Protein AF-A0A4Q6EH89-F1 (afdb_monomer)

Structure (mmCIF, N/CA/C/O backbone):
data_AF-A0A4Q6EH89-F1
#
_entry.id   AF-A0A4Q6EH89-F1
#
loop_
_atom_site.group_PDB
_atom_site.id
_atom_site.type_symbol
_atom_site.label_atom_id
_atom_site.label_alt_id
_atom_site.label_comp_id
_atom_site.label_asym_id
_atom_site.label_entity_id
_atom_site.label_seq_id
_atom_site.pdbx_PDB_ins_code
_atom_site.Cartn_x
_atom_site.Cartn_y
_atom_site.Cartn_z
_atom_site.occupancy
_atom_site.B_iso_or_equiv
_atom_site.auth_seq_id
_atom_site.auth_comp_id
_atom_site.auth_asym_id
_atom_site.auth_atom_id
_atom_site.pdbx_PDB_model_num
ATOM 1 N N . MET A 1 1 ? 16.140 7.639 45.708 1.00 49.38 1 MET A N 1
ATOM 2 C CA . MET A 1 1 ? 14.903 7.612 46.520 1.00 49.38 1 MET A CA 1
ATOM 3 C C . MET A 1 1 ? 13.814 6.652 46.017 1.00 49.38 1 MET A C 1
ATOM 5 O O . MET A 1 1 ? 12.939 6.356 46.807 1.00 49.38 1 MET A O 1
ATOM 9 N N . LEU A 1 2 ? 13.861 6.099 44.791 1.00 46.78 2 LEU A N 1
ATOM 10 C CA . LEU A 1 2 ? 12.797 5.209 44.263 1.00 46.78 2 LEU A CA 1
ATOM 11 C C . LEU A 1 2 ? 13.154 3.708 44.168 1.00 46.78 2 LEU A C 1
ATOM 13 O O . LEU A 1 2 ? 12.329 2.910 43.743 1.00 46.78 2 LEU A O 1
ATOM 17 N N . LYS A 1 3 ? 14.377 3.296 44.532 1.00 48.41 3 LYS A N 1
ATOM 18 C CA . LYS A 1 3 ? 14.847 1.914 44.302 1.00 48.41 3 LYS A CA 1
ATOM 19 C C . LYS A 1 3 ? 14.473 0.892 45.391 1.00 48.41 3 LYS A C 1
ATOM 21 O O . LYS A 1 3 ? 14.664 -0.287 45.144 1.00 48.41 3 LYS A O 1
ATOM 26 N N . ASN A 1 4 ? 13.928 1.310 46.541 1.00 45.25 4 ASN A N 1
ATOM 27 C CA . ASN A 1 4 ? 13.699 0.425 47.702 1.00 45.25 4 ASN A CA 1
ATOM 28 C C . ASN A 1 4 ? 12.263 0.433 48.257 1.00 45.25 4 ASN A C 1
ATOM 30 O O . ASN A 1 4 ? 12.038 0.022 49.391 1.00 45.25 4 ASN A O 1
ATOM 34 N N . SER A 1 5 ? 11.281 0.889 47.488 1.00 45.81 5 SER A N 1
ATOM 35 C CA . SER A 1 5 ? 9.893 0.979 47.946 1.00 45.81 5 SER A CA 1
ATOM 36 C C . SER A 1 5 ? 9.033 -0.057 47.224 1.00 45.81 5 SER A C 1
ATOM 38 O O . SER A 1 5 ? 8.359 0.243 46.243 1.00 45.81 5 SER A O 1
ATOM 40 N N . SER A 1 6 ? 9.020 -1.288 47.739 1.00 45.56 6 SER A N 1
ATOM 41 C CA . SER A 1 6 ? 8.038 -2.322 47.365 1.00 45.56 6 SER A CA 1
ATOM 42 C C . SER A 1 6 ? 6.582 -1.864 47.563 1.00 45.56 6 SER A C 1
ATOM 44 O O . SER A 1 6 ? 5.677 -2.444 46.981 1.00 45.56 6 SER A O 1
ATOM 46 N N . HIS A 1 7 ? 6.363 -0.791 48.329 1.00 48.25 7 HIS A N 1
ATOM 47 C CA . HIS A 1 7 ? 5.069 -0.141 48.551 1.00 48.25 7 HIS A CA 1
ATOM 48 C C . HIS A 1 7 ? 4.624 0.834 47.441 1.00 48.25 7 HIS A C 1
ATOM 50 O O . HIS A 1 7 ? 3.512 1.344 47.517 1.00 48.25 7 HIS A O 1
ATOM 56 N N . LEU A 1 8 ? 5.470 1.142 46.445 1.00 47.72 8 LEU A N 1
ATOM 57 C CA . LEU A 1 8 ? 5.145 2.102 45.370 1.00 47.72 8 LEU A CA 1
ATOM 58 C C . LEU A 1 8 ? 4.698 1.450 44.054 1.00 47.72 8 LEU A C 1
ATOM 60 O O . LEU A 1 8 ? 4.290 2.159 43.137 1.00 47.72 8 LEU A O 1
ATOM 64 N N . TYR A 1 9 ? 4.769 0.125 43.945 1.00 51.69 9 TYR A N 1
ATOM 65 C CA . TYR A 1 9 ? 4.289 -0.609 42.777 1.00 51.69 9 TYR A CA 1
ATOM 66 C C . TYR A 1 9 ? 2.985 -1.310 43.152 1.00 51.69 9 TYR A C 1
ATOM 68 O O . TYR A 1 9 ? 2.941 -1.979 44.185 1.00 51.69 9 TYR A O 1
ATOM 76 N N . SER A 1 10 ? 1.930 -1.164 42.337 1.00 55.84 10 SER A N 1
ATOM 77 C CA . SER A 1 10 ? 0.721 -1.973 42.532 1.00 55.84 10 SER A CA 1
ATOM 78 C C . SER A 1 10 ? 1.121 -3.446 42.509 1.00 55.84 10 SER A C 1
ATOM 80 O O . SER A 1 10 ? 1.991 -3.848 41.724 1.00 55.84 10 SER A O 1
ATOM 82 N N . SER A 1 11 ? 0.501 -4.261 43.359 1.00 58.91 11 SER A N 1
ATOM 83 C CA . SER A 1 11 ? 0.749 -5.697 43.314 1.00 58.91 11 SER A CA 1
ATOM 84 C C . SER A 1 11 ? 0.347 -6.246 41.936 1.00 58.91 11 SER A C 1
ATOM 86 O O . SER A 1 11 ? -0.473 -5.652 41.228 1.00 58.91 11 SER A O 1
ATOM 88 N N . SER A 1 12 ? 0.921 -7.378 41.518 1.00 60.44 12 SER A N 1
ATOM 89 C CA . SER A 1 12 ? 0.490 -8.052 40.283 1.00 60.44 12 SER A CA 1
ATOM 90 C C . SER A 1 12 ? -0.993 -8.437 40.328 1.00 60.44 12 SER A C 1
ATOM 92 O O . SER A 1 12 ? -1.646 -8.419 39.290 1.00 60.44 12 SER A O 1
ATOM 94 N N . ALA A 1 13 ? -1.530 -8.712 41.523 1.00 61.12 13 ALA A N 1
ATOM 95 C CA . ALA A 1 13 ? -2.947 -8.981 41.747 1.00 61.12 13 ALA A CA 1
ATOM 96 C C . ALA A 1 13 ? -3.825 -7.751 41.445 1.00 61.12 13 ALA A C 1
ATOM 98 O O . ALA A 1 13 ? -4.826 -7.883 40.746 1.00 61.12 13 ALA A O 1
ATOM 99 N N . ASP A 1 14 ? -3.405 -6.544 41.849 1.00 68.88 14 ASP A N 1
ATOM 100 C CA . ASP A 1 14 ? -4.156 -5.301 41.587 1.00 68.88 14 ASP A CA 1
ATOM 101 C C . ASP A 1 14 ? -4.319 -5.000 40.092 1.00 68.88 14 ASP A C 1
ATOM 103 O O . ASP A 1 14 ? -5.232 -4.274 39.698 1.00 68.88 14 ASP A O 1
ATOM 107 N N . LYS A 1 15 ? -3.453 -5.552 39.234 1.00 78.88 15 LYS A N 1
ATOM 108 C CA . LYS A 1 15 ? -3.524 -5.343 37.781 1.00 78.88 15 LYS A CA 1
ATOM 109 C C . LYS A 1 15 ? -4.663 -6.104 37.105 1.00 78.88 15 LYS A C 1
ATOM 111 O O . LYS A 1 15 ? -5.061 -5.703 36.017 1.00 78.88 15 LYS A O 1
ATOM 116 N N . PHE A 1 16 ? -5.190 -7.151 37.741 1.00 86.50 16 PHE A N 1
ATOM 117 C CA . PHE A 1 16 ? -6.302 -7.958 37.224 1.00 86.50 16 PHE A CA 1
ATOM 118 C C . PHE A 1 16 ? -7.608 -7.750 38.000 1.00 86.50 16 PHE A C 1
ATOM 120 O O . PHE A 1 16 ? -8.638 -8.301 37.629 1.00 86.50 16 PHE A O 1
ATOM 127 N N . THR A 1 17 ? -7.609 -6.938 39.059 1.00 92.38 17 THR A N 1
ATOM 128 C CA . THR A 1 17 ? -8.829 -6.648 39.821 1.00 92.38 17 THR A CA 1
ATOM 129 C C . THR A 1 17 ? -9.770 -5.737 39.033 1.00 92.38 17 THR A C 1
ATOM 131 O O . THR A 1 17 ? -9.405 -4.603 38.712 1.00 92.38 17 THR A O 1
ATOM 134 N N . TYR A 1 18 ? -10.990 -6.201 38.760 1.00 95.12 18 TYR A N 1
ATOM 135 C CA . TYR A 1 18 ? -12.042 -5.417 38.093 1.00 95.12 18 TYR A CA 1
ATOM 136 C C . TYR A 1 18 ? -13.436 -5.594 38.713 1.00 95.12 18 TYR A C 1
ATOM 138 O O . TYR A 1 18 ? -14.369 -4.917 38.302 1.00 95.12 18 TYR A O 1
ATOM 146 N N . THR A 1 19 ? -13.609 -6.484 39.693 1.00 96.06 19 THR A N 1
ATOM 147 C CA . THR A 1 19 ? -14.926 -6.771 40.279 1.00 96.06 19 THR A CA 1
ATOM 148 C C . THR A 1 19 ? -15.234 -5.811 41.434 1.00 96.06 19 THR A C 1
ATOM 150 O O . THR A 1 19 ? -14.450 -5.765 42.390 1.00 96.06 19 THR A O 1
ATOM 153 N N . PRO A 1 20 ? -16.340 -5.045 41.385 1.00 96.94 20 PRO A N 1
ATOM 154 C CA . PRO A 1 20 ? -16.795 -4.257 42.521 1.00 96.94 20 PRO A CA 1
ATOM 155 C C . PRO A 1 20 ? -17.359 -5.155 43.629 1.00 96.94 20 PRO A C 1
ATOM 157 O O . PRO A 1 20 ? -17.808 -6.274 43.383 1.00 96.94 20 PRO A O 1
ATOM 160 N N . THR A 1 21 ? -17.333 -4.669 44.867 1.00 96.06 21 THR A N 1
ATOM 161 C CA . THR A 1 21 ? -17.950 -5.346 46.020 1.00 96.06 21 THR A CA 1
ATOM 162 C C . THR A 1 21 ? -19.200 -4.591 46.448 1.00 96.06 21 THR A C 1
ATOM 164 O O . THR A 1 21 ? -19.135 -3.378 46.624 1.00 96.06 21 THR A O 1
ATOM 167 N N . PHE A 1 22 ? -20.312 -5.302 46.623 1.00 96.94 22 PHE A N 1
ATOM 168 C CA . PHE A 1 22 ? -21.602 -4.742 47.025 1.00 96.94 22 PHE A CA 1
ATOM 169 C C . PHE A 1 22 ? -21.866 -5.034 48.501 1.00 96.94 22 PHE A C 1
ATOM 171 O O . PHE A 1 22 ? -21.635 -6.158 48.942 1.00 96.94 22 PHE A O 1
ATOM 178 N N . TYR A 1 23 ? -22.392 -4.051 49.227 1.00 96.31 23 TYR A N 1
ATOM 179 C CA . TYR A 1 23 ? -22.834 -4.195 50.612 1.00 96.31 23 TYR A CA 1
ATOM 180 C C . TYR A 1 23 ? -24.255 -3.650 50.759 1.00 96.31 23 TYR A C 1
ATOM 182 O O . TYR A 1 23 ? -24.475 -2.440 50.658 1.00 96.31 23 TYR A O 1
ATOM 190 N N . ARG A 1 24 ? -25.224 -4.539 50.991 1.00 95.19 24 ARG A N 1
ATOM 191 C CA . ARG A 1 24 ? -26.629 -4.192 51.235 1.00 95.19 24 ARG A CA 1
ATOM 192 C C . ARG A 1 24 ? -26.900 -4.248 52.730 1.00 95.19 24 ARG A C 1
ATOM 194 O O . ARG A 1 24 ? -27.106 -5.314 53.308 1.00 95.19 24 ARG A O 1
ATOM 201 N N . LEU A 1 25 ? -26.885 -3.085 53.377 1.00 94.62 25 LEU A N 1
ATOM 202 C CA . LEU A 1 25 ? -26.916 -2.996 54.844 1.00 94.62 25 LEU A CA 1
ATOM 203 C C . LEU A 1 25 ? -28.283 -3.340 55.457 1.00 94.62 25 LEU A C 1
ATOM 205 O O . LEU A 1 25 ? -28.408 -3.377 56.677 1.00 94.62 25 LEU A O 1
ATOM 209 N N . ASN A 1 26 ? -29.276 -3.666 54.624 1.00 84.94 26 ASN A N 1
ATOM 210 C CA . ASN A 1 26 ? -30.549 -4.251 55.041 1.00 84.94 26 ASN A CA 1
ATOM 211 C C . ASN A 1 26 ? -30.420 -5.696 55.572 1.00 84.94 26 ASN A C 1
ATOM 213 O O . ASN A 1 26 ? -31.401 -6.253 56.068 1.00 84.94 26 ASN A O 1
ATOM 217 N N . THR A 1 27 ? -29.227 -6.299 55.496 1.00 86.81 27 THR A N 1
ATOM 218 C CA . THR A 1 27 ? -28.897 -7.562 56.164 1.00 86.81 27 THR A CA 1
ATOM 219 C C . THR A 1 27 ? -27.819 -7.364 57.231 1.00 86.81 27 THR A C 1
ATOM 221 O O . THR A 1 27 ? -26.815 -6.681 57.015 1.00 86.81 27 THR A O 1
ATOM 224 N N . ASP A 1 28 ? -27.981 -8.019 58.387 1.00 87.00 28 ASP A N 1
ATOM 225 C CA . ASP A 1 28 ? -27.021 -7.920 59.498 1.00 87.00 28 ASP A CA 1
ATOM 226 C C . ASP A 1 28 ? -25.604 -8.373 59.102 1.00 87.00 28 ASP A C 1
ATOM 228 O O . ASP A 1 28 ? -24.609 -7.840 59.597 1.00 87.00 28 ASP A O 1
ATOM 232 N N . THR A 1 29 ? -25.500 -9.349 58.195 1.00 90.00 29 THR A N 1
ATOM 233 C CA . THR A 1 29 ? -24.220 -9.888 57.714 1.00 90.00 29 THR A CA 1
ATOM 234 C C . THR A 1 29 ? -23.442 -8.868 56.885 1.00 90.00 29 THR A C 1
ATOM 236 O O . THR A 1 29 ? -22.261 -8.633 57.162 1.00 90.00 29 THR A O 1
ATOM 239 N N . ASP A 1 30 ? -24.085 -8.221 55.911 1.00 89.00 30 ASP A N 1
ATOM 240 C CA . ASP A 1 30 ? -23.434 -7.187 55.102 1.00 89.00 30 ASP A CA 1
ATOM 241 C C . ASP A 1 30 ? -23.099 -5.966 55.954 1.00 89.00 30 ASP A C 1
ATOM 243 O O . ASP A 1 30 ? -22.019 -5.403 55.803 1.00 89.00 30 ASP A O 1
ATOM 247 N N . LYS A 1 31 ? -23.958 -5.608 56.916 1.00 90.88 31 LYS A N 1
ATOM 248 C CA . LYS A 1 31 ? -23.714 -4.499 57.844 1.00 90.88 31 LYS A CA 1
ATOM 249 C C . LYS A 1 31 ? -22.463 -4.708 58.699 1.00 90.88 31 LYS A C 1
ATOM 251 O O . LYS A 1 31 ? -21.631 -3.808 58.815 1.00 90.88 31 LYS A O 1
ATOM 256 N N . GLN A 1 32 ? -22.283 -5.901 59.266 1.00 90.31 32 GLN A N 1
ATOM 257 C CA . GLN A 1 32 ? -21.065 -6.242 60.012 1.00 90.31 32 GLN A CA 1
ATOM 258 C C . GLN A 1 32 ? -19.825 -6.243 59.110 1.00 90.31 32 GLN A C 1
ATOM 260 O O . GLN A 1 32 ? -18.785 -5.699 59.490 1.00 90.31 32 GLN A O 1
ATOM 265 N N . THR A 1 33 ? -19.943 -6.813 57.907 1.00 91.19 33 THR A N 1
ATOM 266 C CA . THR A 1 33 ? -18.840 -6.895 56.937 1.00 91.19 33 THR A CA 1
ATOM 267 C C . THR A 1 33 ? -18.414 -5.508 56.453 1.00 91.19 33 THR A C 1
ATOM 269 O O . THR A 1 33 ? -17.221 -5.217 56.384 1.00 91.19 33 THR A O 1
ATOM 272 N N . PHE A 1 34 ? -19.379 -4.633 56.175 1.00 92.25 34 PHE A N 1
ATOM 273 C CA . PHE A 1 34 ? -19.169 -3.257 55.744 1.00 92.25 34 PHE A CA 1
ATOM 274 C C . PHE A 1 34 ? -18.460 -2.418 56.810 1.00 92.25 34 PHE A C 1
ATOM 276 O O . PHE A 1 34 ? -17.456 -1.774 56.509 1.00 92.25 34 PHE A O 1
ATOM 283 N N . ASN A 1 35 ? -18.919 -2.478 58.064 1.00 88.88 35 ASN A N 1
ATOM 284 C CA . ASN A 1 35 ? -18.288 -1.744 59.164 1.00 88.88 35 ASN A CA 1
ATOM 285 C C . ASN A 1 35 ? -16.833 -2.193 59.371 1.00 88.88 35 ASN A C 1
ATOM 287 O O . ASN A 1 35 ? -15.926 -1.365 59.405 1.00 88.88 35 ASN A O 1
ATOM 291 N N . ALA A 1 36 ? -16.584 -3.508 59.392 1.00 87.44 36 ALA A N 1
ATOM 292 C CA . ALA A 1 36 ? -15.224 -4.042 59.489 1.00 87.44 36 ALA A CA 1
ATOM 293 C C . ALA A 1 36 ? -14.342 -3.644 58.287 1.00 87.44 36 ALA A C 1
ATOM 295 O O . ALA A 1 36 ? -13.135 -3.439 58.428 1.00 87.44 36 ALA A O 1
ATOM 296 N N . PHE A 1 37 ? -14.931 -3.539 57.092 1.00 89.44 37 PHE A N 1
ATOM 297 C CA . PHE A 1 37 ? -14.236 -3.107 55.884 1.00 89.44 37 PHE A CA 1
ATOM 298 C C . PHE A 1 37 ? -13.846 -1.621 55.928 1.00 89.44 37 PHE A C 1
ATOM 300 O O . PHE A 1 37 ? -12.708 -1.289 55.576 1.00 89.44 37 PHE A O 1
ATOM 307 N N . LEU A 1 38 ? -14.750 -0.747 56.384 1.00 87.25 38 LEU A N 1
ATOM 308 C CA . LEU A 1 38 ? -14.493 0.685 56.569 1.00 87.25 38 LEU A CA 1
ATOM 309 C C . LEU A 1 38 ? -13.351 0.930 57.563 1.00 87.25 38 LEU A C 1
ATOM 311 O O . LEU A 1 38 ? -12.419 1.677 57.254 1.00 87.25 38 LEU A O 1
ATOM 315 N N . ASP A 1 39 ? -13.363 0.225 58.695 1.00 84.38 39 ASP A N 1
ATOM 316 C CA . ASP A 1 39 ? -12.319 0.317 59.725 1.00 84.38 39 ASP A CA 1
ATOM 317 C C . ASP A 1 39 ? -10.940 -0.150 59.220 1.00 84.38 39 ASP A C 1
ATOM 319 O O . ASP A 1 39 ? -9.896 0.244 59.743 1.00 84.38 39 ASP A O 1
ATOM 323 N N . GLY A 1 40 ? -10.909 -0.962 58.158 1.00 80.69 40 GLY A N 1
ATOM 324 C CA . GLY A 1 40 ? -9.691 -1.505 57.556 1.00 80.69 40 GLY A CA 1
ATOM 325 C C . GLY A 1 40 ? -8.851 -0.514 56.738 1.00 80.69 40 GLY A C 1
ATOM 326 O O . GLY A 1 40 ? -7.822 -0.917 56.191 1.00 80.69 40 GLY A O 1
ATOM 327 N N . GLY A 1 41 ? -9.268 0.752 56.591 1.00 80.88 41 GLY A N 1
ATOM 328 C CA . GLY A 1 41 ? -8.494 1.806 55.909 1.00 80.88 41 GLY A CA 1
ATOM 329 C C . GLY A 1 41 ? -8.295 1.601 54.396 1.00 80.88 41 GLY A C 1
ATOM 330 O O . GLY A 1 41 ? -7.422 2.219 53.777 1.00 80.88 41 GLY A O 1
ATOM 331 N N . LYS A 1 42 ? -9.081 0.711 53.775 1.00 84.81 42 LYS A N 1
ATOM 332 C CA . LYS A 1 42 ? -8.979 0.367 52.343 1.00 84.81 42 LYS A CA 1
ATOM 333 C C . LYS A 1 42 ? -9.644 1.393 51.427 1.00 84.81 42 LYS A C 1
ATOM 335 O O . LYS A 1 42 ? -9.219 1.538 50.278 1.00 84.81 42 LYS A O 1
ATOM 340 N N . VAL A 1 43 ? -10.632 2.128 51.927 1.00 90.94 43 VAL A N 1
ATOM 341 C CA . VAL A 1 43 ? -11.318 3.200 51.196 1.00 90.94 43 VAL A CA 1
ATOM 342 C C . VAL A 1 43 ? -10.452 4.456 51.185 1.00 90.94 43 VAL A C 1
ATOM 344 O O . VAL A 1 43 ? -9.917 4.855 52.215 1.00 90.94 43 VAL A O 1
ATOM 347 N N . ALA A 1 44 ? -10.277 5.052 50.008 1.00 90.81 44 ALA A N 1
ATOM 348 C CA . ALA A 1 44 ? -9.588 6.327 49.852 1.00 90.81 44 ALA A CA 1
ATOM 349 C C . ALA A 1 44 ? -10.577 7.499 49.839 1.00 90.81 44 ALA A C 1
ATOM 351 O O . ALA A 1 44 ? -10.298 8.534 50.438 1.00 90.81 44 ALA A O 1
ATOM 352 N N . ILE A 1 45 ? -11.715 7.335 49.155 1.00 95.38 45 ILE A N 1
ATOM 353 C CA . ILE A 1 45 ? -12.733 8.376 48.978 1.00 95.38 45 ILE A CA 1
ATOM 354 C C . ILE A 1 45 ? -14.122 7.735 49.079 1.00 95.38 45 ILE A C 1
ATOM 356 O O . ILE A 1 45 ? -14.355 6.667 48.509 1.00 95.38 45 ILE A O 1
ATOM 360 N N . ILE A 1 46 ? -15.025 8.392 49.809 1.00 96.50 46 ILE A N 1
ATOM 361 C CA . ILE A 1 46 ? -16.440 8.024 49.929 1.00 96.50 46 ILE A CA 1
ATOM 362 C C . ILE A 1 46 ? -17.266 9.042 49.141 1.00 96.50 46 ILE A C 1
ATOM 364 O O . ILE A 1 46 ? -17.098 10.244 49.338 1.00 96.50 46 ILE A O 1
ATOM 368 N N . HIS A 1 47 ? -18.152 8.552 48.277 1.00 97.56 47 HIS A N 1
ATOM 369 C CA . HIS A 1 47 ? -19.114 9.346 47.514 1.00 97.56 47 HIS A CA 1
ATOM 370 C C . HIS A 1 47 ? -20.522 8.928 47.932 1.00 97.56 47 HIS A C 1
ATOM 372 O O . HIS A 1 47 ? -21.004 7.872 47.524 1.00 97.56 47 HIS A O 1
ATOM 378 N N . ASP A 1 48 ? -21.169 9.737 48.765 1.00 97.44 48 ASP A N 1
ATOM 379 C CA . ASP A 1 48 ? -22.533 9.484 49.224 1.00 97.44 48 ASP A CA 1
ATOM 380 C C . ASP A 1 48 ? -23.487 10.540 48.666 1.00 97.44 48 ASP A C 1
ATOM 382 O O . ASP A 1 48 ? -23.640 11.629 49.215 1.00 97.44 48 ASP A O 1
ATOM 386 N N . GLU A 1 49 ? -24.105 10.204 47.535 1.00 96.88 49 GLU A N 1
ATOM 387 C CA . GLU A 1 49 ? -25.085 11.044 46.842 1.00 96.88 49 GLU A CA 1
ATOM 388 C C . GLU A 1 49 ? -26.456 10.346 46.772 1.00 96.88 49 GLU A C 1
ATOM 390 O O . GLU A 1 49 ? -27.249 10.596 45.859 1.00 96.88 49 GLU A O 1
ATOM 395 N N . ILE A 1 50 ? -26.761 9.442 47.717 1.00 97.88 50 ILE A N 1
ATOM 396 C CA . ILE A 1 50 ? -28.018 8.668 47.712 1.00 97.88 50 ILE A CA 1
ATOM 397 C C . ILE A 1 50 ? -29.247 9.577 47.756 1.00 97.88 50 ILE A C 1
ATOM 399 O O . ILE A 1 50 ? -30.246 9.339 47.079 1.00 97.88 50 ILE A O 1
ATOM 403 N N . LYS A 1 51 ? -29.155 10.691 48.491 1.00 97.50 51 LYS A N 1
ATOM 404 C CA . LYS A 1 51 ? -30.228 11.681 48.580 1.00 97.50 51 LYS A CA 1
ATOM 405 C C . LYS A 1 51 ? -30.530 12.307 47.219 1.00 97.50 51 LYS A C 1
ATOM 407 O O . LYS A 1 51 ? -31.698 12.436 46.865 1.00 97.50 51 LYS A O 1
ATOM 412 N N . GLY A 1 52 ? -29.500 12.682 46.456 1.00 97.38 52 GLY A N 1
ATOM 413 C CA . GLY A 1 52 ? -29.665 13.225 45.106 1.00 97.38 52 GLY A CA 1
ATOM 414 C C . GLY A 1 52 ? -30.298 12.205 44.157 1.00 97.38 52 GLY A C 1
ATOM 415 O O . GLY A 1 52 ? -31.219 12.538 43.414 1.00 97.38 52 GLY A O 1
ATOM 416 N N . GLN A 1 53 ? -29.885 10.940 44.257 1.00 98.12 53 GLN A N 1
ATOM 417 C CA . GLN A 1 53 ? -30.467 9.845 43.476 1.00 98.12 53 GLN A CA 1
ATOM 418 C C . GLN A 1 53 ? -31.951 9.614 43.806 1.00 98.12 53 GLN A C 1
ATOM 420 O O . GLN A 1 53 ? -32.769 9.521 42.894 1.00 98.12 53 GLN A O 1
ATOM 425 N N . LEU A 1 54 ? -32.328 9.607 45.090 1.00 98.19 54 LEU A N 1
ATOM 426 C CA . LEU A 1 54 ? -33.724 9.496 45.534 1.00 98.19 54 LEU A CA 1
ATOM 427 C C . LEU A 1 54 ? -34.588 10.669 45.044 1.00 98.19 54 LEU A C 1
ATOM 429 O O . LEU A 1 54 ? -35.739 10.471 44.657 1.00 98.19 54 LEU A O 1
ATOM 433 N N . GLN A 1 55 ? -34.042 11.891 45.005 1.00 97.31 55 GLN A N 1
ATOM 434 C CA . GLN A 1 55 ? -34.737 13.033 44.401 1.00 97.31 55 GLN A CA 1
ATOM 435 C C . GLN A 1 55 ? -35.004 12.805 42.908 1.00 97.31 55 GLN A C 1
ATOM 437 O O . GLN A 1 55 ? -36.104 13.102 42.434 1.00 97.31 55 GLN A O 1
ATOM 442 N N . GLU A 1 56 ? -34.025 12.277 42.165 1.00 96.88 56 GLU A N 1
ATOM 443 C CA . GLU A 1 56 ? -34.208 11.942 40.750 1.00 96.88 56 GLU A CA 1
ATOM 444 C C . GLU A 1 56 ? -35.223 10.809 40.540 1.00 96.88 56 GLU A C 1
ATOM 446 O O . GLU A 1 56 ? -36.046 10.932 39.633 1.00 96.88 56 GLU A O 1
ATOM 451 N N . LEU A 1 57 ? -35.237 9.784 41.401 1.00 97.56 57 LEU A N 1
ATOM 452 C CA . LEU A 1 57 ? -36.214 8.685 41.377 1.00 97.56 57 LEU A CA 1
ATOM 453 C C . LEU A 1 57 ? -37.645 9.173 41.621 1.00 97.56 57 LEU A C 1
ATOM 455 O O . LEU A 1 57 ? -38.552 8.936 40.827 1.00 97.56 57 LEU A O 1
ATOM 459 N N . ILE A 1 58 ? -37.866 9.937 42.689 1.00 97.50 58 ILE A N 1
ATOM 460 C CA . ILE A 1 58 ? -39.195 10.484 42.990 1.00 97.50 58 ILE A CA 1
ATOM 461 C C . ILE A 1 58 ? -39.669 11.375 41.838 1.00 97.50 58 ILE A C 1
ATOM 463 O O . ILE A 1 58 ? -40.843 11.354 41.455 1.00 97.50 58 ILE A O 1
ATOM 467 N N . LYS A 1 59 ? -38.754 12.149 41.247 1.00 95.62 59 LYS A N 1
ATOM 468 C CA . LYS A 1 59 ? -39.051 12.986 40.087 1.00 95.62 59 LYS A CA 1
ATOM 469 C C . LYS A 1 59 ? -39.354 12.160 38.832 1.00 95.62 59 LYS A C 1
ATOM 471 O O . LYS A 1 59 ? -40.248 12.557 38.085 1.00 95.62 59 LYS A O 1
ATOM 476 N N . SER A 1 60 ? -38.657 11.046 38.583 1.00 94.44 60 SER A N 1
ATOM 477 C CA . SER A 1 60 ? -38.941 10.162 37.440 1.00 94.44 60 SER A CA 1
ATOM 478 C C . SER A 1 60 ? -40.306 9.494 37.560 1.00 94.44 60 SER A C 1
ATOM 480 O O . SER A 1 60 ? -41.004 9.374 36.557 1.00 94.44 60 SER A O 1
ATOM 482 N N . GLN A 1 61 ? -40.726 9.160 38.780 1.00 93.44 61 GLN A N 1
ATOM 483 C CA . GLN A 1 61 ? -42.031 8.559 39.070 1.00 93.44 61 GLN A CA 1
ATOM 484 C C . GLN A 1 61 ? -43.195 9.564 39.022 1.00 93.44 61 GLN A C 1
ATOM 486 O O . GLN A 1 61 ? -44.352 9.169 38.883 1.00 93.44 61 GLN A O 1
ATOM 491 N N . ASN A 1 62 ? -42.910 10.870 39.094 1.00 93.88 62 ASN A N 1
ATOM 492 C CA . ASN A 1 62 ? -43.911 11.941 39.134 1.00 93.88 62 ASN A CA 1
ATOM 493 C C . ASN A 1 62 ? -43.669 13.034 38.064 1.00 93.88 62 ASN A C 1
ATOM 495 O O . ASN A 1 62 ? -43.638 14.224 38.391 1.00 93.88 62 ASN A O 1
ATOM 499 N N . PRO A 1 63 ? -43.526 12.691 36.767 1.00 91.81 63 PRO A N 1
ATOM 500 C CA . PRO A 1 63 ? -43.019 13.615 35.746 1.00 91.81 63 PRO A CA 1
ATOM 501 C C . PRO A 1 63 ? -43.953 14.799 35.450 1.00 91.81 63 PRO A C 1
ATOM 503 O O . PRO A 1 63 ? -43.503 15.842 34.976 1.00 91.81 63 PRO A O 1
ATOM 506 N N . SER A 1 64 ? -45.254 14.663 35.726 1.00 94.62 64 SER A N 1
ATOM 507 C CA . SER A 1 64 ? -46.244 15.735 35.555 1.00 94.62 64 SER A CA 1
ATOM 508 C C . SER A 1 64 ? -46.256 16.745 36.704 1.00 94.62 64 SER A C 1
ATOM 510 O O . SER A 1 64 ? -46.921 17.776 36.603 1.00 94.62 64 SER A O 1
ATOM 512 N N . ILE A 1 65 ? -45.563 16.456 37.808 1.00 93.88 65 ILE A N 1
ATOM 513 C CA . ILE A 1 65 ? -45.581 17.266 39.023 1.00 93.88 65 ILE A CA 1
ATOM 514 C C . ILE A 1 65 ? -44.272 18.045 39.118 1.00 93.88 65 ILE A C 1
ATOM 516 O O . ILE A 1 65 ? -43.177 17.486 39.145 1.00 93.88 65 ILE A O 1
ATOM 520 N N . LYS A 1 66 ? -44.375 19.372 39.221 1.00 92.69 66 LYS A N 1
ATOM 521 C CA . LYS A 1 66 ? -43.220 20.217 39.532 1.00 92.69 66 LYS A CA 1
ATOM 522 C C . LYS A 1 66 ? -42.995 20.229 41.046 1.00 92.69 66 LYS A C 1
ATOM 524 O O . LYS A 1 66 ? -43.545 21.076 41.742 1.00 92.69 66 LYS A O 1
ATOM 529 N N . ILE A 1 67 ? -42.195 19.285 41.530 1.00 94.94 67 ILE A N 1
ATOM 530 C CA . ILE A 1 67 ? -41.840 19.143 42.950 1.00 94.94 67 ILE A CA 1
ATOM 531 C C . ILE A 1 67 ? -40.969 20.330 43.388 1.00 94.94 67 ILE A C 1
ATOM 533 O O . ILE A 1 67 ? -39.990 20.665 42.707 1.00 94.94 67 ILE A O 1
ATOM 537 N N . LYS A 1 68 ? -41.319 20.994 44.498 1.00 94.56 68 LYS A N 1
ATOM 538 C CA . LYS A 1 68 ? -40.496 22.071 45.067 1.00 94.56 68 LYS A CA 1
ATOM 539 C C . LYS A 1 68 ? -39.389 21.489 45.944 1.00 94.56 68 LYS A C 1
ATOM 541 O O . LYS A 1 68 ? -39.523 20.400 46.489 1.00 94.56 68 LYS A O 1
ATOM 546 N N . ALA A 1 69 ? -38.308 22.248 46.125 1.00 93.44 69 ALA A N 1
ATOM 547 C CA . ALA A 1 69 ? -37.165 21.823 46.938 1.00 93.44 69 ALA A CA 1
ATOM 548 C C . ALA A 1 69 ? -37.559 21.434 48.379 1.00 93.44 69 ALA A C 1
ATOM 550 O O . ALA A 1 69 ? -37.033 20.465 48.914 1.00 93.44 69 ALA A O 1
ATOM 551 N N . GLU A 1 70 ? -38.511 22.162 48.970 1.00 95.06 70 GLU A N 1
ATOM 552 C CA . GLU A 1 70 ? -39.032 21.937 50.327 1.00 95.06 70 GLU A CA 1
ATOM 553 C C . GLU A 1 70 ? -39.848 20.641 50.484 1.00 95.06 70 GLU A C 1
ATOM 555 O O . GLU A 1 70 ? -39.934 20.113 51.590 1.00 95.06 70 GLU A O 1
ATOM 560 N N . ASP A 1 71 ? -40.390 20.091 49.391 1.00 96.06 71 ASP A N 1
ATOM 561 C CA . ASP A 1 71 ? -41.256 18.906 49.427 1.00 96.06 71 ASP A CA 1
ATOM 562 C C . ASP A 1 71 ? -40.459 17.587 49.403 1.00 96.06 71 ASP A C 1
ATOM 564 O O . ASP A 1 71 ? -40.972 16.543 49.815 1.00 96.06 71 ASP A O 1
ATOM 568 N N . TYR A 1 72 ? -39.202 17.605 48.932 1.00 96.31 72 TYR A N 1
ATOM 569 C CA . TYR A 1 72 ? -38.420 16.376 48.741 1.00 96.31 72 TYR A CA 1
ATOM 570 C C . TYR A 1 72 ? -38.152 15.620 50.041 1.00 96.31 72 TYR A C 1
ATOM 572 O O . TYR A 1 72 ? -38.172 14.398 50.013 1.00 96.31 72 TYR A O 1
ATOM 580 N N . GLU A 1 73 ? -37.935 16.296 51.172 1.00 95.56 73 GLU A N 1
ATOM 581 C CA . GLU A 1 73 ? -37.686 15.611 52.454 1.00 95.56 73 GLU A CA 1
ATOM 582 C C . GLU A 1 73 ? -38.851 14.692 52.840 1.00 95.56 73 GLU A C 1
ATOM 584 O O . GLU A 1 73 ? -38.651 13.530 53.187 1.00 95.56 73 GLU A O 1
ATOM 589 N N . ALA A 1 74 ? -40.084 15.194 52.724 1.00 96.31 74 ALA A N 1
ATOM 590 C CA . ALA A 1 74 ? -41.280 14.427 53.049 1.00 96.31 74 ALA A CA 1
ATOM 591 C C . ALA A 1 74 ? -41.510 13.280 52.054 1.00 96.31 74 ALA A C 1
ATOM 593 O O . ALA A 1 74 ? -41.876 12.177 52.460 1.00 96.31 74 ALA A O 1
ATOM 594 N N . LEU A 1 75 ? -41.270 13.523 50.760 1.00 97.31 75 LEU A N 1
ATOM 595 C CA . LEU A 1 75 ? -41.418 12.506 49.715 1.00 97.31 75 LEU A CA 1
ATOM 596 C C . LEU A 1 75 ? -40.364 11.397 49.836 1.00 97.31 75 LEU A C 1
ATOM 598 O O . LEU A 1 75 ? -40.700 10.226 49.684 1.00 97.31 75 LEU A O 1
ATOM 602 N N . ILE A 1 76 ? -39.116 11.744 50.162 1.00 97.56 76 ILE A N 1
ATOM 603 C CA . ILE A 1 76 ? -38.043 10.775 50.420 1.00 97.56 76 ILE A CA 1
ATOM 604 C C . ILE A 1 76 ? -38.370 9.950 51.660 1.00 97.56 76 ILE A C 1
ATOM 606 O O . ILE A 1 76 ? -38.317 8.727 51.596 1.00 97.56 76 ILE A O 1
ATOM 610 N N . ALA A 1 77 ? -38.768 10.582 52.767 1.00 96.75 77 ALA A N 1
ATOM 611 C CA . ALA A 1 77 ? -39.151 9.856 53.977 1.00 96.75 77 ALA A CA 1
ATOM 612 C C . ALA A 1 77 ? -40.312 8.876 53.724 1.00 96.75 77 ALA A C 1
ATOM 614 O O . ALA A 1 77 ? -40.313 7.766 54.260 1.00 96.75 77 ALA A O 1
ATOM 615 N N . ALA A 1 78 ? -41.274 9.265 52.880 1.00 96.75 78 ALA A N 1
ATOM 616 C CA . ALA A 1 78 ? -42.362 8.392 52.456 1.00 96.75 78 ALA A CA 1
ATOM 617 C C . ALA A 1 78 ? -41.865 7.212 51.600 1.00 96.75 78 ALA A C 1
ATOM 619 O O . ALA A 1 78 ? -42.285 6.084 51.848 1.00 96.75 78 ALA A O 1
ATOM 620 N N . HIS A 1 79 ? -40.955 7.450 50.647 1.00 96.62 79 HIS A N 1
ATOM 621 C CA . HIS A 1 79 ? -40.352 6.402 49.808 1.00 96.62 79 HIS A CA 1
ATOM 622 C C . HIS A 1 79 ? -39.537 5.394 50.627 1.00 96.62 79 HIS A C 1
ATOM 624 O O . HIS A 1 79 ? -39.688 4.188 50.455 1.00 96.62 79 HIS A O 1
ATOM 630 N N . LEU A 1 80 ? -38.728 5.881 51.574 1.00 96.38 80 LEU A N 1
ATOM 631 C CA . LEU A 1 80 ? -37.914 5.044 52.463 1.00 96.38 80 LEU A CA 1
ATOM 632 C C . LEU A 1 80 ? -38.759 4.171 53.403 1.00 96.38 80 LEU A C 1
ATOM 634 O O . LEU A 1 80 ? -38.267 3.162 53.903 1.00 96.38 80 LEU A O 1
ATOM 638 N N . ASN A 1 81 ? -40.013 4.552 53.673 1.00 94.88 81 ASN A N 1
ATOM 639 C CA . ASN A 1 81 ? -40.957 3.803 54.508 1.00 94.88 81 ASN A CA 1
ATOM 640 C C . ASN A 1 81 ? -40.368 3.357 55.868 1.00 94.88 81 ASN A C 1
ATOM 642 O O . ASN A 1 81 ? -40.561 2.229 56.323 1.00 94.88 81 ASN A O 1
ATOM 646 N N . GLY A 1 82 ? -39.616 4.252 56.515 1.00 92.75 82 GLY A N 1
ATOM 647 C CA . GLY A 1 82 ? -38.979 4.004 57.812 1.00 92.75 82 GLY A CA 1
ATOM 648 C C . GLY A 1 82 ? -37.608 3.317 57.763 1.00 92.75 82 GLY A C 1
ATOM 649 O O . GLY A 1 82 ? -37.022 3.121 58.826 1.00 92.75 82 GLY A O 1
ATOM 650 N N . ALA A 1 83 ? -37.079 2.984 56.580 1.00 93.81 83 ALA A N 1
ATOM 651 C CA . ALA A 1 83 ? -35.690 2.552 56.427 1.00 93.81 83 ALA A CA 1
ATOM 652 C C . ALA A 1 83 ? -34.711 3.708 56.705 1.00 93.81 83 ALA A C 1
ATOM 654 O O . ALA A 1 83 ? -34.983 4.860 56.355 1.00 93.81 83 ALA A O 1
ATOM 655 N N . ASP A 1 84 ? -33.562 3.401 57.316 1.00 94.31 84 ASP A N 1
ATOM 656 C CA . ASP A 1 84 ? -32.460 4.361 57.439 1.00 94.31 84 ASP A CA 1
ATOM 657 C C . ASP A 1 84 ? -31.883 4.636 56.046 1.00 94.31 84 ASP A C 1
ATOM 659 O O . ASP A 1 84 ? -31.524 3.707 55.323 1.00 94.31 84 ASP A O 1
ATOM 663 N N . ILE A 1 85 ? -31.773 5.913 55.675 1.00 95.62 85 ILE A N 1
ATOM 664 C CA . ILE A 1 85 ? -31.214 6.330 54.387 1.00 95.62 85 ILE A CA 1
ATOM 665 C C . ILE A 1 85 ? -29.780 5.825 54.187 1.00 95.62 85 ILE A C 1
ATOM 667 O O . ILE A 1 85 ? -29.403 5.562 53.055 1.00 95.62 85 ILE A O 1
ATOM 671 N N . ASN A 1 86 ? -29.004 5.643 55.263 1.00 93.94 86 ASN A N 1
ATOM 672 C CA . ASN A 1 86 ? -27.634 5.117 55.197 1.00 93.94 86 ASN A CA 1
ATOM 673 C C . ASN A 1 86 ? -27.587 3.613 54.887 1.00 93.94 86 ASN A C 1
ATOM 675 O O . ASN A 1 86 ? -26.547 3.095 54.481 1.00 93.94 86 ASN A O 1
ATOM 679 N N . GLU A 1 87 ? -28.699 2.914 55.121 1.00 94.75 87 GLU A N 1
ATOM 680 C CA . GLU A 1 87 ? -28.860 1.477 54.893 1.00 94.75 87 GLU A CA 1
ATOM 681 C C . GLU A 1 87 ? -29.693 1.173 53.641 1.00 94.75 87 GLU A C 1
ATOM 683 O O . GLU A 1 87 ? -29.841 0.009 53.263 1.00 94.75 87 GLU A O 1
ATOM 688 N N . TYR A 1 88 ? -30.240 2.213 53.008 1.00 95.81 88 TYR A N 1
ATOM 689 C CA . TYR A 1 88 ? -31.104 2.121 51.844 1.00 95.81 88 TYR A CA 1
ATOM 690 C C . TYR A 1 88 ? -30.302 2.038 50.543 1.00 95.81 88 TYR A C 1
ATOM 692 O O . TYR A 1 88 ? -29.384 2.818 50.318 1.00 95.81 88 TYR A O 1
ATOM 700 N N . GLY A 1 89 ? -30.694 1.136 49.645 1.00 96.19 89 GLY A N 1
ATOM 701 C CA . GLY A 1 89 ? -29.952 0.883 48.413 1.00 96.19 89 GLY A CA 1
ATOM 702 C C . GLY A 1 89 ? -28.733 -0.001 48.671 1.00 96.19 89 GLY A C 1
ATOM 703 O O . GLY A 1 89 ? -28.844 -1.060 49.297 1.00 96.19 89 GLY A O 1
ATOM 704 N N . VAL A 1 90 ? -27.570 0.397 48.153 1.00 97.62 90 VAL A N 1
ATOM 705 C CA . VAL A 1 90 ? -26.347 -0.405 48.224 1.00 97.62 90 VAL A CA 1
ATOM 706 C C . VAL A 1 90 ? -25.079 0.444 48.240 1.00 97.62 90 VAL A C 1
ATOM 708 O O . VAL A 1 90 ? -24.947 1.442 47.532 1.00 97.62 90 VAL A O 1
ATOM 711 N N . TRP A 1 91 ? -24.091 0.002 49.013 1.00 97.75 91 TRP A N 1
ATOM 712 C CA . TRP A 1 91 ? -22.741 0.554 48.977 1.00 97.75 91 TRP A CA 1
ATOM 713 C C . TRP A 1 91 ? -21.855 -0.274 48.050 1.00 97.75 91 TRP A C 1
ATOM 715 O O . TRP A 1 91 ? -21.699 -1.481 48.244 1.00 97.75 91 TRP A O 1
ATOM 725 N N . VAL A 1 92 ? -21.247 0.370 47.056 1.00 98.00 92 VAL A N 1
ATOM 726 C CA . VAL A 1 92 ? -20.407 -0.283 46.045 1.00 98.00 92 VAL A CA 1
ATOM 727 C C . VAL A 1 92 ? -18.964 0.187 46.177 1.00 98.00 92 VAL A C 1
ATOM 729 O O . VAL A 1 92 ? -18.656 1.368 46.017 1.00 98.00 92 VAL A O 1
ATOM 732 N N . TYR A 1 93 ? -18.062 -0.743 46.480 1.00 97.44 93 TYR A N 1
ATOM 733 C CA . TYR A 1 93 ? -16.626 -0.491 46.549 1.00 97.44 93 TYR A CA 1
ATOM 734 C C . TYR A 1 93 ? -15.935 -0.896 45.249 1.00 97.44 93 TYR A C 1
ATOM 736 O O . TYR A 1 93 ? -16.079 -2.035 44.802 1.00 97.44 93 TYR A O 1
ATOM 744 N N . TYR A 1 94 ? -15.121 0.007 44.704 1.00 96.75 94 TYR A N 1
ATOM 745 C CA . TYR A 1 94 ? -14.299 -0.196 43.512 1.00 96.75 94 TYR A CA 1
ATOM 746 C C . TYR A 1 94 ? -12.825 -0.363 43.917 1.00 96.75 94 TYR A C 1
ATOM 748 O O . TYR A 1 94 ? -12.136 0.635 44.157 1.00 96.75 94 TYR A O 1
ATOM 756 N N . PRO A 1 95 ? -12.289 -1.598 44.002 1.00 93.38 95 PRO A N 1
ATOM 757 C CA . PRO A 1 95 ? -10.968 -1.831 44.591 1.00 93.38 95 PRO A CA 1
ATOM 758 C C . PRO A 1 95 ? -9.810 -1.137 43.869 1.00 93.38 95 PRO A C 1
ATOM 760 O O . PRO A 1 95 ? -8.843 -0.730 44.508 1.00 93.38 95 PRO A O 1
ATOM 763 N N . TRP A 1 96 ? -9.903 -0.978 42.546 1.00 92.81 96 TRP A N 1
ATOM 764 C CA . TRP A 1 96 ? -8.834 -0.395 41.727 1.00 92.81 96 TRP A CA 1
ATOM 765 C C . TRP A 1 96 ? -8.691 1.118 41.900 1.00 92.81 96 TRP A C 1
ATOM 767 O O . TRP A 1 96 ? -7.590 1.642 41.760 1.00 92.81 96 TRP A O 1
ATOM 777 N N . SER A 1 97 ? -9.783 1.817 42.212 1.00 92.56 97 SER A N 1
ATOM 778 C CA . SER A 1 97 ? -9.788 3.263 42.458 1.00 92.56 97 SER A CA 1
ATOM 779 C C . SER A 1 97 ? -9.928 3.604 43.945 1.00 92.56 97 SER A C 1
ATOM 781 O O . SER A 1 97 ? -9.763 4.757 44.339 1.00 92.56 97 SER A O 1
ATOM 783 N N . ARG A 1 98 ? -10.182 2.589 44.785 1.00 94.25 98 ARG A N 1
ATOM 784 C CA . ARG A 1 98 ? -10.442 2.689 46.229 1.00 94.25 98 ARG A CA 1
ATOM 785 C C . ARG A 1 98 ? -11.600 3.636 46.568 1.00 94.25 98 ARG A C 1
ATOM 787 O O . ARG A 1 98 ? -11.649 4.159 47.684 1.00 94.25 98 ARG A O 1
ATOM 794 N N . ASN A 1 99 ? -12.521 3.838 45.630 1.00 96.19 99 ASN A N 1
ATOM 795 C CA . ASN A 1 99 ? -13.741 4.607 45.841 1.00 96.19 99 ASN A CA 1
ATOM 796 C C . ASN A 1 99 ? -14.827 3.710 46.436 1.00 96.19 99 ASN A C 1
ATOM 798 O O . ASN A 1 99 ? -15.008 2.574 45.998 1.00 96.19 99 ASN A O 1
ATOM 802 N N . LEU A 1 100 ? -15.558 4.237 47.410 1.00 97.56 100 LEU A N 1
ATOM 803 C CA . LEU A 1 100 ? -16.794 3.658 47.921 1.00 97.56 100 LEU A CA 1
ATOM 804 C C . LEU A 1 100 ? -17.947 4.592 47.544 1.00 97.56 100 LEU A C 1
ATOM 806 O O . LEU A 1 100 ? -17.870 5.782 47.838 1.00 97.56 100 LEU A O 1
ATOM 810 N N . VAL A 1 101 ? -18.982 4.075 46.887 1.00 98.25 101 VAL A N 1
ATOM 811 C CA . VAL A 1 101 ? -20.092 4.877 46.355 1.00 98.25 101 VAL A CA 1
ATOM 812 C C . VAL A 1 101 ? -21.421 4.354 46.892 1.00 98.25 101 VAL A C 1
ATOM 814 O O . VAL A 1 101 ? -21.671 3.152 46.819 1.00 98.25 101 VAL A O 1
ATOM 817 N N . HIS A 1 102 ? -22.263 5.239 47.420 1.00 98.25 102 HIS A N 1
ATOM 818 C CA . HIS A 1 102 ? -23.619 4.910 47.862 1.00 98.25 102 HIS A CA 1
ATOM 819 C C . HIS A 1 102 ? -24.605 5.070 46.703 1.00 98.25 102 HIS A C 1
ATOM 821 O O . HIS A 1 102 ? -24.702 6.154 46.123 1.00 98.25 102 HIS A O 1
ATOM 827 N N . LEU A 1 103 ? -25.314 4.004 46.338 1.00 98.19 103 LEU A N 1
ATOM 828 C CA . LEU A 1 103 ? -26.165 3.946 45.151 1.00 98.19 103 LEU A CA 1
ATOM 829 C C . LEU A 1 103 ? -27.563 3.419 45.476 1.00 98.19 103 LEU A C 1
ATOM 831 O O . LEU A 1 103 ? -27.740 2.634 46.406 1.00 98.19 103 LEU A O 1
ATOM 835 N N . LEU A 1 104 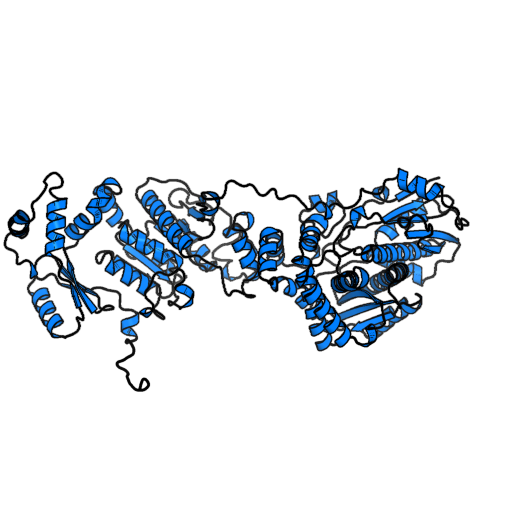? -28.545 3.798 44.655 1.00 98.25 104 LEU A N 1
ATOM 836 C CA . LEU A 1 104 ? -29.792 3.036 44.544 1.00 98.25 104 LEU A CA 1
ATOM 837 C C . LEU A 1 104 ? -29.478 1.580 44.147 1.00 98.25 104 LEU A C 1
ATOM 839 O O . LEU A 1 104 ? -28.507 1.327 43.420 1.00 98.25 104 LEU A O 1
ATOM 843 N N . ASP A 1 105 ? -30.295 0.624 44.602 1.00 97.12 105 ASP A N 1
ATOM 844 C CA . ASP A 1 105 ? -30.162 -0.775 44.160 1.00 97.12 105 ASP A CA 1
ATOM 845 C C . ASP A 1 105 ? -30.615 -0.925 42.691 1.00 97.12 105 ASP A C 1
ATOM 847 O O . ASP A 1 105 ? -31.166 0.009 42.103 1.00 97.12 105 ASP A O 1
ATOM 851 N N . GLU A 1 106 ? -30.353 -2.081 42.078 1.00 97.06 106 GLU A N 1
ATOM 852 C CA . GLU A 1 106 ? -30.361 -2.260 40.618 1.00 97.06 106 GLU A CA 1
ATOM 853 C C . GLU A 1 106 ? -31.601 -1.690 39.906 1.00 97.06 106 GLU A C 1
ATOM 855 O O . GLU A 1 106 ? -31.451 -0.919 38.958 1.00 97.06 106 GLU A O 1
ATOM 860 N N . ASP A 1 107 ? -32.811 -2.046 40.343 1.00 95.88 107 ASP A N 1
ATOM 861 C CA . ASP A 1 107 ? -34.043 -1.674 39.635 1.00 95.88 107 ASP A CA 1
ATOM 862 C C . ASP A 1 107 ? -34.259 -0.150 39.611 1.00 95.88 107 ASP A C 1
ATOM 864 O O . ASP A 1 107 ? -34.548 0.432 38.562 1.00 95.88 107 ASP A O 1
ATOM 868 N N . GLU A 1 108 ? -34.056 0.514 40.750 1.00 97.50 108 GLU A N 1
ATOM 869 C CA . GLU A 1 108 ? -34.203 1.967 40.877 1.00 97.50 108 GLU A CA 1
ATOM 870 C C . GLU A 1 108 ? -33.047 2.716 40.203 1.00 97.50 108 GLU A C 1
ATOM 872 O O . GLU A 1 108 ? -33.264 3.743 39.557 1.00 97.50 108 GLU A O 1
ATOM 877 N N . PHE A 1 109 ? -31.822 2.186 40.292 1.00 97.75 109 PHE A N 1
ATOM 878 C CA . PHE A 1 109 ? -30.664 2.722 39.578 1.00 97.75 109 PHE A CA 1
ATOM 879 C C . PHE A 1 109 ? -30.905 2.737 38.064 1.00 97.75 109 PHE A C 1
ATOM 881 O O . PHE A 1 109 ? -30.672 3.754 37.402 1.00 97.75 109 PHE A O 1
ATOM 888 N N . VAL A 1 110 ? -31.403 1.626 37.511 1.00 95.94 110 VAL A N 1
ATOM 889 C CA . VAL A 1 110 ? -31.721 1.506 36.083 1.00 95.94 110 VAL A CA 1
ATOM 890 C C . VAL A 1 110 ? -32.853 2.449 35.698 1.00 95.94 110 VAL A C 1
ATOM 892 O O . VAL A 1 110 ? -32.731 3.142 34.683 1.00 95.94 110 VAL A O 1
ATOM 895 N N . GLU A 1 111 ? -33.918 2.524 36.501 1.00 95.31 111 GLU A N 1
ATOM 896 C CA . GLU A 1 111 ? -35.039 3.436 36.259 1.00 95.31 111 GLU A CA 1
ATOM 897 C C . GLU A 1 111 ? -34.555 4.887 36.157 1.00 95.31 111 GLU A C 1
ATOM 899 O O . GLU A 1 111 ? -34.781 5.545 35.138 1.00 95.31 111 GLU A O 1
ATOM 904 N N . VAL A 1 112 ? -33.825 5.373 37.165 1.00 96.50 112 VAL A N 1
ATOM 905 C CA . VAL A 1 112 ? -33.324 6.755 37.200 1.00 96.50 112 VAL A CA 1
ATOM 906 C C . VAL A 1 112 ? -32.407 7.035 36.018 1.00 96.50 112 VAL A C 1
ATOM 908 O O . VAL A 1 112 ? -32.593 8.020 35.293 1.00 96.50 112 VAL A O 1
ATOM 911 N N . ARG A 1 113 ? -31.426 6.158 35.789 1.00 95.19 113 ARG A N 1
ATOM 912 C CA . ARG A 1 113 ? -30.391 6.379 34.781 1.00 95.19 113 ARG A CA 1
ATOM 913 C C . ARG A 1 113 ? -30.946 6.378 33.356 1.00 95.19 113 ARG A C 1
ATOM 915 O O . ARG A 1 113 ? -30.470 7.140 32.511 1.00 95.19 113 ARG A O 1
ATOM 922 N N . THR A 1 114 ? -31.943 5.544 33.073 1.00 94.44 114 THR A N 1
ATOM 923 C CA . THR A 1 114 ? -32.511 5.395 31.723 1.00 94.44 114 THR A CA 1
ATOM 924 C C . THR A 1 114 ? -33.737 6.275 31.473 1.00 94.44 114 THR A C 1
ATOM 926 O O . THR A 1 114 ? -34.131 6.442 30.317 1.00 94.44 114 THR A O 1
ATOM 929 N N . ASN A 1 115 ? -34.306 6.915 32.502 1.00 94.25 115 ASN A N 1
ATOM 930 C CA . ASN A 1 115 ? -35.547 7.693 32.412 1.00 94.25 115 ASN A CA 1
ATOM 931 C C . ASN A 1 115 ? -35.551 8.740 31.277 1.00 94.25 115 ASN A C 1
ATOM 933 O O . ASN A 1 115 ? -36.548 8.906 30.571 1.00 94.25 115 ASN A O 1
ATOM 937 N N . ARG A 1 116 ? -34.425 9.432 31.040 1.00 92.62 116 ARG A N 1
ATOM 938 C CA . ARG A 1 116 ? -34.318 10.452 29.971 1.00 92.62 116 ARG A CA 1
ATOM 939 C C . ARG A 1 116 ? -34.329 9.859 28.556 1.00 92.62 116 ARG A C 1
ATOM 941 O O . ARG A 1 116 ? -34.639 10.575 27.607 1.00 92.62 116 ARG A O 1
ATOM 948 N N . ASN A 1 117 ? -34.044 8.565 28.429 1.00 92.00 117 ASN A N 1
ATOM 949 C CA . ASN A 1 117 ? -33.993 7.824 27.170 1.00 92.00 117 ASN A CA 1
ATOM 950 C C . ASN A 1 117 ? -35.185 6.866 26.992 1.00 92.00 117 ASN A C 1
ATOM 952 O O . ASN A 1 117 ? -35.251 6.179 25.975 1.00 92.00 117 ASN A O 1
ATOM 956 N N . GLN A 1 118 ? -36.154 6.839 27.915 1.00 91.12 118 GLN A N 1
ATOM 957 C CA . GLN A 1 118 ? -37.212 5.815 27.964 1.00 91.12 118 GLN A CA 1
ATOM 958 C C . GLN A 1 118 ? -38.144 5.753 26.739 1.00 91.12 118 GLN A C 1
ATOM 960 O O . GLN A 1 118 ? -38.867 4.783 26.570 1.00 91.12 118 GLN A O 1
ATOM 965 N N . TYR A 1 119 ? -38.171 6.776 25.879 1.00 91.94 119 TYR A N 1
ATOM 966 C CA . TYR A 1 119 ? -38.917 6.740 24.607 1.00 91.94 119 TYR A CA 1
ATOM 967 C C . TYR A 1 119 ? -38.027 6.537 23.376 1.00 91.94 119 TYR A C 1
ATOM 969 O O . TYR A 1 119 ? -38.519 6.479 22.253 1.00 91.94 119 TYR A O 1
ATOM 977 N N . LYS A 1 120 ? -36.711 6.440 23.577 1.00 95.81 120 LYS A N 1
ATOM 978 C CA . LYS A 1 120 ? -35.752 5.955 22.578 1.00 95.81 120 LYS A CA 1
ATOM 979 C C . LYS A 1 120 ? -35.488 4.460 22.753 1.00 95.81 120 LYS A C 1
ATOM 981 O O . LYS A 1 120 ? -35.285 3.780 21.756 1.00 95.81 120 LYS A O 1
ATOM 986 N N . ILE A 1 121 ? -35.517 3.985 24.000 1.00 96.94 121 ILE A N 1
ATOM 987 C CA . ILE A 1 121 ? -35.510 2.572 24.384 1.00 96.94 121 ILE A CA 1
ATOM 988 C C . ILE A 1 121 ? -36.559 2.410 25.484 1.00 96.94 121 ILE A C 1
ATOM 990 O O . ILE A 1 121 ? -36.355 2.844 26.620 1.00 96.94 121 ILE A O 1
ATOM 994 N N . THR A 1 122 ? -37.705 1.842 25.130 1.00 96.56 122 THR A N 1
ATOM 995 C CA . THR A 1 122 ? -38.839 1.636 26.036 1.00 96.56 122 THR A CA 1
ATOM 996 C C . THR A 1 122 ? -38.488 0.700 27.181 1.00 96.56 122 THR A C 1
ATOM 998 O O . THR A 1 122 ? -37.604 -0.140 27.059 1.00 96.56 122 THR A O 1
ATOM 1001 N N . ARG A 1 123 ? -39.215 0.790 28.301 1.00 93.62 123 ARG A N 1
ATOM 1002 C CA . ARG A 1 123 ? -39.022 -0.122 29.441 1.00 93.62 123 ARG A CA 1
ATOM 1003 C C . ARG A 1 123 ? -39.108 -1.596 29.025 1.00 93.62 123 ARG A C 1
ATOM 1005 O O . ARG A 1 123 ? -38.311 -2.405 29.476 1.00 93.62 123 ARG A O 1
ATOM 1012 N N . GLN A 1 124 ? -40.035 -1.937 28.129 1.00 96.25 124 GLN A N 1
ATOM 1013 C CA . GLN A 1 124 ? -40.157 -3.296 27.598 1.00 96.25 124 GLN A CA 1
ATOM 1014 C C . GLN A 1 124 ? -38.917 -3.712 26.793 1.00 96.25 124 GLN A C 1
ATOM 1016 O O . GLN A 1 124 ? -38.421 -4.824 26.962 1.00 96.25 124 GLN A O 1
ATOM 1021 N N . GLU A 1 125 ? -38.405 -2.823 25.940 1.00 98.19 125 GLU A N 1
ATOM 1022 C CA . GLU A 1 125 ? -37.166 -3.058 25.195 1.00 98.19 125 GLU A CA 1
ATOM 1023 C C . GLU A 1 125 ? -35.964 -3.179 26.140 1.00 98.19 125 GLU A C 1
ATOM 1025 O O . GLU A 1 125 ? -35.144 -4.066 25.943 1.00 98.19 125 GLU A O 1
ATOM 1030 N N . GLN A 1 126 ? -35.875 -2.367 27.198 1.00 96.38 126 GLN A N 1
ATOM 1031 C CA . GLN A 1 126 ? -34.810 -2.450 28.206 1.00 96.38 126 GLN A CA 1
ATOM 1032 C C . GLN A 1 126 ? -34.818 -3.793 28.949 1.00 96.38 126 GLN A C 1
ATOM 1034 O O . GLN A 1 126 ? -33.770 -4.425 29.060 1.00 96.38 126 GLN A O 1
ATOM 1039 N N . GLU A 1 127 ? -35.981 -4.271 29.405 1.00 96.38 127 GLU A N 1
ATOM 1040 C CA . GLU A 1 127 ? -36.101 -5.586 30.058 1.00 96.38 127 GLU A CA 1
ATOM 1041 C C . GLU A 1 127 ? -35.711 -6.733 29.122 1.00 96.38 127 GLU A C 1
ATOM 1043 O O . GLU A 1 127 ? -35.055 -7.694 29.527 1.00 96.38 127 GLU A O 1
ATOM 1048 N N . PHE A 1 128 ? -36.077 -6.623 27.844 1.00 98.44 128 PHE A N 1
ATOM 1049 C CA . PHE A 1 128 ? -35.678 -7.588 26.829 1.00 98.44 128 PHE A CA 1
ATOM 1050 C C . PHE A 1 128 ? -34.166 -7.543 26.559 1.00 98.44 128 PHE A C 1
ATOM 1052 O O . PHE A 1 128 ? -33.513 -8.589 26.522 1.00 98.44 128 PHE A O 1
ATOM 1059 N N . LEU A 1 129 ? -33.594 -6.345 26.418 1.00 98.38 129 LEU A N 1
ATOM 1060 C CA . LEU A 1 129 ? -32.164 -6.128 26.205 1.00 98.38 129 LEU A CA 1
ATOM 1061 C C . LEU A 1 129 ? -31.338 -6.585 27.416 1.00 98.38 129 LEU A C 1
ATOM 1063 O O . LEU A 1 129 ? -30.285 -7.183 27.229 1.00 98.38 129 LEU A O 1
ATOM 1067 N N . LYS A 1 130 ? -31.839 -6.443 28.651 1.00 97.31 130 LYS A N 1
ATOM 1068 C CA . LYS A 1 130 ? -31.198 -6.957 29.879 1.00 97.31 130 LYS A CA 1
ATOM 1069 C C . LYS A 1 130 ? -30.904 -8.464 29.819 1.00 97.31 130 LYS A C 1
ATOM 1071 O O . LYS A 1 130 ? -29.984 -8.929 30.482 1.00 97.31 130 LYS A O 1
ATOM 1076 N N . GLN A 1 131 ? -31.624 -9.238 29.006 1.00 97.94 131 GLN A N 1
ATOM 1077 C CA . GLN A 1 131 ? -31.379 -10.679 28.843 1.00 97.94 131 GLN A CA 1
ATOM 1078 C C . GLN A 1 131 ? -30.286 -11.011 27.812 1.00 97.94 131 GLN A C 1
ATOM 1080 O O . GLN A 1 131 ? -29.878 -12.171 27.696 1.00 97.94 131 GLN A O 1
ATOM 1085 N N . LYS A 1 132 ? -29.827 -10.013 27.047 1.00 98.69 132 LYS A N 1
ATOM 1086 C CA . LYS A 1 132 ? -28.920 -10.189 25.910 1.00 98.69 132 LYS A CA 1
ATOM 1087 C C . LYS A 1 132 ? -27.462 -10.279 26.325 1.00 98.69 132 LYS A C 1
ATOM 1089 O O . LYS A 1 132 ? -27.039 -9.641 27.293 1.00 98.69 132 LYS A O 1
ATOM 1094 N N . LYS A 1 133 ? -26.700 -11.056 25.553 1.00 98.81 133 LYS A N 1
ATOM 1095 C CA . LYS A 1 133 ? -25.253 -11.244 25.707 1.00 98.81 133 LYS A CA 1
ATOM 1096 C C . LYS A 1 133 ? -24.519 -10.783 24.454 1.00 98.81 133 LYS A C 1
ATOM 1098 O O . LYS A 1 133 ? -24.769 -11.308 23.368 1.00 98.81 133 LYS A O 1
ATOM 1103 N N . ILE A 1 134 ? -23.593 -9.840 24.611 1.00 98.88 134 ILE A N 1
ATOM 1104 C CA . ILE A 1 134 ? -22.786 -9.304 23.507 1.00 98.88 134 ILE A CA 1
ATOM 1105 C C . ILE A 1 134 ? -21.320 -9.681 23.716 1.00 98.88 134 ILE A C 1
ATOM 1107 O O . ILE A 1 134 ? -20.765 -9.471 24.793 1.00 98.88 134 ILE A O 1
ATOM 1111 N N . GLY A 1 135 ? -20.682 -10.234 22.684 1.00 98.75 135 GLY A N 1
ATOM 1112 C CA . GLY A 1 135 ? -19.242 -10.499 22.677 1.00 98.75 135 GLY A CA 1
ATOM 1113 C C . GLY A 1 135 ? -18.488 -9.465 21.849 1.00 98.75 135 GLY A C 1
ATOM 1114 O O . GLY A 1 135 ? -18.912 -9.165 20.741 1.00 98.75 135 GLY A O 1
ATOM 1115 N N . ILE A 1 136 ? -17.368 -8.952 22.359 1.00 98.75 136 ILE A N 1
ATOM 1116 C CA . ILE A 1 136 ? -16.508 -7.970 21.686 1.00 98.75 136 ILE A CA 1
ATOM 1117 C C . ILE A 1 136 ? -15.063 -8.476 21.687 1.00 98.75 136 ILE A C 1
ATOM 1119 O O . ILE A 1 136 ? -14.501 -8.775 22.745 1.00 98.75 136 ILE A O 1
ATOM 1123 N N . VAL A 1 137 ? -14.458 -8.555 20.501 1.00 98.31 137 VAL A N 1
ATOM 1124 C CA . VAL A 1 137 ? -13.058 -8.969 20.313 1.00 98.31 137 VAL A CA 1
ATOM 1125 C C . VAL A 1 137 ? -12.268 -7.824 19.688 1.00 98.31 137 VAL A C 1
ATOM 1127 O O . VAL A 1 137 ? -12.630 -7.331 18.621 1.00 98.31 137 VAL A O 1
ATOM 1130 N N . GLY A 1 138 ? -11.176 -7.436 20.352 1.00 96.56 138 GLY A N 1
ATOM 1131 C CA . GLY A 1 138 ? -10.386 -6.244 20.038 1.00 96.56 138 GLY A CA 1
ATOM 1132 C C . GLY A 1 138 ? -10.903 -5.013 20.787 1.00 96.56 138 GLY A C 1
ATOM 1133 O O . GLY A 1 138 ? -12.022 -4.560 20.582 1.00 96.56 138 GLY A O 1
ATOM 1134 N N . LEU A 1 139 ? -10.087 -4.446 21.672 1.00 96.50 139 LEU A N 1
ATOM 1135 C CA . LEU A 1 139 ? -10.469 -3.390 22.617 1.00 96.50 139 LEU A CA 1
ATOM 1136 C C . LEU A 1 139 ? -9.634 -2.123 22.481 1.00 96.50 139 LEU A C 1
ATOM 1138 O O . LEU A 1 139 ? -9.649 -1.283 23.371 1.00 96.50 139 LEU A O 1
ATOM 1142 N N . SER A 1 140 ? -8.946 -1.930 21.356 1.00 91.12 140 SER A N 1
ATOM 1143 C CA . SER A 1 140 ? -8.571 -0.570 20.969 1.00 91.12 140 SER A CA 1
ATOM 1144 C C . SER A 1 140 ? -9.838 0.175 20.541 1.00 91.12 140 SER A C 1
ATOM 1146 O O . SER A 1 140 ? -10.376 0.991 21.280 1.00 91.12 140 SER A O 1
ATOM 1148 N N . VAL A 1 141 ? -10.384 -0.180 19.382 1.00 91.38 141 VAL A N 1
ATOM 1149 C CA . VAL A 1 141 ? -11.629 0.398 18.857 1.00 91.38 141 VAL A CA 1
ATOM 1150 C C . VAL A 1 141 ? -12.833 -0.085 19.664 1.00 91.38 141 VAL A C 1
ATOM 1152 O O . VAL A 1 141 ? -13.689 0.709 20.060 1.00 91.38 141 VAL A O 1
ATOM 1155 N N . GLY A 1 142 ? -12.859 -1.381 19.993 1.00 96.56 142 GLY A N 1
ATOM 1156 C CA . GLY A 1 142 ? -13.973 -2.001 20.703 1.00 96.56 142 GLY A CA 1
ATOM 1157 C C . GLY A 1 142 ? -14.210 -1.473 22.113 1.00 96.56 142 GLY A C 1
ATOM 1158 O O . GLY A 1 142 ? -15.322 -1.624 22.607 1.00 96.56 142 GLY A O 1
ATOM 1159 N N . GLN A 1 143 ? -13.249 -0.785 22.747 1.00 97.12 143 GLN A N 1
ATOM 1160 C CA . GLN A 1 143 ? -13.512 -0.106 24.021 1.00 97.12 143 GLN A CA 1
ATOM 1161 C C . GLN A 1 143 ? -14.587 0.975 23.849 1.00 97.12 143 GLN A C 1
ATOM 1163 O O . GLN A 1 143 ? -15.528 1.029 24.636 1.00 97.12 143 GLN A O 1
ATOM 1168 N N . SER A 1 144 ? -14.505 1.798 22.798 1.00 97.25 144 SER A N 1
ATOM 1169 C CA . SER A 1 144 ? -15.510 2.840 22.551 1.00 97.25 144 SER A CA 1
ATOM 1170 C C . SER A 1 144 ? -16.896 2.240 22.309 1.00 97.25 144 SER A C 1
ATOM 1172 O O . SER A 1 144 ? -17.895 2.807 22.748 1.00 97.25 144 SER A O 1
ATOM 1174 N N . ILE A 1 145 ? -16.964 1.079 21.656 1.00 98.38 145 ILE A N 1
ATOM 1175 C CA . ILE A 1 145 ? -18.211 0.335 21.450 1.00 98.38 145 ILE A CA 1
ATOM 1176 C C . ILE A 1 145 ? -18.738 -0.184 22.795 1.00 98.38 145 ILE A C 1
ATOM 1178 O O . ILE A 1 145 ? -19.880 0.086 23.152 1.00 98.38 145 ILE A O 1
ATOM 1182 N N . ALA A 1 146 ? -17.897 -0.865 23.578 1.00 98.44 146 ALA A N 1
ATOM 1183 C CA . ALA A 1 146 ? -18.275 -1.467 24.855 1.00 98.44 146 ALA A CA 1
ATOM 1184 C C . ALA A 1 146 ? -18.809 -0.436 25.863 1.00 98.44 146 ALA A C 1
ATOM 1186 O O . ALA A 1 146 ? -19.823 -0.674 26.518 1.00 98.44 146 ALA A O 1
ATOM 1187 N N . LEU A 1 147 ? -18.165 0.732 25.950 1.00 98.19 147 LEU A N 1
ATOM 1188 C CA . LEU A 1 147 ? -18.616 1.828 26.809 1.00 98.19 147 LEU A CA 1
ATOM 1189 C C . LEU A 1 147 ? -19.945 2.414 26.330 1.00 98.19 147 LEU A C 1
ATOM 1191 O O . LEU A 1 147 ? -20.817 2.682 27.150 1.00 98.19 147 LEU A O 1
ATOM 1195 N N . THR A 1 148 ? -20.131 2.578 25.018 1.00 98.25 148 THR A N 1
ATOM 1196 C CA . THR A 1 148 ? -21.395 3.090 24.461 1.00 98.25 148 THR A CA 1
ATOM 1197 C C . THR A 1 148 ? -22.544 2.104 24.710 1.00 98.25 148 THR A C 1
ATOM 1199 O O . THR A 1 148 ? -23.618 2.505 25.158 1.00 98.25 148 THR A O 1
ATOM 1202 N N . ILE A 1 149 ? -22.289 0.801 24.539 1.00 98.50 149 ILE A N 1
ATOM 1203 C CA . ILE A 1 149 ? -23.210 -0.294 24.881 1.00 98.50 149 ILE A CA 1
ATOM 1204 C C . ILE A 1 149 ? -23.589 -0.262 26.361 1.00 98.50 149 ILE A C 1
ATOM 1206 O O . ILE A 1 149 ? -24.770 -0.374 26.691 1.00 98.50 149 ILE A O 1
ATOM 1210 N N . ALA A 1 150 ? -22.607 -0.092 27.251 1.00 98.00 150 ALA A N 1
ATOM 1211 C CA . ALA A 1 150 ? -22.851 0.018 28.683 1.00 98.00 150 ALA A CA 1
ATOM 1212 C C . ALA A 1 150 ? -23.660 1.275 29.023 1.00 98.00 150 ALA A C 1
ATOM 1214 O O . ALA A 1 150 ? -24.548 1.210 29.868 1.00 98.00 150 ALA A O 1
ATOM 1215 N N . MET A 1 151 ? -23.393 2.404 28.352 1.00 96.94 151 MET A N 1
ATOM 1216 C CA . MET A 1 151 ? -24.119 3.667 28.524 1.00 96.94 151 MET A CA 1
ATOM 1217 C C . MET A 1 151 ? -25.602 3.545 28.152 1.00 96.94 151 MET A C 1
ATOM 1219 O O . MET A 1 151 ? -26.442 3.977 28.944 1.00 96.94 151 MET A O 1
ATOM 1223 N N . GLU A 1 152 ? -25.917 2.925 27.009 1.00 97.00 152 GLU A N 1
ATOM 1224 C CA . GLU A 1 152 ? -27.294 2.659 26.555 1.00 97.00 152 GLU A CA 1
ATOM 1225 C C . GLU A 1 152 ? -27.943 1.429 27.217 1.00 97.00 152 GLU A C 1
ATOM 1227 O O . GLU A 1 152 ? -29.152 1.240 27.091 1.00 97.00 152 GLU A O 1
ATOM 1232 N N . ARG A 1 153 ? -27.155 0.607 27.925 1.00 96.69 153 ARG A N 1
ATOM 1233 C CA . ARG A 1 153 ? -27.563 -0.647 28.582 1.00 96.69 153 ARG A CA 1
ATOM 1234 C C . ARG A 1 153 ? -28.322 -1.594 27.637 1.00 96.69 153 ARG A C 1
ATOM 1236 O O . ARG A 1 153 ? -29.376 -2.127 27.972 1.00 96.69 153 ARG A O 1
ATOM 1243 N N . ILE A 1 154 ? -27.769 -1.837 26.444 1.00 97.94 154 ILE A N 1
ATOM 1244 C CA . ILE A 1 154 ? -28.403 -2.703 25.424 1.00 97.94 154 ILE A CA 1
ATOM 1245 C C . ILE A 1 154 ? -28.152 -4.209 25.632 1.00 97.94 154 ILE A C 1
ATOM 1247 O O . ILE A 1 154 ? -28.470 -5.023 24.767 1.00 97.94 154 ILE A O 1
ATOM 1251 N N . CYS A 1 155 ? -27.551 -4.591 26.757 1.00 98.44 155 CYS A N 1
ATOM 1252 C CA . CYS A 1 155 ? -27.313 -5.978 27.146 1.00 98.44 155 CYS A CA 1
ATOM 1253 C C . CYS A 1 155 ? -27.194 -6.096 28.672 1.00 98.44 155 CYS A C 1
ATOM 1255 O O . CYS A 1 155 ? -26.949 -5.098 29.354 1.00 98.44 155 CYS A O 1
ATOM 1257 N N . GLY A 1 156 ? -27.352 -7.309 29.206 1.00 97.88 156 GLY A N 1
ATOM 1258 C CA . GLY A 1 156 ? -27.052 -7.609 30.613 1.00 97.88 156 GLY A CA 1
ATOM 1259 C C . GLY A 1 156 ? -25.680 -8.243 30.829 1.00 97.88 156 GLY A C 1
ATOM 1260 O O . GLY A 1 156 ? -25.162 -8.212 31.944 1.00 97.88 156 GLY A O 1
ATOM 1261 N N . GLU A 1 157 ? -25.076 -8.808 29.778 1.00 98.69 157 GLU A N 1
ATOM 1262 C CA . GLU A 1 157 ? -23.741 -9.408 29.831 1.00 98.69 157 GLU A CA 1
ATOM 1263 C C . GLU A 1 157 ? -22.877 -8.964 28.645 1.00 98.69 157 GLU A C 1
ATOM 1265 O O . GLU A 1 157 ? -23.303 -9.056 27.489 1.00 98.69 157 GLU A O 1
ATOM 1270 N N . ILE A 1 158 ? -21.636 -8.557 28.932 1.00 98.75 158 ILE A N 1
ATOM 1271 C CA . ILE A 1 158 ? -20.612 -8.251 27.928 1.00 98.75 158 ILE A CA 1
ATOM 1272 C C . ILE A 1 158 ? -19.425 -9.204 28.104 1.00 98.75 158 ILE A C 1
ATOM 1274 O O . ILE A 1 158 ? -18.854 -9.326 29.193 1.00 98.75 158 ILE A O 1
ATOM 1278 N N . ARG A 1 159 ? -19.025 -9.862 27.013 1.00 98.69 159 ARG A N 1
ATOM 1279 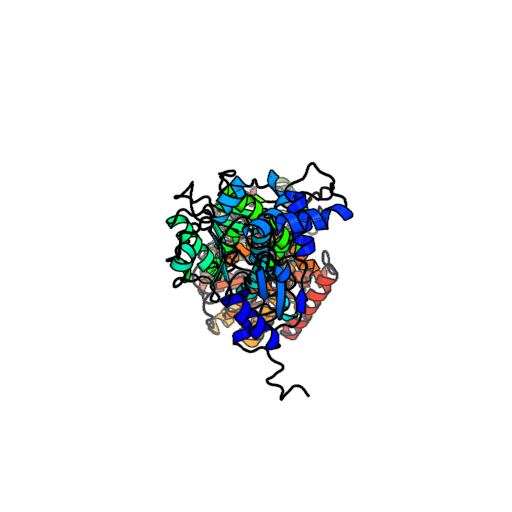C CA . ARG A 1 159 ? -17.803 -10.675 26.942 1.00 98.69 159 ARG A CA 1
ATOM 1280 C C . ARG A 1 159 ? -16.725 -9.910 26.196 1.00 98.69 159 ARG A C 1
ATOM 1282 O O . ARG A 1 159 ? -16.961 -9.461 25.080 1.00 98.69 159 ARG A O 1
ATOM 1289 N N . LEU A 1 160 ? -15.554 -9.768 26.800 1.00 98.75 160 LEU A N 1
ATOM 1290 C CA . LEU A 1 160 ? -14.469 -8.929 26.291 1.00 98.75 160 LEU A CA 1
ATOM 1291 C C . LEU A 1 160 ? -13.207 -9.767 26.078 1.00 98.75 160 LEU A C 1
ATOM 1293 O O . LEU A 1 160 ? -12.752 -10.428 27.012 1.00 98.75 160 LEU A O 1
ATOM 1297 N N . ALA A 1 161 ? -12.625 -9.710 24.879 1.00 98.38 161 ALA A N 1
ATOM 1298 C CA . ALA A 1 161 ? -11.399 -10.433 24.542 1.00 98.38 161 ALA A CA 1
ATOM 1299 C C . ALA A 1 161 ? -10.349 -9.516 23.898 1.00 98.38 161 ALA A C 1
ATOM 1301 O O . ALA A 1 161 ? -10.577 -8.953 22.826 1.00 98.38 161 ALA A O 1
ATOM 1302 N N . ASP A 1 162 ? -9.190 -9.393 24.546 1.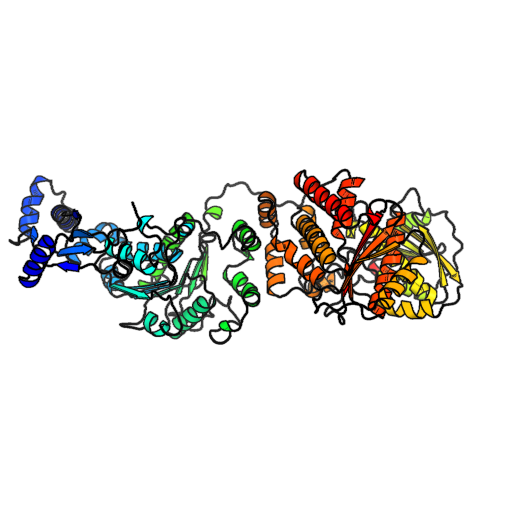00 97.62 162 ASP A N 1
ATOM 1303 C CA . ASP A 1 162 ? -8.006 -8.680 24.049 1.00 97.62 162 ASP A CA 1
ATOM 1304 C C . ASP A 1 162 ? -6.778 -9.087 24.885 1.00 97.62 162 ASP A C 1
ATOM 1306 O O . ASP A 1 162 ? -6.860 -9.170 26.115 1.00 97.62 162 ASP A O 1
ATOM 1310 N N . PHE A 1 163 ? -5.649 -9.356 24.227 1.00 95.38 163 PHE A N 1
ATOM 1311 C CA . PHE A 1 163 ? -4.408 -9.756 24.895 1.00 95.38 163 PHE A CA 1
ATOM 1312 C C . PHE A 1 163 ? -3.445 -8.598 25.166 1.00 95.38 163 PHE A C 1
ATOM 1314 O O . PHE A 1 163 ? -2.516 -8.745 25.965 1.00 95.38 163 PHE A O 1
ATOM 1321 N N . ASP A 1 164 ? -3.662 -7.445 24.540 1.00 95.12 164 ASP A N 1
ATOM 1322 C CA . ASP A 1 164 ? -2.763 -6.312 24.643 1.00 95.12 164 ASP A CA 1
ATOM 1323 C C . ASP A 1 164 ? -2.882 -5.601 25.992 1.00 95.12 164 ASP A C 1
ATOM 1325 O O . ASP A 1 164 ? -3.926 -5.546 26.655 1.00 95.12 164 ASP A O 1
ATOM 1329 N N . ILE A 1 165 ? -1.784 -4.951 26.355 1.00 95.62 165 ILE A N 1
ATOM 1330 C CA . ILE A 1 165 ? -1.734 -3.950 27.416 1.00 95.62 165 ILE A CA 1
ATOM 1331 C C . ILE A 1 165 ? -1.847 -2.546 26.821 1.00 95.62 165 ILE A C 1
ATOM 1333 O O . ILE A 1 165 ? -1.503 -2.322 25.664 1.00 95.62 165 ILE A O 1
ATOM 1337 N N . ALA A 1 166 ? -2.319 -1.585 27.611 1.00 95.25 166 ALA A N 1
ATOM 1338 C CA . ALA A 1 166 ? -2.336 -0.190 27.195 1.00 95.25 166 ALA A CA 1
ATOM 1339 C C . ALA A 1 166 ? -0.914 0.380 27.124 1.00 95.25 166 ALA A C 1
ATOM 1341 O O . ALA A 1 166 ? -0.198 0.446 28.129 1.00 95.25 166 ALA A O 1
ATOM 1342 N N . GLU A 1 167 ? -0.539 0.849 25.940 1.00 94.69 167 GLU A N 1
ATOM 1343 C CA . GLU A 1 167 ? 0.708 1.562 25.680 1.00 94.69 167 GLU A CA 1
ATOM 1344 C C . GLU A 1 167 ? 0.460 3.057 25.461 1.00 94.69 167 GLU A C 1
ATOM 1346 O O . GLU A 1 167 ? -0.640 3.483 25.102 1.00 94.69 167 GLU A O 1
ATOM 1351 N N . LEU A 1 168 ? 1.510 3.872 25.602 1.00 95.12 168 LEU A N 1
ATOM 1352 C CA . LEU A 1 168 ? 1.434 5.315 25.344 1.00 95.12 168 LEU A CA 1
ATOM 1353 C C . LEU A 1 168 ? 0.917 5.623 23.928 1.00 95.12 168 LEU A C 1
ATOM 1355 O O . LEU A 1 168 ? 0.125 6.544 23.741 1.00 95.12 168 LEU A O 1
ATOM 1359 N N . SER A 1 169 ? 1.323 4.818 22.944 1.00 91.94 169 SER A N 1
ATOM 1360 C CA . SER A 1 169 ? 0.899 4.924 21.543 1.00 91.94 169 SER A CA 1
ATOM 1361 C C . SER A 1 169 ? -0.608 4.710 21.344 1.00 91.94 169 SER A C 1
ATOM 1363 O O . SER A 1 169 ? -1.154 5.138 20.331 1.00 91.94 169 SER A O 1
ATOM 1365 N N . ASN A 1 170 ? -1.295 4.049 22.285 1.00 93.56 170 ASN A N 1
ATOM 1366 C CA . ASN A 1 170 ? -2.726 3.762 22.190 1.00 93.56 170 ASN A CA 1
ATOM 1367 C C . ASN A 1 170 ? -3.589 4.942 22.654 1.00 93.56 170 ASN A C 1
ATOM 1369 O O . ASN A 1 170 ? -4.733 5.059 22.224 1.00 93.56 170 ASN A O 1
ATOM 1373 N N . LEU A 1 171 ? -3.058 5.839 23.493 1.00 94.00 171 LEU A N 1
ATOM 1374 C CA . LEU A 1 171 ? -3.809 6.959 24.083 1.00 94.00 171 LEU A CA 1
ATOM 1375 C C . LEU A 1 171 ? -4.237 8.028 23.067 1.00 94.00 171 LEU A C 1
ATOM 1377 O O . LEU A 1 171 ? -4.962 8.956 23.412 1.00 94.00 171 LEU A O 1
ATOM 1381 N N . ASN A 1 172 ? -3.831 7.894 21.802 1.00 92.56 172 ASN A N 1
ATOM 1382 C CA . ASN A 1 172 ? -4.367 8.696 20.709 1.00 92.56 172 ASN A CA 1
ATOM 1383 C C . ASN A 1 172 ? -5.826 8.344 20.362 1.00 92.56 172 ASN A C 1
ATOM 1385 O O . ASN A 1 172 ? -6.457 9.107 19.636 1.00 92.56 172 ASN A O 1
ATOM 1389 N N . ARG A 1 173 ? -6.333 7.186 20.814 1.00 93.50 173 ARG A N 1
ATOM 1390 C CA . ARG A 1 173 ? -7.675 6.679 20.471 1.00 93.50 173 ARG A CA 1
ATOM 1391 C C . ARG A 1 173 ? -8.323 5.762 21.514 1.00 93.50 173 ARG A C 1
ATOM 1393 O O . ARG A 1 173 ? -9.539 5.634 21.508 1.00 93.50 173 ARG A O 1
ATOM 1400 N N . LEU A 1 174 ? -7.539 5.135 22.391 1.00 93.94 174 LEU A N 1
ATOM 1401 C CA . LEU A 1 174 ? -8.034 4.398 23.552 1.00 93.94 174 LEU A CA 1
ATOM 1402 C C . LEU A 1 174 ? -8.334 5.402 24.668 1.00 93.94 174 LEU A C 1
ATOM 1404 O O . LEU A 1 174 ? -7.438 6.119 25.123 1.00 93.94 174 LEU A O 1
ATOM 1408 N N . ARG A 1 175 ? -9.586 5.460 25.116 1.00 92.06 175 ARG A N 1
ATOM 1409 C CA . ARG A 1 175 ? -10.027 6.389 26.155 1.00 92.06 175 ARG A CA 1
ATOM 1410 C C . ARG A 1 175 ? -9.683 5.802 27.519 1.00 92.06 175 ARG A C 1
ATOM 1412 O O . ARG A 1 175 ? -10.444 5.016 28.044 1.00 92.06 175 ARG A O 1
ATOM 1419 N N . THR A 1 176 ? -8.548 6.176 28.099 1.00 94.00 176 THR A N 1
ATOM 1420 C CA . THR A 1 176 ? -8.175 5.783 29.469 1.00 94.00 176 THR A CA 1
ATOM 1421 C C . THR A 1 176 ? -7.193 6.791 30.072 1.00 94.00 176 THR A C 1
ATOM 1423 O O . THR A 1 176 ? -6.500 7.513 29.355 1.00 94.00 176 THR A O 1
ATOM 1426 N N . GLY A 1 177 ? -7.107 6.851 31.403 1.00 93.38 177 GLY A N 1
ATOM 1427 C CA . GLY A 1 177 ? -6.115 7.671 32.099 1.00 93.38 177 GLY A CA 1
ATOM 1428 C C . GLY A 1 177 ? -4.679 7.151 31.936 1.00 93.38 177 GLY A C 1
ATOM 1429 O O . GLY A 1 177 ? -4.446 5.945 31.857 1.00 93.38 177 GLY A O 1
ATOM 1430 N N . LEU A 1 178 ? -3.693 8.060 31.976 1.00 94.19 178 LEU A N 1
ATOM 1431 C CA . LEU A 1 178 ? -2.254 7.738 31.883 1.00 94.19 178 LEU A CA 1
ATOM 1432 C C . LEU A 1 178 ? -1.777 6.719 32.932 1.00 94.19 178 LEU A C 1
ATOM 1434 O O . LEU A 1 178 ? -0.833 5.973 32.695 1.00 94.19 178 LEU A O 1
ATOM 1438 N N . HIS A 1 179 ? -2.427 6.670 34.094 1.00 91.00 179 HIS A N 1
ATOM 1439 C CA . HIS A 1 179 ? -2.075 5.750 35.175 1.00 91.00 179 HIS A CA 1
ATOM 1440 C C . HIS A 1 179 ? -2.403 4.277 34.864 1.00 91.00 179 HIS A C 1
ATOM 1442 O O . HIS A 1 179 ? -1.914 3.399 35.569 1.00 91.00 179 HIS A O 1
ATOM 1448 N N . ASN A 1 180 ? -3.180 3.997 33.810 1.00 92.69 180 ASN A N 1
ATOM 1449 C CA . ASN A 1 180 ? -3.518 2.639 33.370 1.00 92.69 180 ASN A CA 1
ATOM 1450 C C . ASN A 1 180 ? -2.522 2.055 32.349 1.00 92.69 180 ASN A C 1
ATOM 1452 O O . ASN A 1 180 ? -2.749 0.959 31.837 1.00 92.69 180 ASN A O 1
ATOM 1456 N N . MET A 1 181 ? -1.418 2.745 32.034 1.00 93.56 181 MET A N 1
ATOM 1457 C CA . MET A 1 181 ? -0.371 2.175 31.174 1.00 93.56 181 MET A CA 1
ATOM 1458 C C . MET A 1 181 ? 0.157 0.849 31.745 1.00 93.56 181 MET A C 1
ATOM 1460 O O . MET A 1 181 ? 0.441 0.728 32.938 1.00 93.56 181 MET A O 1
ATOM 1464 N N . GLY A 1 182 ? 0.308 -0.153 30.879 1.00 93.38 182 GLY A N 1
ATOM 1465 C CA . GLY A 1 182 ? 0.742 -1.499 31.254 1.00 93.38 182 GLY A CA 1
ATOM 1466 C C . GLY A 1 182 ? -0.340 -2.381 31.890 1.00 93.38 182 GLY A C 1
ATOM 1467 O O . GLY A 1 182 ? -0.017 -3.473 32.363 1.00 93.38 182 GLY A O 1
ATOM 1468 N N . ILE A 1 183 ? -1.598 -1.931 31.921 1.00 95.12 183 ILE A N 1
ATOM 1469 C CA . ILE A 1 183 ? -2.765 -2.740 32.301 1.00 95.12 183 ILE A CA 1
ATOM 1470 C C . ILE A 1 183 ? -3.396 -3.340 31.038 1.00 95.12 183 ILE A C 1
ATOM 1472 O O . ILE A 1 183 ? -3.429 -2.688 29.995 1.00 95.12 183 ILE A O 1
ATOM 1476 N N . ASN A 1 184 ? -3.881 -4.583 31.118 1.00 96.69 184 ASN A N 1
ATOM 1477 C CA . ASN A 1 184 ? -4.547 -5.252 29.997 1.00 96.69 184 ASN A CA 1
ATOM 1478 C C . ASN A 1 184 ? -5.831 -4.501 29.586 1.00 96.69 184 ASN A C 1
ATOM 1480 O O . ASN A 1 184 ? -6.603 -4.059 30.443 1.00 96.69 184 ASN A O 1
ATOM 1484 N N . LYS A 1 185 ? -6.073 -4.368 28.277 1.00 97.25 185 LYS A N 1
ATOM 1485 C CA . LYS A 1 185 ? -7.193 -3.583 27.731 1.00 97.25 185 LYS A CA 1
ATOM 1486 C C . LYS A 1 185 ? -8.568 -4.098 28.171 1.00 97.25 185 LYS A C 1
ATOM 1488 O O . LYS A 1 185 ? -9.467 -3.291 28.397 1.00 97.25 185 LYS A O 1
ATOM 1493 N N . THR A 1 186 ? -8.730 -5.408 28.375 1.00 97.94 186 THR A N 1
ATOM 1494 C CA . THR A 1 186 ? -9.985 -5.982 28.902 1.00 97.94 186 THR A CA 1
ATOM 1495 C C . THR A 1 186 ? -10.272 -5.523 30.331 1.00 97.94 186 THR A C 1
ATOM 1497 O O . THR A 1 186 ? -11.421 -5.240 30.654 1.00 97.94 186 THR A O 1
ATOM 1500 N N . ILE A 1 187 ? -9.241 -5.375 31.172 1.00 97.50 187 ILE A N 1
ATOM 1501 C CA . ILE A 1 187 ? -9.384 -4.880 32.547 1.00 97.50 187 ILE A CA 1
ATOM 1502 C C . ILE A 1 187 ? -9.764 -3.402 32.543 1.00 97.50 187 ILE A C 1
ATOM 1504 O O . ILE A 1 187 ? -10.649 -3.003 33.293 1.00 97.50 187 ILE A O 1
ATOM 1508 N N . ILE A 1 188 ? -9.119 -2.596 31.696 1.00 97.44 188 ILE A N 1
ATOM 1509 C CA . ILE A 1 188 ? -9.437 -1.168 31.557 1.00 97.44 188 ILE A CA 1
ATOM 1510 C C . ILE A 1 188 ? -10.902 -0.999 31.141 1.00 97.44 188 ILE A C 1
ATOM 1512 O O . ILE A 1 188 ? -11.652 -0.303 31.820 1.00 97.44 188 ILE A O 1
ATOM 1516 N N . ALA A 1 189 ? -11.327 -1.698 30.084 1.00 98.06 189 ALA A N 1
ATOM 1517 C CA . ALA A 1 189 ? -12.709 -1.664 29.619 1.00 98.06 189 ALA A CA 1
ATOM 1518 C C . ALA A 1 189 ? -13.694 -2.130 30.705 1.00 98.06 189 ALA A C 1
ATOM 1520 O O . ALA A 1 189 ? -14.691 -1.459 30.943 1.00 98.06 189 ALA A O 1
ATOM 1521 N N . ALA A 1 190 ? -13.402 -3.230 31.409 1.00 98.38 190 ALA A N 1
ATOM 1522 C CA . ALA A 1 190 ? -14.257 -3.740 32.481 1.00 98.38 190 ALA A CA 1
ATOM 1523 C C . ALA A 1 190 ? -14.440 -2.735 33.622 1.00 98.38 190 ALA A C 1
ATOM 1525 O O . ALA A 1 190 ? -15.563 -2.511 34.062 1.00 98.38 190 ALA A O 1
ATOM 1526 N N . ARG A 1 191 ? -13.346 -2.117 34.084 1.00 97.62 191 ARG A N 1
ATOM 1527 C CA . ARG A 1 191 ? -13.378 -1.112 35.154 1.00 97.62 191 ARG A CA 1
ATOM 1528 C C . ARG A 1 191 ? -14.246 0.076 34.768 1.00 97.62 191 ARG A C 1
ATOM 1530 O O . ARG A 1 191 ? -15.111 0.457 35.543 1.00 97.62 191 ARG A O 1
ATOM 1537 N N . GLU A 1 192 ? -14.062 0.608 33.563 1.00 97.44 192 GLU A N 1
ATOM 1538 C CA . GLU A 1 192 ? -14.850 1.746 33.085 1.00 97.44 192 GLU A CA 1
ATOM 1539 C C . GLU A 1 192 ? -16.328 1.388 32.870 1.00 97.44 192 GLU A C 1
ATOM 1541 O O . GLU A 1 192 ? -17.203 2.177 33.217 1.00 97.44 192 GLU A O 1
ATOM 1546 N N . ILE A 1 193 ? -16.632 0.190 32.355 1.00 98.44 193 ILE A N 1
ATOM 1547 C CA . ILE A 1 193 ? -18.020 -0.283 32.245 1.00 98.44 193 ILE A CA 1
ATOM 1548 C C . ILE A 1 193 ? -18.662 -0.374 33.628 1.00 98.44 193 ILE A C 1
ATOM 1550 O O . ILE A 1 193 ? -19.784 0.087 33.792 1.00 98.44 193 ILE A O 1
ATOM 1554 N N . LEU A 1 194 ? -17.961 -0.929 34.618 1.00 98.38 194 LEU A N 1
ATOM 1555 C CA . LEU A 1 194 ? -18.497 -1.131 35.966 1.00 98.38 194 LEU A CA 1
ATOM 1556 C C . LEU A 1 194 ? -18.569 0.171 36.777 1.00 98.38 194 LEU A C 1
ATOM 1558 O O . LEU A 1 194 ? -19.397 0.272 37.674 1.00 98.38 194 LEU A O 1
ATOM 1562 N N . GLU A 1 195 ? -17.760 1.178 36.444 1.00 97.25 195 GLU A N 1
ATOM 1563 C CA . GLU A 1 195 ? -17.904 2.549 36.956 1.00 97.25 195 GLU A CA 1
ATOM 1564 C C . GLU A 1 195 ? -19.111 3.279 36.344 1.00 97.25 195 GLU A C 1
ATOM 1566 O O . GLU A 1 195 ? -19.686 4.160 36.981 1.00 97.25 195 GLU A O 1
ATOM 1571 N N . ILE A 1 196 ? -19.510 2.918 35.119 1.00 97.25 196 ILE A N 1
ATOM 1572 C CA . ILE A 1 196 ? -20.737 3.406 34.481 1.00 97.25 196 ILE A CA 1
ATOM 1573 C C . ILE A 1 196 ? -21.949 2.666 35.065 1.00 97.25 196 ILE A C 1
ATOM 1575 O O . ILE A 1 196 ? -22.907 3.297 35.512 1.00 97.25 196 ILE A O 1
ATOM 1579 N N . ASP A 1 197 ? -21.920 1.334 35.037 1.00 97.94 197 ASP A N 1
ATOM 1580 C CA . ASP A 1 197 ? -22.987 0.427 35.449 1.00 97.94 197 ASP A CA 1
ATOM 1581 C C . ASP A 1 197 ? -22.434 -0.776 36.238 1.00 97.94 197 ASP A C 1
ATOM 1583 O O . ASP A 1 197 ? -21.968 -1.748 35.632 1.00 97.94 197 ASP A O 1
ATOM 1587 N N . PRO A 1 198 ? -22.502 -0.774 37.578 1.00 98.00 198 PRO A N 1
ATOM 1588 C CA . PRO A 1 198 ? -21.931 -1.864 38.364 1.00 98.00 198 PRO A CA 1
ATOM 1589 C C . PRO A 1 198 ? -22.726 -3.174 38.229 1.00 98.00 198 PRO A C 1
ATOM 1591 O O . PRO A 1 198 ? -22.218 -4.230 38.601 1.00 98.00 198 PRO A O 1
ATOM 1594 N N . TYR A 1 199 ? -23.949 -3.131 37.686 1.00 98.00 199 TYR A N 1
ATOM 1595 C CA . TYR A 1 199 ? -24.850 -4.283 37.592 1.00 98.00 199 TYR A CA 1
ATOM 1596 C C . TYR A 1 199 ? -24.721 -5.069 36.278 1.00 98.00 199 TYR A C 1
ATOM 1598 O O . TYR A 1 199 ? -25.312 -6.141 36.149 1.00 98.00 199 TYR A O 1
ATOM 1606 N N . ILE A 1 200 ? -23.956 -4.578 35.294 1.00 97.81 200 ILE A N 1
ATOM 1607 C CA . ILE A 1 200 ? -23.692 -5.330 34.057 1.00 97.81 200 ILE A CA 1
ATOM 1608 C C . ILE A 1 200 ? -22.719 -6.475 34.349 1.00 97.81 200 ILE A C 1
ATOM 1610 O O . ILE A 1 200 ? -21.646 -6.285 34.922 1.00 97.81 200 ILE A O 1
ATOM 1614 N N . LYS A 1 201 ? -23.057 -7.686 33.896 1.00 98.19 201 LYS A N 1
ATOM 1615 C CA . LYS A 1 201 ? -22.177 -8.847 34.031 1.00 98.19 201 LYS A CA 1
ATOM 1616 C C . LYS A 1 201 ? -21.043 -8.775 33.008 1.00 98.19 201 LYS A C 1
AT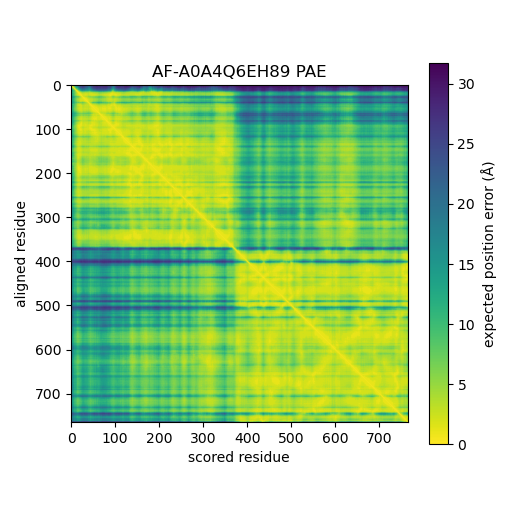OM 1618 O O . LYS A 1 201 ? -21.277 -8.627 31.812 1.00 98.19 201 LYS A O 1
ATOM 1623 N N . ILE A 1 202 ? -19.806 -8.945 33.470 1.00 98.31 202 ILE A N 1
ATOM 1624 C CA . ILE A 1 202 ? -18.609 -8.899 32.622 1.00 98.31 202 ILE A CA 1
ATOM 1625 C C . ILE A 1 202 ? -17.861 -10.231 32.671 1.00 98.31 202 ILE A C 1
ATOM 1627 O O . ILE A 1 202 ? -17.525 -10.718 33.753 1.00 98.31 202 ILE A O 1
ATOM 1631 N N . LYS A 1 203 ? -17.550 -10.793 31.496 1.00 98.06 203 LYS A N 1
ATOM 1632 C CA . LYS A 1 203 ? -16.674 -11.968 31.346 1.00 98.06 203 LYS A CA 1
ATOM 1633 C C . LYS A 1 203 ? -15.455 -11.616 30.496 1.00 98.06 203 LYS A C 1
ATOM 1635 O O . LYS A 1 203 ? -15.604 -11.115 29.383 1.00 98.06 203 LYS A O 1
ATOM 1640 N N . LEU A 1 204 ? -14.256 -11.867 31.019 1.00 98.19 204 LEU A N 1
ATOM 1641 C CA . LEU A 1 204 ? -12.999 -11.441 30.399 1.00 98.19 204 LEU A CA 1
ATOM 1642 C C . LEU A 1 204 ? -12.199 -12.624 29.858 1.00 98.19 204 LEU A C 1
ATOM 1644 O O . LEU A 1 204 ? -12.109 -13.664 30.502 1.00 98.19 204 LEU A O 1
ATOM 1648 N N . PHE A 1 205 ? -11.590 -12.413 28.694 1.00 97.88 205 PHE A N 1
ATOM 1649 C CA . PHE A 1 205 ? -10.671 -13.325 28.020 1.00 97.88 205 PHE A CA 1
ATOM 1650 C C . PHE A 1 205 ? -9.356 -12.566 27.779 1.00 97.88 205 PHE A C 1
ATOM 1652 O O . PHE A 1 205 ? -9.149 -11.942 26.734 1.00 97.88 205 PHE A O 1
ATOM 1659 N N . HIS A 1 206 ? -8.501 -12.542 28.806 1.00 95.56 206 HIS A N 1
ATOM 1660 C CA . HIS A 1 206 ? -7.273 -11.731 28.870 1.00 95.56 206 HIS A CA 1
ATOM 1661 C C . HIS A 1 206 ? -6.181 -12.176 27.899 1.00 95.56 206 HIS A C 1
ATOM 1663 O O . HIS A 1 206 ? -5.256 -11.426 27.621 1.00 95.56 206 HIS A O 1
ATOM 1669 N N . GLU A 1 207 ? -6.256 -13.410 27.424 1.00 95.00 207 GLU A N 1
ATOM 1670 C CA . GLU A 1 207 ? -5.381 -14.004 26.422 1.00 95.00 207 GLU A CA 1
ATOM 1671 C C . GLU A 1 207 ? -5.879 -13.762 24.988 1.00 95.00 207 GLU A C 1
ATOM 1673 O O . GLU A 1 207 ? -5.336 -14.325 24.036 1.00 95.00 207 GLU A O 1
ATOM 1678 N N . GLY A 1 208 ? -6.916 -12.931 24.830 1.00 96.12 208 GLY A N 1
ATOM 1679 C CA . GLY A 1 208 ? -7.619 -12.744 23.569 1.00 96.12 208 GLY A CA 1
ATOM 1680 C C . GLY A 1 208 ? -8.417 -13.983 23.162 1.00 96.12 208 GLY A C 1
ATOM 1681 O O . GLY A 1 208 ? -8.465 -14.997 23.861 1.00 96.12 208 GLY A O 1
ATOM 1682 N N . LEU A 1 209 ? -9.067 -13.903 22.006 1.00 96.12 209 LEU A N 1
ATOM 1683 C CA . LEU A 1 209 ? -9.801 -15.031 21.446 1.00 96.12 209 LEU A CA 1
ATOM 1684 C C . LEU A 1 209 ? -8.831 -15.979 20.733 1.00 96.12 209 LEU A C 1
ATOM 1686 O O . LEU A 1 209 ? -7.986 -15.547 19.952 1.00 96.12 209 LEU A O 1
ATOM 1690 N N . ASN A 1 210 ? -8.945 -17.274 21.000 1.00 94.62 210 ASN A N 1
ATOM 1691 C CA . ASN A 1 210 ? -8.134 -18.319 20.391 1.00 94.62 210 ASN A CA 1
ATOM 1692 C C . ASN A 1 210 ? -8.923 -19.635 20.315 1.00 94.62 210 ASN A C 1
ATOM 1694 O O . ASN A 1 210 ? -10.012 -19.777 20.858 1.00 94.62 210 ASN A O 1
ATOM 1698 N N . HIS A 1 211 ? -8.354 -20.642 19.664 1.00 90.44 211 HIS A N 1
ATOM 1699 C CA . HIS A 1 211 ? -9.027 -21.920 19.401 1.00 90.44 211 HIS A CA 1
ATOM 1700 C C . HIS A 1 211 ? -9.386 -22.705 20.674 1.00 90.44 211 HIS A C 1
ATOM 1702 O O . HIS A 1 211 ? -10.259 -23.563 20.622 1.00 90.44 211 HIS A O 1
ATOM 1708 N N . LYS A 1 212 ? -8.727 -22.440 21.812 1.00 94.94 212 LYS A N 1
ATOM 1709 C CA . LYS A 1 212 ? -9.005 -23.136 23.078 1.00 94.94 212 LYS A CA 1
ATOM 1710 C C . LYS A 1 212 ? -10.176 -22.523 23.842 1.00 94.94 212 LYS A C 1
ATOM 1712 O O . LYS A 1 212 ? -10.838 -23.247 24.574 1.00 94.94 212 LYS A O 1
ATOM 1717 N N . ASN A 1 213 ? -10.410 -21.219 23.690 1.00 97.50 213 ASN A N 1
ATOM 1718 C CA . ASN A 1 213 ? -11.462 -20.492 24.407 1.00 97.50 213 ASN A CA 1
ATOM 1719 C C . ASN A 1 213 ? -12.613 -20.017 23.498 1.00 97.50 213 ASN A C 1
ATOM 1721 O O . ASN A 1 213 ? -13.588 -19.472 24.004 1.00 97.50 213 ASN A O 1
ATOM 1725 N N . MET A 1 214 ? -12.542 -20.261 22.182 1.00 97.00 214 MET A N 1
ATOM 1726 C CA . MET A 1 214 ? -13.567 -19.878 21.202 1.00 97.00 214 MET A CA 1
ATOM 1727 C C . MET A 1 214 ? -14.963 -20.379 21.596 1.00 97.00 214 MET A C 1
ATOM 1729 O O . MET A 1 214 ? -15.895 -19.589 21.717 1.00 97.00 214 MET A O 1
ATOM 1733 N N . ASP A 1 215 ? -15.119 -21.678 21.856 1.00 97.69 215 ASP A N 1
ATOM 1734 C CA . ASP A 1 215 ? -16.427 -22.238 22.218 1.00 97.69 215 ASP A CA 1
ATOM 1735 C C . ASP A 1 215 ? -16.955 -21.646 23.530 1.00 97.69 215 ASP A C 1
ATOM 1737 O O . ASP A 1 215 ? -18.140 -21.317 23.639 1.00 97.69 215 ASP A O 1
ATOM 1741 N N . GLU A 1 216 ? -16.069 -21.438 24.506 1.00 98.00 216 GLU A N 1
ATOM 1742 C CA . GLU A 1 216 ? -16.418 -20.813 25.778 1.00 98.00 216 GLU A CA 1
ATOM 1743 C C . GLU A 1 216 ? -16.893 -19.367 25.580 1.00 98.00 216 GLU A C 1
ATOM 1745 O O . GLU A 1 216 ? -17.939 -18.983 26.107 1.00 98.00 216 GLU A O 1
ATOM 1750 N N . PHE A 1 217 ? -16.172 -18.578 24.779 1.00 98.50 217 PHE A N 1
ATOM 1751 C CA . PHE A 1 217 ? -16.524 -17.197 24.456 1.00 98.50 217 PHE A CA 1
ATOM 1752 C C . PHE A 1 217 ? -17.915 -17.100 23.834 1.00 98.50 217 PHE A C 1
ATOM 1754 O O . PHE A 1 217 ? -18.702 -16.233 24.212 1.00 98.50 217 PHE A O 1
ATOM 1761 N N . PHE A 1 218 ? -18.258 -18.016 22.930 1.00 98.69 218 PHE A N 1
ATOM 1762 C CA . PHE A 1 218 ? -19.534 -17.977 22.224 1.00 98.69 218 PHE A CA 1
ATOM 1763 C C . PHE A 1 218 ? -20.706 -18.604 22.993 1.00 98.69 218 PHE A C 1
ATOM 1765 O O . PHE A 1 218 ? -21.845 -18.195 22.765 1.00 98.69 218 PHE A O 1
ATOM 1772 N N . THR A 1 219 ? -20.476 -19.578 23.885 1.00 97.88 219 THR A N 1
ATOM 1773 C CA . THR A 1 219 ? -21.567 -20.436 24.404 1.00 97.88 219 THR A CA 1
ATOM 1774 C C . THR A 1 219 ? -21.617 -20.645 25.917 1.00 97.88 219 THR A C 1
ATOM 1776 O O . THR A 1 219 ? -22.659 -21.076 26.419 1.00 97.88 219 THR A O 1
ATOM 1779 N N . ALA A 1 220 ? -20.556 -20.330 26.669 1.00 94.44 220 ALA A N 1
ATOM 1780 C CA . ALA A 1 220 ? -20.549 -20.559 28.116 1.00 94.44 220 ALA A CA 1
ATOM 1781 C C . ALA A 1 220 ? -21.633 -19.736 28.817 1.00 94.44 220 ALA A C 1
ATOM 1783 O O . ALA A 1 220 ? -21.797 -18.564 28.511 1.00 94.44 220 ALA A O 1
ATOM 1784 N N . ASP A 1 221 ? -22.378 -20.330 29.750 1.00 93.88 221 ASP A N 1
ATOM 1785 C CA . ASP A 1 221 ? -23.477 -19.666 30.477 1.00 93.88 221 ASP A CA 1
ATOM 1786 C C . ASP A 1 221 ? -24.557 -19.039 29.565 1.00 93.88 221 ASP A C 1
ATOM 1788 O O . ASP A 1 221 ? -25.280 -18.119 29.954 1.00 93.88 221 ASP A O 1
ATOM 1792 N N . GLY A 1 222 ? -24.671 -19.540 28.331 1.00 95.38 222 GLY A N 1
ATOM 1793 C CA . GLY A 1 222 ? -25.597 -19.069 27.306 1.00 95.38 222 GLY A CA 1
ATOM 1794 C C . GLY A 1 222 ? -24.884 -18.628 26.028 1.00 95.38 222 GLY A C 1
ATOM 1795 O O . GLY A 1 222 ? -23.777 -18.084 26.058 1.00 95.38 222 GLY A O 1
ATOM 1796 N N . LYS A 1 223 ? -25.553 -18.855 24.892 1.00 97.81 223 LYS A N 1
ATOM 1797 C CA . LYS A 1 223 ? -25.104 -18.405 23.570 1.00 97.81 223 LYS A CA 1
ATOM 1798 C C . LYS A 1 223 ? -25.089 -16.873 23.501 1.00 97.81 223 LYS A C 1
ATOM 1800 O O . LYS A 1 223 ? -25.981 -16.242 24.066 1.00 97.81 223 LYS A O 1
ATOM 1805 N N . LEU A 1 224 ? -24.105 -16.295 22.810 1.00 98.62 224 LEU A N 1
ATOM 1806 C CA . LEU A 1 224 ? -24.132 -14.876 22.442 1.00 98.62 224 LEU A CA 1
ATOM 1807 C C . LEU A 1 224 ? -25.348 -14.569 21.555 1.00 98.62 224 LEU A C 1
ATOM 1809 O O . LEU A 1 224 ? -25.697 -15.359 20.675 1.00 98.62 224 LEU A O 1
ATOM 1813 N N . ASP A 1 225 ? -25.964 -13.410 21.773 1.00 98.81 225 ASP A N 1
ATOM 1814 C CA . ASP A 1 225 ? -27.021 -12.881 20.907 1.00 98.81 225 ASP A CA 1
ATOM 1815 C C . ASP A 1 225 ? -26.436 -12.062 19.748 1.00 98.81 225 ASP A C 1
ATOM 1817 O O . ASP A 1 225 ? -27.048 -11.974 18.688 1.00 98.81 225 ASP A O 1
ATOM 1821 N N . LEU A 1 226 ? -25.256 -11.462 19.942 1.00 98.88 226 LEU A N 1
ATOM 1822 C CA . LEU A 1 226 ? -24.572 -10.651 18.938 1.00 98.88 226 LEU A CA 1
ATOM 1823 C C . LEU A 1 226 ? -23.054 -10.678 19.153 1.00 98.88 226 LEU A C 1
ATOM 1825 O O . LEU A 1 226 ? -22.572 -10.679 20.292 1.00 98.88 226 LEU A O 1
ATOM 1829 N N . PHE A 1 227 ? -22.302 -10.677 18.053 1.00 98.88 227 PHE A N 1
ATOM 1830 C CA . PHE A 1 227 ? -20.845 -10.660 18.057 1.00 98.88 227 PHE A CA 1
ATOM 1831 C C . PHE A 1 227 ? -20.285 -9.398 17.384 1.00 98.88 227 PHE A C 1
ATOM 1833 O O . PHE A 1 227 ? -20.699 -9.027 16.289 1.00 98.88 227 PHE A O 1
ATOM 1840 N N . ILE A 1 228 ? -19.330 -8.738 18.038 1.00 98.81 228 ILE A N 1
ATOM 1841 C CA . ILE A 1 228 ? -18.629 -7.555 17.537 1.00 98.81 228 ILE A CA 1
ATOM 1842 C C . ILE A 1 228 ? -17.165 -7.921 17.321 1.00 98.81 228 ILE A C 1
ATOM 1844 O O . ILE A 1 228 ? -16.430 -8.221 18.265 1.00 98.81 228 ILE A O 1
ATOM 1848 N N . GLU A 1 229 ? -16.747 -7.896 16.062 1.00 97.38 229 GLU A N 1
ATOM 1849 C CA . GLU A 1 229 ? -15.437 -8.367 15.631 1.00 97.38 229 GLU A CA 1
ATOM 1850 C C . GLU A 1 229 ? -14.630 -7.181 15.104 1.00 97.38 229 GLU A C 1
ATOM 1852 O O . GLU A 1 229 ? -14.854 -6.724 13.992 1.00 97.38 229 GLU A O 1
ATOM 1857 N N . VAL A 1 230 ? -13.707 -6.656 15.908 1.00 95.50 230 VAL A N 1
ATOM 1858 C CA . VAL A 1 230 ? -12.890 -5.479 15.562 1.00 95.50 230 VAL A CA 1
ATOM 1859 C C . VAL A 1 230 ? -11.412 -5.727 15.876 1.00 95.50 230 VAL A C 1
ATOM 1861 O O . VAL A 1 230 ? -10.709 -4.854 16.386 1.00 95.50 230 VAL A O 1
ATOM 1864 N N . CYS A 1 231 ? -10.933 -6.947 15.605 1.00 91.75 231 CYS A N 1
ATOM 1865 C CA . CYS A 1 231 ? -9.536 -7.318 15.828 1.00 91.75 231 CYS A CA 1
ATOM 1866 C C . CYS A 1 231 ? -8.674 -7.190 14.566 1.00 91.75 231 CYS A C 1
ATOM 1868 O O . CYS A 1 231 ? -9.168 -7.296 13.439 1.00 91.75 231 CYS A O 1
ATOM 1870 N N . ASP A 1 232 ? -7.369 -7.005 14.774 1.00 86.56 232 ASP A N 1
ATOM 1871 C CA . ASP A 1 232 ? -6.386 -6.836 13.695 1.00 86.56 232 ASP A CA 1
ATOM 1872 C C . ASP A 1 232 ? -5.920 -8.181 13.109 1.00 86.56 232 ASP A C 1
ATOM 1874 O O . ASP A 1 232 ? -5.483 -8.267 11.960 1.00 86.56 232 ASP A O 1
ATOM 1878 N N . GLY A 1 233 ? -6.007 -9.254 13.901 1.00 88.81 233 GLY A N 1
ATOM 1879 C CA . GLY A 1 233 ? -5.525 -10.580 13.530 1.00 88.81 233 GLY A CA 1
ATOM 1880 C C . GLY A 1 233 ? -6.439 -11.267 12.520 1.00 88.81 233 GLY A C 1
ATOM 1881 O O . GLY A 1 233 ? -7.520 -11.733 12.879 1.00 88.81 233 GLY A O 1
ATOM 1882 N N . LEU A 1 234 ? -5.971 -11.405 11.275 1.00 90.75 234 LEU A N 1
ATOM 1883 C CA . LEU A 1 234 ? -6.733 -12.031 10.188 1.00 90.75 234 LEU A CA 1
ATOM 1884 C C . LEU A 1 234 ? -7.207 -13.458 10.526 1.00 90.75 234 LEU A C 1
ATOM 1886 O O . LEU A 1 234 ? -8.337 -13.824 10.213 1.00 90.75 234 LEU A O 1
ATOM 1890 N N . ASP A 1 235 ? -6.369 -14.240 11.208 1.00 91.38 235 ASP A N 1
ATOM 1891 C CA . ASP A 1 235 ? -6.662 -15.634 11.560 1.00 91.38 235 ASP A CA 1
ATOM 1892 C C . ASP A 1 235 ? -7.888 -15.723 12.481 1.00 91.38 235 ASP A C 1
ATOM 1894 O O . ASP A 1 235 ? -8.850 -16.426 12.182 1.00 91.38 235 ASP A O 1
ATOM 1898 N N . ILE A 1 236 ? -7.894 -14.937 13.562 1.00 93.44 236 ILE A N 1
ATOM 1899 C CA . ILE A 1 236 ? -9.011 -14.881 14.514 1.00 93.44 236 ILE A CA 1
ATOM 1900 C C . ILE A 1 236 ? -10.246 -14.235 13.885 1.00 93.44 236 ILE A C 1
ATOM 1902 O O . ILE A 1 236 ? -11.360 -14.696 14.135 1.00 93.44 236 ILE A O 1
ATOM 1906 N N . LYS A 1 237 ? -10.071 -13.223 13.028 1.00 94.50 237 LYS A N 1
ATOM 1907 C CA . LYS A 1 237 ? -11.162 -12.595 12.270 1.00 94.50 237 LYS A CA 1
ATOM 1908 C C . LYS A 1 237 ? -11.930 -13.616 11.425 1.00 94.50 237 LYS A C 1
ATOM 1910 O O . LYS A 1 237 ? -13.159 -13.621 11.441 1.00 94.50 237 LYS A O 1
ATOM 1915 N N . ILE A 1 238 ? -11.228 -14.519 10.740 1.00 95.38 238 ILE A N 1
ATOM 1916 C CA . ILE A 1 238 ? -11.865 -15.590 9.964 1.00 95.38 238 ILE A CA 1
ATOM 1917 C C . ILE A 1 238 ? -12.408 -16.696 10.875 1.00 95.38 238 ILE A C 1
ATOM 1919 O O . ILE A 1 238 ? -13.587 -17.028 10.768 1.00 95.38 238 ILE A O 1
ATOM 1923 N N . GLU A 1 239 ? -11.610 -17.232 11.807 1.00 95.56 239 GLU A N 1
ATOM 1924 C CA . GLU A 1 239 ? -12.044 -18.312 12.712 1.00 95.56 239 GLU A CA 1
ATOM 1925 C C . GLU A 1 239 ? -13.326 -17.944 13.482 1.00 95.56 239 GLU A C 1
ATOM 1927 O O . GLU A 1 239 ? -14.285 -18.721 13.515 1.00 95.56 239 GLU A O 1
ATOM 1932 N N . SER A 1 240 ? -13.383 -16.735 14.045 1.00 97.25 240 SER A N 1
ATOM 1933 C CA . SER A 1 240 ? -14.529 -16.268 14.834 1.00 97.25 240 SER A CA 1
ATOM 1934 C C . SER A 1 240 ? -15.791 -16.037 13.999 1.00 97.25 240 SER A C 1
ATOM 1936 O O . SER A 1 240 ? -16.884 -16.348 14.468 1.00 97.25 240 SER A O 1
ATOM 1938 N N . ARG A 1 241 ? -15.680 -15.574 12.745 1.00 97.44 241 ARG A N 1
ATOM 1939 C CA . ARG A 1 241 ? -16.840 -15.416 11.845 1.00 97.44 241 ARG A CA 1
ATOM 1940 C C . ARG A 1 241 ? -17.389 -16.749 11.359 1.00 97.44 241 ARG A C 1
ATOM 1942 O O . ARG A 1 241 ? -18.605 -16.908 11.284 1.00 97.44 241 ARG A O 1
ATOM 1949 N N . TYR A 1 242 ? -16.525 -17.732 11.101 1.00 97.19 242 TYR A N 1
ATOM 1950 C CA . TYR A 1 242 ? -16.977 -19.099 10.831 1.00 97.19 242 TYR A CA 1
ATOM 1951 C C . TYR A 1 242 ? -17.735 -19.676 12.033 1.00 97.19 242 TYR A C 1
ATOM 1953 O O . TYR A 1 242 ? -18.798 -20.268 11.842 1.00 97.19 242 TYR A O 1
ATOM 1961 N N . LYS A 1 243 ? -17.249 -19.437 13.261 1.00 97.88 243 LYS A N 1
ATOM 1962 C CA . LYS A 1 243 ? -17.948 -19.849 14.486 1.00 97.88 243 LYS A CA 1
ATOM 1963 C C . LYS A 1 243 ? -19.281 -19.122 14.678 1.00 97.88 243 LYS A C 1
ATOM 1965 O O . LYS A 1 243 ? -20.288 -19.758 14.979 1.00 97.88 243 LYS A O 1
ATOM 1970 N N . ALA A 1 244 ? -19.315 -17.806 14.468 1.00 98.44 244 ALA A N 1
ATOM 1971 C CA . ALA A 1 244 ? -20.544 -17.020 14.543 1.00 98.44 244 ALA A CA 1
ATOM 1972 C C . ALA A 1 244 ? -21.587 -17.517 13.531 1.00 98.44 244 ALA A C 1
ATOM 1974 O O . ALA A 1 244 ? -22.749 -17.690 13.891 1.00 98.44 244 ALA A O 1
ATOM 1975 N N . ARG A 1 245 ? -21.167 -17.836 12.299 1.00 98.06 245 ARG A N 1
ATOM 1976 C CA . ARG A 1 245 ? -22.041 -18.408 11.269 1.00 98.06 245 ARG A CA 1
ATOM 1977 C C . ARG A 1 245 ? -22.570 -19.792 11.639 1.00 98.06 245 ARG A C 1
ATOM 1979 O O . ARG A 1 245 ? -23.768 -20.018 11.515 1.00 98.06 245 ARG A O 1
ATOM 1986 N N . GLU A 1 246 ? -21.709 -20.687 12.132 1.00 97.81 246 GLU A N 1
ATOM 1987 C CA . GLU A 1 246 ? -22.102 -22.016 12.643 1.00 97.81 246 GLU A CA 1
ATOM 1988 C C . GLU A 1 246 ? -23.204 -21.901 13.707 1.00 97.81 246 GLU A C 1
ATOM 1990 O O . GLU A 1 246 ? -24.170 -22.660 13.707 1.00 97.81 246 GLU A O 1
ATOM 1995 N N . LEU A 1 247 ? -23.076 -20.914 14.595 1.00 98.44 247 LEU A N 1
ATOM 1996 C CA . LEU A 1 247 ? -24.001 -20.673 15.700 1.00 98.44 247 LEU A CA 1
ATOM 1997 C C . LEU A 1 247 ? -25.172 -19.743 15.348 1.00 98.44 247 LEU A C 1
ATOM 1999 O O . LEU A 1 247 ? -26.009 -19.474 16.223 1.00 98.44 247 LEU A O 1
ATOM 2003 N N . GLN A 1 248 ? -25.238 -19.273 14.098 1.00 98.50 248 GLN A N 1
ATOM 2004 C CA . GLN A 1 248 ? -26.232 -18.323 13.596 1.00 98.50 248 GLN A CA 1
ATOM 2005 C C . GLN A 1 248 ? -26.310 -17.057 14.464 1.00 98.50 248 GLN A C 1
ATOM 2007 O O . GLN A 1 248 ? -27.370 -16.696 14.973 1.00 98.50 248 GLN A O 1
ATOM 2012 N N . ILE A 1 249 ? -25.156 -16.435 14.704 1.00 98.88 249 ILE A N 1
ATOM 2013 C CA . ILE A 1 249 ? -25.004 -15.212 15.498 1.00 98.88 249 ILE A CA 1
ATOM 2014 C C . ILE A 1 249 ? -24.675 -14.059 14.545 1.00 98.88 249 ILE A C 1
ATOM 2016 O O . ILE A 1 249 ? -23.717 -14.186 13.777 1.00 98.88 249 ILE A O 1
ATOM 2020 N N . PRO A 1 250 ? -25.419 -12.939 14.583 1.00 98.81 250 PRO A N 1
ATOM 2021 C CA . PRO A 1 250 ? -25.102 -11.777 13.769 1.00 98.81 250 PRO A CA 1
ATOM 2022 C C . PRO A 1 250 ? -23.755 -11.172 14.174 1.00 98.81 250 PRO A C 1
ATOM 2024 O O . PRO A 1 250 ? -23.428 -11.091 15.362 1.00 98.81 250 PRO A O 1
ATOM 2027 N N . VAL A 1 251 ? -22.995 -10.718 13.178 1.00 98.81 251 VAL A N 1
ATOM 2028 C CA . VAL A 1 251 ? -21.690 -10.073 13.358 1.00 98.81 251 VAL A CA 1
ATOM 2029 C C . VAL A 1 251 ? -21.749 -8.623 12.900 1.00 98.81 251 VAL A C 1
ATOM 2031 O O . VAL A 1 251 ? -22.270 -8.333 11.825 1.00 98.81 251 VAL A O 1
ATOM 2034 N N . VAL A 1 252 ? -21.186 -7.720 13.701 1.00 98.62 252 VAL A N 1
ATOM 2035 C CA . VAL A 1 252 ? -20.994 -6.307 13.353 1.00 98.62 252 VAL A CA 1
ATOM 2036 C C . VAL A 1 252 ? -19.511 -5.958 13.488 1.00 98.62 252 VAL A C 1
ATOM 2038 O O . VAL A 1 252 ? -18.865 -6.335 14.464 1.00 98.62 252 VAL A O 1
ATOM 2041 N N . MET A 1 253 ? -18.956 -5.245 12.512 1.00 97.12 253 MET A N 1
ATOM 2042 C CA . MET A 1 253 ? -17.573 -4.766 12.531 1.00 97.12 253 MET A CA 1
ATOM 2043 C C . MET A 1 253 ? -17.496 -3.321 12.059 1.00 97.12 253 MET A C 1
ATOM 2045 O O . MET A 1 253 ? -18.094 -2.947 11.055 1.00 97.12 253 MET A O 1
ATOM 2049 N N . ASP A 1 254 ? -16.681 -2.544 12.753 1.00 94.00 254 ASP A N 1
ATOM 2050 C CA . ASP A 1 254 ? -16.238 -1.216 12.348 1.00 94.00 254 ASP A CA 1
ATOM 2051 C C . ASP A 1 254 ? -14.749 -1.274 11.976 1.00 94.00 254 ASP A C 1
ATOM 2053 O O . ASP A 1 254 ? -13.965 -1.940 12.653 1.00 94.00 254 ASP A O 1
ATOM 2057 N N . THR A 1 255 ? -14.356 -0.604 10.889 1.00 86.44 255 THR A N 1
ATOM 2058 C CA . THR A 1 255 ? -12.949 -0.554 10.436 1.00 86.44 255 THR A CA 1
ATOM 2059 C C . THR A 1 255 ? -12.327 0.840 10.507 1.00 86.44 255 THR A C 1
ATOM 2061 O O . THR A 1 255 ? -11.188 1.012 10.078 1.00 86.44 255 THR A O 1
ATOM 2064 N N . ASN A 1 256 ? -13.043 1.839 11.039 1.00 85.31 256 ASN A N 1
ATOM 2065 C CA . ASN A 1 256 ? -12.567 3.202 11.339 1.00 85.31 256 ASN A CA 1
ATOM 2066 C C . ASN A 1 256 ? -12.082 4.075 10.170 1.00 85.31 256 ASN A C 1
ATOM 2068 O O . ASN A 1 256 ? -11.857 5.268 10.371 1.00 85.31 256 ASN A O 1
ATOM 2072 N N . ASP A 1 257 ? -11.924 3.547 8.961 1.00 91.06 257 ASP A N 1
ATOM 2073 C CA . ASP A 1 257 ? -11.708 4.356 7.762 1.00 91.06 257 ASP A CA 1
ATOM 2074 C C . ASP A 1 257 ? -13.058 4.682 7.123 1.00 91.06 257 ASP A C 1
ATOM 2076 O O . ASP A 1 257 ? -13.894 3.795 6.939 1.00 91.06 257 ASP A O 1
ATOM 2080 N N . LYS A 1 258 ? -13.296 5.970 6.840 1.00 91.88 258 LYS A N 1
ATOM 2081 C CA . LYS A 1 258 ? -14.535 6.478 6.215 1.00 91.88 258 LYS A CA 1
ATOM 2082 C C . LYS A 1 258 ? -15.847 6.029 6.884 1.00 91.88 258 LYS A C 1
ATOM 2084 O O . LYS A 1 258 ? -16.881 5.914 6.228 1.00 91.88 258 LYS A O 1
ATOM 2089 N N . GLY A 1 259 ? -15.806 5.748 8.189 1.00 93.38 259 GLY A N 1
ATOM 2090 C CA . GLY A 1 259 ? -16.963 5.245 8.934 1.00 93.38 259 GLY A CA 1
ATOM 2091 C C . GLY A 1 259 ? -17.541 3.956 8.343 1.00 93.38 259 GLY A C 1
ATOM 2092 O O . GLY A 1 259 ? -18.763 3.814 8.297 1.00 93.38 259 GLY A O 1
ATOM 2093 N N . MET A 1 260 ? -16.688 3.070 7.814 1.00 94.31 260 MET A N 1
ATOM 2094 C CA . MET A 1 260 ? -17.131 1.810 7.225 1.00 94.31 260 MET A CA 1
ATOM 2095 C C . MET A 1 260 ? -17.630 0.841 8.306 1.00 94.31 260 MET A C 1
ATOM 2097 O O . MET A 1 260 ? -16.889 0.458 9.212 1.00 94.31 260 MET A O 1
ATOM 2101 N N . LEU A 1 261 ? -18.878 0.405 8.148 1.00 96.06 261 LEU A N 1
ATOM 2102 C CA . LEU A 1 261 ? -19.552 -0.596 8.965 1.00 96.06 261 LEU A CA 1
ATOM 2103 C C . LEU A 1 261 ? -19.849 -1.839 8.117 1.00 96.06 261 LEU A C 1
ATOM 2105 O O . LEU A 1 261 ? -20.404 -1.728 7.027 1.00 96.06 261 LEU A O 1
ATOM 2109 N N . ASP A 1 262 ? -19.519 -3.016 8.631 1.00 96.94 262 ASP A N 1
ATOM 2110 C CA . ASP A 1 262 ? -19.775 -4.328 8.031 1.00 96.94 262 ASP A CA 1
ATOM 2111 C C . ASP A 1 262 ? -20.751 -5.103 8.925 1.00 96.94 262 ASP A C 1
ATOM 2113 O O . ASP A 1 262 ? -20.534 -5.217 10.134 1.00 96.94 262 ASP A O 1
ATOM 2117 N N . VAL A 1 263 ? -21.846 -5.597 8.342 1.00 98.56 263 VAL A N 1
ATOM 2118 C CA . VAL A 1 263 ? -22.890 -6.332 9.066 1.00 98.56 263 VAL A CA 1
ATOM 2119 C C . VAL A 1 263 ? -23.186 -7.661 8.383 1.00 98.56 263 VAL A C 1
ATOM 2121 O O . VAL A 1 263 ? -23.534 -7.702 7.202 1.00 98.56 263 VAL A O 1
ATOM 2124 N N . GLU A 1 264 ? -23.089 -8.757 9.134 1.00 98.62 264 GLU A N 1
ATOM 2125 C CA . GLU A 1 264 ? -23.393 -10.116 8.680 1.00 98.62 264 GLU A CA 1
ATOM 2126 C C . GLU A 1 264 ? -24.483 -10.738 9.546 1.00 98.62 264 GLU A C 1
ATOM 2128 O O . GLU A 1 264 ? -24.236 -11.194 10.661 1.00 98.62 264 GLU A O 1
ATOM 2133 N N . ARG A 1 265 ? -25.707 -10.787 9.021 1.00 98.56 265 ARG A N 1
ATOM 2134 C CA . ARG A 1 265 ? -26.872 -11.387 9.674 1.00 98.56 265 ARG A CA 1
ATOM 2135 C C . ARG A 1 265 ? -26.902 -12.897 9.504 1.00 98.56 265 ARG A C 1
ATOM 2137 O O . ARG A 1 265 ? -27.816 -13.426 8.889 1.00 98.56 265 ARG A O 1
ATOM 2144 N N . PHE A 1 266 ? -25.916 -13.620 10.039 1.00 98.69 266 PHE A N 1
ATOM 2145 C CA . PHE A 1 266 ? -25.889 -15.092 9.961 1.00 98.69 266 PHE A CA 1
ATOM 2146 C C . PHE A 1 266 ? -27.088 -15.778 10.640 1.00 98.69 266 PHE A C 1
ATOM 2148 O O . PHE A 1 266 ? -27.386 -16.937 10.354 1.00 98.69 266 PHE A O 1
ATOM 2155 N N . ASP A 1 267 ? -27.785 -15.068 11.525 1.00 98.56 267 ASP A N 1
ATOM 2156 C CA . ASP A 1 267 ? -29.071 -15.464 12.096 1.00 98.56 267 ASP A CA 1
ATOM 2157 C C . ASP A 1 267 ? -30.207 -15.521 11.061 1.00 98.56 267 ASP A C 1
ATOM 2159 O O . ASP A 1 267 ? -31.076 -16.385 11.165 1.00 98.56 267 ASP A O 1
ATOM 2163 N N . LEU A 1 268 ? -30.176 -14.660 10.038 1.00 98.50 268 LEU A N 1
ATOM 2164 C CA . LEU A 1 268 ? -31.150 -14.625 8.936 1.00 98.50 268 LEU A CA 1
ATOM 2165 C C . LEU A 1 268 ? -30.621 -15.288 7.653 1.00 98.50 268 LEU A C 1
ATOM 2167 O O . LEU A 1 268 ? -31.370 -15.903 6.896 1.00 98.50 268 LEU A O 1
ATOM 2171 N N . GLU A 1 269 ? -29.315 -15.190 7.421 1.00 98.19 269 GLU A N 1
ATOM 2172 C CA . GLU A 1 269 ? -28.594 -15.640 6.233 1.00 98.19 269 GLU A CA 1
ATOM 2173 C C . GLU A 1 269 ? -27.484 -16.645 6.620 1.00 98.19 269 GLU A C 1
ATOM 2175 O O . GLU A 1 269 ? -26.292 -16.360 6.466 1.00 98.19 269 GLU A O 1
ATOM 2180 N N . PRO A 1 270 ? -27.818 -17.856 7.109 1.00 97.00 270 PRO A N 1
ATOM 2181 C CA . PRO A 1 270 ? -26.826 -18.802 7.642 1.00 97.00 270 PRO A CA 1
ATOM 2182 C C . PRO A 1 270 ? -25.822 -19.311 6.596 1.00 97.00 270 PRO A C 1
ATOM 2184 O O . PRO A 1 270 ? -24.737 -19.775 6.941 1.00 97.00 270 PRO A O 1
ATOM 2187 N N . ASN A 1 271 ? -26.161 -19.196 5.310 1.00 95.94 271 ASN A N 1
ATOM 2188 C CA . ASN A 1 271 ? -25.298 -19.589 4.196 1.00 95.94 271 ASN A CA 1
ATOM 2189 C C . ASN A 1 271 ? -24.485 -18.421 3.618 1.00 95.94 271 ASN A C 1
ATOM 2191 O O . ASN A 1 271 ? -23.780 -18.615 2.626 1.00 95.94 271 ASN A O 1
ATOM 2195 N N . ARG A 1 272 ? -24.578 -17.212 4.194 1.00 95.94 272 ARG A N 1
ATOM 2196 C CA . ARG A 1 272 ? -23.824 -16.053 3.710 1.00 95.94 272 ARG A CA 1
ATOM 2197 C C . ARG A 1 272 ? -22.314 -16.359 3.733 1.00 95.94 272 ARG A C 1
ATOM 2199 O O . ARG A 1 272 ? -21.803 -16.885 4.733 1.00 95.94 272 ARG A O 1
ATOM 2206 N N . PRO A 1 273 ? -21.575 -16.055 2.652 1.00 96.38 273 PRO A N 1
ATOM 2207 C CA . PRO A 1 273 ? -20.118 -16.105 2.671 1.00 96.38 273 PRO A CA 1
ATOM 2208 C C . PRO A 1 273 ? -19.543 -15.111 3.689 1.00 96.38 273 PRO A C 1
ATOM 2210 O O . PRO A 1 273 ? -20.040 -13.992 3.804 1.00 96.38 273 PRO A O 1
ATOM 2213 N N . VAL A 1 274 ? -18.491 -15.513 4.407 1.00 95.25 274 VAL A N 1
ATOM 2214 C CA . VAL A 1 274 ? -17.815 -14.660 5.401 1.00 95.25 274 VAL A CA 1
ATOM 2215 C C . VAL A 1 274 ? -17.221 -13.424 4.725 1.00 95.25 274 VAL A C 1
ATOM 2217 O O . VAL A 1 274 ? -16.645 -13.517 3.638 1.00 95.25 274 VAL A O 1
ATOM 2220 N N . LEU A 1 275 ? -17.366 -12.268 5.378 1.00 94.81 275 LEU A N 1
ATOM 2221 C CA . LEU A 1 275 ? -17.015 -10.950 4.843 1.00 94.81 275 LEU A CA 1
ATOM 2222 C C . LEU A 1 275 ? -17.630 -10.721 3.458 1.00 94.81 275 LEU A C 1
ATOM 2224 O O . LEU A 1 275 ? -16.997 -10.165 2.562 1.00 94.81 275 LEU A O 1
ATOM 2228 N N . HIS A 1 276 ? -18.860 -11.205 3.268 1.00 94.81 276 HIS A N 1
ATOM 2229 C CA . HIS A 1 276 ? -19.634 -11.047 2.034 1.00 94.81 276 HIS A CA 1
ATOM 2230 C C . HIS A 1 276 ? -18.946 -11.622 0.779 1.00 94.81 276 HIS A C 1
ATOM 2232 O O . HIS A 1 276 ? -19.198 -11.164 -0.334 1.00 94.81 276 HIS A O 1
ATOM 2238 N N . GLY A 1 277 ? -18.053 -12.601 0.956 1.00 94.00 277 GLY A N 1
ATOM 2239 C CA . GLY A 1 277 ? -17.282 -13.228 -0.125 1.00 94.00 277 GLY A CA 1
ATOM 2240 C C . GLY A 1 277 ? -15.943 -12.544 -0.417 1.00 94.00 277 GLY A C 1
ATOM 2241 O O . GLY A 1 277 ? -15.147 -13.022 -1.221 1.00 94.00 277 GLY A O 1
ATOM 2242 N N . LEU A 1 278 ? -15.610 -11.453 0.283 1.00 91.56 278 LEU A N 1
ATOM 2243 C CA . LEU A 1 278 ? 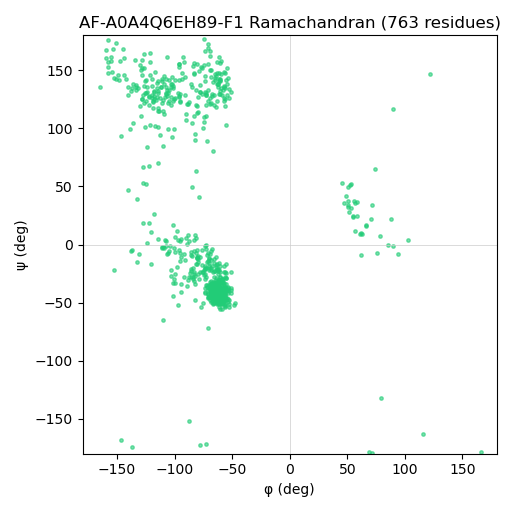-14.301 -10.797 0.152 1.00 91.56 278 LEU A CA 1
ATOM 2244 C C . LEU A 1 278 ? -13.153 -11.667 0.687 1.00 91.56 278 LEU A C 1
ATOM 2246 O O . LEU A 1 278 ? -11.992 -11.448 0.335 1.00 91.56 278 LEU A O 1
ATOM 2250 N N . ALA A 1 279 ? -13.492 -12.659 1.514 1.00 90.12 279 ALA A N 1
ATOM 2251 C CA . ALA A 1 279 ? -12.595 -13.674 2.047 1.00 90.12 279 ALA A CA 1
ATOM 2252 C C . ALA A 1 279 ? -12.636 -14.999 1.264 1.00 90.12 279 ALA A C 1
ATOM 2254 O O . ALA A 1 279 ? -12.129 -15.998 1.770 1.00 90.12 279 ALA A O 1
ATOM 2255 N N . ASP A 1 280 ? -13.255 -15.051 0.077 1.00 89.06 280 ASP A N 1
ATOM 2256 C CA . ASP A 1 280 ? -13.385 -16.296 -0.688 1.00 89.06 280 ASP A CA 1
ATOM 2257 C C . ASP A 1 280 ? -12.022 -16.955 -0.925 1.00 89.06 280 ASP A C 1
ATOM 2259 O O . ASP A 1 280 ? -11.071 -16.322 -1.388 1.00 89.06 280 ASP A O 1
ATOM 2263 N N . GLY A 1 281 ? -11.938 -18.244 -0.594 1.00 86.38 281 GLY A N 1
ATOM 2264 C CA . GLY A 1 281 ? -10.692 -19.008 -0.596 1.00 86.38 281 GLY A CA 1
ATOM 2265 C C . GLY A 1 281 ? -9.977 -19.058 0.757 1.00 86.38 281 GLY A C 1
ATOM 2266 O O . GLY A 1 281 ? -9.045 -19.847 0.887 1.00 86.38 281 GLY A O 1
ATOM 2267 N N . LEU A 1 282 ? -10.414 -18.299 1.770 1.00 90.19 282 LEU A N 1
ATOM 2268 C CA . LEU A 1 282 ? -9.947 -18.429 3.153 1.00 90.19 282 LEU A CA 1
ATOM 2269 C C . LEU A 1 282 ? -10.938 -19.198 4.023 1.00 90.19 282 LEU A C 1
ATOM 2271 O O . LEU A 1 282 ? -12.142 -18.924 4.055 1.00 90.19 282 LEU A O 1
ATOM 2275 N N . ASP A 1 283 ? -10.392 -20.115 4.810 1.00 90.94 283 ASP A N 1
ATOM 2276 C CA . ASP A 1 283 ? -11.118 -20.841 5.838 1.00 90.94 283 ASP A CA 1
ATOM 2277 C C . ASP A 1 283 ? -10.217 -21.105 7.063 1.00 90.94 283 ASP A C 1
ATOM 2279 O O . ASP A 1 283 ? -8.997 -20.901 7.007 1.00 90.94 283 ASP A O 1
ATOM 2283 N N . PRO A 1 284 ? -10.789 -21.552 8.195 1.00 90.25 284 PRO A N 1
ATOM 2284 C CA . PRO A 1 284 ? -10.010 -21.880 9.388 1.00 90.25 284 PRO A CA 1
ATOM 2285 C C . PRO A 1 284 ? -8.913 -22.939 9.180 1.00 90.25 284 PRO A C 1
ATOM 2287 O O . PRO A 1 284 ? -7.964 -22.986 9.962 1.00 90.25 284 PRO A O 1
ATOM 2290 N N . ALA A 1 285 ? -9.022 -23.802 8.164 1.00 88.88 285 ALA A N 1
ATOM 2291 C CA . ALA A 1 285 ? -8.061 -24.872 7.911 1.00 88.88 285 ALA A CA 1
ATOM 2292 C C . ALA A 1 285 ? -6.827 -24.380 7.141 1.00 88.88 285 ALA A C 1
ATOM 2294 O O . ALA A 1 285 ? -5.726 -24.878 7.384 1.00 88.88 285 ALA A O 1
ATOM 2295 N N . ASN A 1 286 ? -6.980 -23.405 6.240 1.00 90.69 286 ASN A N 1
ATOM 2296 C CA . ASN A 1 286 ? -5.887 -22.939 5.386 1.00 90.69 286 ASN A CA 1
ATOM 2297 C C . ASN A 1 286 ? -5.209 -21.646 5.868 1.00 90.69 286 ASN A C 1
ATOM 2299 O O . ASN A 1 286 ? -4.024 -21.444 5.595 1.00 90.69 286 ASN A O 1
ATOM 2303 N N . ILE A 1 287 ? -5.894 -20.796 6.635 1.00 89.06 287 ILE A N 1
ATOM 2304 C CA . ILE A 1 287 ? -5.435 -19.422 6.878 1.00 89.06 287 ILE A CA 1
ATOM 2305 C C . ILE A 1 287 ? -4.106 -19.322 7.634 1.00 89.06 287 ILE A C 1
ATOM 2307 O O . ILE A 1 287 ? -3.270 -18.468 7.334 1.00 89.06 287 ILE A O 1
ATOM 2311 N N . LYS A 1 288 ? -3.866 -20.251 8.565 1.00 85.12 288 LYS A N 1
ATOM 2312 C CA . LYS A 1 288 ? -2.620 -20.330 9.345 1.00 85.12 288 LYS A CA 1
ATOM 2313 C C . LYS A 1 288 ? -1.410 -20.767 8.524 1.00 85.12 288 LYS A C 1
ATOM 2315 O O . LYS A 1 288 ? -0.283 -20.556 8.959 1.00 85.12 288 LYS A O 1
ATOM 2320 N N . SER A 1 289 ? -1.635 -21.403 7.374 1.00 87.62 289 SER A N 1
ATOM 2321 C CA . SER A 1 289 ? -0.556 -21.855 6.490 1.00 87.62 289 SER A CA 1
ATOM 2322 C C . SER A 1 289 ? -0.013 -20.741 5.593 1.00 87.62 289 SER A C 1
ATOM 2324 O O . SER A 1 289 ? 1.090 -20.875 5.072 1.00 87.62 289 SER A O 1
ATOM 2326 N N . LEU A 1 290 ? -0.757 -19.639 5.450 1.00 86.62 290 LEU A N 1
ATOM 2327 C CA . LEU A 1 290 ? -0.365 -18.509 4.618 1.00 86.62 290 LEU A CA 1
ATOM 2328 C C . LEU A 1 290 ? 0.676 -17.633 5.318 1.00 86.62 290 LEU A C 1
ATOM 2330 O O . LEU A 1 290 ? 0.552 -17.281 6.494 1.00 86.62 290 LEU A O 1
ATOM 2334 N N . THR A 1 291 ? 1.674 -17.211 4.556 1.00 86.12 291 THR A N 1
ATOM 2335 C CA . THR A 1 291 ? 2.618 -16.160 4.939 1.00 86.12 291 THR A CA 1
ATOM 2336 C C . THR A 1 291 ? 1.936 -14.787 4.977 1.00 86.12 291 THR A C 1
ATOM 2338 O O . THR A 1 291 ? 0.881 -14.577 4.377 1.00 86.12 291 THR A O 1
ATOM 2341 N N . ASN A 1 292 ? 2.553 -13.802 5.640 1.00 81.88 292 ASN A N 1
ATOM 2342 C CA . ASN A 1 292 ? 2.033 -12.426 5.651 1.00 81.88 292 ASN A CA 1
ATOM 2343 C C . ASN A 1 292 ? 1.882 -11.848 4.235 1.00 81.88 292 ASN A C 1
ATOM 2345 O O . ASN A 1 292 ? 0.933 -11.116 3.974 1.00 81.88 292 ASN A O 1
ATOM 2349 N N . GLU A 1 293 ? 2.780 -12.207 3.315 1.00 78.94 293 GLU A N 1
ATOM 2350 C CA . GLU A 1 293 ? 2.733 -11.770 1.918 1.00 78.94 293 GLU A CA 1
ATOM 2351 C C . GLU A 1 293 ? 1.534 -12.370 1.168 1.00 78.94 293 GLU A C 1
ATOM 2353 O O . GLU A 1 293 ? 0.830 -11.660 0.452 1.00 78.94 293 GLU A O 1
ATOM 2358 N N . GLU A 1 294 ? 1.235 -13.651 1.396 1.00 84.19 294 GLU A N 1
ATOM 2359 C CA . GLU A 1 294 ? 0.065 -14.329 0.822 1.00 84.19 294 GLU A CA 1
ATOM 2360 C C . GLU A 1 294 ? -1.262 -13.833 1.415 1.00 84.19 294 GLU A C 1
ATOM 2362 O O . GLU A 1 294 ? -2.307 -13.950 0.773 1.00 84.19 294 GLU A O 1
ATOM 2367 N N . LYS A 1 295 ? -1.235 -13.235 2.613 1.00 86.31 295 LYS A N 1
ATOM 2368 C CA . LYS A 1 295 ? -2.407 -12.615 3.250 1.00 86.31 295 LYS A CA 1
ATOM 2369 C C . LYS A 1 295 ? -2.750 -11.237 2.665 1.00 86.31 295 LYS A C 1
ATOM 2371 O O . LYS A 1 295 ? -3.915 -10.842 2.729 1.00 86.31 295 LYS A O 1
ATOM 2376 N N . ILE A 1 296 ? -1.795 -10.522 2.054 1.00 85.00 296 ILE A N 1
ATOM 2377 C CA . ILE A 1 296 ? -1.992 -9.153 1.527 1.00 85.00 296 ILE A CA 1
ATOM 2378 C C . ILE A 1 296 ? -3.205 -9.046 0.585 1.00 85.00 296 ILE A C 1
ATOM 2380 O O . ILE A 1 296 ? -4.049 -8.186 0.834 1.00 85.00 296 ILE A O 1
ATOM 2384 N N . PRO A 1 297 ? -3.373 -9.889 -0.455 1.00 85.94 297 PRO A N 1
ATOM 2385 C CA . PRO A 1 297 ? -4.494 -9.751 -1.387 1.00 85.94 297 PRO A CA 1
ATOM 2386 C C . PRO A 1 297 ? -5.864 -9.847 -0.705 1.00 85.94 297 PRO A C 1
ATOM 2388 O O . PRO A 1 297 ? -6.798 -9.146 -1.093 1.00 85.94 297 PRO A O 1
ATOM 2391 N N . TYR A 1 298 ? -5.979 -10.682 0.330 1.00 88.44 298 TYR A N 1
ATOM 2392 C CA . TYR A 1 298 ? -7.200 -10.812 1.120 1.00 88.44 298 TYR A CA 1
ATOM 2393 C C . TYR A 1 298 ? -7.432 -9.582 1.990 1.00 88.44 298 TYR A C 1
ATOM 2395 O O . TYR A 1 298 ? -8.525 -9.027 1.963 1.00 88.44 298 TYR A O 1
ATOM 2403 N N . ILE A 1 299 ? -6.397 -9.097 2.686 1.00 87.88 299 ILE A N 1
ATOM 2404 C CA . ILE A 1 299 ? -6.479 -7.868 3.489 1.00 87.88 299 ILE A CA 1
ATOM 2405 C C . ILE A 1 299 ? -6.936 -6.697 2.614 1.00 87.88 299 ILE A C 1
ATOM 2407 O O . ILE A 1 299 ? -7.862 -5.988 2.991 1.00 87.88 299 ILE A O 1
ATOM 2411 N N . LEU A 1 300 ? -6.365 -6.538 1.415 1.00 86.38 300 LEU A N 1
ATOM 2412 C CA . LEU A 1 300 ? -6.727 -5.478 0.469 1.00 86.38 300 LEU A CA 1
ATOM 2413 C C . LEU A 1 300 ? -8.192 -5.542 0.022 1.00 86.38 300 LEU A C 1
ATOM 2415 O O . LEU A 1 300 ? -8.856 -4.508 -0.056 1.00 86.38 300 LEU A O 1
ATOM 2419 N N . LYS A 1 301 ? -8.721 -6.743 -0.238 1.00 87.19 301 LYS A N 1
ATOM 2420 C CA . LYS A 1 301 ? -10.151 -6.932 -0.527 1.00 87.19 301 LYS A CA 1
ATOM 2421 C C . LYS A 1 301 ? -11.014 -6.604 0.691 1.00 87.19 301 LYS A C 1
ATOM 2423 O O . LYS A 1 301 ? -12.019 -5.914 0.557 1.00 87.19 301 LYS A O 1
ATOM 2428 N N . MET A 1 302 ? -10.605 -7.051 1.878 1.00 87.56 302 MET A N 1
ATOM 2429 C CA . MET A 1 302 ? -11.347 -6.857 3.123 1.00 87.56 302 MET A CA 1
ATOM 2430 C C . MET A 1 302 ? -11.412 -5.399 3.555 1.00 87.56 302 MET A C 1
ATOM 2432 O O . MET A 1 302 ? -12.482 -4.960 3.956 1.00 87.56 302 MET A O 1
ATOM 2436 N N . VAL A 1 303 ? -10.325 -4.636 3.454 1.00 84.25 303 VAL A N 1
ATOM 2437 C CA . VAL A 1 303 ? -10.364 -3.192 3.740 1.00 84.25 303 VAL A CA 1
ATOM 2438 C C . VAL A 1 303 ? -11.065 -2.416 2.625 1.00 84.25 303 VAL A C 1
ATOM 2440 O O . VAL A 1 303 ? -11.515 -1.301 2.843 1.00 84.25 303 VAL A O 1
ATOM 2443 N N . GLY A 1 304 ? -11.195 -3.008 1.433 1.00 85.69 304 GLY A N 1
ATOM 2444 C CA . GLY A 1 304 ? -11.737 -2.340 0.258 1.00 85.69 304 GLY A CA 1
ATOM 2445 C C . GLY A 1 304 ? -10.732 -1.345 -0.312 1.00 85.69 304 GLY A C 1
ATOM 2446 O O . GLY A 1 304 ? -10.989 -0.145 -0.319 1.00 85.69 304 GLY A O 1
ATOM 2447 N N . ALA A 1 305 ? -9.588 -1.833 -0.802 1.00 83.19 305 ALA A N 1
ATOM 2448 C CA . ALA A 1 305 ? -8.483 -1.026 -1.334 1.00 83.19 305 ALA A CA 1
ATOM 2449 C C . ALA A 1 305 ? -8.896 0.014 -2.398 1.00 83.19 305 ALA A C 1
ATOM 2451 O O . ALA A 1 305 ? -8.211 1.017 -2.578 1.00 83.19 305 ALA A O 1
ATOM 2452 N N . GLU A 1 306 ? -10.016 -0.196 -3.091 1.00 81.06 306 GLU A N 1
ATOM 2453 C CA . GLU A 1 306 ? -10.568 0.756 -4.065 1.00 81.06 306 GLU A CA 1
ATOM 2454 C C . GLU A 1 306 ? -11.392 1.875 -3.399 1.00 81.06 306 GLU A C 1
ATOM 2456 O O . GLU A 1 306 ? -11.449 2.988 -3.916 1.00 81.06 306 GLU A O 1
ATOM 2461 N N . THR A 1 307 ? -11.970 1.611 -2.224 1.00 85.69 307 THR A N 1
ATOM 2462 C CA . THR A 1 307 ? -12.895 2.500 -1.500 1.00 85.69 307 THR A CA 1
ATOM 2463 C C . THR A 1 307 ? -12.275 3.237 -0.311 1.00 85.69 307 THR A C 1
ATOM 2465 O O . THR A 1 307 ? -12.794 4.286 0.080 1.00 85.69 307 THR A O 1
ATOM 2468 N N . ILE A 1 308 ? -11.173 2.728 0.252 1.00 90.50 308 ILE A N 1
ATOM 2469 C CA . ILE A 1 308 ? -10.477 3.361 1.386 1.00 90.50 308 ILE A CA 1
ATOM 2470 C C . ILE A 1 308 ? -9.994 4.777 1.063 1.00 90.50 308 ILE A C 1
ATOM 2472 O O . ILE A 1 308 ? -9.825 5.163 -0.099 1.00 90.50 308 ILE A O 1
ATOM 2476 N N . SER A 1 309 ? -9.772 5.568 2.107 1.00 91.50 309 SER A N 1
ATOM 2477 C CA . SER A 1 309 ? -9.257 6.927 1.987 1.00 91.50 309 SER A CA 1
ATOM 2478 C C . SER A 1 309 ? -7.883 6.972 1.317 1.00 91.50 309 SER A C 1
ATOM 2480 O O . SER A 1 309 ? -7.035 6.093 1.488 1.00 91.50 309 SER A O 1
ATOM 2482 N N . THR A 1 310 ? -7.635 8.050 0.570 1.00 90.88 310 THR A N 1
ATOM 2483 C CA . THR A 1 310 ? -6.333 8.327 -0.054 1.00 90.88 310 THR A CA 1
ATOM 2484 C C . THR A 1 310 ? -5.199 8.295 0.971 1.00 90.88 310 THR A C 1
ATOM 2486 O O . THR A 1 310 ? -4.128 7.751 0.706 1.00 90.88 310 THR A O 1
ATOM 2489 N N . ARG A 1 311 ? -5.437 8.822 2.179 1.00 91.62 311 ARG A N 1
ATOM 2490 C CA . ARG A 1 311 ? -4.449 8.801 3.265 1.00 91.62 311 ARG A CA 1
ATOM 2491 C C . ARG A 1 311 ? -4.198 7.396 3.795 1.00 91.62 311 ARG A C 1
ATOM 2493 O O . ARG A 1 311 ? -3.052 7.087 4.121 1.00 91.62 311 ARG A O 1
ATOM 2500 N N . LEU A 1 312 ? -5.215 6.536 3.858 1.00 91.88 312 LEU A N 1
ATOM 2501 C CA . LEU A 1 312 ? -5.000 5.144 4.232 1.00 91.88 312 LEU A CA 1
ATOM 2502 C C . LEU A 1 312 ? -4.189 4.400 3.163 1.00 91.88 312 LEU A C 1
ATOM 2504 O O . LEU A 1 312 ? -3.222 3.735 3.525 1.00 91.88 312 LEU A O 1
ATOM 2508 N N . LYS A 1 313 ? -4.475 4.604 1.867 1.00 92.50 313 LYS A N 1
ATOM 2509 C CA . LYS A 1 313 ? -3.645 4.073 0.763 1.00 92.50 313 LYS A CA 1
ATOM 2510 C C . LYS A 1 313 ? -2.186 4.503 0.888 1.00 92.50 313 LYS A C 1
ATOM 2512 O O . LYS A 1 313 ? -1.292 3.667 0.807 1.00 92.50 313 LYS A O 1
ATOM 2517 N N . ALA A 1 314 ? -1.948 5.791 1.140 1.00 92.81 314 ALA A N 1
ATOM 2518 C CA . ALA A 1 314 ? -0.607 6.313 1.376 1.00 92.81 314 ALA A CA 1
ATOM 2519 C C . ALA A 1 314 ? 0.077 5.634 2.573 1.00 92.81 314 ALA A C 1
ATOM 2521 O O . ALA A 1 314 ? 1.214 5.179 2.480 1.00 92.81 314 ALA A O 1
ATOM 2522 N N . SER A 1 315 ? -0.651 5.500 3.682 1.00 91.88 315 SER A N 1
ATOM 2523 C CA . SER A 1 315 ? -0.151 4.868 4.904 1.00 91.88 315 SER A CA 1
ATOM 2524 C C . SER A 1 315 ? 0.233 3.407 4.677 1.00 91.88 315 SER A C 1
ATOM 2526 O O . SER A 1 315 ? 1.258 2.979 5.190 1.00 91.88 315 SER A O 1
ATOM 2528 N N . MET A 1 316 ? -0.514 2.655 3.858 1.00 88.69 316 MET A N 1
ATOM 2529 C CA . MET A 1 316 ? -0.182 1.264 3.503 1.00 88.69 316 MET A CA 1
ATOM 2530 C C . MET A 1 316 ? 1.212 1.117 2.899 1.00 88.69 316 MET A C 1
ATOM 2532 O O . MET A 1 316 ? 1.888 0.129 3.165 1.00 88.69 316 MET A O 1
ATOM 2536 N N . MET A 1 317 ? 1.648 2.095 2.108 1.00 89.38 317 MET A N 1
ATOM 2537 C CA . MET A 1 317 ? 2.978 2.094 1.497 1.00 89.38 317 MET A CA 1
ATOM 2538 C C . MET A 1 317 ? 4.079 2.540 2.473 1.00 89.38 317 MET A C 1
ATOM 2540 O O . MET A 1 317 ? 5.258 2.309 2.215 1.00 89.38 317 MET A O 1
ATOM 2544 N N . GLU A 1 318 ? 3.707 3.148 3.600 1.00 91.75 318 GLU A N 1
ATOM 2545 C CA . GLU A 1 318 ? 4.625 3.700 4.600 1.00 91.75 318 GLU A CA 1
ATOM 2546 C C . GLU A 1 318 ? 4.720 2.861 5.889 1.00 91.75 318 GLU A C 1
ATOM 2548 O O . GLU A 1 318 ? 5.597 3.110 6.726 1.00 91.75 318 GLU A O 1
ATOM 2553 N N . VAL A 1 319 ? 3.865 1.842 6.048 1.00 89.12 319 VAL A N 1
ATOM 2554 C CA . VAL A 1 319 ? 3.959 0.844 7.126 1.00 89.12 319 VAL A CA 1
ATOM 2555 C C . VAL A 1 319 ? 5.300 0.105 7.050 1.00 89.12 319 VAL A C 1
ATOM 2557 O O . VAL A 1 319 ? 5.768 -0.278 5.978 1.00 89.12 319 VAL A O 1
ATOM 2560 N N . GLU A 1 320 ? 5.947 -0.043 8.207 1.00 87.12 320 GLU A N 1
ATOM 2561 C CA . GLU A 1 320 ? 7.320 -0.544 8.376 1.00 87.12 320 GLU A CA 1
ATOM 2562 C C . GLU A 1 320 ? 8.400 0.308 7.673 1.00 87.12 320 GLU A C 1
ATOM 2564 O O . GLU A 1 320 ? 9.565 -0.088 7.627 1.00 87.12 320 GLU A O 1
ATOM 2569 N N . GLN A 1 321 ? 8.044 1.491 7.151 1.00 88.56 321 GLN A N 1
ATOM 2570 C CA . GLN A 1 321 ? 8.980 2.454 6.558 1.00 88.56 321 GLN A CA 1
ATOM 2571 C C . GLN A 1 321 ? 9.132 3.696 7.437 1.00 88.56 321 GLN A C 1
ATOM 2573 O O . GLN A 1 321 ? 10.216 3.970 7.956 1.00 88.56 321 GLN A O 1
ATOM 2578 N N . SER A 1 322 ? 8.048 4.457 7.592 1.00 90.00 322 SER A N 1
ATOM 2579 C CA . SER A 1 322 ? 7.988 5.680 8.401 1.00 90.00 322 SER A CA 1
ATOM 2580 C C . SER A 1 322 ? 6.955 5.599 9.527 1.00 90.00 322 SER A C 1
ATOM 2582 O O . SER A 1 322 ? 7.055 6.357 10.492 1.00 90.00 322 SER A O 1
ATOM 2584 N N . ILE A 1 323 ? 6.018 4.645 9.459 1.00 90.00 323 ILE A N 1
ATOM 2585 C CA . ILE A 1 323 ? 5.043 4.344 10.515 1.00 90.00 323 ILE A CA 1
ATOM 2586 C C . ILE A 1 323 ? 5.047 2.849 10.858 1.00 90.00 323 ILE A C 1
ATOM 2588 O O . ILE A 1 323 ? 5.351 2.009 10.017 1.00 90.00 323 ILE A O 1
ATOM 2592 N N . ASN A 1 324 ? 4.693 2.497 12.098 1.00 86.62 324 ASN A N 1
ATOM 2593 C CA . ASN A 1 324 ? 4.727 1.099 12.557 1.00 86.62 324 ASN A CA 1
ATOM 2594 C C . ASN A 1 324 ? 3.478 0.292 12.175 1.00 86.62 324 ASN A C 1
ATOM 2596 O O . ASN A 1 324 ? 3.562 -0.920 12.028 1.00 86.62 324 ASN A O 1
ATOM 2600 N N . THR A 1 325 ? 2.312 0.934 12.091 1.00 86.62 325 THR A N 1
ATOM 2601 C CA . THR A 1 325 ? 1.024 0.258 11.878 1.00 86.62 325 THR A CA 1
ATOM 2602 C C . THR A 1 325 ? -0.013 1.225 11.303 1.00 86.62 325 THR A C 1
ATOM 2604 O O . THR A 1 325 ? 0.255 2.421 11.161 1.00 86.62 325 THR A O 1
ATOM 2607 N N . TRP A 1 326 ? -1.195 0.699 10.989 1.00 84.75 326 TRP A N 1
ATOM 2608 C CA . TRP A 1 326 ? -2.349 1.414 10.456 1.00 84.75 326 TRP A CA 1
ATOM 2609 C C . TRP A 1 326 ? -2.728 2.629 11.318 1.00 84.75 326 TRP A C 1
ATOM 2611 O O . TRP A 1 326 ? -2.939 2.486 12.528 1.00 84.75 326 TRP A O 1
ATOM 2621 N N . PRO A 1 327 ? -2.840 3.835 10.734 1.00 88.19 327 PRO A N 1
ATOM 2622 C CA . PRO A 1 327 ? -3.268 5.005 11.485 1.00 88.19 327 PRO A CA 1
ATOM 2623 C C . PRO A 1 327 ? -4.769 4.948 11.777 1.00 88.19 327 PRO A C 1
ATOM 2625 O O . PRO A 1 327 ? -5.577 4.589 10.927 1.00 88.19 327 PRO A O 1
ATOM 2628 N N . GLN A 1 328 ? -5.144 5.370 12.982 1.00 90.88 328 GLN A N 1
ATOM 2629 C CA . GLN A 1 328 ? -6.535 5.480 13.420 1.00 90.88 328 GLN A CA 1
ATOM 2630 C C . GLN A 1 328 ? -6.713 6.791 14.192 1.00 90.88 328 GLN A C 1
ATOM 2632 O O . GLN A 1 328 ? -5.913 7.109 15.078 1.00 90.88 328 GLN A O 1
ATOM 2637 N N . LEU A 1 329 ? -7.763 7.547 13.862 1.00 92.56 329 LEU A N 1
ATOM 2638 C CA . LEU A 1 329 ? -8.123 8.794 14.541 1.00 92.56 329 LEU A CA 1
ATOM 2639 C C . LEU A 1 329 ? -9.186 8.542 15.615 1.00 92.56 329 LEU A C 1
ATOM 2641 O O . LEU A 1 329 ? -10.132 7.792 15.382 1.00 92.56 329 LEU A O 1
ATOM 2645 N N . ALA A 1 330 ? -9.084 9.225 16.761 1.00 94.81 330 ALA A N 1
ATOM 2646 C CA . ALA A 1 330 ? -10.085 9.143 17.829 1.00 94.81 330 ALA A CA 1
ATOM 2647 C C . ALA A 1 330 ? -11.503 9.489 17.349 1.00 94.81 330 ALA A C 1
ATOM 2649 O O . ALA A 1 330 ? -12.453 8.823 17.741 1.00 94.81 330 ALA A O 1
ATOM 2650 N N . SER A 1 331 ? -11.655 10.496 16.482 1.00 94.69 331 SER A N 1
ATOM 2651 C CA . SER A 1 331 ? -12.957 10.869 15.913 1.00 94.69 331 SER A CA 1
ATOM 2652 C C . SER A 1 331 ? -13.605 9.708 15.159 1.00 94.69 331 SER A C 1
ATOM 2654 O O . SER A 1 331 ? -14.787 9.440 15.358 1.00 94.69 331 SER A O 1
ATOM 2656 N N . SER A 1 332 ? -12.829 8.985 14.351 1.00 94.19 332 SER A N 1
ATOM 2657 C CA . SER A 1 332 ? -13.315 7.816 13.621 1.00 94.19 332 SER A CA 1
ATOM 2658 C C . SER A 1 332 ? -13.626 6.637 14.540 1.00 94.19 332 SER A C 1
ATOM 2660 O O . SER A 1 332 ? -14.610 5.941 14.319 1.00 94.19 332 SER A O 1
ATOM 2662 N N . VAL A 1 333 ? -12.824 6.428 15.591 1.00 95.00 333 VAL A N 1
ATOM 2663 C CA . VAL A 1 333 ? -13.082 5.388 16.604 1.00 95.00 333 VAL A CA 1
ATOM 2664 C C . VAL A 1 333 ? -14.375 5.664 17.369 1.00 95.00 333 VAL A C 1
ATOM 2666 O O . VAL A 1 333 ? -15.191 4.765 17.552 1.00 95.00 333 VAL A O 1
ATOM 2669 N N . VAL A 1 334 ? -14.605 6.914 17.774 1.00 95.56 334 VAL A N 1
ATOM 2670 C CA . VAL A 1 334 ? -15.829 7.307 18.485 1.00 95.56 334 VAL A CA 1
ATOM 2671 C C . VAL A 1 334 ? -17.053 7.230 17.568 1.00 95.56 334 VAL A C 1
ATOM 2673 O O . VAL A 1 334 ? -18.096 6.737 18.000 1.00 95.56 334 VAL A O 1
ATOM 2676 N N . LEU A 1 335 ? -16.935 7.646 16.300 1.00 96.25 335 LEU A N 1
ATOM 2677 C CA . LEU A 1 335 ? -17.993 7.449 15.303 1.00 96.25 335 LEU A CA 1
ATOM 2678 C C . LEU A 1 335 ? -18.329 5.960 15.143 1.00 96.25 335 LEU A C 1
ATOM 2680 O O . LEU A 1 335 ? -19.500 5.595 15.198 1.00 96.25 335 LEU A O 1
ATOM 2684 N N . GLY A 1 336 ? -17.314 5.104 15.011 1.00 95.88 336 GLY A N 1
ATOM 2685 C CA . GLY A 1 336 ? -17.473 3.651 14.951 1.00 95.88 336 GLY A CA 1
ATOM 2686 C C . GLY A 1 336 ? -18.181 3.075 16.181 1.00 95.88 336 GLY A C 1
ATOM 2687 O O . GLY A 1 336 ? -19.092 2.255 16.049 1.00 95.88 336 GLY A O 1
ATOM 2688 N N . GLY A 1 337 ? -17.846 3.586 17.372 1.00 97.06 337 GLY A N 1
ATOM 2689 C CA . GLY A 1 337 ? -18.549 3.320 18.631 1.00 97.06 337 GLY A CA 1
ATOM 2690 C C . GLY A 1 337 ? -20.055 3.585 18.556 1.00 97.06 337 GLY A C 1
ATOM 2691 O O . GLY A 1 337 ? -20.858 2.727 18.936 1.00 97.06 337 GLY A O 1
ATOM 2692 N N . ALA A 1 338 ? -20.434 4.746 18.017 1.00 97.12 338 ALA A N 1
ATOM 2693 C CA . ALA A 1 338 ? -21.829 5.145 17.851 1.00 97.12 338 ALA A CA 1
ATOM 2694 C C . ALA A 1 338 ? -22.563 4.286 16.805 1.00 97.12 338 ALA A C 1
ATOM 2696 O O . ALA A 1 338 ? -23.634 3.753 17.096 1.00 97.12 338 ALA A O 1
ATOM 2697 N N . LEU A 1 339 ? -21.978 4.112 15.613 1.00 97.69 339 LEU A N 1
ATOM 2698 C CA . LEU A 1 339 ? -22.577 3.340 14.515 1.00 97.69 339 LEU A CA 1
ATOM 2699 C C . LEU A 1 339 ? -22.809 1.880 14.906 1.00 97.69 339 LEU A C 1
ATOM 2701 O O . LEU A 1 339 ? -23.897 1.342 14.700 1.00 97.69 339 LEU A O 1
ATOM 2705 N N . THR A 1 340 ? -21.796 1.252 15.504 1.00 98.38 340 THR A N 1
ATOM 2706 C CA . THR A 1 340 ? -21.865 -0.156 15.898 1.00 98.38 340 THR A CA 1
ATOM 2707 C C . THR A 1 340 ? -22.918 -0.357 16.982 1.00 98.38 340 THR A C 1
ATOM 2709 O O . THR A 1 340 ? -23.741 -1.261 16.861 1.00 98.38 340 THR A O 1
ATOM 2712 N N . THR A 1 341 ? -22.957 0.503 18.008 1.00 98.56 341 THR A N 1
ATOM 2713 C CA . THR A 1 341 ? -23.937 0.378 19.102 1.00 98.56 341 THR A CA 1
ATOM 2714 C C . THR A 1 341 ? -25.374 0.544 18.608 1.00 98.56 341 THR A C 1
ATOM 2716 O O . THR A 1 341 ? -26.224 -0.284 18.939 1.00 98.56 341 THR A O 1
ATOM 2719 N N . ASP A 1 342 ? -25.642 1.546 17.760 1.00 98.50 342 ASP A N 1
ATOM 2720 C CA . ASP A 1 342 ? -26.970 1.758 17.167 1.00 98.50 342 ASP A CA 1
ATOM 2721 C C . ASP A 1 342 ? -27.457 0.523 16.400 1.00 98.50 342 ASP A C 1
ATOM 2723 O O . ASP A 1 342 ? -28.584 0.056 16.592 1.00 98.50 342 ASP A O 1
ATOM 2727 N N . VAL A 1 343 ? -26.591 -0.030 15.550 1.00 98.62 343 VAL A N 1
ATOM 2728 C CA . VAL A 1 343 ? -26.920 -1.185 14.711 1.00 98.62 343 VAL A CA 1
ATOM 2729 C C . VAL A 1 343 ? -27.100 -2.435 15.562 1.00 98.62 343 VAL A C 1
ATOM 2731 O O . VAL A 1 343 ? -28.066 -3.163 15.353 1.00 98.62 343 VAL A O 1
ATOM 2734 N N . CYS A 1 344 ? -26.252 -2.651 16.571 1.00 98.81 344 CYS A N 1
ATOM 2735 C CA . CYS A 1 344 ? -26.408 -3.761 17.510 1.00 98.81 344 CYS A CA 1
ATOM 2736 C C . CYS A 1 344 ? -27.759 -3.699 18.227 1.00 98.81 344 CYS A C 1
ATOM 2738 O O . CYS A 1 344 ? -28.484 -4.691 18.259 1.00 98.81 344 CYS A O 1
ATOM 2740 N N . ARG A 1 345 ? -28.137 -2.525 18.746 1.00 98.69 345 ARG A N 1
ATOM 2741 C CA . ARG A 1 345 ? -29.436 -2.318 19.395 1.00 98.69 345 ARG A CA 1
ATOM 2742 C C . ARG A 1 345 ? -30.589 -2.624 18.441 1.00 98.69 345 ARG A C 1
ATOM 2744 O O . ARG A 1 345 ? -31.501 -3.354 18.816 1.00 98.69 345 ARG A O 1
ATOM 2751 N N . ARG A 1 346 ? -30.549 -2.110 17.208 1.00 98.69 346 ARG A N 1
ATOM 2752 C CA . ARG A 1 346 ? -31.602 -2.370 16.214 1.00 98.69 346 ARG A CA 1
ATOM 2753 C C . ARG A 1 346 ? -31.664 -3.835 15.785 1.00 98.69 346 ARG A C 1
ATOM 2755 O O . ARG A 1 346 ? -32.764 -4.329 15.591 1.00 98.69 346 ARG A O 1
ATOM 2762 N N . ILE A 1 347 ? -30.537 -4.541 15.679 1.00 98.81 347 ILE A N 1
ATOM 2763 C CA . ILE A 1 347 ? -30.526 -5.992 15.429 1.00 98.81 347 ILE A CA 1
ATOM 2764 C C . ILE A 1 347 ? -31.217 -6.728 16.576 1.00 98.81 347 ILE A C 1
ATOM 2766 O O . ILE A 1 347 ? -32.126 -7.516 16.334 1.00 98.81 347 ILE A O 1
ATOM 2770 N N . LEU A 1 348 ? -30.819 -6.451 17.822 1.00 98.81 348 LEU A N 1
ATOM 2771 C CA . LEU A 1 348 ? -31.375 -7.128 18.994 1.00 98.81 348 LEU A CA 1
ATOM 2772 C C . LEU A 1 348 ? -32.882 -6.884 19.126 1.00 98.81 348 LEU A C 1
ATOM 2774 O O . LEU A 1 348 ? -33.611 -7.813 19.455 1.00 98.81 348 LEU A O 1
ATOM 2778 N N . LEU A 1 349 ? -33.345 -5.666 18.835 1.00 98.56 349 LEU A N 1
ATOM 2779 C CA . LEU A 1 349 ? -34.759 -5.278 18.875 1.00 98.56 349 LEU A CA 1
ATOM 2780 C C . LEU A 1 349 ? -35.561 -5.666 17.624 1.00 98.56 349 LEU A C 1
ATOM 2782 O O . LEU A 1 349 ? -36.719 -5.270 17.520 1.00 98.56 349 LEU A O 1
ATOM 2786 N N . ASP A 1 350 ? -34.968 -6.404 16.683 1.00 98.25 350 ASP A N 1
ATOM 2787 C CA . ASP A 1 350 ? -35.617 -6.808 15.428 1.00 98.25 350 ASP A CA 1
ATOM 2788 C C . ASP A 1 350 ? -36.095 -5.611 14.567 1.00 98.25 350 ASP A C 1
ATOM 2790 O O . ASP A 1 350 ? -37.139 -5.632 13.924 1.00 98.25 350 ASP A O 1
ATOM 2794 N N . GLN A 1 351 ? -35.317 -4.523 14.560 1.00 98.44 351 GLN A N 1
ATOM 2795 C CA . GLN A 1 351 ? -35.564 -3.257 13.840 1.00 98.44 351 GLN A CA 1
ATOM 2796 C C . GLN A 1 351 ? -34.625 -3.049 12.636 1.00 98.44 351 GLN A C 1
ATOM 2798 O O . GLN A 1 351 ? -34.611 -1.986 12.012 1.00 98.44 351 GLN A O 1
ATOM 2803 N N . TYR A 1 352 ? -33.778 -4.027 12.338 1.00 98.44 352 TYR A N 1
ATOM 2804 C CA . TYR A 1 352 ? -32.853 -4.021 11.212 1.00 98.44 352 TYR A CA 1
ATOM 2805 C C . TYR A 1 352 ? -32.673 -5.459 10.741 1.00 98.44 352 TYR A C 1
ATOM 2807 O O . TYR A 1 352 ? -32.613 -6.341 11.593 1.00 98.44 352 TYR A O 1
ATOM 2815 N N . HIS A 1 353 ? -32.588 -5.696 9.427 1.00 98.25 353 HIS A N 1
ATOM 2816 C CA . HIS A 1 353 ? -32.689 -7.041 8.825 1.00 98.25 353 HIS A CA 1
ATOM 2817 C C . HIS A 1 353 ? -31.674 -7.329 7.717 1.00 98.25 353 HIS A C 1
ATOM 2819 O O . HIS A 1 353 ? -31.591 -8.464 7.264 1.00 98.25 353 HIS A O 1
ATOM 2825 N N . ASP A 1 354 ? -30.873 -6.342 7.323 1.00 98.00 354 ASP A N 1
ATOM 2826 C CA . ASP A 1 354 ? -29.976 -6.474 6.176 1.00 98.00 354 ASP A CA 1
ATOM 2827 C C . ASP A 1 354 ? -28.551 -6.858 6.588 1.00 98.00 354 ASP A C 1
ATOM 2829 O O . ASP A 1 354 ? -28.079 -6.530 7.677 1.00 98.00 354 ASP A O 1
ATOM 2833 N N . SER A 1 355 ? -27.847 -7.525 5.676 1.00 98.25 355 SER A N 1
ATOM 2834 C CA . SER A 1 355 ? -26.394 -7.685 5.721 1.00 98.25 355 SER A CA 1
ATOM 2835 C C . SER A 1 355 ? -25.746 -6.816 4.645 1.00 98.25 355 SER A C 1
ATOM 2837 O O . SER A 1 355 ? -26.225 -6.764 3.510 1.00 98.25 355 SER A O 1
ATOM 2839 N N . GLY A 1 356 ? -24.596 -6.215 4.935 1.00 96.25 356 GLY A N 1
ATOM 2840 C CA . GLY A 1 356 ? -23.878 -5.414 3.951 1.00 96.25 356 GLY A CA 1
ATOM 2841 C C . GLY A 1 356 ? -22.772 -4.549 4.535 1.00 96.25 356 GLY A C 1
ATOM 2842 O O . GLY A 1 356 ? -22.528 -4.540 5.742 1.00 96.25 356 GLY A O 1
ATOM 2843 N N . ARG A 1 357 ? -22.130 -3.795 3.637 1.00 94.94 357 ARG A N 1
ATOM 2844 C CA . ARG A 1 357 ? -21.170 -2.746 3.978 1.00 94.94 357 ARG A CA 1
ATOM 2845 C C . ARG A 1 357 ? -21.768 -1.374 3.753 1.00 94.94 357 ARG A C 1
ATOM 2847 O O . ARG A 1 357 ? -22.337 -1.101 2.698 1.00 94.94 357 ARG A O 1
ATOM 2854 N N . TYR A 1 358 ? -21.585 -0.516 4.740 1.00 94.94 358 TYR A N 1
ATOM 2855 C CA . TYR A 1 358 ? -22.128 0.831 4.790 1.00 94.94 358 TYR A CA 1
ATOM 2856 C C . TYR A 1 358 ? -21.006 1.809 5.108 1.00 94.94 358 TYR A C 1
ATOM 2858 O O . TYR A 1 358 ? -20.058 1.450 5.798 1.00 94.94 358 TYR A O 1
ATOM 2866 N N . TYR A 1 359 ? -21.121 3.041 4.623 1.00 94.81 359 TYR A N 1
ATOM 2867 C CA . TYR A 1 359 ? -20.129 4.088 4.851 1.00 94.81 359 TYR A CA 1
ATOM 2868 C C . TYR A 1 359 ? -20.823 5.328 5.398 1.00 94.81 359 TYR A C 1
ATOM 2870 O O . TYR A 1 359 ? -21.792 5.814 4.811 1.00 94.81 359 TYR A O 1
ATOM 2878 N N . VAL A 1 360 ? -20.308 5.848 6.508 1.00 94.88 360 VAL A N 1
ATOM 2879 C CA . VAL A 1 360 ? -20.651 7.176 7.030 1.00 94.88 360 VAL A CA 1
ATOM 2880 C C . VAL A 1 360 ? -19.396 8.033 6.936 1.00 94.88 360 VAL A C 1
ATOM 2882 O O . VAL A 1 360 ? -18.735 8.340 7.929 1.00 94.88 360 VAL A O 1
ATOM 2885 N N . ASP A 1 361 ? -19.035 8.360 5.697 1.00 93.00 361 ASP A N 1
ATOM 2886 C CA . ASP A 1 361 ? -17.830 9.119 5.393 1.00 93.00 361 ASP A CA 1
ATOM 2887 C C . ASP A 1 361 ? -18.050 10.598 5.735 1.00 93.00 361 ASP A C 1
ATOM 2889 O O . ASP A 1 361 ? -18.690 11.341 4.992 1.00 93.00 361 ASP A O 1
ATOM 2893 N N . LEU A 1 362 ? -17.541 11.025 6.894 1.00 91.88 362 LEU A N 1
ATOM 2894 C CA . LEU A 1 362 ? -17.661 12.412 7.344 1.00 91.88 362 LEU A CA 1
ATOM 2895 C C . LEU A 1 362 ? -16.982 13.400 6.391 1.00 91.88 362 LEU A C 1
ATOM 2897 O O . LEU A 1 362 ? -17.453 14.532 6.286 1.00 91.88 362 LEU A O 1
ATOM 2901 N N . GLU A 1 363 ? -15.909 12.993 5.705 1.00 89.38 363 GLU A N 1
ATOM 2902 C CA . GLU A 1 363 ? -15.237 13.856 4.734 1.00 89.38 363 GLU A CA 1
ATOM 2903 C C . GLU A 1 363 ? -16.114 14.049 3.498 1.00 89.38 363 GLU A C 1
ATOM 2905 O O . GLU A 1 363 ? -16.186 15.160 2.989 1.00 89.38 363 GLU A O 1
ATOM 2910 N N . ASP A 1 364 ? -16.845 13.021 3.055 1.00 90.38 364 ASP A N 1
ATOM 2911 C CA . ASP A 1 364 ? -17.789 13.150 1.937 1.00 90.38 364 ASP A CA 1
ATOM 2912 C C . ASP A 1 364 ? -19.070 13.912 2.323 1.00 90.38 364 ASP A C 1
ATOM 2914 O O . ASP A 1 364 ? -19.540 14.774 1.573 1.00 90.38 364 ASP A O 1
ATOM 2918 N N . LEU A 1 365 ? -19.618 13.630 3.511 1.00 93.50 365 LEU A N 1
ATOM 2919 C CA . LEU A 1 365 ? -20.842 14.250 4.029 1.00 93.50 365 LEU A CA 1
ATOM 2920 C C . LEU A 1 365 ? -20.652 15.735 4.369 1.00 93.50 365 LEU A C 1
ATOM 2922 O O . LEU A 1 365 ? -21.598 16.518 4.253 1.00 93.50 365 LEU A O 1
ATOM 2926 N N . VAL A 1 366 ? -19.444 16.128 4.788 1.00 93.69 366 VAL A N 1
ATOM 2927 C CA . VAL A 1 366 ? -19.093 17.495 5.209 1.00 93.69 366 VAL A CA 1
ATOM 2928 C C . VAL A 1 366 ? -17.897 18.019 4.398 1.00 93.69 366 VAL A C 1
ATOM 2930 O O . VAL A 1 366 ? -16.912 18.502 4.954 1.00 93.69 366 VAL A O 1
ATOM 2933 N N . LYS A 1 367 ? -17.984 17.941 3.063 1.00 90.44 367 LYS A N 1
ATOM 2934 C CA . LYS A 1 367 ? -16.980 18.500 2.137 1.00 90.44 367 LYS A CA 1
ATOM 2935 C C . LYS A 1 367 ? -17.265 19.928 1.691 1.00 90.44 367 LYS A C 1
ATOM 2937 O O . LYS A 1 367 ? -18.413 20.374 1.603 1.00 90.44 367 LYS A O 1
ATOM 2942 N N . ASP A 1 368 ? -16.201 20.604 1.272 1.00 88.62 368 ASP A N 1
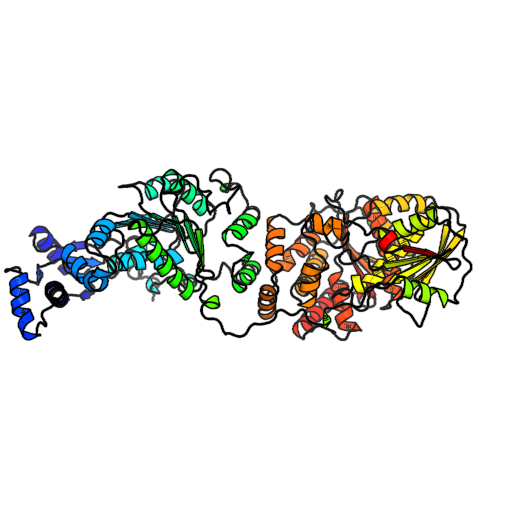ATOM 2943 C CA . ASP A 1 368 ? -16.312 21.816 0.473 1.00 88.62 368 ASP A CA 1
ATOM 2944 C C . ASP A 1 368 ? -17.011 21.530 -0.864 1.00 88.62 368 ASP A C 1
ATOM 2946 O O . ASP A 1 368 ? -16.795 20.511 -1.517 1.00 88.62 368 ASP A O 1
ATOM 2950 N N . LYS A 1 369 ? -17.840 22.474 -1.322 1.00 87.19 369 LYS A N 1
ATOM 2951 C CA . LYS A 1 369 ? -18.603 22.336 -2.578 1.00 87.19 369 LYS A CA 1
ATOM 2952 C C . LYS A 1 369 ? -17.749 22.452 -3.845 1.00 87.19 369 LYS A C 1
ATOM 2954 O O . LYS A 1 369 ? -18.290 22.349 -4.945 1.00 87.19 369 LYS A O 1
ATOM 2959 N N . LYS A 1 370 ? -16.449 22.734 -3.725 1.00 75.44 370 LYS A N 1
ATOM 2960 C CA . LYS A 1 370 ? -15.571 22.857 -4.890 1.00 75.44 370 LYS A CA 1
ATOM 2961 C C . LYS A 1 370 ? -15.161 21.479 -5.377 1.00 75.44 370 LYS A C 1
ATOM 2963 O O . LYS A 1 370 ? -14.638 20.666 -4.629 1.00 75.44 370 LYS A O 1
ATOM 2968 N N . THR A 1 371 ? -15.385 21.258 -6.660 1.00 58.22 371 THR A N 1
ATOM 2969 C CA . THR A 1 371 ? -14.945 20.071 -7.377 1.00 58.22 371 THR A CA 1
ATOM 2970 C C . THR A 1 371 ? -13.560 20.366 -7.933 1.00 58.22 371 THR A C 1
ATOM 2972 O O . THR A 1 371 ? -13.415 21.234 -8.795 1.00 58.22 371 THR A O 1
ATOM 2975 N N . GLU A 1 372 ? -12.535 19.686 -7.430 1.00 61.94 372 GLU A N 1
ATOM 2976 C CA . GLU A 1 372 ? -11.300 19.557 -8.196 1.00 61.94 372 GLU A CA 1
ATOM 2977 C C . GLU A 1 372 ? -11.634 18.775 -9.464 1.00 61.94 372 GLU A C 1
ATOM 2979 O O . GLU A 1 372 ? -12.200 17.682 -9.412 1.00 61.94 372 GLU A O 1
ATOM 2984 N N . THR A 1 373 ? -11.341 19.359 -10.619 1.00 57.50 373 THR A N 1
ATOM 2985 C CA . THR A 1 373 ? -11.290 18.597 -11.860 1.00 57.50 373 THR A CA 1
ATOM 2986 C C . THR A 1 373 ? -9.919 17.949 -11.925 1.00 57.50 373 THR A C 1
ATOM 2988 O O . THR A 1 373 ? -8.927 18.654 -12.111 1.00 57.50 373 THR A O 1
ATOM 2991 N N . ASP A 1 374 ? -9.870 16.625 -11.782 1.00 62.19 374 ASP A N 1
ATOM 2992 C CA . ASP A 1 374 ? -8.680 15.824 -12.072 1.00 62.19 374 ASP A CA 1
ATOM 2993 C C . ASP A 1 374 ? -8.415 15.898 -13.589 1.00 62.19 374 ASP A C 1
ATOM 2995 O O . ASP A 1 374 ? -8.841 15.047 -14.369 1.00 62.19 374 ASP A O 1
ATOM 2999 N N . SER A 1 375 ? -7.789 16.986 -14.044 1.00 72.44 375 SER A N 1
ATOM 3000 C CA . SER A 1 375 ? -7.355 17.146 -15.430 1.00 72.44 375 SER A CA 1
ATOM 3001 C C . SER A 1 375 ? -5.893 16.753 -15.549 1.00 72.44 375 SER A C 1
ATOM 3003 O O . SER A 1 375 ? -5.045 17.290 -14.834 1.00 72.44 375 SER A O 1
ATOM 3005 N N . ILE A 1 376 ? -5.592 15.866 -16.493 1.00 80.44 376 ILE A N 1
ATOM 3006 C CA . ILE A 1 376 ? -4.215 15.533 -16.854 1.00 80.44 376 ILE A CA 1
ATOM 3007 C C . ILE A 1 376 ? -3.516 16.827 -17.317 1.00 80.44 376 ILE A C 1
ATOM 3009 O O . ILE A 1 376 ? -4.071 17.530 -18.170 1.00 80.44 376 ILE A O 1
ATOM 3013 N N . PRO A 1 377 ? -2.328 17.1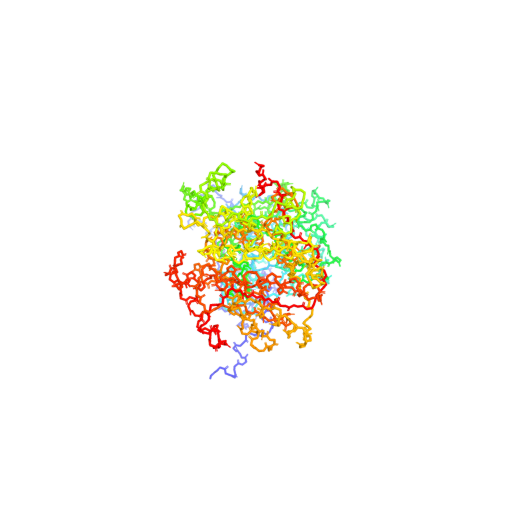71 -16.782 1.00 86.12 377 PRO A N 1
ATOM 3014 C CA . PRO A 1 377 ? -1.594 18.356 -17.214 1.00 86.12 377 PRO A CA 1
ATOM 3015 C C . PRO A 1 377 ? -1.376 18.357 -18.730 1.00 86.12 377 PRO A C 1
ATOM 3017 O O . PRO A 1 377 ? -1.019 17.336 -19.310 1.00 86.12 377 PRO A O 1
ATOM 3020 N N . SER A 1 378 ? -1.530 19.503 -19.397 1.00 86.31 378 SER A N 1
ATOM 3021 C CA . SER A 1 378 ? -1.325 19.584 -20.854 1.00 86.31 378 SER A CA 1
ATOM 3022 C C . SER A 1 378 ? 0.098 19.207 -21.275 1.00 86.31 378 SER A C 1
ATOM 3024 O O . SER A 1 378 ? 0.291 18.685 -22.366 1.00 86.31 378 SER A O 1
ATOM 3026 N N . SER A 1 379 ? 1.085 19.414 -20.395 1.00 87.38 379 SER A N 1
ATOM 3027 C CA . SER A 1 379 ? 2.474 18.977 -20.587 1.00 87.38 379 SER A CA 1
ATOM 3028 C C . SER A 1 379 ? 2.634 17.459 -20.643 1.00 87.38 379 SER A C 1
ATOM 3030 O O . SER A 1 379 ? 3.712 16.974 -20.962 1.00 87.38 379 SER A O 1
ATOM 3032 N N . TYR A 1 380 ? 1.595 16.691 -20.304 1.00 89.94 380 TYR A N 1
ATOM 3033 C CA . TYR A 1 380 ? 1.647 15.236 -20.342 1.00 89.94 380 TYR A CA 1
ATOM 3034 C C . TYR A 1 380 ? 1.190 14.666 -21.683 1.00 89.94 380 TYR A C 1
ATOM 3036 O O . TYR A 1 380 ? 1.413 13.480 -21.948 1.00 89.94 380 TYR A O 1
ATOM 3044 N N . ILE A 1 381 ? 0.557 15.498 -22.508 1.00 89.06 381 ILE A N 1
ATOM 3045 C CA . ILE A 1 381 ? 0.048 15.131 -23.820 1.00 89.06 381 ILE A CA 1
ATOM 3046 C C . ILE A 1 381 ? 1.221 15.171 -24.797 1.00 89.06 381 ILE A C 1
ATOM 3048 O O . ILE A 1 381 ? 1.788 16.232 -25.054 1.00 89.06 381 ILE A O 1
ATOM 3052 N N . GLY A 1 382 ? 1.593 14.000 -25.312 1.00 88.56 382 GLY A N 1
ATOM 3053 C CA . GLY A 1 382 ? 2.647 13.876 -26.313 1.00 88.56 382 GLY A CA 1
ATOM 3054 C C . GLY A 1 382 ? 2.242 14.425 -27.683 1.00 88.56 382 GLY A C 1
ATOM 3055 O O . GLY A 1 382 ? 1.074 14.765 -27.906 1.00 88.56 382 GLY A O 1
ATOM 3056 N N . PRO A 1 383 ? 3.197 14.503 -28.623 1.00 93.62 383 PRO A N 1
ATOM 3057 C CA . PRO A 1 383 ? 2.904 14.888 -29.996 1.00 93.62 383 PRO A CA 1
ATOM 3058 C C . PRO A 1 383 ? 1.928 13.904 -30.661 1.00 93.62 383 PRO A C 1
ATOM 3060 O O . PRO A 1 383 ? 1.728 12.772 -30.207 1.00 93.62 383 PRO A O 1
ATOM 3063 N N . ALA A 1 384 ? 1.307 14.350 -31.754 1.00 95.31 384 ALA A N 1
ATOM 3064 C CA . ALA A 1 384 ? 0.482 13.479 -32.581 1.00 95.31 384 ALA A CA 1
ATOM 3065 C C . ALA A 1 384 ? 1.326 12.350 -33.191 1.00 95.31 384 ALA A C 1
ATOM 3067 O O . ALA A 1 384 ? 2.500 12.547 -33.508 1.00 95.31 384 ALA A O 1
ATOM 3068 N N . GLU A 1 385 ? 0.700 11.187 -33.365 1.00 95.88 385 GLU A N 1
ATOM 3069 C CA . GLU A 1 385 ? 1.316 10.035 -34.017 1.00 95.88 385 GLU A CA 1
ATOM 3070 C C . GLU A 1 385 ? 1.788 10.391 -35.434 1.00 95.88 385 GLU A C 1
ATOM 3072 O O . GLU A 1 385 ? 1.059 11.023 -36.204 1.00 95.88 385 GLU A O 1
ATOM 3077 N N . LEU A 1 386 ? 2.998 9.954 -35.793 1.00 95.44 386 LEU A N 1
ATOM 3078 C CA . LEU A 1 386 ? 3.571 10.205 -37.111 1.00 95.44 386 LEU A CA 1
ATOM 3079 C C . LEU A 1 386 ? 2.750 9.520 -38.214 1.00 95.44 386 LEU A C 1
ATOM 3081 O O . LEU A 1 386 ? 2.652 8.291 -38.276 1.00 95.44 386 LEU A O 1
ATOM 3085 N N . THR A 1 387 ? 2.185 10.305 -39.126 1.00 95.88 387 THR A N 1
ATOM 3086 C CA . THR A 1 387 ? 1.306 9.778 -40.176 1.00 95.88 387 THR A CA 1
ATOM 3087 C C . THR A 1 387 ? 2.087 9.174 -41.340 1.00 95.88 387 THR A C 1
ATOM 3089 O O . THR A 1 387 ? 3.222 9.555 -41.649 1.00 95.88 387 THR A O 1
ATOM 3092 N N . ARG A 1 388 ? 1.446 8.244 -42.056 1.00 95.31 388 ARG A N 1
ATOM 3093 C CA . ARG A 1 388 ? 2.007 7.646 -43.273 1.00 95.31 388 ARG A CA 1
ATOM 3094 C C . ARG A 1 388 ? 2.333 8.711 -44.321 1.00 95.31 388 ARG A C 1
ATOM 3096 O O . ARG A 1 388 ? 3.370 8.633 -44.976 1.00 95.31 388 ARG A O 1
ATOM 3103 N N . GLU A 1 389 ? 1.461 9.699 -44.485 1.00 95.19 389 GLU A N 1
ATOM 3104 C CA . GLU A 1 389 ? 1.625 10.794 -45.435 1.00 95.19 389 GLU A CA 1
ATOM 3105 C C . GLU A 1 389 ? 2.860 11.641 -45.110 1.00 95.19 389 GLU A C 1
ATOM 3107 O O . GLU A 1 389 ? 3.663 11.904 -46.008 1.00 95.19 389 GLU A O 1
ATOM 3112 N N . GLU A 1 390 ? 3.056 12.018 -43.843 1.00 94.06 390 GLU A N 1
ATOM 3113 C CA . GLU A 1 390 ? 4.240 12.766 -43.396 1.00 94.06 390 GLU A CA 1
ATOM 3114 C C . GLU A 1 390 ? 5.535 11.996 -43.665 1.00 94.06 390 GLU A C 1
ATOM 3116 O O . GLU A 1 390 ? 6.504 12.563 -44.185 1.00 94.06 390 GLU A O 1
ATOM 3121 N N . MET A 1 391 ? 5.550 10.693 -43.370 1.00 95.62 391 MET A N 1
ATOM 3122 C CA . MET A 1 391 ? 6.718 9.852 -43.626 1.00 95.62 391 MET A CA 1
ATOM 3123 C C . MET A 1 391 ? 7.039 9.776 -45.128 1.00 95.62 391 MET A C 1
ATOM 3125 O O . MET A 1 391 ? 8.193 9.946 -45.525 1.00 95.62 391 MET A O 1
ATOM 3129 N N . ILE A 1 392 ? 6.025 9.577 -45.983 1.00 94.69 392 ILE A N 1
ATOM 3130 C CA . ILE A 1 392 ? 6.191 9.525 -47.445 1.00 94.69 392 ILE A CA 1
ATOM 3131 C C . ILE A 1 392 ? 6.725 10.857 -47.983 1.00 94.69 392 ILE A C 1
ATOM 3133 O O . ILE A 1 392 ? 7.619 10.863 -48.831 1.00 94.69 392 ILE A O 1
ATOM 3137 N N . GLN A 1 393 ? 6.195 11.989 -47.515 1.00 92.81 393 GLN A N 1
ATOM 3138 C CA . GLN A 1 393 ? 6.677 13.299 -47.961 1.00 92.81 393 GLN A CA 1
ATOM 3139 C C . GLN A 1 393 ? 8.119 13.557 -47.527 1.00 92.81 393 GLN A C 1
ATOM 3141 O O . GLN A 1 393 ? 8.913 14.068 -48.318 1.00 92.81 393 GLN A O 1
ATOM 3146 N N . THR A 1 394 ? 8.481 13.124 -46.318 1.00 92.38 394 THR A N 1
ATOM 3147 C CA . THR A 1 394 ? 9.847 13.248 -45.801 1.00 92.38 394 THR A CA 1
ATOM 3148 C C . THR A 1 394 ? 10.851 12.514 -46.694 1.00 92.38 394 THR A C 1
ATOM 3150 O O . THR A 1 394 ? 11.847 13.104 -47.109 1.00 92.38 394 THR A O 1
ATOM 3153 N N . VAL A 1 395 ? 10.579 11.257 -47.075 1.00 91.38 395 VAL A N 1
ATOM 3154 C CA . VAL A 1 395 ? 11.521 10.483 -47.911 1.00 91.38 395 VAL A CA 1
ATOM 3155 C C . VAL A 1 395 ? 11.553 10.932 -49.377 1.00 91.38 395 VAL A C 1
ATOM 3157 O O . VAL A 1 395 ? 12.570 10.760 -50.053 1.00 91.38 395 VAL A O 1
ATOM 3160 N N . LYS A 1 396 ? 10.472 11.535 -49.897 1.00 87.94 396 LYS A N 1
ATOM 3161 C CA . LYS A 1 396 ? 10.445 12.081 -51.268 1.00 87.94 396 LYS A CA 1
ATOM 3162 C C . LYS A 1 396 ? 11.488 13.180 -51.456 1.00 87.94 396 LYS A C 1
ATOM 3164 O O . LYS A 1 396 ? 12.150 13.208 -52.491 1.00 87.94 396 LYS A O 1
ATOM 3169 N N . GLY A 1 397 ? 11.658 14.034 -50.447 1.00 81.62 397 GLY A N 1
ATOM 3170 C CA . GLY A 1 397 ? 12.641 15.118 -50.438 1.00 81.62 397 GLY A CA 1
ATOM 3171 C C . GLY A 1 397 ? 14.090 14.680 -50.192 1.00 81.62 397 GLY A C 1
ATOM 3172 O O . GLY A 1 397 ? 14.984 15.519 -50.250 1.00 81.62 397 GLY A O 1
ATOM 3173 N N . PHE A 1 398 ? 14.347 13.395 -49.921 1.00 88.31 398 PHE A N 1
ATOM 3174 C CA . PHE A 1 398 ? 15.682 12.905 -49.574 1.00 88.31 398 PHE A CA 1
ATOM 3175 C C . PHE A 1 398 ? 16.640 12.880 -50.777 1.00 88.31 398 PHE A C 1
ATOM 3177 O O . PHE A 1 398 ? 16.329 12.281 -51.811 1.00 88.31 398 PHE A O 1
ATOM 3184 N N . SER A 1 399 ? 17.826 13.473 -50.619 1.00 82.25 399 SER A N 1
ATOM 3185 C CA . SER A 1 399 ? 18.863 13.606 -51.658 1.00 82.25 399 SER A CA 1
ATOM 3186 C C . SER A 1 399 ? 20.212 12.956 -51.299 1.00 82.25 399 SER A C 1
ATOM 3188 O O . SER A 1 399 ? 21.196 13.186 -51.999 1.00 82.25 399 SER A O 1
ATOM 3190 N N . GLY A 1 400 ? 20.278 12.158 -50.225 1.00 76.56 400 GLY A N 1
ATOM 3191 C CA . GLY A 1 400 ? 21.506 11.477 -49.790 1.00 76.56 400 GLY A CA 1
ATOM 3192 C C . GLY A 1 400 ? 21.926 10.298 -50.681 1.00 76.56 400 GLY A C 1
ATOM 3193 O O . GLY A 1 400 ? 21.362 10.074 -51.749 1.00 76.56 400 GLY A O 1
ATOM 3194 N N . LYS A 1 401 ? 22.934 9.525 -50.246 1.00 71.75 401 LYS A N 1
ATOM 3195 C CA . LYS A 1 401 ? 23.450 8.342 -50.971 1.00 71.75 401 LYS A CA 1
ATOM 3196 C C . LYS A 1 401 ? 22.310 7.350 -51.240 1.00 71.75 401 LYS A C 1
ATOM 3198 O O . LYS A 1 401 ? 21.727 6.832 -50.300 1.00 71.75 401 LYS A O 1
ATOM 3203 N N . THR A 1 402 ? 22.013 7.056 -52.506 1.00 74.31 402 THR A N 1
ATOM 3204 C CA . THR A 1 402 ? 20.881 6.190 -52.898 1.00 74.31 402 THR A CA 1
ATOM 3205 C C . THR A 1 402 ? 21.290 4.830 -53.456 1.00 74.31 402 THR A C 1
ATOM 3207 O O . THR A 1 402 ? 20.423 4.029 -53.789 1.00 74.31 402 THR A O 1
ATOM 3210 N N . THR A 1 403 ? 22.588 4.541 -53.591 1.00 79.62 403 THR A N 1
ATOM 3211 C CA . THR A 1 403 ? 23.052 3.269 -54.160 1.00 79.62 403 THR A CA 1
ATOM 3212 C C . THR A 1 403 ? 22.802 2.121 -53.179 1.00 79.62 403 THR A C 1
ATOM 3214 O O . THR A 1 403 ? 23.658 1.807 -52.355 1.00 79.62 403 THR A O 1
ATOM 3217 N N . SER A 1 404 ? 21.625 1.507 -53.275 1.00 85.06 404 SER A N 1
ATOM 3218 C CA . SER A 1 404 ? 21.214 0.304 -52.553 1.00 85.06 404 SER A CA 1
ATOM 3219 C C . SER A 1 404 ? 20.876 -0.790 -53.559 1.00 85.06 404 SER A C 1
ATOM 3221 O O . SER A 1 404 ? 20.277 -0.522 -54.598 1.00 85.06 404 SER A O 1
ATOM 3223 N N . VAL A 1 405 ? 21.217 -2.036 -53.242 1.00 90.62 405 VAL A N 1
ATOM 3224 C CA . VAL A 1 405 ? 20.642 -3.193 -53.936 1.00 90.62 405 VAL A CA 1
ATOM 3225 C C . VAL A 1 405 ? 19.151 -3.261 -53.597 1.00 90.62 405 VAL A C 1
ATOM 3227 O O . VAL A 1 405 ? 18.753 -2.986 -52.459 1.00 90.62 405 VAL A O 1
ATOM 3230 N N . GLU A 1 406 ? 18.326 -3.594 -54.590 1.00 90.50 406 GLU A N 1
ATOM 3231 C CA . GLU A 1 406 ? 16.893 -3.806 -54.393 1.00 90.50 406 GLU A CA 1
ATOM 3232 C C . GLU A 1 406 ? 16.665 -5.085 -53.576 1.00 90.50 406 GLU A C 1
ATOM 3234 O O . GLU A 1 406 ? 17.152 -6.164 -53.921 1.00 90.50 406 GLU A O 1
ATOM 3239 N N . VAL A 1 407 ? 15.915 -4.960 -52.484 1.00 93.44 407 VAL A N 1
ATOM 3240 C CA . VAL A 1 407 ? 15.552 -6.063 -51.597 1.00 93.44 407 VAL A CA 1
ATOM 3241 C C . VAL A 1 407 ? 14.082 -6.411 -51.853 1.00 93.44 407 VAL A C 1
ATOM 3243 O O . VAL A 1 407 ? 13.216 -5.547 -51.686 1.00 93.44 407 VAL A O 1
ATOM 3246 N N . PRO A 1 408 ? 13.760 -7.663 -52.233 1.00 94.44 408 PRO A N 1
ATOM 3247 C CA . PRO A 1 408 ? 12.381 -8.086 -52.459 1.00 94.44 408 PRO A CA 1
ATOM 3248 C C . PRO A 1 408 ? 11.476 -7.792 -51.259 1.00 94.44 408 PRO A C 1
ATOM 3250 O O . PRO A 1 408 ? 11.890 -7.972 -50.112 1.00 94.44 408 PRO A O 1
ATOM 3253 N N . GLN A 1 409 ? 10.217 -7.417 -51.515 1.00 95.12 409 GLN A N 1
ATOM 3254 C CA . GLN A 1 409 ? 9.259 -7.037 -50.466 1.00 95.12 409 GLN A CA 1
ATOM 3255 C C . GLN A 1 409 ? 9.157 -8.079 -49.337 1.00 95.12 409 GLN A C 1
ATOM 3257 O O . GLN A 1 409 ? 9.108 -7.711 -48.164 1.00 95.12 409 GLN A O 1
ATOM 3262 N N . SER A 1 410 ? 9.147 -9.374 -49.667 1.00 95.94 410 SER A N 1
ATOM 3263 C CA . SER A 1 410 ? 9.111 -10.450 -48.668 1.00 95.94 410 SER A CA 1
ATOM 3264 C C . SER A 1 410 ? 10.335 -10.427 -47.747 1.00 95.94 410 SER A C 1
ATOM 3266 O O . SER A 1 410 ? 10.184 -10.502 -46.532 1.00 95.94 410 SER A O 1
ATOM 3268 N N . ILE A 1 411 ? 11.529 -10.242 -48.315 1.00 96.50 411 ILE A N 1
ATOM 3269 C CA . ILE A 1 411 ? 12.808 -10.227 -47.595 1.00 96.50 411 ILE A CA 1
ATOM 3270 C C . ILE A 1 411 ? 12.918 -8.982 -46.711 1.00 96.50 411 ILE A C 1
ATOM 3272 O O . ILE A 1 411 ? 13.218 -9.098 -45.525 1.00 96.50 411 ILE A O 1
ATOM 3276 N N . ILE A 1 412 ? 12.621 -7.789 -47.240 1.00 97.69 412 ILE A N 1
ATOM 3277 C CA . ILE A 1 412 ? 12.678 -6.563 -46.429 1.00 97.69 412 ILE A CA 1
ATOM 3278 C C . ILE A 1 412 ? 11.639 -6.586 -45.303 1.00 97.69 412 ILE A C 1
ATOM 3280 O O . ILE A 1 412 ? 11.917 -6.119 -44.202 1.00 97.69 412 ILE A O 1
ATOM 3284 N N . THR A 1 413 ? 10.476 -7.207 -45.529 1.00 97.94 413 THR A N 1
ATOM 3285 C CA . THR A 1 413 ? 9.473 -7.406 -44.474 1.00 97.94 413 THR A CA 1
ATOM 3286 C C . THR A 1 413 ? 10.016 -8.292 -43.349 1.00 97.94 413 THR A C 1
ATOM 3288 O O . THR A 1 413 ? 9.785 -7.990 -42.181 1.00 97.94 413 THR A O 1
ATOM 3291 N N . GLU A 1 414 ? 10.760 -9.360 -43.655 1.00 97.56 414 GLU A N 1
ATOM 3292 C CA . GLU A 1 414 ? 11.414 -10.192 -42.632 1.00 97.56 414 GLU A CA 1
ATOM 3293 C C . GLU A 1 414 ? 12.502 -9.437 -41.860 1.00 97.56 414 GLU A C 1
ATOM 3295 O O . GLU A 1 414 ? 12.593 -9.569 -40.639 1.00 97.56 414 GLU A O 1
ATOM 3300 N N . ILE A 1 415 ? 13.293 -8.616 -42.553 1.00 97.94 415 ILE A N 1
ATOM 3301 C CA . ILE A 1 415 ? 14.319 -7.764 -41.939 1.00 97.94 415 ILE A CA 1
ATOM 3302 C C . ILE A 1 415 ? 13.678 -6.759 -40.972 1.00 97.94 415 ILE A C 1
ATOM 3304 O O . ILE A 1 415 ? 14.121 -6.621 -39.833 1.00 97.94 415 ILE A O 1
ATOM 3308 N N . VAL A 1 416 ? 12.593 -6.099 -41.386 1.00 98.44 416 VAL A N 1
ATOM 3309 C CA . VAL A 1 416 ? 11.863 -5.149 -40.534 1.00 98.44 416 VAL A CA 1
ATOM 3310 C C . VAL A 1 416 ? 11.195 -5.858 -39.353 1.00 98.44 416 VAL A C 1
ATOM 3312 O O . VAL A 1 416 ? 11.261 -5.355 -38.233 1.00 98.44 416 VAL A O 1
ATOM 3315 N N . LYS A 1 417 ? 10.620 -7.053 -39.552 1.00 98.19 417 LYS A N 1
ATOM 3316 C CA . LYS A 1 417 ? 10.084 -7.875 -38.452 1.00 98.19 417 LYS A CA 1
ATOM 3317 C C . LYS A 1 417 ? 11.152 -8.192 -37.404 1.00 98.19 417 LYS A C 1
ATOM 3319 O O . LYS A 1 417 ? 10.855 -8.118 -36.217 1.00 98.19 417 LYS A O 1
ATOM 3324 N N . ALA A 1 418 ? 12.382 -8.496 -37.821 1.00 97.75 418 ALA A N 1
ATOM 3325 C CA . ALA A 1 418 ? 13.496 -8.672 -36.891 1.00 97.75 418 ALA A CA 1
ATOM 3326 C C . ALA A 1 418 ? 13.836 -7.365 -36.155 1.00 97.75 418 ALA A C 1
ATOM 3328 O O . ALA A 1 418 ? 13.995 -7.381 -34.938 1.00 97.75 418 ALA A O 1
ATOM 3329 N N . GLY A 1 419 ? 13.855 -6.227 -36.857 1.00 98.06 419 GLY A N 1
ATOM 3330 C CA . GLY A 1 419 ? 14.001 -4.903 -36.244 1.00 98.06 419 GLY A CA 1
ATOM 3331 C C . GLY A 1 419 ? 12.975 -4.639 -35.133 1.00 98.06 419 GLY A C 1
ATOM 3332 O O . GLY A 1 419 ? 13.349 -4.252 -34.030 1.00 98.06 419 GLY A O 1
ATOM 3333 N N . ILE A 1 420 ? 11.695 -4.941 -35.376 1.00 98.00 420 ILE A N 1
ATOM 3334 C CA . ILE A 1 420 ? 10.591 -4.768 -34.410 1.00 98.00 420 ILE A CA 1
ATOM 3335 C C . ILE A 1 420 ? 10.785 -5.594 -33.121 1.00 98.00 420 ILE A C 1
ATOM 3337 O O . ILE A 1 420 ? 10.265 -5.227 -32.065 1.00 98.00 420 ILE A O 1
ATOM 3341 N N . MET A 1 421 ? 11.558 -6.684 -33.155 1.00 97.50 421 MET A N 1
ATOM 3342 C CA . MET A 1 421 ? 11.838 -7.503 -31.965 1.00 97.50 421 MET A CA 1
ATOM 3343 C C . MET A 1 421 ? 12.776 -6.831 -30.950 1.00 97.50 421 MET A C 1
ATOM 3345 O O . MET A 1 421 ? 12.901 -7.326 -29.818 1.00 97.50 421 MET A O 1
ATOM 3349 N N . ALA A 1 422 ? 13.373 -5.691 -31.314 1.00 98.00 422 ALA A N 1
ATOM 3350 C CA . ALA A 1 422 ? 14.221 -4.901 -30.434 1.00 98.00 422 ALA A CA 1
ATOM 3351 C C . ALA A 1 422 ? 13.511 -4.532 -29.109 1.00 98.00 422 ALA A C 1
ATOM 3353 O O . ALA A 1 422 ? 12.274 -4.466 -29.029 1.00 98.00 422 ALA A O 1
ATOM 3354 N N . PRO A 1 423 ? 14.268 -4.336 -28.019 1.00 97.62 423 PRO A N 1
ATOM 3355 C CA . PRO A 1 423 ? 13.760 -3.800 -26.766 1.00 97.62 423 PRO A CA 1
ATOM 3356 C C . PRO A 1 423 ? 13.556 -2.280 -26.850 1.00 97.62 423 PRO A C 1
ATOM 3358 O O . PRO A 1 423 ? 14.262 -1.575 -27.564 1.00 97.62 423 PRO A O 1
ATOM 3361 N N . SER A 1 424 ? 12.627 -1.757 -26.051 1.00 97.69 424 SER A N 1
ATOM 3362 C CA . SER A 1 424 ? 12.449 -0.317 -25.838 1.00 97.69 424 SER A CA 1
ATOM 3363 C C . SER A 1 424 ? 11.959 -0.038 -24.415 1.00 97.69 424 SER A C 1
ATOM 3365 O O . SER A 1 424 ? 11.355 -0.911 -23.781 1.00 97.69 424 SER A O 1
ATOM 3367 N N . GLY A 1 425 ? 12.170 1.187 -23.921 1.00 95.62 425 GLY A N 1
ATOM 3368 C CA . GLY A 1 425 ? 11.587 1.646 -22.653 1.00 95.62 425 GLY A CA 1
ATOM 3369 C C . GLY A 1 425 ? 10.071 1.435 -22.640 1.00 95.62 425 GLY A C 1
ATOM 3370 O O . GLY A 1 425 ? 9.418 1.662 -23.658 1.00 95.62 425 GLY A O 1
ATOM 3371 N N . GLY A 1 426 ? 9.533 0.880 -21.549 1.00 94.25 426 GLY A N 1
ATOM 3372 C CA . GLY A 1 426 ? 8.105 0.559 -21.423 1.00 94.25 426 GLY A CA 1
ATOM 3373 C C . GLY A 1 426 ? 7.533 -0.366 -22.508 1.00 94.25 426 GLY A C 1
ATOM 3374 O O . GLY A 1 426 ? 6.321 -0.459 -22.622 1.00 94.25 426 GLY A O 1
ATOM 3375 N N . ASN A 1 427 ? 8.364 -1.015 -23.340 1.00 97.25 427 ASN A N 1
ATOM 3376 C CA . ASN A 1 427 ? 7.928 -1.678 -24.580 1.00 97.25 427 ASN A CA 1
ATOM 3377 C C . ASN A 1 427 ? 7.120 -0.748 -25.527 1.00 97.25 427 ASN A C 1
ATOM 3379 O O . ASN A 1 427 ? 6.239 -1.207 -26.256 1.00 97.25 427 ASN A O 1
ATOM 3383 N N . ALA A 1 428 ? 7.435 0.555 -25.517 1.00 96.56 428 ALA A N 1
ATOM 3384 C CA . ALA A 1 428 ? 6.824 1.603 -26.344 1.00 96.56 428 ALA A CA 1
ATOM 3385 C C . ALA A 1 428 ? 6.976 1.404 -27.866 1.00 96.56 428 ALA A C 1
ATOM 3387 O O . ALA A 1 428 ? 6.142 1.858 -28.642 1.00 96.56 428 ALA A O 1
ATOM 3388 N N . GLN A 1 429 ? 8.036 0.719 -28.307 1.00 97.56 429 GLN A N 1
ATOM 3389 C CA . GLN A 1 429 ? 8.338 0.432 -29.712 1.00 97.56 429 GLN A CA 1
ATOM 3390 C C . GLN A 1 429 ? 8.333 1.689 -30.613 1.00 97.56 429 GLN A C 1
ATOM 3392 O O . GLN A 1 429 ? 7.637 1.675 -31.625 1.00 97.56 429 GLN A O 1
ATOM 3397 N N . PRO A 1 430 ? 9.049 2.786 -30.286 1.00 97.38 430 PRO A N 1
ATOM 3398 C CA . PRO A 1 430 ? 8.824 4.116 -30.872 1.00 97.38 430 PRO A CA 1
ATOM 3399 C C . PRO A 1 430 ? 9.417 4.296 -32.282 1.00 97.38 430 PRO A C 1
ATOM 3401 O O . PRO A 1 430 ? 9.991 5.330 -32.608 1.00 97.38 430 PRO A O 1
ATOM 3404 N N . TRP A 1 431 ? 9.306 3.282 -33.135 1.00 98.12 431 TRP A N 1
ATOM 3405 C CA . TRP A 1 431 ? 9.881 3.247 -34.473 1.00 98.12 431 TRP A CA 1
ATOM 3406 C C . TRP A 1 431 ? 8.823 3.044 -35.554 1.00 98.12 431 TRP A C 1
ATOM 3408 O O . TRP A 1 431 ? 7.850 2.305 -35.380 1.00 98.12 431 TRP A O 1
ATOM 3418 N N . LYS A 1 432 ? 9.065 3.660 -36.711 1.00 98.44 432 LYS A N 1
ATOM 3419 C CA . LYS A 1 432 ? 8.361 3.390 -37.970 1.00 98.44 432 LYS A CA 1
ATOM 3420 C C . LYS A 1 432 ? 9.353 3.271 -39.122 1.00 98.44 432 LYS A C 1
ATOM 3422 O O . LYS A 1 432 ? 10.476 3.756 -39.039 1.00 98.44 432 LYS A O 1
ATOM 3427 N N . PHE A 1 433 ? 8.943 2.628 -40.204 1.00 98.50 433 PHE A N 1
ATOM 3428 C CA . PHE A 1 433 ? 9.812 2.205 -41.293 1.00 98.50 433 PHE A CA 1
ATOM 3429 C C . PHE A 1 433 ? 9.216 2.569 -42.654 1.00 98.50 433 PHE A C 1
ATOM 3431 O O . PHE A 1 433 ? 8.041 2.300 -42.913 1.00 98.50 433 PHE A O 1
ATOM 3438 N N . ILE A 1 434 ? 10.040 3.105 -43.557 1.00 97.62 434 ILE A N 1
ATOM 3439 C CA . ILE A 1 434 ? 9.734 3.179 -44.993 1.00 97.62 434 ILE A CA 1
ATOM 3440 C C . ILE A 1 434 ? 10.840 2.508 -45.785 1.00 97.62 434 ILE A C 1
ATOM 3442 O O . ILE A 1 434 ? 12.001 2.849 -45.605 1.00 97.62 434 ILE A O 1
ATOM 3446 N N . TYR A 1 435 ? 10.477 1.634 -46.719 1.00 96.88 435 TYR A N 1
ATOM 3447 C CA . TYR A 1 435 ? 11.395 1.148 -47.746 1.00 96.88 435 TYR A CA 1
ATOM 3448 C C . TYR A 1 435 ? 10.987 1.655 -49.131 1.00 96.88 435 TYR A C 1
ATOM 3450 O O . TYR A 1 435 ? 9.802 1.611 -49.468 1.00 96.88 435 TYR A O 1
ATOM 3458 N N . ASN A 1 436 ? 11.958 2.125 -49.916 1.00 93.38 436 ASN A N 1
ATOM 3459 C CA . ASN A 1 436 ? 11.804 2.504 -51.323 1.00 93.38 436 ASN A CA 1
ATOM 3460 C C . ASN A 1 436 ? 13.092 2.210 -52.121 1.00 93.38 436 ASN A C 1
ATOM 3462 O O . ASN A 1 436 ? 14.018 1.572 -51.618 1.00 93.38 436 ASN A O 1
ATOM 3466 N N . ASP A 1 437 ? 13.172 2.726 -53.348 1.00 89.56 437 ASP A N 1
ATOM 3467 C CA . ASP A 1 437 ? 14.328 2.637 -54.251 1.00 89.56 437 ASP A CA 1
ATOM 3468 C C . ASP A 1 437 ? 15.642 3.198 -53.671 1.00 89.56 437 ASP A C 1
ATOM 3470 O O . ASP A 1 437 ? 16.724 2.866 -54.151 1.00 89.56 437 ASP A O 1
ATOM 3474 N N . LYS A 1 438 ? 15.569 4.024 -52.622 1.00 91.62 438 LYS A N 1
ATOM 3475 C CA . LYS A 1 438 ? 16.727 4.620 -51.942 1.00 91.62 438 LYS A CA 1
ATOM 3476 C C . LYS A 1 438 ? 17.171 3.838 -50.704 1.00 91.62 438 LYS A C 1
ATOM 3478 O O . LYS A 1 438 ? 18.176 4.217 -50.109 1.00 91.62 438 LYS A O 1
ATOM 3483 N N . GLY A 1 439 ? 16.461 2.787 -50.291 1.00 94.88 439 GLY A N 1
ATOM 3484 C CA . GLY A 1 439 ? 16.774 1.982 -49.104 1.00 94.88 439 GLY A CA 1
ATOM 3485 C C . GLY A 1 439 ? 15.711 2.054 -48.001 1.00 94.88 439 GLY A C 1
ATOM 3486 O O . GLY A 1 439 ? 14.564 2.431 -48.242 1.00 94.88 439 GLY A O 1
ATOM 3487 N N . LEU A 1 440 ? 16.089 1.650 -46.784 1.00 97.56 440 LEU A N 1
ATOM 3488 C CA . LEU A 1 440 ? 15.213 1.604 -45.607 1.00 97.56 440 LEU A CA 1
ATOM 3489 C C . LEU A 1 440 ? 15.442 2.826 -44.708 1.00 97.56 440 LEU A C 1
ATOM 3491 O O . LEU A 1 440 ? 16.555 3.077 -44.260 1.00 97.56 440 LEU A O 1
ATOM 3495 N N . PHE A 1 441 ? 14.379 3.550 -44.392 1.00 97.69 441 PHE A N 1
ATOM 3496 C CA . PHE A 1 441 ? 14.359 4.675 -43.462 1.00 97.69 441 PHE A CA 1
ATOM 3497 C C . PHE A 1 441 ? 13.703 4.246 -42.155 1.00 97.69 441 PHE A C 1
ATOM 3499 O O . PHE A 1 441 ? 12.625 3.651 -42.178 1.00 97.69 441 PHE A O 1
ATOM 3506 N N . ILE A 1 442 ? 14.331 4.585 -41.033 1.00 98.38 442 ILE A N 1
ATOM 3507 C CA . ILE A 1 442 ? 13.816 4.372 -39.682 1.00 98.38 442 ILE A CA 1
ATOM 3508 C C . ILE A 1 442 ? 13.475 5.733 -39.084 1.00 98.38 442 ILE A C 1
ATOM 3510 O O . ILE A 1 442 ? 14.329 6.616 -38.977 1.00 98.38 442 ILE A O 1
ATOM 3514 N N . PHE A 1 443 ? 12.217 5.880 -38.696 1.00 98.31 443 PHE A N 1
ATOM 3515 C CA . PHE A 1 443 ? 11.663 7.063 -38.066 1.00 98.31 443 PHE A CA 1
ATOM 3516 C C . PHE A 1 443 ? 11.513 6.852 -36.563 1.00 98.31 443 PHE A C 1
ATOM 3518 O O . PHE A 1 443 ? 11.133 5.760 -36.142 1.00 98.31 443 PHE A O 1
ATOM 3525 N N . HIS A 1 444 ? 11.733 7.905 -35.780 1.00 98.00 444 HIS A N 1
ATOM 3526 C CA . HIS A 1 444 ? 11.280 7.991 -34.394 1.00 98.00 444 HIS A CA 1
ATOM 3527 C C . HIS A 1 444 ? 9.868 8.577 -34.359 1.00 98.00 444 HIS A C 1
ATOM 3529 O O . HIS A 1 444 ? 9.633 9.685 -34.838 1.00 98.00 444 HIS A O 1
ATOM 3535 N N . ASP A 1 445 ? 8.926 7.818 -33.804 1.00 97.12 445 ASP A N 1
ATOM 3536 C CA . ASP A 1 445 ? 7.580 8.301 -33.505 1.00 97.12 445 ASP A CA 1
ATOM 3537 C C . ASP A 1 445 ? 7.456 8.599 -32.004 1.00 97.12 445 ASP A C 1
ATOM 3539 O O . ASP A 1 445 ? 7.164 7.718 -31.189 1.00 97.12 445 ASP A O 1
ATOM 3543 N N . GLU A 1 446 ? 7.723 9.858 -31.651 1.00 95.94 446 GLU A N 1
ATOM 3544 C CA . GLU A 1 446 ? 7.726 10.375 -30.276 1.00 95.94 446 GLU A CA 1
ATOM 3545 C C . GLU A 1 446 ? 6.404 10.155 -29.537 1.00 95.94 446 GLU A C 1
ATOM 3547 O O . GLU A 1 446 ? 6.399 10.087 -28.308 1.00 95.94 446 GLU A O 1
ATOM 3552 N N . HIS A 1 447 ? 5.294 10.001 -30.264 1.00 95.00 447 HIS A N 1
ATOM 3553 C CA . HIS A 1 447 ? 3.983 9.726 -29.684 1.00 95.00 447 HIS A CA 1
ATOM 3554 C C . HIS A 1 447 ? 4.017 8.537 -28.714 1.00 95.00 447 HIS A C 1
ATOM 3556 O O . HIS A 1 447 ? 3.377 8.572 -27.665 1.00 95.00 447 HIS A O 1
ATOM 3562 N N . PHE A 1 448 ? 4.803 7.502 -29.032 1.00 94.81 448 PHE A N 1
ATOM 3563 C CA . PHE A 1 448 ? 4.867 6.284 -28.225 1.00 94.81 448 PHE A CA 1
ATOM 3564 C C . PHE A 1 448 ? 5.853 6.359 -27.057 1.00 94.81 448 PHE A C 1
ATOM 3566 O O . PHE A 1 448 ? 5.707 5.595 -26.106 1.00 94.81 448 PHE A O 1
ATOM 3573 N N . SER A 1 449 ? 6.861 7.233 -27.111 1.00 95.25 449 SER A N 1
ATOM 3574 C CA . SER A 1 449 ? 7.927 7.291 -26.099 1.00 95.25 449 SER A CA 1
ATOM 3575 C C . SER A 1 449 ? 7.906 8.537 -25.220 1.00 95.25 449 SER A C 1
ATOM 3577 O O . SER A 1 449 ? 8.706 8.616 -24.287 1.00 95.25 449 SER A O 1
ATOM 3579 N N . TYR A 1 450 ? 6.994 9.483 -25.471 1.00 94.94 450 TYR A N 1
ATOM 3580 C CA . TYR A 1 450 ? 6.872 10.722 -24.707 1.00 94.94 450 TYR A CA 1
ATOM 3581 C C . TYR A 1 450 ? 6.687 10.425 -23.214 1.00 94.94 450 TYR A C 1
ATOM 3583 O O . TYR A 1 450 ? 5.613 10.022 -22.773 1.00 94.94 450 TYR A O 1
ATOM 3591 N N . SER A 1 451 ? 7.749 10.582 -22.422 1.00 95.06 451 SER A N 1
ATOM 3592 C CA . SER A 1 451 ? 7.793 10.164 -21.016 1.00 95.06 451 SER A CA 1
ATOM 3593 C C . SER A 1 451 ? 8.895 10.883 -20.235 1.00 95.06 451 SER A C 1
ATOM 3595 O O . SER A 1 451 ? 9.792 11.502 -20.810 1.00 95.06 451 SER A O 1
ATOM 3597 N N . LEU A 1 452 ? 8.860 10.779 -18.903 1.00 95.12 452 LEU A N 1
ATOM 3598 C CA . LEU A 1 452 ? 9.893 11.325 -18.019 1.00 95.12 452 LEU A CA 1
ATOM 3599 C C . LEU A 1 452 ? 11.288 10.782 -18.362 1.00 95.12 452 LEU A C 1
ATOM 3601 O O . LEU A 1 452 ? 12.257 11.549 -18.387 1.00 95.12 452 LEU A O 1
ATOM 3605 N N . LEU A 1 453 ? 11.377 9.467 -18.597 1.00 94.88 453 LEU A N 1
ATOM 3606 C CA . LEU A 1 453 ? 12.639 8.757 -18.808 1.00 94.88 453 LEU A CA 1
ATOM 3607 C C . LEU A 1 453 ? 13.151 8.827 -20.249 1.00 94.88 453 LEU A C 1
ATOM 3609 O O . LEU A 1 453 ? 14.350 8.673 -20.445 1.00 94.88 453 LEU A O 1
ATOM 3613 N N . ASP A 1 454 ? 12.312 9.115 -21.246 1.00 95.50 454 ASP A N 1
ATOM 3614 C CA . ASP A 1 454 ? 12.789 9.384 -22.611 1.00 95.50 454 ASP A CA 1
ATOM 3615 C C . ASP A 1 454 ? 13.210 10.853 -22.792 1.00 95.50 454 ASP A C 1
ATOM 3617 O O . ASP A 1 454 ? 12.792 11.553 -23.714 1.00 95.50 454 ASP A O 1
ATOM 3621 N N . PHE A 1 455 ? 14.028 11.352 -21.861 1.00 93.62 455 PHE A N 1
ATOM 3622 C CA . PHE A 1 455 ? 14.566 12.708 -21.927 1.00 93.62 455 PHE A CA 1
ATOM 3623 C C . PHE A 1 455 ? 15.413 12.879 -23.193 1.00 93.62 455 PHE A C 1
ATOM 3625 O O . PHE A 1 455 ? 16.295 12.058 -23.434 1.00 93.62 455 PHE A O 1
ATOM 3632 N N . ASN A 1 456 ? 15.156 13.932 -23.981 1.00 93.50 456 ASN A N 1
ATOM 3633 C CA . ASN A 1 456 ? 15.826 14.205 -25.261 1.00 93.50 456 ASN A CA 1
ATOM 3634 C C . ASN A 1 456 ? 15.910 12.976 -26.185 1.00 93.50 456 ASN A C 1
ATOM 3636 O O . ASN A 1 456 ? 16.921 12.773 -26.855 1.00 93.50 456 ASN A O 1
ATOM 3640 N N . HIS A 1 457 ? 14.875 12.127 -26.180 1.00 95.38 457 HIS A N 1
ATOM 3641 C CA . HIS A 1 457 ? 14.785 10.926 -27.020 1.00 95.38 457 HIS A CA 1
ATOM 3642 C C . HIS A 1 457 ? 15.879 9.875 -26.753 1.00 95.38 457 HIS A C 1
ATOM 3644 O O . HIS A 1 457 ? 16.023 8.920 -27.514 1.00 95.38 457 HIS A O 1
ATOM 3650 N N . LEU A 1 458 ? 16.671 10.021 -25.684 1.00 95.75 458 LEU A N 1
ATOM 3651 C CA . LEU A 1 458 ? 17.858 9.197 -25.441 1.00 95.75 458 LEU A CA 1
ATOM 3652 C C . LEU A 1 458 ? 17.511 7.715 -25.266 1.00 95.75 458 LEU A C 1
ATOM 3654 O O . LEU A 1 458 ? 18.239 6.845 -25.748 1.00 95.75 458 LEU A O 1
ATOM 3658 N N . GLY A 1 459 ? 16.395 7.413 -24.597 1.00 96.62 459 GLY A N 1
ATOM 3659 C CA . GLY A 1 459 ? 15.909 6.044 -24.442 1.00 96.62 459 GLY A CA 1
ATOM 3660 C C . GLY A 1 459 ? 15.452 5.459 -25.777 1.00 96.62 459 GLY A C 1
ATOM 3661 O O . GLY A 1 459 ? 15.759 4.307 -26.089 1.00 96.62 459 GLY A O 1
ATOM 3662 N N . SER A 1 460 ? 14.782 6.269 -26.595 1.00 97.88 460 SER A N 1
ATOM 3663 C CA . SER A 1 460 ? 14.366 5.918 -27.953 1.00 97.88 460 SER A CA 1
ATOM 3664 C C . SER A 1 460 ? 15.546 5.706 -28.893 1.00 97.88 460 SER A C 1
ATOM 3666 O O . SER A 1 460 ? 15.531 4.758 -29.670 1.00 97.88 460 SER A O 1
ATOM 3668 N N . TYR A 1 461 ? 16.609 6.499 -28.788 1.00 98.31 461 TYR A N 1
ATOM 3669 C CA . TYR A 1 461 ? 17.835 6.325 -29.565 1.00 98.31 461 TYR A CA 1
ATOM 3670 C C . TYR A 1 461 ? 18.570 5.031 -29.216 1.00 98.31 461 TYR A C 1
ATOM 3672 O O . TYR A 1 461 ? 18.989 4.314 -30.122 1.00 98.31 461 TYR A O 1
ATOM 3680 N N . VAL A 1 462 ? 18.639 4.653 -27.936 1.00 98.50 462 VAL A N 1
ATOM 3681 C CA . VAL A 1 462 ? 19.135 3.319 -27.541 1.00 98.50 462 VAL A CA 1
ATOM 3682 C C . VAL A 1 462 ? 18.278 2.217 -28.173 1.00 98.50 462 VAL A C 1
ATOM 3684 O O . VAL A 1 462 ? 18.802 1.245 -28.715 1.00 98.50 462 VAL A O 1
ATOM 3687 N N . ALA A 1 463 ? 16.957 2.383 -28.156 1.00 98.50 463 ALA A N 1
ATOM 3688 C CA . ALA A 1 463 ? 16.020 1.410 -28.703 1.00 98.50 463 ALA A CA 1
ATOM 3689 C C . ALA A 1 463 ? 16.122 1.290 -30.242 1.00 98.50 463 ALA A C 1
ATOM 3691 O O . ALA A 1 463 ? 16.160 0.187 -30.781 1.00 98.50 463 ALA A O 1
ATOM 3692 N N . ILE A 1 464 ? 16.250 2.407 -30.964 1.00 98.69 464 ILE A N 1
ATOM 3693 C CA . ILE A 1 464 ? 16.461 2.435 -32.421 1.00 98.69 464 ILE A CA 1
ATOM 3694 C C . ILE A 1 464 ? 17.848 1.888 -32.785 1.00 98.69 464 ILE A C 1
ATOM 3696 O O . ILE A 1 464 ? 17.992 1.199 -33.792 1.00 98.69 464 ILE A O 1
ATOM 3700 N N . GLY A 1 465 ? 18.863 2.116 -31.950 1.00 98.50 465 GLY A N 1
ATOM 3701 C CA . GLY A 1 465 ? 20.152 1.441 -32.074 1.00 98.50 465 GLY A CA 1
ATOM 3702 C C . GLY A 1 465 ? 19.985 -0.079 -32.071 1.00 98.50 465 GLY A C 1
ATOM 3703 O O . GLY A 1 465 ? 20.465 -0.759 -32.976 1.00 98.50 465 GLY A O 1
ATOM 3704 N N . ALA A 1 466 ? 19.214 -0.612 -31.123 1.00 98.69 466 ALA A N 1
ATOM 3705 C CA . ALA A 1 466 ? 18.901 -2.037 -31.077 1.00 98.69 466 ALA A CA 1
ATOM 3706 C C . ALA A 1 466 ? 18.139 -2.529 -32.326 1.00 98.69 466 ALA A C 1
ATOM 3708 O O . ALA A 1 466 ? 18.453 -3.592 -32.861 1.00 98.69 466 ALA A O 1
ATOM 3709 N N . VAL A 1 467 ? 17.199 -1.734 -32.856 1.00 98.81 467 VAL A N 1
ATOM 3710 C CA . VAL A 1 467 ? 16.519 -2.020 -34.137 1.00 98.81 467 VAL A CA 1
ATOM 3711 C C . VAL A 1 467 ? 17.528 -2.167 -35.278 1.00 98.81 467 VAL A C 1
ATOM 3713 O O . VAL A 1 467 ? 17.451 -3.129 -36.043 1.00 98.81 467 VAL A O 1
ATOM 3716 N N . VAL A 1 468 ? 18.480 -1.234 -35.394 1.00 98.62 468 VAL A N 1
ATOM 3717 C CA . VAL A 1 468 ? 19.518 -1.273 -36.436 1.00 98.62 468 VAL A CA 1
ATOM 3718 C C . VAL A 1 468 ? 20.382 -2.525 -36.303 1.00 98.62 468 VAL A C 1
ATOM 3720 O O . VAL A 1 468 ? 20.714 -3.136 -37.316 1.00 98.62 468 VAL A O 1
ATOM 3723 N N . GLU A 1 469 ? 20.716 -2.946 -35.082 1.00 97.88 469 GLU A N 1
ATOM 3724 C CA . GLU A 1 469 ? 21.505 -4.162 -34.878 1.00 97.88 469 GLU A CA 1
ATOM 3725 C C . GLU A 1 469 ? 20.735 -5.435 -35.253 1.00 97.88 469 GLU A C 1
ATOM 3727 O O . GLU A 1 469 ? 21.273 -6.293 -35.952 1.00 97.88 469 GLU A O 1
ATOM 3732 N N . ASN A 1 470 ? 19.449 -5.529 -34.909 1.00 98.31 470 ASN A N 1
ATOM 3733 C CA . ASN A 1 470 ? 18.614 -6.646 -35.356 1.00 98.31 470 ASN A CA 1
ATOM 3734 C C . ASN A 1 470 ? 18.470 -6.693 -36.881 1.00 98.31 470 ASN A C 1
ATOM 3736 O O . ASN A 1 470 ? 18.538 -7.772 -37.475 1.00 98.31 470 ASN A O 1
ATOM 3740 N N . ILE A 1 471 ? 18.319 -5.531 -37.524 1.00 98.12 471 ILE A N 1
ATOM 3741 C CA . ILE A 1 471 ? 18.305 -5.414 -38.987 1.00 98.12 471 ILE A CA 1
ATOM 3742 C C . ILE A 1 471 ? 19.636 -5.883 -39.575 1.00 98.12 471 ILE A C 1
ATOM 3744 O O . ILE A 1 471 ? 19.623 -6.673 -40.514 1.00 98.12 471 ILE A O 1
ATOM 3748 N N . ASN A 1 472 ? 20.769 -5.454 -39.015 1.00 96.38 472 ASN A N 1
ATOM 3749 C CA . ASN A 1 472 ? 22.105 -5.862 -39.448 1.00 96.38 472 ASN A CA 1
ATOM 3750 C C . ASN A 1 472 ? 22.284 -7.388 -39.387 1.00 96.38 472 ASN A C 1
ATOM 3752 O O . ASN A 1 472 ? 22.675 -8.017 -40.372 1.00 96.38 472 ASN A O 1
ATOM 3756 N N . ILE A 1 473 ? 21.937 -7.997 -38.249 1.00 95.88 473 ILE A N 1
ATOM 3757 C CA . ILE A 1 473 ? 22.043 -9.444 -38.035 1.00 95.88 473 ILE A CA 1
ATOM 3758 C C . ILE A 1 473 ? 21.134 -10.200 -39.016 1.00 95.88 473 ILE A C 1
ATOM 3760 O O . ILE A 1 473 ? 21.588 -11.125 -39.698 1.00 95.88 473 ILE A O 1
ATOM 3764 N N . LYS A 1 474 ? 19.861 -9.792 -39.138 1.00 96.62 474 LYS A N 1
ATOM 3765 C CA . LYS A 1 474 ? 18.899 -10.463 -40.021 1.00 96.62 474 LYS A CA 1
ATOM 3766 C C . LYS A 1 474 ? 19.265 -10.298 -41.494 1.00 96.62 474 LYS A C 1
ATOM 3768 O O . LYS A 1 474 ? 19.273 -11.294 -42.216 1.00 96.62 474 LYS A O 1
ATOM 3773 N N . ALA A 1 475 ? 19.616 -9.092 -41.935 1.00 95.75 475 ALA A N 1
ATOM 3774 C CA . ALA A 1 475 ? 20.059 -8.822 -43.302 1.00 95.75 475 ALA A CA 1
ATOM 3775 C C . ALA A 1 475 ? 21.286 -9.673 -43.662 1.00 95.75 475 ALA A C 1
ATOM 3777 O O . ALA A 1 475 ? 21.286 -10.342 -44.696 1.00 95.75 475 ALA A O 1
ATOM 3778 N N . SER A 1 476 ? 22.273 -9.751 -42.762 1.00 94.12 476 SER A N 1
ATOM 3779 C CA . SER A 1 476 ? 23.470 -10.564 -42.983 1.00 94.12 476 SER A CA 1
ATOM 3780 C C . SER A 1 476 ? 23.159 -12.052 -43.103 1.00 94.12 476 SER A C 1
ATOM 3782 O O . SER A 1 476 ? 23.714 -12.711 -43.979 1.00 94.12 476 SER A O 1
ATOM 3784 N N . SER A 1 477 ? 22.223 -12.585 -42.308 1.00 93.62 477 SER A N 1
ATOM 3785 C CA . SER A 1 477 ? 21.785 -13.985 -42.435 1.00 93.62 477 SER A CA 1
ATOM 3786 C C . SER A 1 477 ? 21.144 -14.310 -43.795 1.00 93.62 477 SER A C 1
ATOM 3788 O O . SER A 1 477 ? 21.153 -15.465 -44.217 1.00 93.62 477 SER A O 1
ATOM 3790 N N . LEU A 1 478 ? 20.625 -13.289 -44.485 1.00 93.00 478 LEU A N 1
ATOM 3791 C CA . LEU A 1 478 ? 19.950 -13.382 -45.780 1.00 93.00 478 LEU A CA 1
ATOM 3792 C C . LEU A 1 478 ? 20.862 -13.005 -46.963 1.00 93.00 478 LEU A C 1
ATOM 3794 O O . LEU A 1 478 ? 20.388 -12.945 -48.094 1.00 93.00 478 LEU A O 1
ATOM 3798 N N . GLY A 1 479 ? 22.159 -12.773 -46.723 1.00 92.62 479 GLY A N 1
ATOM 3799 C CA . GLY A 1 479 ? 23.136 -12.453 -47.771 1.00 92.62 479 GLY A CA 1
ATOM 3800 C C . GLY A 1 479 ? 23.259 -10.962 -48.111 1.00 92.62 479 GLY A C 1
ATOM 3801 O O . GLY A 1 479 ? 23.710 -10.613 -49.206 1.00 92.62 479 GLY A O 1
ATOM 3802 N N . PHE A 1 480 ? 22.862 -10.076 -47.192 1.00 94.38 480 PHE A N 1
ATOM 3803 C CA . PHE A 1 480 ? 22.965 -8.626 -47.361 1.00 94.38 480 PHE A CA 1
ATOM 3804 C C . PHE A 1 480 ? 23.851 -7.987 -46.285 1.00 94.38 480 PHE A C 1
ATOM 3806 O O . PHE A 1 480 ? 23.720 -8.280 -45.101 1.00 94.38 480 PHE A O 1
ATOM 3813 N N . GLY A 1 481 ? 24.725 -7.069 -46.683 1.00 93.56 481 GLY A N 1
ATOM 3814 C CA . GLY A 1 481 ? 25.356 -6.102 -45.788 1.00 93.56 481 GLY A CA 1
ATOM 3815 C C . GLY A 1 481 ? 24.553 -4.804 -45.745 1.00 93.56 481 GLY A C 1
ATOM 3816 O O . GLY A 1 481 ? 23.747 -4.535 -46.642 1.00 93.56 481 GLY A O 1
ATOM 3817 N N . ILE A 1 482 ? 24.777 -3.991 -44.710 1.00 95.25 482 ILE A N 1
ATOM 3818 C CA . ILE A 1 482 ? 24.154 -2.671 -44.578 1.00 95.25 482 ILE A CA 1
ATOM 3819 C C . ILE A 1 482 ? 25.205 -1.575 -44.382 1.00 95.25 482 ILE A C 1
ATOM 3821 O O . ILE A 1 482 ? 26.157 -1.766 -43.628 1.00 95.25 482 ILE A O 1
ATOM 3825 N N . ASP A 1 483 ? 24.989 -0.414 -45.002 1.00 95.12 483 ASP A N 1
ATOM 3826 C CA . ASP A 1 483 ? 25.610 0.845 -44.573 1.00 95.12 483 ASP A CA 1
ATOM 3827 C C . ASP A 1 483 ? 24.528 1.711 -43.924 1.00 95.12 483 ASP A C 1
ATOM 3829 O O . ASP A 1 483 ? 23.431 1.845 -44.474 1.00 95.12 483 ASP A O 1
ATOM 3833 N N . VAL A 1 484 ? 24.837 2.322 -42.780 1.00 95.75 484 VAL A N 1
ATOM 3834 C CA . VAL A 1 484 ? 23.878 3.129 -42.014 1.00 95.75 484 VAL A CA 1
ATOM 3835 C C . VAL A 1 484 ? 24.338 4.580 -41.959 1.00 95.75 484 VAL A C 1
ATOM 3837 O O . VAL A 1 484 ? 25.440 4.868 -41.496 1.00 95.75 484 VAL A O 1
ATOM 3840 N N . ALA A 1 485 ? 23.476 5.494 -42.395 1.00 95.31 485 ALA A N 1
ATOM 3841 C CA . ALA A 1 485 ? 23.607 6.925 -42.169 1.00 95.31 485 ALA A CA 1
ATOM 3842 C C . ALA A 1 485 ? 22.643 7.346 -41.051 1.00 95.31 485 ALA A C 1
ATOM 3844 O O . ALA A 1 485 ? 21.430 7.172 -41.177 1.00 95.31 485 ALA A O 1
ATOM 3845 N N . TYR A 1 486 ? 23.176 7.891 -39.959 1.00 95.44 486 TYR A N 1
ATOM 3846 C CA . TYR A 1 486 ? 22.376 8.409 -38.847 1.00 95.44 486 TYR A CA 1
ATOM 3847 C C . TYR A 1 486 ? 22.068 9.885 -39.042 1.00 95.44 486 TYR A C 1
ATOM 3849 O O . TYR A 1 486 ? 22.910 10.618 -39.557 1.00 95.44 486 TYR A O 1
ATOM 3857 N N . PHE A 1 487 ? 20.867 10.296 -38.634 1.00 94.81 487 PHE A N 1
ATOM 3858 C CA . PHE A 1 487 ? 20.342 11.650 -38.839 1.00 94.81 487 PHE A CA 1
ATOM 3859 C C . PHE A 1 487 ? 20.577 12.161 -40.273 1.00 94.81 487 PHE A C 1
ATOM 3861 O O . PHE A 1 487 ? 21.154 13.227 -40.482 1.00 94.81 487 PHE A O 1
ATOM 3868 N N . PRO A 1 488 ? 20.160 11.393 -41.298 1.00 93.06 488 PRO A N 1
ATOM 3869 C CA . PRO A 1 488 ? 20.527 11.643 -42.690 1.00 93.06 488 PRO A CA 1
ATOM 3870 C C . PRO A 1 488 ? 19.856 12.896 -43.284 1.00 93.06 488 PRO A C 1
ATOM 3872 O O . PRO A 1 488 ? 20.159 13.273 -44.415 1.00 93.06 488 PRO A O 1
ATOM 3875 N N . ILE A 1 489 ? 18.925 13.523 -42.556 1.00 90.31 489 ILE A N 1
ATOM 3876 C CA . ILE A 1 489 ? 18.224 14.745 -42.953 1.00 90.31 489 ILE A CA 1
ATOM 3877 C C . ILE A 1 489 ? 18.405 15.787 -41.847 1.00 90.31 489 ILE A C 1
ATOM 3879 O O . ILE A 1 489 ? 17.689 15.763 -40.852 1.00 90.31 489 ILE A O 1
ATOM 3883 N N . GLU A 1 490 ? 19.322 16.738 -42.037 1.00 83.44 490 GLU A N 1
ATOM 3884 C CA . GLU A 1 490 ? 19.628 17.776 -41.033 1.00 83.44 490 GLU A CA 1
ATOM 3885 C C . GLU A 1 490 ? 18.398 18.603 -40.619 1.00 83.44 490 GLU A C 1
ATOM 3887 O O . GLU A 1 490 ? 18.276 19.016 -39.470 1.00 83.44 490 GLU A O 1
ATOM 3892 N N . SER A 1 491 ? 17.458 18.832 -41.543 1.00 83.06 491 SER A N 1
ATOM 3893 C CA . SER A 1 491 ? 16.230 19.593 -41.286 1.00 83.06 491 SER A CA 1
ATOM 3894 C C . SER A 1 491 ? 15.100 18.777 -40.649 1.00 83.06 491 SER A C 1
ATOM 3896 O O . SER A 1 491 ? 14.054 19.345 -40.332 1.00 83.06 491 SER A O 1
ATOM 3898 N N . ASN A 1 492 ? 15.263 17.459 -40.493 1.00 83.94 492 ASN A N 1
ATOM 3899 C CA . ASN A 1 492 ? 14.235 16.572 -39.960 1.00 83.94 492 ASN A CA 1
ATOM 3900 C C . ASN A 1 492 ? 14.856 15.429 -39.145 1.00 83.94 492 ASN A C 1
ATOM 3902 O O . ASN A 1 492 ? 15.159 14.354 -39.664 1.00 83.94 492 ASN A O 1
ATOM 3906 N N . ASN A 1 493 ? 14.954 15.654 -37.838 1.00 83.81 493 ASN A N 1
ATOM 3907 C CA . ASN A 1 493 ? 15.457 14.686 -36.866 1.00 83.81 493 ASN A CA 1
ATOM 3908 C C . ASN A 1 493 ? 14.525 13.480 -36.638 1.00 83.81 493 ASN A C 1
ATOM 3910 O O . ASN A 1 493 ? 14.946 12.513 -36.009 1.00 83.81 493 ASN A O 1
ATOM 3914 N N . LYS A 1 494 ? 13.294 13.478 -37.180 1.00 91.94 494 LYS A N 1
ATOM 3915 C CA . LYS A 1 494 ? 12.402 12.312 -37.087 1.00 91.94 494 LYS A CA 1
ATOM 3916 C C . LYS A 1 494 ? 12.950 11.118 -37.860 1.00 91.94 494 LYS A C 1
ATOM 3918 O O . LYS A 1 494 ? 12.634 9.992 -37.498 1.00 91.94 494 LYS A O 1
ATOM 3923 N N . VAL A 1 495 ? 13.744 11.328 -38.916 1.00 96.00 495 VAL A N 1
ATOM 3924 C CA . VAL A 1 495 ? 14.467 10.240 -39.596 1.00 96.00 495 VAL A CA 1
ATOM 3925 C C . VAL A 1 495 ? 15.774 10.009 -38.856 1.00 96.00 495 VAL A C 1
ATOM 3927 O O . VAL A 1 495 ? 16.723 10.776 -38.996 1.00 96.00 495 VAL A O 1
ATOM 3930 N N . VAL A 1 496 ? 15.828 8.932 -38.081 1.00 97.50 496 VAL A N 1
ATOM 3931 C CA . VAL A 1 496 ? 16.967 8.645 -37.203 1.00 97.50 496 VAL A CA 1
ATOM 3932 C C . VAL A 1 496 ? 18.040 7.835 -37.919 1.00 97.50 496 VAL A C 1
ATOM 3934 O O . VAL A 1 496 ? 19.230 8.058 -37.703 1.00 97.50 496 VAL A O 1
ATOM 3937 N N . ALA A 1 497 ? 17.643 6.918 -38.804 1.00 97.31 497 ALA A N 1
ATOM 3938 C CA . ALA A 1 497 ? 18.580 6.117 -39.583 1.00 97.31 497 ALA A CA 1
ATOM 3939 C C . ALA A 1 497 ? 18.086 5.893 -41.013 1.00 97.31 497 ALA A C 1
ATOM 3941 O O . ALA A 1 497 ? 16.901 5.672 -41.259 1.00 97.31 497 ALA A O 1
ATOM 3942 N N . HIS A 1 498 ? 19.020 5.902 -41.956 1.00 97.19 498 HIS A N 1
ATOM 3943 C CA . HIS A 1 498 ? 18.829 5.477 -43.335 1.00 97.19 498 HIS A CA 1
ATOM 3944 C C . HIS A 1 498 ? 19.828 4.368 -43.655 1.00 97.19 498 HIS A C 1
ATOM 3946 O O . HIS A 1 498 ? 21.020 4.496 -43.387 1.00 97.19 498 HIS A O 1
ATOM 3952 N N . ILE A 1 499 ? 19.321 3.258 -44.178 1.00 97.50 499 ILE A N 1
ATOM 3953 C CA . ILE A 1 499 ? 20.058 2.022 -44.415 1.00 97.50 499 ILE A CA 1
ATOM 3954 C C . ILE A 1 499 ? 20.028 1.722 -45.909 1.00 97.50 499 ILE A C 1
ATOM 3956 O O . ILE A 1 499 ? 18.955 1.567 -46.502 1.00 97.50 499 ILE A O 1
ATOM 3960 N N . VAL A 1 500 ? 21.213 1.587 -46.500 1.00 96.50 500 VAL A N 1
ATOM 3961 C CA . VAL A 1 500 ? 21.387 1.047 -47.854 1.00 96.50 500 VAL A CA 1
ATOM 3962 C C . VAL A 1 500 ? 21.934 -0.373 -47.782 1.00 96.50 500 VAL A C 1
ATOM 3964 O O . VAL A 1 500 ? 22.777 -0.681 -46.939 1.00 96.50 500 VAL A O 1
ATOM 3967 N N . PHE A 1 501 ? 21.448 -1.238 -48.668 1.00 95.75 501 PHE A N 1
ATOM 3968 C CA . PHE A 1 501 ? 21.815 -2.650 -48.707 1.00 95.75 501 PHE A CA 1
ATOM 3969 C C . PHE A 1 501 ? 22.865 -2.913 -49.784 1.00 95.75 501 PHE A C 1
ATOM 3971 O O . PHE A 1 501 ? 22.798 -2.373 -50.890 1.00 95.75 501 PHE A O 1
ATOM 3978 N N . ASN A 1 502 ? 23.811 -3.794 -49.481 1.00 94.38 502 ASN A N 1
ATOM 3979 C CA . ASN A 1 502 ? 24.791 -4.323 -50.423 1.00 94.38 502 ASN A CA 1
ATOM 3980 C C . ASN A 1 502 ? 24.803 -5.858 -50.361 1.00 94.38 502 ASN A C 1
ATOM 3982 O O . ASN A 1 502 ? 24.340 -6.445 -49.388 1.00 94.38 502 ASN A O 1
ATOM 3986 N N . MET A 1 503 ? 25.292 -6.522 -51.410 1.00 92.44 503 MET A N 1
ATOM 3987 C CA . MET A 1 503 ? 25.468 -7.978 -51.373 1.00 92.44 503 MET A CA 1
ATOM 3988 C C . MET A 1 503 ? 26.659 -8.317 -50.479 1.00 92.44 503 MET A C 1
ATOM 3990 O O . MET A 1 503 ? 27.751 -7.791 -50.695 1.00 92.44 503 MET A O 1
ATOM 3994 N N . ALA A 1 504 ? 26.463 -9.216 -49.518 1.00 88.00 504 ALA A N 1
ATOM 3995 C CA . ALA A 1 504 ? 27.527 -9.684 -48.637 1.00 88.00 504 ALA A CA 1
ATOM 3996 C C . ALA A 1 504 ? 27.340 -11.168 -48.309 1.00 88.00 504 ALA A C 1
ATOM 3998 O O . ALA A 1 504 ? 26.218 -11.650 -48.176 1.00 88.00 504 ALA A O 1
ATOM 3999 N N . GLU A 1 505 ? 28.433 -11.910 -48.145 1.00 81.94 505 GLU A N 1
ATOM 4000 C CA . GLU A 1 505 ? 28.331 -13.299 -47.698 1.00 81.94 505 GLU A CA 1
ATOM 4001 C C . GLU A 1 505 ? 27.912 -13.368 -46.225 1.00 81.94 505 GLU A C 1
ATOM 4003 O O . GLU A 1 505 ? 28.462 -12.681 -45.359 1.00 81.94 505 GLU A O 1
ATOM 4008 N N . ALA A 1 506 ? 26.933 -14.226 -45.933 1.00 77.81 506 ALA A N 1
ATOM 4009 C CA . ALA A 1 506 ? 26.510 -14.496 -44.568 1.00 77.81 506 ALA A CA 1
ATOM 4010 C C . ALA A 1 506 ? 27.648 -15.181 -43.798 1.00 77.81 506 ALA A C 1
ATOM 4012 O O . ALA A 1 506 ? 28.076 -16.282 -44.149 1.00 77.81 506 ALA A O 1
ATOM 4013 N N . THR A 1 507 ? 28.123 -14.563 -42.717 1.00 79.19 507 THR A N 1
ATOM 4014 C CA . THR A 1 507 ? 29.117 -15.201 -41.844 1.00 79.19 507 THR A CA 1
ATOM 4015 C C . THR A 1 507 ? 28.445 -16.216 -40.915 1.00 79.19 507 THR A C 1
ATOM 4017 O O . THR A 1 507 ? 27.307 -16.023 -40.479 1.00 79.19 507 THR A O 1
ATOM 4020 N N . ALA A 1 508 ? 29.165 -17.280 -40.541 1.00 80.38 508 ALA A N 1
ATOM 4021 C CA . ALA A 1 508 ? 28.671 -18.265 -39.571 1.00 80.38 508 ALA A CA 1
ATOM 4022 C C . ALA A 1 508 ? 28.304 -17.625 -38.214 1.00 80.38 508 ALA A C 1
ATOM 4024 O O . ALA A 1 508 ? 27.363 -18.060 -37.552 1.00 80.38 508 ALA A O 1
ATOM 4025 N N . ALA A 1 509 ? 29.012 -16.559 -37.822 1.00 80.44 509 ALA A N 1
ATOM 4026 C CA . ALA A 1 509 ? 28.714 -15.791 -36.617 1.00 80.44 509 ALA A CA 1
ATOM 4027 C C . ALA A 1 509 ? 27.348 -15.089 -36.712 1.00 80.44 509 ALA A C 1
ATOM 4029 O O . ALA A 1 509 ? 26.528 -15.228 -35.807 1.00 80.44 509 ALA A O 1
ATOM 4030 N N . ASN A 1 510 ? 27.062 -14.404 -37.823 1.00 78.44 510 ASN A N 1
ATOM 4031 C CA . ASN A 1 510 ? 25.786 -13.703 -38.013 1.00 78.44 510 ASN A CA 1
ATOM 4032 C C . ASN A 1 510 ? 24.601 -14.672 -38.126 1.00 78.44 510 ASN A C 1
ATOM 4034 O O . ASN A 1 510 ? 23.532 -14.396 -37.586 1.00 78.44 510 ASN A O 1
ATOM 4038 N N . GLN A 1 511 ? 24.804 -15.850 -38.721 1.00 83.00 511 GLN A N 1
ATOM 4039 C CA . GLN A 1 511 ? 23.797 -16.919 -38.732 1.00 83.00 511 GLN A CA 1
ATOM 4040 C C . GLN A 1 511 ? 23.497 -17.480 -37.332 1.00 83.00 511 GLN A C 1
ATOM 4042 O O . GLN A 1 511 ? 22.368 -17.879 -37.052 1.00 83.00 511 GLN A O 1
ATOM 4047 N N . PHE A 1 512 ? 24.491 -17.531 -36.441 1.00 89.06 512 PHE A N 1
ATOM 4048 C CA . PHE A 1 512 ? 24.276 -17.955 -35.057 1.00 89.06 512 PHE A CA 1
ATOM 4049 C C . PHE A 1 512 ? 23.489 -16.910 -34.256 1.00 89.06 512 PHE A C 1
ATOM 4051 O O . PHE A 1 512 ? 22.564 -17.265 -33.527 1.00 89.06 512 PHE A O 1
ATOM 4058 N N . LEU A 1 513 ? 23.820 -15.629 -34.430 1.00 92.88 513 LEU A N 1
ATOM 4059 C CA . LEU A 1 513 ? 23.193 -14.516 -33.712 1.00 92.88 513 LEU A CA 1
ATOM 4060 C C . LEU A 1 513 ? 21.742 -14.273 -34.113 1.00 92.88 513 LEU A C 1
ATOM 4062 O O . LEU A 1 513 ? 20.946 -13.875 -33.268 1.00 92.88 513 LEU A O 1
ATOM 4066 N N . GLU A 1 514 ? 21.383 -14.539 -35.371 1.00 94.94 514 GLU A N 1
ATOM 4067 C CA . GLU A 1 514 ? 20.011 -14.364 -35.864 1.00 94.94 514 GLU A CA 1
ATOM 4068 C C . GLU A 1 514 ? 18.994 -15.157 -35.036 1.00 94.94 514 GLU A C 1
ATOM 4070 O O . GLU A 1 514 ? 17.943 -14.626 -34.675 1.00 94.94 514 GLU A O 1
ATOM 4075 N N . LYS A 1 515 ? 19.365 -16.367 -34.598 1.00 93.56 515 LYS A N 1
ATOM 4076 C CA . LYS A 1 515 ? 18.543 -17.191 -33.697 1.00 93.56 515 LYS A CA 1
ATOM 4077 C C . LYS A 1 515 ? 18.244 -16.483 -32.379 1.00 93.56 515 LYS A C 1
ATOM 4079 O O . LYS A 1 515 ? 17.186 -16.681 -31.785 1.00 93.56 515 LYS A O 1
ATOM 4084 N N . GLY A 1 516 ? 19.182 -15.666 -31.910 1.00 94.81 516 GLY A N 1
ATOM 4085 C CA . GLY A 1 516 ? 19.062 -14.954 -30.651 1.00 94.81 516 GLY A CA 1
ATOM 4086 C C . GLY A 1 516 ? 18.074 -13.790 -30.699 1.00 94.81 516 GLY A C 1
ATOM 4087 O O . GLY A 1 516 ? 17.527 -13.470 -29.652 1.00 94.81 516 GLY A O 1
ATOM 4088 N N . ILE A 1 517 ? 17.736 -13.241 -31.875 1.00 96.19 517 ILE A N 1
ATOM 4089 C CA . ILE A 1 517 ? 16.696 -12.198 -32.011 1.00 96.19 517 ILE A CA 1
ATOM 4090 C C . ILE A 1 517 ? 15.351 -12.710 -31.475 1.00 96.19 517 ILE A C 1
ATOM 4092 O O . ILE A 1 517 ? 14.658 -12.015 -30.733 1.00 96.19 517 ILE A O 1
ATOM 4096 N N . ALA A 1 518 ? 14.992 -13.954 -31.806 1.00 91.81 518 ALA A N 1
ATOM 4097 C CA . ALA A 1 518 ? 13.752 -14.573 -31.344 1.00 91.81 518 ALA A CA 1
ATOM 4098 C C . ALA A 1 518 ? 13.806 -14.991 -29.865 1.00 91.81 518 ALA A C 1
ATOM 4100 O O . ALA A 1 518 ? 12.769 -15.075 -29.208 1.00 91.81 518 ALA A O 1
ATOM 4101 N N . ILE A 1 519 ? 14.995 -15.273 -29.327 1.00 91.81 519 ILE A N 1
ATOM 4102 C CA . ILE A 1 519 ? 15.178 -15.718 -27.937 1.00 91.81 519 ILE A CA 1
ATOM 4103 C C . ILE A 1 519 ? 15.283 -14.516 -26.989 1.00 91.81 519 ILE A C 1
ATOM 4105 O O . ILE A 1 519 ? 14.877 -14.629 -25.832 1.00 91.81 519 ILE A O 1
ATOM 4109 N N . ARG A 1 520 ? 15.770 -13.366 -27.476 1.00 94.75 520 ARG A N 1
ATOM 4110 C CA . ARG A 1 520 ? 16.062 -12.181 -26.672 1.00 94.75 520 ARG A CA 1
ATOM 4111 C C . ARG A 1 520 ? 14.842 -11.711 -25.884 1.00 94.75 520 ARG A C 1
ATOM 4113 O O . ARG A 1 520 ? 13.783 -11.411 -26.439 1.00 94.75 520 ARG A O 1
ATOM 4120 N N . VAL A 1 521 ? 15.002 -11.585 -24.570 1.00 94.38 521 VAL A N 1
ATOM 4121 C CA . VAL A 1 521 ? 13.904 -11.243 -23.665 1.00 94.38 521 VAL A CA 1
ATOM 4122 C C . VAL A 1 521 ? 14.392 -10.562 -22.387 1.00 94.38 521 VAL A C 1
ATOM 4124 O O . VAL A 1 521 ? 15.492 -10.819 -21.898 1.00 94.38 521 VAL A O 1
ATOM 4127 N N . THR A 1 522 ? 13.560 -9.673 -21.839 1.00 95.19 522 THR A N 1
ATOM 4128 C CA . THR A 1 522 ? 13.742 -9.137 -20.483 1.00 95.19 522 THR A CA 1
ATOM 4129 C C . THR A 1 522 ? 13.214 -10.149 -19.483 1.00 95.19 522 THR A C 1
ATOM 4131 O O . THR A 1 522 ? 12.020 -10.435 -19.500 1.00 95.19 522 THR A O 1
ATOM 4134 N N . ASN A 1 523 ? 14.067 -10.644 -18.589 1.00 93.06 523 ASN A N 1
ATOM 4135 C CA . ASN A 1 523 ? 13.633 -11.536 -17.517 1.00 93.06 523 ASN A CA 1
ATOM 4136 C C . ASN A 1 523 ? 13.729 -10.829 -16.159 1.00 93.06 523 ASN A C 1
ATOM 4138 O O . ASN A 1 523 ? 14.823 -10.472 -15.718 1.00 93.06 523 ASN A O 1
ATOM 4142 N N . ARG A 1 524 ? 12.576 -10.613 -15.515 1.00 92.50 524 ARG A N 1
ATOM 4143 C CA . ARG A 1 524 ? 12.472 -9.956 -14.201 1.00 92.50 524 ARG A CA 1
ATOM 4144 C C . ARG A 1 524 ? 12.283 -10.931 -13.044 1.00 92.50 524 ARG A C 1
ATOM 4146 O O . ARG A 1 524 ? 12.292 -10.496 -11.897 1.00 92.50 524 ARG A O 1
ATOM 4153 N N . ASP A 1 525 ? 12.167 -12.225 -13.333 1.00 88.12 525 ASP A N 1
ATOM 4154 C CA . ASP A 1 525 ? 12.033 -13.245 -12.303 1.00 88.12 525 ASP A CA 1
ATOM 4155 C C . ASP A 1 525 ? 13.273 -13.257 -11.390 1.00 88.12 525 ASP A C 1
ATOM 4157 O O . ASP A 1 525 ? 14.408 -12.958 -11.795 1.00 88.12 525 ASP A O 1
ATOM 4161 N N . LEU A 1 526 ? 13.031 -13.584 -10.122 1.00 86.88 526 LEU A N 1
ATOM 4162 C CA . LEU A 1 526 ? 14.056 -13.670 -9.091 1.00 86.88 526 LEU A CA 1
ATOM 4163 C C . LEU A 1 526 ? 14.511 -15.119 -8.940 1.00 86.88 526 LEU A C 1
ATOM 4165 O O . LEU A 1 526 ? 13.704 -16.017 -8.705 1.00 86.88 526 LEU A O 1
ATOM 4169 N N . PHE A 1 527 ? 15.820 -15.333 -9.029 1.00 84.19 527 PHE A N 1
ATOM 4170 C CA . PHE A 1 527 ? 16.449 -16.642 -8.879 1.00 84.19 527 PHE A CA 1
ATOM 4171 C C . PHE A 1 527 ? 17.546 -16.578 -7.820 1.00 84.19 527 PHE A C 1
ATOM 4173 O O . PHE A 1 527 ? 18.005 -15.501 -7.440 1.00 84.19 527 PHE A O 1
ATOM 4180 N N . ALA A 1 528 ? 17.979 -17.740 -7.333 1.00 86.12 528 ALA A N 1
ATOM 4181 C CA . ALA A 1 528 ? 19.124 -17.804 -6.436 1.00 86.12 528 ALA A CA 1
ATOM 4182 C C . ALA A 1 528 ? 20.375 -17.251 -7.138 1.00 86.12 528 ALA A C 1
ATOM 4184 O O . ALA A 1 528 ? 20.679 -17.646 -8.267 1.00 86.12 528 ALA A O 1
ATOM 4185 N N . LYS A 1 529 ? 21.111 -16.367 -6.453 1.00 90.62 529 LYS A N 1
ATOM 4186 C CA . LYS A 1 529 ? 22.347 -15.777 -6.973 1.00 90.62 529 LYS A CA 1
ATOM 4187 C C . LYS A 1 529 ? 23.341 -16.882 -7.335 1.00 90.62 529 LYS A C 1
ATOM 4189 O O . LYS A 1 529 ? 23.684 -17.719 -6.503 1.00 90.62 529 LYS A O 1
ATOM 4194 N N . GLN A 1 530 ? 23.824 -16.858 -8.574 1.00 92.88 530 GLN A N 1
ATOM 4195 C CA . GLN A 1 530 ? 24.896 -17.733 -9.049 1.00 92.88 530 GLN A CA 1
ATOM 4196 C C . GLN A 1 530 ? 25.941 -16.896 -9.789 1.00 92.88 530 GLN A C 1
ATOM 4198 O O . GLN A 1 530 ? 25.551 -16.063 -10.608 1.00 92.88 530 GLN A O 1
ATOM 4203 N N . PRO A 1 531 ? 27.246 -17.095 -9.548 1.00 93.62 531 PRO A N 1
ATOM 4204 C CA . PRO A 1 531 ? 28.278 -16.417 -10.323 1.00 93.62 531 PRO A CA 1
ATOM 4205 C C . PRO A 1 531 ? 28.230 -16.871 -11.787 1.00 93.62 531 PRO A C 1
ATOM 4207 O O . PRO A 1 531 ? 27.919 -18.031 -12.079 1.00 93.62 531 PRO A O 1
ATOM 4210 N N . LEU A 1 532 ? 28.550 -15.962 -12.709 1.00 95.19 532 LEU A N 1
ATOM 4211 C CA . LEU A 1 532 ? 28.737 -16.301 -14.118 1.00 95.19 532 LEU A CA 1
ATOM 4212 C C . LEU A 1 532 ? 30.222 -16.585 -14.394 1.00 95.19 532 LEU A C 1
ATOM 4214 O O . LEU A 1 532 ? 31.086 -15.994 -13.742 1.00 95.19 532 LEU A O 1
ATOM 4218 N N . PRO A 1 533 ? 30.546 -17.493 -15.332 1.00 94.31 533 PRO A N 1
ATOM 4219 C CA . PRO A 1 533 ? 31.932 -17.781 -15.684 1.00 94.31 533 PRO A CA 1
ATOM 4220 C C . PRO A 1 533 ? 32.644 -16.540 -16.228 1.00 94.31 533 PRO A C 1
ATOM 4222 O O . PRO A 1 533 ? 32.071 -15.787 -17.012 1.00 94.31 533 PRO A O 1
ATOM 4225 N N . LYS A 1 534 ? 33.923 -16.365 -15.888 1.00 93.69 534 LYS A N 1
ATOM 4226 C CA . LYS A 1 534 ? 34.727 -15.242 -16.392 1.00 93.69 534 LYS A CA 1
ATOM 4227 C C . LYS A 1 534 ? 34.783 -15.200 -17.925 1.00 93.69 534 LYS A C 1
ATOM 4229 O O . LYS A 1 534 ? 34.640 -14.128 -18.504 1.00 93.69 534 LYS A O 1
ATOM 4234 N N . ASP A 1 535 ? 34.884 -16.364 -18.566 1.00 95.75 535 ASP A N 1
ATOM 4235 C CA . ASP A 1 535 ? 34.908 -16.487 -20.029 1.00 95.75 535 ASP A CA 1
ATOM 4236 C C . ASP A 1 535 ? 33.641 -15.913 -20.688 1.00 95.75 535 ASP A C 1
ATOM 4238 O O . ASP A 1 535 ? 33.704 -15.383 -21.796 1.00 95.75 535 ASP A O 1
ATOM 4242 N N . PHE A 1 536 ? 32.494 -15.949 -19.997 1.00 96.12 536 PHE A N 1
ATOM 4243 C CA . PHE A 1 536 ? 31.274 -15.298 -20.475 1.00 96.12 536 PHE A CA 1
ATOM 4244 C C . PHE A 1 536 ? 31.425 -13.771 -20.485 1.00 96.12 536 PHE A C 1
ATOM 4246 O O . PHE A 1 536 ? 31.099 -13.132 -21.485 1.00 96.12 536 PHE A O 1
ATOM 4253 N N . TYR A 1 537 ? 31.966 -13.181 -19.412 1.00 96.56 537 TYR A N 1
ATOM 4254 C CA . TYR A 1 537 ? 32.228 -11.739 -19.357 1.00 96.56 537 TYR A CA 1
ATOM 4255 C C . TYR A 1 537 ? 33.240 -11.297 -20.416 1.00 96.56 537 TYR A C 1
ATOM 4257 O O . TYR A 1 537 ? 33.050 -10.260 -21.052 1.00 96.56 537 TYR A O 1
ATOM 4265 N N . ASP A 1 538 ? 34.297 -12.083 -20.622 1.00 95.88 538 ASP A N 1
ATOM 4266 C CA . ASP A 1 538 ? 35.312 -11.799 -21.634 1.00 95.88 538 ASP A CA 1
ATOM 4267 C C . ASP A 1 538 ? 34.726 -11.899 -23.056 1.00 95.88 538 ASP A C 1
ATOM 4269 O O . ASP A 1 538 ? 35.047 -11.062 -23.903 1.00 95.88 538 ASP A O 1
ATOM 4273 N N . SER A 1 539 ? 33.798 -12.836 -23.296 1.00 95.00 539 SER A N 1
ATOM 4274 C CA . SER A 1 539 ? 33.063 -12.961 -24.564 1.00 95.00 539 SER A CA 1
ATOM 4275 C C . SER A 1 539 ? 32.240 -11.711 -24.879 1.00 95.00 539 SER A C 1
ATOM 4277 O O . SER A 1 539 ? 32.460 -11.084 -25.915 1.00 95.00 539 SER A O 1
ATOM 4279 N N . ILE A 1 540 ? 31.347 -11.286 -23.975 1.00 95.69 540 ILE A N 1
ATOM 4280 C CA . ILE A 1 540 ? 30.477 -10.121 -24.229 1.00 95.69 540 ILE A CA 1
ATOM 4281 C C . ILE A 1 540 ? 31.272 -8.808 -24.306 1.00 95.69 540 ILE A C 1
ATOM 4283 O O . ILE A 1 540 ? 30.935 -7.925 -25.093 1.00 95.69 540 ILE A O 1
ATOM 4287 N N . LYS A 1 541 ? 32.377 -8.686 -23.553 1.00 96.62 541 LYS A N 1
ATOM 4288 C CA . LYS A 1 541 ? 33.318 -7.561 -23.689 1.00 96.62 541 LYS A CA 1
ATOM 4289 C C . LYS A 1 541 ? 34.040 -7.591 -25.033 1.00 96.62 541 LYS A C 1
ATOM 4291 O O . LYS A 1 541 ? 34.305 -6.538 -25.602 1.00 96.62 541 LYS A O 1
ATOM 4296 N N . GLY A 1 542 ? 34.381 -8.775 -25.538 1.00 95.31 542 GLY A N 1
ATOM 4297 C CA . GLY A 1 542 ? 34.976 -8.958 -26.858 1.00 95.31 542 GLY A CA 1
ATOM 4298 C C . GLY A 1 542 ? 34.023 -8.569 -27.986 1.00 95.31 542 GLY A C 1
ATOM 4299 O O . GLY A 1 542 ? 34.435 -7.857 -28.902 1.00 95.31 542 GLY A O 1
ATOM 4300 N N . ALA A 1 543 ? 32.753 -8.967 -27.886 1.00 92.44 543 ALA A N 1
ATOM 4301 C CA . ALA A 1 543 ? 31.728 -8.700 -28.892 1.00 92.44 543 ALA A CA 1
ATOM 4302 C C . ALA A 1 543 ? 31.543 -7.201 -29.171 1.00 92.44 543 ALA A C 1
ATOM 4304 O O . ALA A 1 543 ? 31.422 -6.791 -30.329 1.00 92.44 543 ALA A O 1
ATOM 4305 N N . VAL A 1 544 ? 31.591 -6.369 -28.125 1.00 94.44 544 VAL A N 1
ATOM 4306 C CA . VAL A 1 544 ? 31.372 -4.924 -28.270 1.00 94.44 544 VAL A CA 1
ATOM 4307 C C . VAL A 1 544 ? 32.581 -4.129 -28.761 1.00 94.44 544 VAL A C 1
ATOM 4309 O O . VAL A 1 544 ? 32.412 -2.991 -29.179 1.00 94.44 544 VAL A O 1
ATOM 4312 N N . LYS A 1 545 ? 33.789 -4.711 -28.806 1.00 92.44 545 LYS A N 1
ATOM 4313 C CA . LYS A 1 545 ? 34.991 -4.018 -29.329 1.00 92.44 545 LYS A CA 1
ATOM 4314 C C . LYS A 1 545 ? 34.891 -3.648 -30.809 1.00 92.44 545 LYS A C 1
ATOM 4316 O O . LYS A 1 545 ? 35.686 -2.855 -31.298 1.00 92.44 545 LYS A O 1
ATOM 4321 N N . THR A 1 546 ? 33.956 -4.268 -31.524 1.00 88.62 546 THR A N 1
ATOM 4322 C CA . THR A 1 546 ? 33.686 -3.987 -32.938 1.00 88.62 546 THR A CA 1
ATOM 4323 C C . THR A 1 546 ? 32.880 -2.704 -33.149 1.00 88.62 546 THR A C 1
ATOM 4325 O O . THR A 1 546 ? 32.788 -2.235 -34.281 1.00 88.62 546 THR A O 1
ATOM 4328 N N . TYR A 1 547 ? 32.336 -2.116 -32.079 1.00 93.81 547 TYR A N 1
ATOM 4329 C CA . TYR A 1 547 ? 31.597 -0.860 -32.113 1.00 93.81 547 TYR A CA 1
ATOM 4330 C C . TYR A 1 547 ? 32.504 0.269 -31.634 1.00 93.81 547 TYR A C 1
ATOM 4332 O O . TYR A 1 547 ? 33.061 0.224 -30.536 1.00 93.81 547 TYR A O 1
ATOM 4340 N N . GLU A 1 548 ? 32.662 1.285 -32.473 1.00 93.56 548 GLU A N 1
ATOM 4341 C CA . GLU A 1 548 ? 33.529 2.422 -32.188 1.00 93.56 548 GLU A CA 1
ATOM 4342 C C . GLU A 1 548 ? 33.084 3.163 -30.917 1.00 93.56 548 GLU A C 1
ATOM 4344 O O . GLU A 1 548 ? 31.911 3.492 -30.749 1.00 93.56 548 GLU A O 1
ATOM 4349 N N . GLY A 1 549 ? 34.030 3.409 -30.006 1.00 94.31 549 GLY A N 1
ATOM 4350 C CA . GLY A 1 549 ? 33.805 4.170 -28.772 1.00 94.31 549 GLY A CA 1
ATOM 4351 C C . GLY A 1 549 ? 33.048 3.437 -27.657 1.00 94.31 549 GLY A C 1
ATOM 4352 O O . GLY A 1 549 ? 32.978 3.964 -26.548 1.00 94.31 549 GLY A O 1
ATOM 4353 N N . VAL A 1 550 ? 32.513 2.238 -27.907 1.00 97.50 550 VAL A N 1
ATOM 4354 C CA . VAL A 1 550 ? 31.771 1.478 -26.894 1.00 97.50 550 VAL A CA 1
ATOM 4355 C C . VAL A 1 550 ? 32.727 0.809 -25.910 1.00 97.50 550 VAL A C 1
ATOM 4357 O O . VAL A 1 550 ? 33.631 0.067 -26.294 1.00 97.50 550 VAL A O 1
ATOM 4360 N N . GLU A 1 551 ? 32.451 0.976 -24.619 1.00 97.31 551 GLU A N 1
ATOM 4361 C CA . GLU A 1 551 ? 33.073 0.185 -23.559 1.00 97.31 551 GLU A CA 1
ATOM 4362 C C . GLU A 1 551 ? 32.017 -0.495 -22.679 1.00 97.31 551 GLU A C 1
ATOM 4364 O O . GLU A 1 551 ? 30.974 0.082 -22.364 1.00 97.31 551 GLU A O 1
ATOM 4369 N N . LEU A 1 552 ? 32.305 -1.738 -22.273 1.00 97.88 552 LEU A N 1
ATOM 4370 C CA . LEU A 1 552 ? 31.469 -2.529 -21.372 1.00 97.88 552 LEU A CA 1
ATOM 4371 C C . LEU A 1 552 ? 32.184 -2.768 -20.042 1.00 97.88 552 LEU A C 1
ATOM 4373 O O . LEU A 1 552 ? 33.175 -3.503 -19.964 1.00 97.88 552 LEU A O 1
ATOM 4377 N N . HIS A 1 553 ? 31.619 -2.205 -18.981 1.00 97.56 553 HIS A N 1
ATOM 4378 C CA . HIS A 1 553 ? 32.062 -2.400 -17.607 1.00 97.56 553 HIS A CA 1
ATOM 4379 C C . HIS A 1 553 ? 31.141 -3.403 -16.908 1.00 97.56 553 HIS A C 1
ATOM 4381 O O . HIS A 1 553 ? 29.924 -3.345 -17.068 1.00 97.56 553 HIS A O 1
ATOM 4387 N N . ILE A 1 554 ? 31.720 -4.333 -16.146 1.00 97.88 554 ILE A N 1
ATOM 4388 C CA . ILE A 1 554 ? 30.986 -5.370 -15.411 1.00 97.88 554 ILE A CA 1
ATOM 4389 C C . ILE A 1 554 ? 31.409 -5.298 -13.949 1.00 97.88 554 ILE A C 1
ATOM 4391 O O . ILE A 1 554 ? 32.606 -5.298 -13.664 1.00 97.88 554 ILE A O 1
ATOM 4395 N N . VAL A 1 555 ? 30.424 -5.263 -13.057 1.00 97.75 555 VAL A N 1
ATOM 4396 C CA . VAL A 1 555 ? 30.590 -5.296 -11.605 1.00 97.75 555 VAL A CA 1
ATOM 4397 C C . VAL A 1 555 ? 29.894 -6.542 -11.072 1.00 97.75 555 VAL A C 1
ATOM 4399 O O . VAL A 1 555 ? 28.681 -6.674 -11.206 1.00 97.75 555 VAL A O 1
ATOM 4402 N N . ASP A 1 556 ? 30.650 -7.448 -10.463 1.00 96.19 556 ASP A N 1
ATOM 4403 C CA . ASP A 1 556 ? 30.153 -8.667 -9.812 1.00 96.19 556 ASP A CA 1
ATOM 4404 C C . ASP A 1 556 ? 30.569 -8.778 -8.330 1.00 96.19 556 ASP A C 1
ATOM 4406 O O . ASP A 1 556 ? 30.186 -9.730 -7.645 1.00 96.19 556 ASP A O 1
ATOM 4410 N N . ASP A 1 557 ? 31.284 -7.772 -7.809 1.00 96.12 557 ASP A N 1
ATOM 4411 C CA . ASP A 1 557 ? 31.614 -7.646 -6.388 1.00 96.12 557 ASP A CA 1
ATOM 4412 C C . ASP A 1 557 ? 30.357 -7.420 -5.537 1.00 96.12 557 ASP A C 1
ATOM 4414 O O . ASP A 1 557 ? 29.549 -6.531 -5.801 1.00 96.12 557 ASP A O 1
ATOM 4418 N N . GLU A 1 558 ? 30.186 -8.218 -4.486 1.00 94.69 558 GLU A N 1
ATOM 4419 C CA . GLU A 1 558 ? 28.956 -8.237 -3.694 1.00 94.69 558 GLU A CA 1
ATOM 4420 C C . GLU A 1 558 ? 28.708 -6.941 -2.915 1.00 94.69 558 GLU A C 1
ATOM 4422 O O . GLU A 1 558 ? 27.566 -6.473 -2.850 1.00 94.69 558 GLU A O 1
ATOM 4427 N N . GLN A 1 559 ? 29.755 -6.348 -2.338 1.00 96.56 559 GLN A N 1
ATOM 4428 C CA . GLN A 1 559 ? 29.619 -5.132 -1.544 1.00 96.56 559 GLN A CA 1
ATOM 4429 C C . GLN A 1 559 ? 29.282 -3.940 -2.442 1.00 96.56 559 GLN A C 1
ATOM 4431 O O . GLN A 1 559 ? 28.349 -3.188 -2.148 1.00 96.56 559 GLN A O 1
ATOM 4436 N N . LEU A 1 560 ? 29.990 -3.810 -3.562 1.00 97.50 560 LEU A N 1
ATOM 4437 C CA . LEU A 1 560 ? 29.757 -2.766 -4.548 1.00 97.50 560 LEU A CA 1
ATOM 4438 C C . LEU A 1 560 ? 28.377 -2.912 -5.207 1.00 97.50 560 LEU A C 1
ATOM 4440 O O . LEU A 1 560 ? 27.649 -1.928 -5.326 1.00 97.50 560 LEU A O 1
ATOM 4444 N N . MET A 1 561 ? 27.961 -4.138 -5.548 1.00 97.38 561 MET A N 1
ATOM 4445 C CA . MET A 1 561 ? 26.613 -4.441 -6.051 1.00 97.38 561 MET A CA 1
ATOM 4446 C C . MET A 1 561 ? 25.520 -3.990 -5.083 1.00 97.38 561 MET A C 1
ATOM 4448 O O . MET A 1 561 ? 24.520 -3.421 -5.516 1.00 97.38 561 MET A O 1
ATOM 4452 N N . LYS A 1 562 ? 25.698 -4.215 -3.775 1.00 97.44 562 LYS A N 1
ATOM 4453 C CA . LYS A 1 562 ? 24.734 -3.771 -2.762 1.00 97.44 562 LYS A CA 1
ATOM 4454 C C . LYS A 1 562 ? 24.610 -2.245 -2.740 1.00 97.44 562 LYS A C 1
ATOM 4456 O O . LYS A 1 562 ? 23.497 -1.731 -2.785 1.00 97.44 562 LYS A O 1
ATOM 4461 N N . GLN A 1 563 ? 25.736 -1.530 -2.721 1.00 98.25 563 GLN A N 1
ATOM 4462 C CA . GLN A 1 563 ? 25.747 -0.062 -2.701 1.00 98.25 563 GLN A CA 1
ATOM 4463 C C . GLN A 1 563 ? 25.155 0.536 -3.986 1.00 98.25 563 GLN A C 1
ATOM 4465 O O . GLN A 1 563 ? 24.357 1.469 -3.930 1.00 98.25 563 GLN A O 1
ATOM 4470 N N . LEU A 1 564 ? 25.487 -0.030 -5.149 1.00 98.31 564 LEU A N 1
ATOM 4471 C CA . LEU A 1 564 ? 24.886 0.359 -6.427 1.00 98.31 564 LEU A CA 1
ATOM 4472 C C . LEU A 1 564 ? 23.388 0.030 -6.468 1.00 98.31 564 LEU A C 1
ATOM 4474 O O . LEU A 1 564 ? 22.603 0.824 -6.982 1.00 98.31 564 LEU A O 1
ATOM 4478 N N . GLY A 1 565 ? 22.980 -1.099 -5.883 1.00 98.00 565 GLY A N 1
ATOM 4479 C CA . GLY A 1 565 ? 21.581 -1.482 -5.718 1.00 98.00 565 GLY A CA 1
ATOM 4480 C C . GLY A 1 565 ? 20.776 -0.425 -4.968 1.00 98.00 565 GLY A C 1
ATOM 4481 O O . GLY A 1 565 ? 19.730 -0.016 -5.461 1.00 98.00 565 GLY A O 1
ATOM 4482 N N . GLU A 1 566 ? 21.304 0.095 -3.857 1.00 98.12 566 GLU A N 1
ATOM 4483 C CA . GLU A 1 566 ? 20.663 1.160 -3.073 1.00 98.12 566 GLU A CA 1
ATOM 4484 C C . GLU A 1 566 ? 20.488 2.456 -3.890 1.00 98.12 566 GLU A C 1
ATOM 4486 O O . GLU A 1 566 ? 19.428 3.090 -3.840 1.00 98.12 566 GLU A O 1
ATOM 4491 N N . ILE A 1 567 ? 21.485 2.825 -4.705 1.00 98.50 567 ILE A N 1
ATOM 4492 C CA . ILE A 1 567 ? 21.420 3.997 -5.597 1.00 98.50 567 ILE A CA 1
ATOM 4493 C C . ILE A 1 567 ? 20.353 3.796 -6.681 1.00 98.50 567 ILE A C 1
ATOM 4495 O O . ILE A 1 567 ? 19.492 4.657 -6.871 1.00 98.50 567 ILE A O 1
ATOM 4499 N N . LEU A 1 568 ? 20.379 2.657 -7.381 1.00 98.44 568 LEU A N 1
ATOM 4500 C CA . LEU A 1 568 ? 19.424 2.341 -8.449 1.00 98.44 568 LEU A CA 1
ATOM 4501 C C . LEU A 1 568 ? 17.993 2.214 -7.911 1.00 98.44 568 LEU A C 1
ATOM 4503 O O . LEU A 1 568 ? 17.045 2.668 -8.553 1.00 98.44 568 LEU A O 1
ATOM 4507 N N . ALA A 1 569 ? 17.834 1.643 -6.717 1.00 98.06 569 ALA A N 1
ATOM 4508 C CA . ALA A 1 569 ? 16.553 1.523 -6.038 1.00 98.06 569 ALA A CA 1
ATOM 4509 C C . ALA A 1 569 ? 15.990 2.887 -5.632 1.00 98.06 569 ALA A C 1
ATOM 4511 O O . ALA A 1 569 ? 14.794 3.127 -5.780 1.00 98.06 569 ALA A O 1
ATOM 4512 N N . THR A 1 570 ? 16.849 3.803 -5.180 1.00 98.00 570 THR A N 1
ATOM 4513 C CA . THR A 1 570 ? 16.441 5.181 -4.883 1.00 98.00 570 THR A CA 1
ATOM 4514 C C . THR A 1 570 ? 16.060 5.933 -6.158 1.00 98.00 570 THR A C 1
ATOM 4516 O O . THR A 1 570 ? 15.069 6.654 -6.165 1.00 98.00 570 THR A O 1
ATOM 4519 N N . ALA A 1 571 ? 16.776 5.722 -7.267 1.00 98.12 571 ALA A N 1
ATOM 4520 C CA . ALA A 1 571 ? 16.410 6.305 -8.558 1.00 98.12 571 ALA A CA 1
ATOM 4521 C C . ALA A 1 571 ? 15.038 5.814 -9.061 1.00 98.12 571 ALA A C 1
ATOM 4523 O O . ALA A 1 571 ? 14.258 6.611 -9.579 1.00 98.12 571 ALA A O 1
ATOM 4524 N N . GLU A 1 572 ? 14.718 4.527 -8.878 1.00 97.00 572 GLU A N 1
ATOM 4525 C CA . GLU A 1 572 ? 13.399 3.983 -9.238 1.00 97.00 572 GLU A CA 1
ATOM 4526 C C . GLU A 1 572 ? 12.293 4.521 -8.331 1.00 97.00 572 GLU A C 1
ATOM 4528 O O . GLU A 1 572 ? 11.232 4.907 -8.811 1.00 97.00 572 GLU A O 1
ATOM 4533 N N . MET A 1 573 ? 12.558 4.624 -7.028 1.00 96.75 573 MET A N 1
ATOM 4534 C CA . MET A 1 573 ? 11.639 5.251 -6.083 1.00 96.75 573 MET A CA 1
ATOM 4535 C C . MET A 1 573 ? 11.301 6.683 -6.509 1.00 96.75 573 MET A C 1
ATOM 4537 O O . MET A 1 573 ? 10.124 6.993 -6.662 1.00 96.75 573 MET A O 1
ATOM 4541 N N . LEU A 1 574 ? 12.315 7.517 -6.783 1.00 97.25 574 LEU A N 1
ATOM 4542 C CA . LEU A 1 574 ? 12.130 8.895 -7.253 1.00 97.25 574 LEU A CA 1
ATOM 4543 C C . LEU A 1 574 ? 11.314 8.954 -8.546 1.00 97.25 574 LEU A C 1
ATOM 4545 O O . LEU A 1 574 ? 10.440 9.803 -8.673 1.00 97.25 574 LEU A O 1
ATOM 4549 N N . ARG A 1 575 ? 11.558 8.043 -9.493 1.00 96.00 575 ARG A N 1
ATOM 4550 C CA . ARG A 1 575 ? 10.761 7.943 -10.720 1.00 96.00 575 ARG A CA 1
ATOM 4551 C C . ARG A 1 575 ? 9.289 7.647 -10.413 1.00 96.00 575 ARG A C 1
ATOM 4553 O O . ARG A 1 575 ? 8.424 8.308 -10.979 1.00 96.00 575 ARG A O 1
ATOM 4560 N N . ILE A 1 576 ? 9.006 6.678 -9.542 1.00 95.50 576 ILE A N 1
ATOM 4561 C CA . ILE A 1 576 ? 7.636 6.247 -9.220 1.00 95.50 576 ILE A CA 1
ATOM 4562 C C . ILE A 1 576 ? 6.859 7.338 -8.475 1.00 95.50 576 ILE A C 1
ATOM 4564 O O . ILE A 1 576 ? 5.673 7.503 -8.740 1.00 95.50 576 ILE A O 1
ATOM 4568 N N . ILE A 1 577 ? 7.500 8.094 -7.576 1.00 95.81 577 ILE A N 1
ATOM 4569 C CA . ILE A 1 577 ? 6.829 9.171 -6.822 1.00 95.81 577 ILE A CA 1
ATOM 4570 C C . ILE A 1 577 ? 6.796 10.521 -7.562 1.00 95.81 577 ILE A C 1
ATOM 4572 O O . ILE A 1 577 ? 6.150 11.470 -7.111 1.00 95.81 577 ILE A O 1
ATOM 4576 N N . HIS A 1 578 ? 7.476 10.624 -8.708 1.00 95.69 578 HIS A N 1
ATOM 4577 C CA . HIS A 1 578 ? 7.420 11.802 -9.569 1.00 95.69 578 HIS A CA 1
ATOM 4578 C C . HIS A 1 578 ? 6.069 11.877 -10.287 1.00 95.69 578 HIS A C 1
ATOM 4580 O O . HIS A 1 578 ? 5.724 10.908 -10.955 1.00 95.69 578 HIS A O 1
ATOM 4586 N N . PRO A 1 579 ? 5.347 13.017 -10.293 1.00 94.00 579 PRO A N 1
ATOM 4587 C CA . PRO A 1 579 ? 4.030 13.134 -10.938 1.00 94.00 579 PRO A CA 1
ATOM 4588 C C . PRO A 1 579 ? 3.969 12.569 -12.357 1.00 94.00 579 PRO A C 1
ATOM 4590 O O . PRO A 1 579 ? 3.137 11.724 -12.681 1.00 94.00 579 PRO A O 1
ATOM 4593 N N . ARG A 1 580 ? 4.927 12.979 -13.199 1.00 94.19 580 ARG A N 1
ATOM 4594 C CA . ARG A 1 580 ? 5.030 12.477 -14.570 1.00 94.19 580 ARG A CA 1
ATOM 4595 C C . ARG A 1 580 ? 5.446 11.005 -14.632 1.00 94.19 580 ARG A C 1
ATOM 4597 O O . ARG A 1 580 ? 4.913 10.272 -15.452 1.00 94.19 580 ARG A O 1
ATOM 4604 N N . GLY A 1 581 ? 6.382 10.571 -13.784 1.00 95.56 581 GLY A N 1
ATOM 4605 C CA . GLY A 1 581 ? 6.898 9.200 -13.821 1.00 95.56 581 GLY A CA 1
ATOM 4606 C C . GLY A 1 581 ? 5.875 8.188 -13.308 1.00 95.56 581 GLY A C 1
ATOM 4607 O O . GLY A 1 581 ? 5.759 7.098 -13.866 1.00 95.56 581 GLY A O 1
ATOM 4608 N N . HIS A 1 582 ? 5.076 8.586 -12.319 1.00 96.00 582 HIS A N 1
ATOM 4609 C CA . HIS A 1 582 ? 3.891 7.880 -11.852 1.00 96.00 582 HIS A CA 1
ATOM 4610 C C . HIS A 1 582 ? 2.873 7.715 -12.980 1.00 96.00 582 HIS A C 1
ATOM 4612 O O . HIS A 1 582 ? 2.535 6.585 -13.335 1.00 96.00 582 HIS A O 1
ATOM 4618 N N . TYR A 1 583 ? 2.466 8.826 -13.607 1.00 95.12 583 TYR A N 1
ATOM 4619 C CA . TYR A 1 583 ? 1.538 8.807 -14.739 1.00 95.12 583 TYR A CA 1
ATOM 4620 C C . TYR A 1 583 ? 2.025 7.873 -15.852 1.00 95.12 583 TYR A C 1
ATOM 4622 O O . TYR A 1 583 ? 1.274 7.003 -16.294 1.00 95.12 583 TYR A O 1
ATOM 4630 N N . ASP A 1 584 ? 3.291 7.998 -16.254 1.00 95.44 584 ASP A N 1
ATOM 4631 C CA . ASP A 1 584 ? 3.889 7.154 -17.286 1.00 95.44 584 ASP A CA 1
ATOM 4632 C C . ASP A 1 584 ? 3.847 5.671 -16.895 1.00 95.44 584 ASP A C 1
ATOM 4634 O O . ASP A 1 584 ? 3.365 4.845 -17.669 1.00 95.44 584 ASP A O 1
ATOM 4638 N N . THR A 1 585 ? 4.250 5.336 -15.668 1.00 96.00 585 THR A N 1
ATOM 4639 C CA . THR A 1 585 ? 4.285 3.950 -15.181 1.00 96.00 585 THR A CA 1
ATOM 4640 C C . THR A 1 585 ? 2.891 3.318 -15.172 1.00 96.00 585 THR A C 1
ATOM 4642 O O . THR A 1 585 ? 2.683 2.258 -15.760 1.00 96.00 585 THR A O 1
ATOM 4645 N N . PHE A 1 586 ? 1.916 3.961 -14.527 1.00 94.88 586 PHE A N 1
ATOM 4646 C CA . PHE A 1 586 ? 0.609 3.349 -14.268 1.00 94.88 586 PHE A CA 1
ATOM 4647 C C . PHE A 1 586 ? -0.395 3.510 -15.411 1.00 94.88 586 PHE A C 1
ATOM 4649 O O . PHE A 1 586 ? -1.292 2.677 -15.534 1.00 94.88 586 PHE A O 1
ATOM 4656 N N . THR A 1 587 ? -0.241 4.537 -16.253 1.00 91.62 587 THR A N 1
ATOM 4657 C CA . THR A 1 587 ? -1.173 4.823 -17.360 1.00 91.62 587 THR A CA 1
ATOM 4658 C C . THR A 1 587 ? -0.627 4.353 -18.705 1.00 91.62 587 THR A C 1
ATOM 4660 O O . THR A 1 587 ? -1.354 3.747 -19.494 1.00 91.62 587 THR A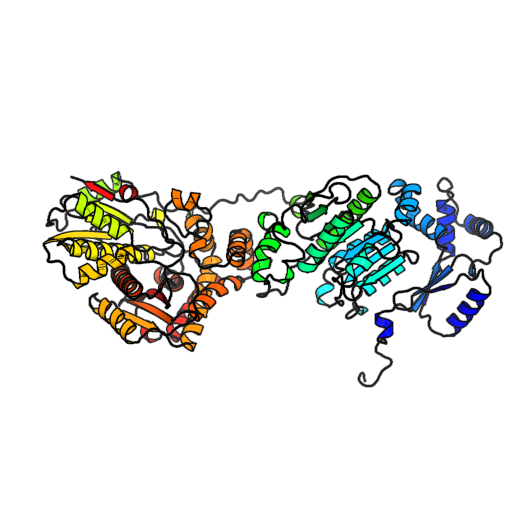 O 1
ATOM 4663 N N . ASN A 1 588 ? 0.654 4.617 -18.983 1.00 91.50 588 ASN A N 1
ATOM 4664 C CA . ASN A 1 588 ? 1.228 4.404 -20.314 1.00 91.50 588 ASN A CA 1
ATOM 4665 C C . ASN A 1 588 ? 2.013 3.095 -20.420 1.00 91.50 588 ASN A C 1
ATOM 4667 O O . ASN A 1 588 ? 1.976 2.458 -21.472 1.00 91.50 588 ASN A O 1
ATOM 4671 N N . GLU A 1 589 ? 2.677 2.646 -19.355 1.00 95.06 589 GLU A N 1
ATOM 4672 C CA . GLU A 1 589 ? 3.593 1.503 -19.413 1.00 95.06 589 GLU A CA 1
ATOM 4673 C C . GLU A 1 589 ? 2.955 0.180 -18.982 1.00 95.06 589 GLU A C 1
ATOM 4675 O O . GLU A 1 589 ? 3.035 -0.793 -19.729 1.00 95.06 589 GLU A O 1
ATOM 4680 N N . LEU A 1 590 ? 2.323 0.105 -17.809 1.00 96.06 590 LEU A N 1
ATOM 4681 C CA . LEU A 1 590 ? 1.787 -1.159 -17.295 1.00 96.06 590 LEU A CA 1
ATOM 4682 C C . LEU A 1 590 ? 0.518 -1.606 -18.039 1.00 96.06 590 LEU A C 1
ATOM 4684 O O . LEU A 1 590 ? -0.301 -0.793 -18.472 1.00 96.06 590 LEU A O 1
ATOM 4688 N N . ARG A 1 591 ? 0.360 -2.921 -18.203 1.00 95.12 591 ARG A N 1
ATOM 4689 C CA . ARG A 1 591 ? -0.834 -3.573 -18.761 1.00 95.12 591 ARG A CA 1
ATOM 4690 C C . ARG A 1 591 ? -1.332 -4.600 -17.755 1.00 95.12 591 ARG A C 1
ATOM 4692 O O . ARG A 1 591 ? -0.564 -5.471 -17.346 1.00 95.12 591 ARG A O 1
ATOM 4699 N N . TRP A 1 592 ? -2.589 -4.478 -17.343 1.00 92.94 592 TRP A N 1
ATOM 4700 C CA . TRP A 1 592 ? -3.138 -5.244 -16.223 1.00 92.94 592 TRP A CA 1
ATOM 4701 C C . TRP A 1 592 ? -3.968 -6.438 -16.679 1.00 92.94 592 TRP A C 1
ATOM 4703 O O . TRP A 1 592 ? -4.039 -7.437 -15.964 1.00 92.94 592 TRP A O 1
ATOM 4713 N N . THR A 1 593 ? -4.596 -6.339 -17.853 1.00 92.62 593 THR A N 1
ATOM 4714 C CA . THR A 1 593 ? -5.537 -7.353 -18.347 1.00 92.62 593 THR A CA 1
ATOM 4715 C C . THR A 1 593 ? -5.055 -8.018 -19.640 1.00 92.62 593 THR A C 1
ATOM 4717 O O . THR A 1 593 ? -4.391 -7.368 -20.456 1.00 92.62 593 THR A O 1
ATOM 4720 N N . PRO A 1 594 ? -5.393 -9.302 -19.876 1.00 91.88 594 PRO A N 1
ATOM 4721 C CA . PRO A 1 594 ? -5.112 -9.973 -21.147 1.00 91.88 594 PRO A CA 1
ATOM 4722 C C . PRO A 1 594 ? -5.658 -9.215 -22.363 1.00 91.88 594 PRO A C 1
ATOM 4724 O O . PRO A 1 594 ? -5.006 -9.171 -23.406 1.00 91.88 594 PRO A O 1
ATOM 4727 N N . GLU A 1 595 ? -6.829 -8.591 -22.232 1.00 93.56 595 GLU A N 1
ATOM 4728 C CA . GLU A 1 595 ? -7.475 -7.806 -23.282 1.00 93.56 595 GLU A CA 1
ATOM 4729 C C . GLU A 1 595 ? -6.632 -6.586 -23.673 1.00 93.56 595 GLU A C 1
ATOM 4731 O O . GLU A 1 595 ? -6.360 -6.387 -24.858 1.00 93.56 595 GLU A O 1
ATOM 4736 N N . GLU A 1 596 ? -6.151 -5.811 -22.692 1.00 93.00 596 GLU A N 1
ATOM 4737 C CA . GLU A 1 596 ? -5.257 -4.668 -22.931 1.00 93.00 596 GLU A CA 1
ATOM 4738 C C . GLU A 1 596 ? -3.966 -5.093 -23.636 1.00 93.00 596 GLU A C 1
ATOM 4740 O O . GLU A 1 596 ? -3.518 -4.425 -24.574 1.00 93.00 596 GLU A O 1
ATOM 4745 N N . ILE A 1 597 ? -3.378 -6.208 -23.193 1.00 93.44 597 ILE A N 1
ATOM 4746 C CA . ILE A 1 597 ? -2.127 -6.747 -23.734 1.00 93.44 597 ILE A CA 1
ATOM 4747 C C . ILE A 1 597 ? -2.310 -7.140 -25.202 1.00 93.44 597 ILE A C 1
ATOM 4749 O O . ILE A 1 597 ? -1.517 -6.731 -26.051 1.00 93.44 597 ILE A O 1
ATOM 4753 N N . MET A 1 598 ? -3.362 -7.902 -25.516 1.00 91.94 598 MET A N 1
ATOM 4754 C CA . MET A 1 598 ? -3.638 -8.355 -26.882 1.00 91.94 598 MET A CA 1
ATOM 4755 C C . MET A 1 598 ? -4.012 -7.201 -27.815 1.00 91.94 598 MET A C 1
ATOM 4757 O O . MET A 1 598 ? -3.581 -7.189 -28.965 1.00 91.94 598 MET A O 1
ATOM 4761 N N . GLN A 1 599 ? -4.803 -6.236 -27.336 1.00 92.69 599 GLN A N 1
ATOM 4762 C CA . GLN A 1 599 ? -5.289 -5.133 -28.163 1.00 92.69 599 GLN A CA 1
ATOM 4763 C C . GLN A 1 599 ? -4.179 -4.142 -28.521 1.00 92.69 599 GLN A C 1
ATOM 4765 O O . GLN A 1 599 ? -4.104 -3.705 -29.669 1.00 92.69 599 GLN A O 1
ATOM 4770 N N . LYS A 1 600 ? -3.341 -3.755 -27.551 1.00 91.88 600 LYS A N 1
ATOM 4771 C CA . LYS A 1 600 ? -2.309 -2.734 -27.778 1.00 91.88 600 LYS A CA 1
ATOM 4772 C C . LYS A 1 600 ? -0.990 -3.317 -28.286 1.00 91.88 600 LYS A C 1
ATOM 4774 O O . LYS A 1 600 ? -0.277 -2.643 -29.028 1.00 91.88 600 LYS A O 1
ATOM 4779 N N . ALA A 1 601 ? -0.667 -4.556 -27.902 1.00 95.00 601 ALA A N 1
ATOM 4780 C CA . ALA A 1 601 ? 0.591 -5.234 -28.227 1.00 95.00 601 ALA A CA 1
ATOM 4781 C C . ALA A 1 601 ? 1.854 -4.394 -27.907 1.00 95.00 601 ALA A C 1
ATOM 4783 O O . ALA A 1 601 ? 2.887 -4.483 -28.579 1.00 95.00 601 ALA A O 1
ATOM 4784 N N . ASP A 1 602 ? 1.756 -3.573 -26.863 1.00 94.62 602 ASP A N 1
ATOM 4785 C CA . ASP A 1 602 ? 2.785 -2.70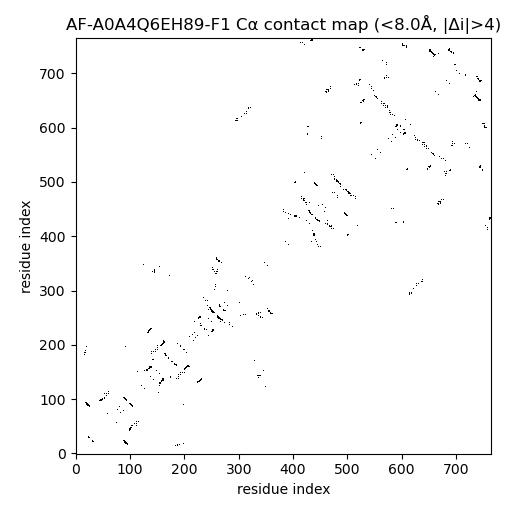1 -26.306 1.00 94.62 602 ASP A CA 1
ATOM 4786 C C . ASP A 1 602 ? 2.764 -2.783 -24.770 1.00 94.62 602 ASP A C 1
ATOM 4788 O O . ASP A 1 602 ? 2.041 -3.600 -24.192 1.00 94.62 602 ASP A O 1
ATOM 4792 N N . GLY A 1 603 ? 3.563 -1.955 -24.096 1.00 95.69 603 GLY A N 1
ATOM 4793 C CA . GLY A 1 603 ? 3.550 -1.913 -22.638 1.00 95.69 603 GLY A CA 1
ATOM 4794 C C . GLY A 1 603 ? 4.170 -3.151 -21.980 1.00 95.69 603 GLY A C 1
ATOM 4795 O O . GLY A 1 603 ? 4.655 -4.091 -22.624 1.00 95.69 603 GLY A O 1
ATOM 4796 N N . VAL A 1 604 ? 4.163 -3.141 -20.653 1.00 95.25 604 VAL A N 1
ATOM 4797 C CA . VAL A 1 604 ? 4.686 -4.201 -19.796 1.00 95.25 604 VAL A CA 1
ATOM 4798 C C . VAL A 1 604 ? 3.515 -4.907 -19.126 1.00 95.25 604 VAL A C 1
ATOM 4800 O O . VAL A 1 604 ? 2.850 -4.336 -18.266 1.00 95.25 604 VAL A O 1
ATOM 4803 N N . ASP A 1 605 ? 3.290 -6.166 -19.500 1.00 94.81 605 ASP A N 1
ATOM 4804 C CA . ASP A 1 605 ? 2.402 -7.064 -18.759 1.00 94.81 605 ASP A CA 1
ATOM 4805 C C . ASP A 1 605 ? 2.889 -7.155 -17.307 1.00 94.81 605 ASP A C 1
ATOM 4807 O O . ASP A 1 605 ? 4.049 -7.511 -17.061 1.00 94.81 605 ASP A O 1
ATOM 4811 N N . VAL A 1 606 ? 2.019 -6.839 -16.348 1.00 93.50 606 VAL A N 1
ATOM 4812 C CA . VAL A 1 606 ? 2.333 -6.909 -14.914 1.00 93.50 606 VAL A CA 1
ATOM 4813 C C . VAL A 1 606 ? 2.802 -8.303 -14.477 1.00 93.50 606 VAL A C 1
ATOM 4815 O O . VAL A 1 606 ? 3.644 -8.419 -13.589 1.00 93.50 606 VAL A O 1
ATOM 4818 N N . ASN A 1 607 ? 2.373 -9.368 -15.159 1.00 90.88 607 ASN A N 1
ATOM 4819 C CA . ASN A 1 607 ? 2.821 -10.739 -14.899 1.00 90.88 607 ASN A CA 1
ATOM 4820 C C . ASN A 1 607 ? 4.273 -10.995 -15.346 1.00 90.88 607 ASN A C 1
ATOM 4822 O O . ASN A 1 607 ? 4.888 -11.972 -14.926 1.00 90.88 607 ASN A O 1
ATOM 4826 N N . SER A 1 608 ? 4.852 -10.106 -16.162 1.00 90.75 608 SER A N 1
ATOM 4827 C CA . SER A 1 608 ? 6.268 -10.141 -16.561 1.00 90.75 608 SER A CA 1
ATOM 4828 C C . SER A 1 608 ? 7.201 -9.410 -15.582 1.00 90.75 608 SER A C 1
ATOM 4830 O O . SER A 1 608 ? 8.403 -9.298 -15.845 1.00 90.75 608 SER A O 1
ATOM 4832 N N . LEU A 1 609 ? 6.667 -8.879 -14.472 1.00 90.56 609 LEU A N 1
ATOM 4833 C CA . LEU A 1 609 ? 7.437 -8.171 -13.442 1.00 90.56 609 LEU A CA 1
ATOM 4834 C C . LEU A 1 609 ? 8.174 -9.099 -12.471 1.00 90.56 609 LEU A C 1
ATOM 4836 O O . LEU A 1 609 ? 9.032 -8.620 -11.735 1.00 90.56 609 LEU A O 1
ATOM 4840 N N . GLY A 1 610 ? 7.859 -10.398 -12.467 1.00 85.00 610 GLY A N 1
ATOM 4841 C CA . GLY A 1 610 ? 8.394 -11.342 -11.479 1.00 85.00 610 GLY A CA 1
ATOM 4842 C C . GLY A 1 610 ? 7.902 -11.067 -10.051 1.00 85.00 610 GLY A C 1
ATOM 4843 O O . GLY A 1 610 ? 8.511 -11.540 -9.092 1.00 85.00 610 GLY A O 1
ATOM 4844 N N . ALA A 1 611 ? 6.827 -10.283 -9.918 1.00 87.06 611 ALA A N 1
ATOM 4845 C CA . ALA A 1 611 ? 6.229 -9.877 -8.653 1.00 87.06 611 ALA A CA 1
ATOM 4846 C C . ALA A 1 611 ? 5.278 -10.952 -8.108 1.00 87.06 611 ALA A C 1
ATOM 4848 O O . ALA A 1 611 ? 4.600 -11.650 -8.870 1.00 87.06 611 ALA A O 1
ATOM 4849 N N . SER A 1 612 ? 5.204 -11.076 -6.784 1.00 86.12 612 SER A N 1
ATOM 4850 C CA . SER A 1 612 ? 4.194 -11.911 -6.131 1.00 86.12 612 SER A CA 1
ATOM 4851 C C . SER A 1 612 ? 2.788 -11.315 -6.276 1.00 86.12 612 SER A C 1
ATOM 4853 O O . SER A 1 612 ? 2.614 -10.141 -6.604 1.00 86.12 612 SER A O 1
ATOM 4855 N N . ILE A 1 613 ? 1.751 -12.106 -5.979 1.00 84.56 613 ILE A N 1
ATOM 4856 C CA . ILE A 1 613 ? 0.360 -11.617 -5.984 1.00 84.56 613 ILE A CA 1
ATOM 4857 C C . ILE A 1 613 ? 0.185 -10.467 -4.975 1.00 84.56 613 ILE A C 1
ATOM 4859 O O . ILE A 1 613 ? -0.512 -9.495 -5.264 1.00 84.56 613 ILE A O 1
ATOM 4863 N N . GLY A 1 614 ? 0.845 -10.549 -3.813 1.00 82.50 614 GLY A N 1
ATOM 4864 C CA . GLY A 1 614 ? 0.844 -9.483 -2.809 1.00 82.50 614 GLY A CA 1
ATOM 4865 C C . GLY A 1 614 ? 1.519 -8.205 -3.314 1.00 82.50 614 GLY A C 1
ATOM 4866 O O . GLY A 1 614 ? 0.961 -7.119 -3.162 1.00 82.50 614 GLY A O 1
ATOM 4867 N N . GLU A 1 615 ? 2.671 -8.329 -3.980 1.00 86.94 615 GLU A N 1
ATOM 4868 C CA . GLU A 1 615 ? 3.391 -7.199 -4.585 1.00 86.94 615 GLU A CA 1
ATOM 4869 C C . GLU A 1 615 ? 2.581 -6.544 -5.722 1.00 86.94 615 GLU A C 1
ATOM 4871 O O . GLU A 1 615 ? 2.496 -5.318 -5.779 1.00 86.94 615 GLU A O 1
ATOM 4876 N N . LEU A 1 616 ? 1.916 -7.326 -6.583 1.00 89.12 616 LEU A N 1
ATOM 4877 C CA . LEU A 1 616 ? 1.031 -6.802 -7.635 1.00 89.12 616 LEU A CA 1
ATOM 4878 C C . LEU A 1 616 ? -0.186 -6.069 -7.066 1.00 89.12 616 LEU A C 1
ATOM 4880 O O . LEU A 1 616 ? -0.593 -5.027 -7.582 1.00 89.12 616 LEU A O 1
ATOM 4884 N N . ALA A 1 617 ? -0.765 -6.592 -5.989 1.00 86.25 617 ALA A N 1
ATOM 4885 C CA . ALA A 1 617 ? -1.898 -5.955 -5.341 1.00 86.25 617 ALA A CA 1
ATOM 4886 C C . ALA A 1 617 ? -1.487 -4.638 -4.651 1.00 86.25 617 ALA A C 1
ATOM 4888 O O . ALA A 1 617 ? -2.206 -3.644 -4.757 1.00 86.25 617 ALA A O 1
ATOM 4889 N N . ALA A 1 618 ? -0.301 -4.588 -4.034 1.00 85.94 618 ALA A N 1
ATOM 4890 C CA . ALA A 1 618 ? 0.281 -3.348 -3.518 1.00 85.94 618 ALA A CA 1
ATOM 4891 C C . ALA A 1 618 ? 0.577 -2.337 -4.642 1.00 85.94 618 ALA A C 1
ATOM 4893 O O . ALA A 1 618 ? 0.290 -1.149 -4.495 1.00 85.94 618 ALA A O 1
ATOM 4894 N N . LEU A 1 619 ? 1.072 -2.803 -5.794 1.00 90.00 619 LEU A N 1
ATOM 4895 C CA . LEU A 1 619 ? 1.292 -1.960 -6.970 1.00 90.00 619 LEU A CA 1
ATOM 4896 C C . LEU A 1 619 ? -0.024 -1.350 -7.479 1.00 90.00 619 LEU A C 1
ATOM 4898 O O . LEU A 1 619 ? -0.050 -0.183 -7.854 1.00 90.00 619 LEU A O 1
ATOM 4902 N N . LYS A 1 620 ? -1.140 -2.087 -7.421 1.00 89.56 620 LYS A N 1
ATOM 4903 C CA . LYS A 1 620 ? -2.463 -1.547 -7.772 1.00 89.56 620 LYS A CA 1
ATOM 4904 C C . LYS A 1 620 ? -2.904 -0.425 -6.820 1.00 89.56 620 LYS A C 1
ATOM 4906 O O . LYS A 1 620 ? -3.489 0.551 -7.275 1.00 89.56 620 LYS A O 1
ATOM 4911 N N . VAL A 1 621 ? -2.596 -0.521 -5.523 1.00 90.44 621 VAL A N 1
ATOM 4912 C CA . VAL A 1 621 ? -2.847 0.569 -4.554 1.00 90.44 621 VAL A CA 1
ATOM 4913 C C . VAL A 1 621 ? -1.998 1.798 -4.880 1.00 90.44 621 VAL A C 1
ATOM 4915 O O . VAL A 1 621 ? -2.495 2.922 -4.822 1.00 90.44 621 VAL A O 1
ATOM 4918 N N . ALA A 1 622 ? -0.743 1.585 -5.282 1.00 92.81 622 ALA A N 1
ATOM 4919 C CA . ALA A 1 622 ? 0.171 2.652 -5.675 1.00 92.81 622 ALA A CA 1
ATOM 4920 C C . ALA A 1 622 ? -0.260 3.403 -6.947 1.00 92.81 622 ALA A C 1
ATOM 4922 O O . ALA A 1 622 ? 0.275 4.476 -7.202 1.00 92.81 622 ALA A O 1
ATOM 4923 N N . ALA A 1 623 ? -1.229 2.900 -7.722 1.00 92.56 623 ALA A N 1
ATOM 4924 C CA . ALA A 1 623 ? -1.771 3.597 -8.891 1.00 92.56 623 ALA A CA 1
ATOM 4925 C C . ALA A 1 623 ? -2.613 4.843 -8.534 1.00 92.56 623 ALA A C 1
ATOM 4927 O O . ALA A 1 623 ? -2.928 5.638 -9.416 1.00 92.56 623 ALA A O 1
ATOM 4928 N N . ASP A 1 624 ? -2.977 5.039 -7.261 1.00 92.62 624 ASP A N 1
ATOM 4929 C CA . ASP A 1 624 ? -3.683 6.238 -6.798 1.00 92.62 624 ASP A CA 1
ATOM 4930 C C . ASP A 1 624 ? -2.726 7.440 -6.731 1.00 92.62 624 ASP A C 1
ATOM 4932 O O . ASP A 1 624 ? -1.893 7.550 -5.826 1.00 92.62 624 ASP A O 1
ATOM 4936 N N . SER A 1 625 ? -2.845 8.357 -7.694 1.00 92.25 625 SER A N 1
ATOM 4937 C CA . SER A 1 625 ? -1.953 9.516 -7.805 1.00 92.25 625 SER A CA 1
ATOM 4938 C C . SER A 1 625 ? -2.023 10.436 -6.586 1.00 92.25 625 SER A C 1
ATOM 4940 O O . SER A 1 625 ? -0.990 10.934 -6.152 1.00 92.25 625 SER A O 1
ATOM 4942 N N . LYS A 1 626 ? -3.201 10.604 -5.968 1.00 92.56 626 LYS A N 1
ATOM 4943 C CA . LYS A 1 626 ? -3.365 11.466 -4.785 1.00 92.56 626 LYS A CA 1
ATOM 4944 C C . LYS A 1 626 ? -2.656 10.869 -3.569 1.00 92.56 626 LYS A C 1
ATOM 4946 O O . LYS A 1 626 ? -2.114 11.601 -2.741 1.00 92.56 626 LYS A O 1
ATOM 4951 N N . ALA A 1 627 ? -2.623 9.538 -3.461 1.00 93.69 627 ALA A N 1
ATOM 4952 C CA . ALA A 1 627 ? -1.872 8.858 -2.408 1.00 93.69 627 ALA A CA 1
ATOM 4953 C C . ALA A 1 627 ? -0.360 9.049 -2.597 1.00 93.69 627 ALA A C 1
ATOM 4955 O O . ALA A 1 627 ? 0.362 9.276 -1.625 1.00 93.69 627 ALA A O 1
ATOM 4956 N N . ILE A 1 628 ? 0.112 9.008 -3.844 1.00 94.69 628 ILE A N 1
ATOM 4957 C CA . ILE A 1 628 ? 1.520 9.231 -4.186 1.00 94.69 628 ILE A CA 1
ATOM 4958 C C . ILE A 1 628 ? 1.930 10.693 -4.006 1.00 94.69 628 ILE A C 1
ATOM 4960 O O . ILE A 1 628 ? 3.005 10.945 -3.465 1.00 94.69 628 ILE A O 1
ATOM 4964 N N . ASP A 1 629 ? 1.068 11.648 -4.359 1.00 93.00 629 ASP A N 1
ATOM 4965 C CA . ASP A 1 629 ? 1.282 13.068 -4.073 1.00 93.00 629 ASP A CA 1
ATOM 4966 C C . ASP A 1 629 ? 1.480 13.294 -2.570 1.00 93.00 629 ASP A C 1
ATOM 4968 O O . ASP A 1 629 ? 2.450 13.930 -2.160 1.00 93.00 629 ASP A O 1
ATOM 4972 N N . PHE A 1 630 ? 0.633 12.684 -1.737 1.00 93.75 630 PHE A N 1
ATOM 4973 C CA . PHE A 1 630 ? 0.776 12.758 -0.285 1.00 93.75 630 PHE A CA 1
ATOM 4974 C C . PHE A 1 630 ? 2.091 12.131 0.215 1.00 93.75 630 PHE A C 1
ATOM 4976 O O . PHE A 1 630 ? 2.778 12.725 1.046 1.00 93.75 630 PHE A O 1
ATOM 4983 N N . ILE A 1 631 ? 2.484 10.958 -0.300 1.00 94.06 631 ILE A N 1
ATOM 4984 C CA . ILE A 1 631 ? 3.772 10.322 0.042 1.00 94.06 631 ILE A CA 1
ATOM 4985 C C . ILE A 1 631 ? 4.950 11.221 -0.340 1.00 94.06 631 ILE A C 1
ATOM 4987 O O . ILE A 1 631 ? 5.892 11.371 0.442 1.00 94.06 631 ILE A O 1
ATOM 4991 N N . ARG A 1 632 ? 4.904 11.834 -1.525 1.00 92.50 632 ARG A N 1
ATOM 4992 C CA . ARG A 1 632 ? 5.937 12.759 -1.999 1.00 92.50 632 ARG A CA 1
ATOM 4993 C C . ARG A 1 632 ? 6.039 13.980 -1.092 1.00 92.50 632 ARG A C 1
ATOM 4995 O O . ARG A 1 632 ? 7.149 14.361 -0.726 1.00 92.50 632 ARG A O 1
ATOM 5002 N N . ASP A 1 633 ? 4.914 14.565 -0.694 1.00 92.25 633 ASP A N 1
ATOM 5003 C CA . ASP A 1 633 ? 4.890 15.736 0.188 1.00 92.25 633 ASP A CA 1
ATOM 5004 C C . ASP A 1 633 ? 5.506 15.419 1.568 1.00 92.25 633 ASP A C 1
ATOM 5006 O O . ASP A 1 633 ? 6.169 16.265 2.175 1.00 92.25 633 ASP A O 1
ATOM 5010 N N . LEU A 1 634 ? 5.383 14.166 2.025 1.00 90.94 634 LEU A N 1
ATOM 5011 C CA . LEU A 1 634 ? 6.064 13.641 3.215 1.00 90.94 634 LEU A CA 1
ATOM 5012 C C . LEU A 1 634 ? 7.527 13.227 2.979 1.00 90.94 634 LEU A C 1
ATOM 5014 O O . LEU A 1 634 ? 8.219 12.875 3.936 1.00 90.94 634 LEU A O 1
ATOM 5018 N N . LYS A 1 635 ? 8.017 13.273 1.734 1.00 92.56 635 LYS A N 1
ATOM 5019 C CA . LYS A 1 635 ? 9.329 12.750 1.309 1.00 92.56 635 LYS A CA 1
ATOM 5020 C C . LYS A 1 635 ? 9.508 11.259 1.653 1.00 92.56 635 LYS A C 1
ATOM 5022 O O . LYS A 1 635 ? 10.592 10.839 2.066 1.00 92.56 635 LYS A O 1
ATOM 5027 N N . GLY A 1 636 ? 8.424 10.488 1.530 1.00 92.50 636 GLY A N 1
ATOM 5028 C CA . GLY A 1 636 ? 8.367 9.039 1.742 1.00 92.50 636 GLY A CA 1
ATOM 5029 C C . GLY A 1 636 ? 8.698 8.231 0.481 1.00 92.50 636 GLY A C 1
ATOM 5030 O O . GLY A 1 636 ? 9.452 8.679 -0.379 1.00 92.50 636 GLY A O 1
ATOM 5031 N N . GLY A 1 637 ? 8.140 7.023 0.371 1.00 92.88 637 GLY A N 1
ATOM 5032 C CA . GLY A 1 637 ? 8.234 6.160 -0.812 1.00 92.88 637 GLY A CA 1
ATOM 5033 C C . GLY A 1 637 ? 9.236 5.014 -0.684 1.00 92.88 637 GLY A C 1
ATOM 5034 O O . GLY A 1 637 ? 9.417 4.246 -1.626 1.00 92.88 637 GLY A O 1
ATOM 5035 N N . LYS A 1 638 ? 9.879 4.839 0.478 1.00 92.50 638 LYS A N 1
ATOM 5036 C CA . LYS A 1 638 ? 10.952 3.843 0.675 1.00 92.50 638 LYS A CA 1
ATOM 5037 C C . LYS A 1 638 ? 10.545 2.412 0.321 1.00 92.50 638 LYS A C 1
ATOM 5039 O O . LYS A 1 638 ? 11.404 1.653 -0.132 1.00 92.50 638 LYS A O 1
ATOM 5044 N N . ALA A 1 639 ? 9.265 2.057 0.440 1.00 90.19 639 ALA A N 1
ATOM 5045 C CA . ALA A 1 639 ? 8.757 0.753 0.018 1.00 90.19 639 ALA A CA 1
ATOM 5046 C C . ALA A 1 639 ? 9.074 0.433 -1.458 1.00 90.19 639 ALA A C 1
ATOM 5048 O O . ALA A 1 639 ? 9.400 -0.712 -1.778 1.00 90.19 639 ALA A O 1
ATOM 5049 N N . PHE A 1 640 ? 9.101 1.439 -2.342 1.00 93.62 640 PHE A N 1
ATOM 5050 C CA . PHE A 1 640 ? 9.427 1.270 -3.765 1.00 93.62 640 PHE A CA 1
ATOM 5051 C C . PHE A 1 640 ? 10.894 0.890 -4.027 1.00 93.62 640 PHE A C 1
ATOM 5053 O O . PHE A 1 640 ? 11.225 0.412 -5.110 1.00 93.62 640 PHE A O 1
ATOM 5060 N N . THR A 1 641 ? 11.782 1.013 -3.035 1.00 94.75 641 THR A N 1
ATOM 5061 C CA . THR A 1 641 ? 13.188 0.588 -3.170 1.00 94.75 641 THR A CA 1
ATOM 5062 C C . THR A 1 641 ? 13.362 -0.933 -3.084 1.00 94.75 641 THR A C 1
ATOM 5064 O O . THR A 1 641 ? 14.338 -1.488 -3.598 1.00 94.75 641 THR A O 1
ATOM 5067 N N . LYS A 1 642 ? 12.420 -1.637 -2.442 1.00 90.75 642 LYS A N 1
ATOM 5068 C CA . LYS A 1 642 ? 12.567 -3.052 -2.069 1.00 90.75 642 LYS A CA 1
ATOM 5069 C C . LYS A 1 642 ? 12.743 -3.962 -3.285 1.00 90.75 642 LYS A C 1
ATOM 5071 O O . LYS A 1 642 ? 13.617 -4.828 -3.268 1.00 90.75 642 LYS A O 1
ATOM 5076 N N . ALA A 1 643 ? 11.956 -3.746 -4.341 1.00 90.06 643 ALA A N 1
ATOM 5077 C CA . ALA A 1 643 ? 11.976 -4.579 -5.543 1.00 90.06 643 ALA A CA 1
ATOM 5078 C C . ALA A 1 643 ? 13.335 -4.522 -6.261 1.00 90.06 643 ALA A C 1
ATOM 5080 O O . ALA A 1 643 ? 13.938 -5.560 -6.541 1.00 90.06 643 ALA A O 1
ATOM 5081 N N . VAL A 1 644 ? 13.867 -3.314 -6.485 1.00 94.38 644 VAL A N 1
ATOM 5082 C CA . VAL A 1 644 ? 15.170 -3.137 -7.141 1.00 94.38 644 VAL A CA 1
ATOM 5083 C C . VAL A 1 644 ? 16.294 -3.690 -6.267 1.00 94.38 644 VAL A C 1
ATOM 5085 O O . VAL A 1 644 ? 17.089 -4.483 -6.769 1.00 94.38 644 VAL A O 1
ATOM 5088 N N . ASN A 1 645 ? 16.310 -3.388 -4.963 1.00 94.75 645 ASN A N 1
ATOM 5089 C CA . ASN A 1 645 ? 17.304 -3.931 -4.028 1.00 94.75 645 ASN A CA 1
ATOM 5090 C C . ASN A 1 645 ? 17.327 -5.468 -4.034 1.00 94.75 645 ASN A C 1
ATOM 5092 O O . ASN A 1 645 ? 18.393 -6.070 -4.165 1.00 94.75 645 ASN A O 1
ATOM 5096 N N . LYS A 1 646 ? 16.153 -6.112 -3.960 1.00 92.06 646 LYS A N 1
ATOM 5097 C CA . LYS A 1 646 ? 16.009 -7.575 -4.028 1.00 92.06 646 LYS A CA 1
ATOM 5098 C C . LYS A 1 646 ? 16.523 -8.119 -5.365 1.00 92.06 646 LYS A C 1
ATOM 5100 O O . LYS A 1 646 ? 17.285 -9.085 -5.381 1.00 92.06 646 LYS A O 1
ATOM 5105 N N . SER A 1 647 ? 16.168 -7.474 -6.479 1.00 92.94 647 SER A N 1
ATOM 5106 C CA . SER A 1 647 ? 16.594 -7.898 -7.818 1.00 92.94 647 SER A CA 1
ATOM 5107 C C . SER A 1 647 ? 18.111 -7.796 -8.020 1.00 92.94 647 SER A C 1
ATOM 5109 O O . SER A 1 647 ? 18.729 -8.753 -8.492 1.00 92.94 647 SER A O 1
ATOM 5111 N N . VAL A 1 648 ? 18.742 -6.699 -7.590 1.00 95.19 648 VAL A N 1
ATOM 5112 C CA . VAL A 1 648 ? 20.194 -6.500 -7.698 1.00 95.19 648 VAL A CA 1
ATOM 5113 C C . VAL A 1 648 ? 20.936 -7.460 -6.770 1.00 95.19 648 VAL A C 1
ATOM 5115 O O . VAL A 1 648 ? 21.871 -8.118 -7.216 1.00 95.19 648 VAL A O 1
ATOM 5118 N N . ALA A 1 649 ? 20.473 -7.636 -5.528 1.00 93.62 649 ALA A N 1
ATOM 5119 C CA . ALA A 1 649 ? 21.064 -8.587 -4.585 1.00 93.62 649 ALA A CA 1
ATOM 5120 C C . ALA A 1 649 ? 21.013 -10.041 -5.092 1.00 93.62 649 ALA A C 1
ATOM 5122 O O . ALA A 1 649 ? 21.926 -10.821 -4.824 1.00 93.62 649 ALA A O 1
ATOM 5123 N N . SER A 1 650 ? 19.975 -10.403 -5.853 1.00 93.25 650 SER A N 1
ATOM 5124 C CA . SER A 1 650 ? 19.847 -11.727 -6.479 1.00 93.25 650 SER A CA 1
ATOM 5125 C C . SER A 1 650 ? 20.662 -11.904 -7.770 1.00 93.25 650 SER A C 1
ATOM 5127 O O . SER A 1 650 ? 20.772 -13.017 -8.282 1.00 93.25 650 SER A O 1
ATOM 5129 N N . SER A 1 651 ? 21.231 -10.825 -8.314 1.00 95.75 651 SER A N 1
ATOM 5130 C CA . SER A 1 651 ? 21.889 -10.839 -9.623 1.00 95.75 651 SER A CA 1
ATOM 5131 C C . SER A 1 651 ? 23.339 -11.308 -9.561 1.00 95.75 651 SER A C 1
ATOM 5133 O O . SER A 1 651 ? 24.029 -11.160 -8.552 1.00 95.75 651 SER A O 1
ATOM 5135 N N . SER A 1 652 ? 23.812 -11.855 -10.680 1.00 96.50 652 SER A N 1
ATOM 5136 C CA . SER A 1 652 ? 25.200 -12.281 -10.859 1.00 96.50 652 SER A CA 1
ATOM 5137 C C . SER A 1 652 ? 26.142 -11.091 -11.029 1.00 96.50 652 SER A C 1
ATOM 5139 O O . SER A 1 652 ? 27.236 -11.111 -10.479 1.00 96.50 652 SER A O 1
ATOM 5141 N N . ALA A 1 653 ? 25.716 -10.075 -11.787 1.00 97.50 653 ALA A N 1
ATOM 5142 C CA . ALA A 1 653 ? 26.500 -8.874 -12.062 1.00 97.50 653 ALA A CA 1
ATOM 5143 C C . ALA A 1 653 ? 25.612 -7.705 -12.520 1.00 97.50 653 ALA A C 1
ATOM 5145 O O . ALA A 1 653 ? 24.501 -7.918 -13.017 1.00 97.50 653 ALA A O 1
ATOM 5146 N N . LEU A 1 654 ? 26.139 -6.486 -12.416 1.00 98.38 654 LEU A N 1
ATOM 5147 C CA . LEU A 1 654 ? 25.668 -5.293 -13.116 1.00 98.38 654 LEU A CA 1
ATOM 5148 C C . LEU A 1 654 ? 26.593 -4.988 -14.298 1.00 98.38 654 LEU A C 1
ATOM 5150 O O . LEU A 1 654 ? 27.815 -5.076 -14.184 1.00 98.38 654 LEU A O 1
ATOM 5154 N N . GLY A 1 655 ? 26.001 -4.618 -15.427 1.00 98.25 655 GLY A N 1
ATOM 5155 C CA . GLY A 1 655 ? 26.702 -4.160 -16.616 1.00 98.25 655 GLY A CA 1
ATOM 5156 C C . GLY A 1 655 ? 26.402 -2.700 -16.924 1.00 98.25 655 GLY A C 1
ATOM 5157 O O . GLY A 1 655 ? 25.260 -2.251 -16.798 1.00 98.25 655 GLY A O 1
ATOM 5158 N N . PHE A 1 656 ? 27.434 -1.977 -17.353 1.00 98.44 656 PHE A N 1
ATOM 5159 C CA . PHE A 1 656 ? 27.377 -0.570 -17.734 1.00 98.44 656 PHE A CA 1
ATOM 5160 C C . PHE A 1 656 ? 27.961 -0.418 -19.131 1.00 98.44 656 PHE A C 1
ATOM 5162 O O . PHE A 1 656 ? 29.120 -0.767 -19.366 1.00 98.44 656 PHE A O 1
ATOM 5169 N N . ILE A 1 657 ? 27.156 0.105 -20.050 1.00 98.38 657 ILE A N 1
ATOM 5170 C CA . ILE A 1 657 ? 27.613 0.466 -21.391 1.00 98.38 657 ILE A CA 1
ATOM 5171 C C . ILE A 1 657 ? 27.948 1.946 -21.362 1.00 98.38 657 ILE A C 1
ATOM 5173 O O . ILE A 1 657 ? 27.132 2.760 -20.913 1.00 98.38 657 ILE A O 1
ATOM 5177 N N . THR A 1 658 ? 29.136 2.295 -21.841 1.00 98.38 658 THR A N 1
ATOM 5178 C CA . THR A 1 658 ? 29.582 3.683 -21.924 1.00 98.38 658 THR A CA 1
ATOM 5179 C C . THR A 1 658 ? 30.048 4.060 -23.316 1.00 98.38 658 THR A C 1
ATOM 5181 O O . THR A 1 658 ? 30.574 3.222 -24.044 1.00 98.38 658 THR A O 1
ATOM 5184 N N . MET A 1 659 ? 29.902 5.344 -23.623 1.00 98.06 659 MET A N 1
ATOM 5185 C CA . MET A 1 659 ? 30.404 6.014 -24.818 1.00 98.06 659 MET A CA 1
ATOM 5186 C C . MET A 1 659 ? 31.344 7.165 -24.427 1.00 98.06 659 MET A C 1
ATOM 5188 O O . MET A 1 659 ? 31.315 7.597 -23.268 1.00 98.06 659 MET A O 1
ATOM 5192 N N . PRO A 1 660 ? 32.151 7.703 -25.363 1.00 96.94 660 PRO A N 1
ATOM 5193 C CA . PRO A 1 660 ? 33.143 8.729 -25.039 1.00 96.94 660 PRO A CA 1
ATOM 5194 C C . PRO A 1 660 ? 32.523 10.036 -24.533 1.00 96.94 660 PRO A C 1
ATOM 5196 O O . PRO A 1 660 ? 33.082 10.681 -23.653 1.00 96.94 660 PRO A O 1
ATOM 5199 N N . GLU A 1 661 ? 31.354 10.416 -25.056 1.00 95.62 661 GLU A N 1
ATOM 5200 C CA . GLU A 1 661 ? 30.703 11.690 -24.737 1.00 95.62 661 GLU A CA 1
ATOM 5201 C C . GLU A 1 661 ? 29.176 11.643 -24.893 1.00 95.62 661 GLU A C 1
ATOM 5203 O O . GLU A 1 661 ? 28.614 10.704 -25.467 1.00 95.62 661 GLU A O 1
ATOM 5208 N N . TYR A 1 662 ? 28.499 12.676 -24.387 1.00 95.69 662 TYR A N 1
ATOM 5209 C CA . TYR A 1 662 ? 27.066 12.872 -24.586 1.00 95.69 662 TYR A CA 1
ATOM 5210 C C . TYR A 1 662 ? 26.785 13.321 -26.026 1.00 95.69 662 TYR A C 1
ATOM 5212 O O . TYR A 1 662 ? 27.103 14.447 -26.401 1.00 95.69 662 TYR A O 1
ATOM 5220 N N . SER A 1 663 ? 26.158 12.458 -26.823 1.00 95.56 663 SER A N 1
ATOM 5221 C CA . SER A 1 663 ? 25.608 12.814 -28.133 1.00 95.56 663 SER A CA 1
ATOM 5222 C C . SER A 1 663 ? 24.517 11.826 -28.542 1.00 95.56 663 SER A C 1
ATOM 5224 O O . SER A 1 663 ? 24.546 10.662 -28.145 1.00 95.56 663 SER A O 1
ATOM 5226 N N . GLU A 1 664 ? 23.563 12.267 -29.358 1.00 94.88 664 GLU A N 1
ATOM 5227 C CA . GLU A 1 664 ? 22.470 11.414 -29.849 1.00 94.88 664 GLU A CA 1
ATOM 5228 C C . GLU A 1 664 ? 23.001 10.184 -30.608 1.00 94.88 664 GLU A C 1
ATOM 5230 O O . GLU A 1 664 ? 22.556 9.056 -30.387 1.00 94.88 664 GLU A O 1
ATOM 5235 N N . LEU A 1 665 ? 24.037 10.388 -31.433 1.00 96.12 665 LEU A N 1
ATOM 5236 C CA . LEU A 1 665 ? 24.732 9.323 -32.159 1.00 96.12 665 LEU A CA 1
ATOM 5237 C C . LEU A 1 665 ? 25.338 8.282 -31.212 1.00 96.12 665 LEU A C 1
ATOM 5239 O O . LEU A 1 665 ? 25.243 7.082 -31.472 1.00 96.12 665 LEU A O 1
ATOM 5243 N N . ASN A 1 666 ? 25.928 8.714 -30.098 1.00 97.31 666 ASN A N 1
ATOM 5244 C CA . ASN A 1 666 ? 26.519 7.791 -29.139 1.00 97.31 666 ASN A CA 1
ATOM 5245 C C . ASN A 1 666 ? 25.461 6.916 -28.454 1.00 97.31 666 ASN A C 1
ATOM 5247 O O . ASN A 1 666 ? 25.705 5.731 -28.239 1.00 97.31 666 ASN A O 1
ATOM 5251 N N . PHE A 1 667 ? 24.264 7.438 -28.174 1.00 97.75 667 PHE A N 1
ATOM 5252 C CA . PHE A 1 667 ? 23.166 6.616 -27.646 1.00 97.75 667 PHE A CA 1
ATOM 5253 C C . PHE A 1 667 ? 22.650 5.601 -28.682 1.00 97.75 667 PHE A C 1
ATOM 5255 O O . PHE A 1 667 ? 22.364 4.462 -28.311 1.00 97.75 667 PHE A O 1
ATOM 5262 N N . LEU A 1 668 ? 22.624 5.947 -29.975 1.00 97.38 668 LEU A N 1
ATOM 5263 C CA . LEU A 1 668 ? 22.323 4.998 -31.061 1.00 97.38 668 LEU A CA 1
ATOM 5264 C C . LEU A 1 668 ? 23.362 3.875 -31.163 1.00 97.38 668 LEU A C 1
ATOM 5266 O O . LEU A 1 668 ? 23.002 2.697 -31.212 1.00 97.38 668 LEU A O 1
ATOM 5270 N N . GLN A 1 669 ? 24.654 4.213 -31.165 1.00 97.62 669 GLN A N 1
ATOM 5271 C CA . GLN A 1 669 ? 25.727 3.209 -31.221 1.00 97.62 669 GLN A CA 1
ATOM 5272 C C . GLN A 1 669 ? 25.756 2.343 -29.956 1.00 97.62 669 GLN A C 1
ATOM 5274 O O . GLN A 1 669 ? 25.869 1.119 -30.039 1.00 97.62 669 GLN A O 1
ATOM 5279 N N . GLY A 1 670 ? 25.552 2.957 -28.789 1.00 98.00 670 GLY A N 1
ATOM 5280 C CA . GLY A 1 670 ? 25.380 2.253 -27.523 1.00 98.00 670 GLY A CA 1
ATOM 5281 C C . GLY A 1 670 ? 24.195 1.284 -27.543 1.00 98.00 670 GLY A C 1
ATOM 5282 O O . GLY A 1 670 ? 24.305 0.175 -27.028 1.00 98.00 670 GLY A O 1
ATOM 5283 N N . GLY A 1 671 ? 23.093 1.661 -28.197 1.00 98.31 671 GLY A N 1
ATOM 5284 C CA . GLY A 1 671 ? 21.927 0.808 -28.421 1.00 98.31 671 GLY A CA 1
ATOM 5285 C C . GLY A 1 671 ? 22.205 -0.422 -29.283 1.00 98.31 671 GLY A C 1
ATOM 5286 O O . GLY A 1 671 ? 21.729 -1.514 -28.973 1.00 98.31 671 GLY A O 1
ATOM 5287 N N . ARG A 1 672 ? 23.035 -0.283 -30.323 1.00 98.25 672 ARG A N 1
ATOM 5288 C CA . ARG A 1 672 ? 23.477 -1.433 -31.127 1.00 98.25 672 ARG A CA 1
ATOM 5289 C C . ARG A 1 672 ? 24.291 -2.419 -30.300 1.00 98.25 672 ARG A C 1
ATOM 5291 O O . ARG A 1 672 ? 24.007 -3.614 -30.293 1.00 98.25 672 ARG A O 1
ATOM 5298 N N . ALA A 1 673 ? 25.269 -1.909 -29.556 1.00 98.12 673 ALA A N 1
ATOM 5299 C CA . ALA A 1 673 ? 26.084 -2.740 -28.681 1.00 98.12 673 ALA A CA 1
ATOM 5300 C C . ALA A 1 673 ? 25.261 -3.391 -27.557 1.00 98.12 673 ALA A C 1
ATOM 5302 O O . ALA A 1 673 ? 25.496 -4.551 -27.222 1.00 98.12 673 ALA A O 1
ATOM 5303 N N . LEU A 1 674 ? 24.273 -2.677 -27.006 1.00 98.31 674 LEU A N 1
ATOM 5304 C CA . LEU A 1 674 ? 23.328 -3.213 -26.027 1.00 98.31 674 LEU A CA 1
ATOM 5305 C C . LEU A 1 674 ? 22.603 -4.443 -26.568 1.00 98.31 674 LEU A C 1
ATOM 5307 O O . LEU A 1 674 ? 22.609 -5.484 -25.912 1.00 98.31 674 LEU A O 1
ATOM 5311 N N . GLU A 1 675 ? 21.997 -4.333 -27.751 1.00 98.12 675 GLU A N 1
ATOM 5312 C CA . GLU A 1 675 ? 21.256 -5.447 -28.346 1.00 98.12 675 GLU A CA 1
ATOM 5313 C C . GLU A 1 675 ? 22.165 -6.634 -28.623 1.00 98.12 675 GLU A C 1
ATOM 5315 O O . GLU A 1 675 ? 21.818 -7.779 -28.325 1.00 98.12 675 GLU A O 1
ATOM 5320 N N . ARG A 1 676 ? 23.383 -6.351 -29.092 1.00 96.81 676 ARG A N 1
ATOM 5321 C CA . ARG A 1 676 ? 24.393 -7.376 -29.302 1.00 96.81 676 ARG A CA 1
ATOM 5322 C C . ARG A 1 676 ? 24.715 -8.149 -28.020 1.00 96.81 676 ARG A C 1
ATOM 5324 O O . ARG A 1 676 ? 24.694 -9.379 -28.037 1.00 96.81 676 ARG A O 1
ATOM 5331 N N . ILE A 1 677 ? 24.983 -7.452 -26.912 1.00 97.19 677 ILE A N 1
ATOM 5332 C CA . ILE A 1 677 ? 25.248 -8.086 -25.609 1.00 97.19 677 ILE A CA 1
ATOM 5333 C C . ILE A 1 677 ? 24.032 -8.893 -25.150 1.00 97.19 677 ILE A C 1
ATOM 5335 O O . ILE A 1 677 ? 24.184 -9.998 -24.633 1.00 97.19 677 ILE A O 1
ATOM 5339 N N . TRP A 1 678 ? 22.827 -8.350 -25.317 1.00 97.62 678 TRP A N 1
ATOM 5340 C CA . TRP A 1 678 ? 21.596 -8.984 -24.856 1.00 97.62 678 TRP A CA 1
ATOM 5341 C C . TRP A 1 678 ? 21.331 -10.304 -25.588 1.00 97.62 678 TRP A C 1
ATOM 5343 O O . TRP A 1 678 ? 21.053 -11.326 -24.955 1.00 97.62 678 TRP A O 1
ATOM 5353 N N . ILE A 1 679 ? 21.488 -10.304 -26.913 1.00 96.94 679 ILE A N 1
ATOM 5354 C CA . ILE A 1 679 ? 21.397 -11.498 -27.757 1.00 96.94 679 ILE A CA 1
ATOM 5355 C C . ILE A 1 679 ? 22.420 -12.548 -27.316 1.00 96.94 679 ILE A C 1
ATOM 5357 O O . ILE A 1 679 ? 22.051 -13.701 -27.091 1.00 96.94 679 ILE A O 1
ATOM 5361 N N . GLU A 1 680 ? 23.687 -12.164 -27.138 1.00 95.38 680 GLU A N 1
ATOM 5362 C CA . GLU A 1 680 ? 24.730 -13.098 -26.699 1.00 95.38 680 GLU A CA 1
ATOM 5363 C C . GLU A 1 680 ? 24.470 -13.651 -25.294 1.00 95.38 680 GLU A C 1
ATOM 5365 O O . GLU A 1 680 ? 24.634 -14.851 -25.066 1.00 95.38 680 GLU A O 1
ATOM 5370 N N . ALA A 1 681 ? 23.995 -12.814 -24.367 1.00 95.69 681 ALA A N 1
ATOM 5371 C CA . ALA A 1 681 ? 23.610 -13.246 -23.030 1.00 95.69 681 ALA A CA 1
ATOM 5372 C C . ALA A 1 681 ? 22.514 -14.317 -23.092 1.00 95.69 681 ALA A C 1
ATOM 5374 O O . ALA A 1 681 ? 22.670 -15.392 -22.515 1.00 95.69 681 ALA A O 1
ATOM 5375 N N . ASN A 1 682 ? 21.434 -14.072 -23.837 1.00 94.69 682 ASN A N 1
ATOM 5376 C CA . ASN A 1 682 ? 20.327 -15.022 -23.917 1.00 94.69 682 ASN A CA 1
ATOM 5377 C C . ASN A 1 682 ? 20.696 -16.300 -24.692 1.00 94.69 682 ASN A C 1
ATOM 5379 O O . ASN A 1 682 ? 20.291 -17.384 -24.274 1.00 94.69 682 ASN A O 1
ATOM 5383 N N . LEU A 1 683 ? 21.531 -16.219 -25.734 1.00 93.94 683 LEU A N 1
ATOM 5384 C CA . LEU A 1 683 ? 22.089 -17.401 -26.411 1.00 93.94 683 LEU A CA 1
ATOM 5385 C C . LEU A 1 683 ? 22.969 -18.253 -25.482 1.00 93.94 683 LEU A C 1
ATOM 5387 O O . LEU A 1 683 ? 23.005 -19.474 -25.620 1.00 93.94 683 LEU A O 1
ATOM 5391 N N . ALA A 1 684 ? 23.640 -17.627 -24.512 1.00 93.44 684 ALA A N 1
ATOM 5392 C CA . ALA A 1 684 ? 24.406 -18.304 -23.468 1.00 93.44 684 ALA A CA 1
ATOM 5393 C C . ALA A 1 684 ? 23.549 -18.784 -22.275 1.00 93.44 684 ALA A C 1
ATOM 5395 O O . ALA A 1 684 ? 24.096 -19.295 -21.296 1.00 93.44 684 ALA A O 1
ATOM 5396 N N . GLY A 1 685 ? 22.219 -18.625 -22.319 1.00 92.44 685 GLY A N 1
ATOM 5397 C CA . GLY A 1 685 ? 21.328 -18.977 -21.206 1.00 92.44 685 GLY A CA 1
ATOM 5398 C C . GLY A 1 685 ? 21.449 -18.043 -19.995 1.00 92.44 685 GLY A C 1
ATOM 5399 O O . GLY A 1 685 ? 21.121 -18.425 -18.871 1.00 92.44 685 GLY A O 1
ATOM 5400 N N . VAL A 1 686 ? 21.949 -16.825 -20.203 1.00 94.94 686 VAL A N 1
ATOM 5401 C CA . VAL A 1 686 ? 22.050 -15.773 -19.190 1.00 94.94 686 VAL A CA 1
ATOM 5402 C C . VAL A 1 686 ? 20.899 -14.793 -19.383 1.00 94.94 686 VAL A C 1
ATOM 5404 O O . VAL A 1 686 ? 20.693 -14.243 -20.463 1.00 94.94 686 VAL A O 1
ATOM 5407 N N . SER A 1 687 ? 20.134 -14.567 -18.321 1.00 94.56 687 SER A N 1
ATOM 5408 C CA . SER A 1 687 ? 19.060 -13.580 -18.296 1.00 94.56 687 SER A CA 1
ATOM 5409 C C . SER A 1 687 ? 19.593 -12.163 -18.171 1.00 94.56 687 SER A C 1
ATOM 5411 O O . SER A 1 687 ? 20.638 -11.915 -17.567 1.00 94.56 687 SER A O 1
ATOM 5413 N N . PHE A 1 688 ? 18.814 -11.233 -18.708 1.00 95.94 688 PHE A N 1
ATOM 5414 C CA . PHE A 1 688 ? 19.164 -9.831 -18.838 1.00 95.94 688 PHE A CA 1
ATOM 5415 C C . PHE A 1 688 ? 17.957 -8.974 -18.445 1.00 95.94 688 PHE A C 1
ATOM 5417 O O . PHE A 1 688 ? 16.829 -9.243 -18.874 1.00 95.94 688 PHE A O 1
ATOM 5424 N N . GLN A 1 689 ? 18.181 -7.933 -17.644 1.00 96.00 689 GLN A N 1
ATOM 5425 C CA . GLN A 1 689 ? 17.156 -6.939 -17.327 1.00 96.00 689 GLN A CA 1
ATOM 5426 C C . GLN A 1 689 ? 17.748 -5.521 -17.292 1.00 96.00 689 GLN A C 1
ATOM 5428 O O . GLN A 1 689 ? 18.704 -5.288 -16.553 1.00 96.00 689 GLN A O 1
ATOM 5433 N N . PRO A 1 690 ? 17.153 -4.551 -18.011 1.00 96.88 690 PRO A N 1
ATOM 5434 C CA . PRO A 1 690 ? 17.478 -3.132 -17.869 1.00 96.88 690 PRO A CA 1
ATOM 5435 C C . PRO A 1 690 ? 17.217 -2.576 -16.463 1.00 96.88 690 PRO A C 1
ATOM 5437 O O . PRO A 1 690 ? 16.192 -2.886 -15.854 1.00 96.88 690 PRO A O 1
ATOM 5440 N N . VAL A 1 691 ? 18.110 -1.703 -15.989 1.00 96.25 691 VAL A N 1
ATOM 5441 C CA . VAL A 1 691 ? 17.989 -0.938 -14.729 1.00 96.25 691 VAL A CA 1
ATOM 5442 C C . VAL A 1 691 ? 18.518 0.498 -14.930 1.00 96.25 691 VAL A C 1
ATOM 5444 O O . VAL A 1 691 ? 19.356 0.999 -14.185 1.00 96.25 691 VAL A O 1
ATOM 5447 N N . ALA A 1 692 ? 18.095 1.138 -16.026 1.00 95.19 692 ALA A N 1
ATOM 5448 C CA . ALA A 1 692 ? 18.733 2.333 -16.590 1.00 95.19 692 ALA A CA 1
ATOM 5449 C C . ALA A 1 692 ? 18.103 3.683 -16.185 1.00 95.19 692 ALA A C 1
ATOM 5451 O O . ALA A 1 692 ? 18.559 4.723 -16.652 1.00 95.19 692 ALA A O 1
ATOM 5452 N N . GLN A 1 693 ? 17.092 3.713 -15.312 1.00 95.50 693 GLN A N 1
ATOM 5453 C CA . GLN A 1 693 ? 16.381 4.939 -14.914 1.00 95.50 693 GLN A CA 1
ATOM 5454 C C . GLN A 1 693 ? 17.317 6.049 -14.406 1.00 95.50 693 GLN A C 1
ATOM 5456 O O . GLN A 1 693 ? 17.125 7.219 -14.732 1.00 95.50 693 GLN A O 1
ATOM 5461 N N . LEU A 1 694 ? 18.380 5.684 -13.678 1.00 97.62 694 LEU A N 1
ATOM 5462 C CA . LEU A 1 694 ? 19.371 6.634 -13.171 1.00 97.62 694 LEU A CA 1
ATOM 5463 C C . LEU A 1 694 ? 20.089 7.383 -14.306 1.00 97.62 694 LEU A C 1
ATOM 5465 O O . LEU A 1 694 ? 20.337 8.578 -14.178 1.00 97.62 694 LEU A O 1
ATOM 5469 N N . VAL A 1 695 ? 20.381 6.705 -15.422 1.00 96.56 695 VAL A N 1
ATOM 5470 C CA . VAL A 1 695 ? 21.071 7.298 -16.580 1.00 96.56 695 VAL A CA 1
ATOM 5471 C C . VAL A 1 695 ? 20.265 8.467 -17.134 1.00 96.56 695 VAL A C 1
ATOM 5473 O O . VAL A 1 695 ? 20.792 9.566 -17.310 1.00 96.56 695 VAL A O 1
ATOM 5476 N N . PHE A 1 696 ? 18.971 8.248 -17.359 1.00 96.00 696 PHE A N 1
ATOM 5477 C CA . PHE A 1 696 ? 18.094 9.250 -17.955 1.00 96.00 696 PHE A CA 1
ATOM 5478 C C . PHE A 1 696 ? 17.766 10.393 -16.988 1.00 96.00 696 PHE A C 1
ATOM 5480 O O . PHE A 1 696 ? 17.697 11.549 -17.405 1.00 96.00 696 PHE A O 1
ATOM 5487 N N . LEU A 1 697 ? 17.642 10.103 -15.687 1.00 96.94 697 LEU A N 1
ATOM 5488 C CA . LEU A 1 697 ? 17.466 11.134 -14.660 1.00 96.94 697 LEU A CA 1
ATOM 5489 C C . LEU A 1 697 ? 18.706 12.035 -14.525 1.00 96.94 697 LEU A C 1
ATOM 5491 O O . LEU A 1 697 ? 18.563 13.255 -14.446 1.00 96.94 697 LEU A O 1
ATOM 5495 N N . ILE A 1 698 ? 19.919 11.468 -14.565 1.00 96.62 698 ILE A N 1
ATOM 5496 C CA . ILE A 1 698 ? 21.169 12.250 -14.573 1.00 96.62 698 ILE A CA 1
ATOM 5497 C C . ILE A 1 698 ? 21.275 13.083 -15.857 1.00 96.62 698 ILE A C 1
ATOM 5499 O O . ILE A 1 698 ? 21.624 14.262 -15.791 1.00 96.62 698 ILE A O 1
ATOM 5503 N N . ALA A 1 699 ? 20.945 12.513 -17.021 1.00 94.88 699 ALA A N 1
ATOM 5504 C CA . ALA A 1 699 ? 20.958 13.251 -18.285 1.00 94.88 699 ALA A CA 1
ATOM 5505 C C . ALA A 1 699 ? 20.003 14.458 -18.247 1.00 94.88 699 ALA A C 1
ATOM 5507 O O . ALA A 1 699 ? 20.407 15.569 -18.591 1.00 94.88 699 ALA A O 1
ATOM 5508 N N . ARG A 1 700 ? 18.780 14.268 -17.736 1.00 95.25 700 ARG A N 1
ATOM 5509 C CA . ARG A 1 700 ? 17.794 15.342 -17.535 1.00 95.25 700 ARG A CA 1
ATOM 5510 C C . ARG A 1 700 ? 18.294 16.421 -16.574 1.00 95.25 700 ARG A C 1
ATOM 5512 O O . ARG A 1 700 ? 18.112 17.610 -16.839 1.00 95.25 700 ARG A O 1
ATOM 5519 N N . LEU A 1 701 ? 18.964 16.032 -15.487 1.00 95.81 701 LEU A N 1
ATOM 5520 C CA . LEU A 1 701 ? 19.554 16.977 -14.538 1.00 95.81 701 LEU A CA 1
ATOM 5521 C C . LEU A 1 701 ? 20.658 17.826 -15.188 1.00 95.81 701 LEU A C 1
ATOM 5523 O O . LEU A 1 701 ? 20.624 19.049 -15.077 1.00 95.81 701 LEU A O 1
ATOM 5527 N N . LYS A 1 702 ? 21.617 17.193 -15.875 1.00 93.62 702 LYS A N 1
ATOM 5528 C CA . LYS A 1 702 ? 22.825 17.865 -16.386 1.00 93.62 702 LYS A CA 1
ATOM 5529 C C . LYS A 1 702 ? 22.611 18.598 -17.701 1.00 93.62 702 LYS A C 1
ATOM 5531 O O . LYS A 1 702 ? 23.047 19.731 -17.841 1.00 93.62 702 LYS A O 1
ATOM 5536 N N . GLN A 1 703 ? 21.977 17.937 -18.665 1.00 93.81 703 GLN A N 1
ATOM 5537 C CA . GLN A 1 703 ? 21.836 18.446 -20.031 1.00 93.81 703 GLN A CA 1
ATOM 5538 C C . GLN A 1 703 ? 20.542 19.244 -20.201 1.00 93.81 703 GLN A C 1
ATOM 5540 O O . GLN A 1 703 ? 20.472 20.154 -21.018 1.00 93.81 703 GLN A O 1
ATOM 5545 N N . GLY A 1 704 ? 19.517 18.926 -19.405 1.00 90.62 704 GLY A N 1
ATOM 5546 C CA . GLY A 1 704 ? 18.237 19.635 -19.395 1.00 90.62 704 GLY A CA 1
ATOM 5547 C C . GLY A 1 704 ? 18.127 20.738 -18.347 1.00 90.62 704 GLY A C 1
ATOM 5548 O O . GLY A 1 704 ? 17.038 21.280 -18.182 1.00 90.62 704 GLY A O 1
ATOM 5549 N N . ASN A 1 705 ? 19.194 21.039 -17.594 1.00 90.31 705 ASN A N 1
ATOM 5550 C CA . ASN A 1 705 ? 19.165 21.943 -16.433 1.00 90.31 705 ASN A CA 1
ATOM 5551 C C . ASN A 1 705 ? 18.041 21.609 -15.426 1.00 90.31 705 ASN A C 1
ATOM 5553 O O . ASN A 1 705 ? 17.450 22.498 -14.813 1.00 90.31 705 ASN A O 1
ATOM 5557 N N . GLY A 1 706 ? 17.717 20.320 -15.275 1.00 85.19 706 GLY A N 1
ATOM 5558 C CA . GLY A 1 706 ? 16.642 19.857 -14.400 1.00 85.19 706 GLY A CA 1
ATOM 5559 C C . GLY A 1 706 ? 15.232 20.176 -14.906 1.00 85.19 706 GLY A C 1
ATOM 5560 O O . GLY A 1 706 ? 14.353 20.453 -14.089 1.00 85.19 706 GLY A O 1
ATOM 5561 N N . ALA A 1 707 ? 15.012 20.158 -16.226 1.00 85.94 707 ALA A N 1
ATOM 5562 C CA . ALA A 1 707 ? 13.687 20.285 -16.832 1.00 85.94 707 ALA A CA 1
ATOM 5563 C C . ALA A 1 707 ? 12.686 19.289 -16.219 1.00 85.94 707 ALA A C 1
ATOM 5565 O O . ALA A 1 707 ? 12.980 18.097 -16.105 1.00 85.94 707 ALA A O 1
ATOM 5566 N N . ASP A 1 708 ? 11.509 19.794 -15.845 1.00 84.56 708 ASP A N 1
ATOM 5567 C CA . ASP A 1 708 ? 10.430 19.075 -15.148 1.00 84.56 708 ASP A CA 1
ATOM 5568 C C . ASP A 1 708 ? 10.778 18.553 -13.741 1.00 84.56 708 ASP A C 1
ATOM 5570 O O . ASP A 1 708 ? 9.976 17.839 -13.152 1.00 84.56 708 ASP A O 1
ATOM 5574 N N . LEU A 1 709 ? 11.935 18.923 -13.175 1.00 92.44 709 LEU A N 1
ATOM 5575 C CA . LEU A 1 709 ? 12.345 18.544 -11.820 1.00 92.44 709 LEU A CA 1
ATOM 5576 C C . LEU A 1 709 ? 12.233 19.737 -10.865 1.00 92.44 709 LEU A C 1
ATOM 5578 O O . LEU A 1 709 ? 12.808 20.801 -11.121 1.00 92.44 709 LEU A O 1
ATOM 5582 N N . ASP A 1 710 ? 11.547 19.542 -9.738 1.00 93.38 710 ASP A N 1
ATOM 5583 C CA . ASP A 1 710 ? 11.561 20.491 -8.621 1.00 93.38 710 ASP A CA 1
ATOM 5584 C C . ASP A 1 710 ? 12.883 20.430 -7.824 1.00 93.38 710 ASP A C 1
ATOM 5586 O O . ASP A 1 710 ? 13.779 19.618 -8.089 1.00 93.38 710 ASP A O 1
ATOM 5590 N N . ASP A 1 711 ? 13.023 21.305 -6.827 1.00 94.56 711 ASP A N 1
ATOM 5591 C CA . ASP A 1 711 ? 14.240 21.389 -6.016 1.00 94.56 711 ASP A CA 1
ATOM 5592 C C . ASP A 1 711 ? 14.511 20.124 -5.191 1.00 94.56 711 ASP A C 1
ATOM 5594 O O . ASP A 1 711 ? 15.671 19.810 -4.917 1.00 94.56 711 ASP A O 1
ATOM 5598 N N . TYR A 1 712 ? 13.478 19.375 -4.801 1.00 94.31 712 TYR A N 1
ATOM 5599 C CA . TYR A 1 712 ? 13.663 18.100 -4.117 1.00 94.31 712 TYR A CA 1
ATOM 5600 C C . TYR A 1 712 ? 14.308 17.081 -5.066 1.00 94.31 712 TYR A C 1
ATOM 5602 O O . TYR A 1 712 ? 15.365 16.536 -4.737 1.00 94.31 712 TYR A O 1
ATOM 5610 N N . TYR A 1 713 ? 13.768 16.905 -6.276 1.00 95.81 713 TYR A N 1
ATOM 5611 C CA . TYR A 1 713 ? 14.327 15.973 -7.261 1.00 95.81 713 TYR A CA 1
ATOM 5612 C C . TYR A 1 713 ? 15.740 16.349 -7.702 1.00 95.81 713 TYR A C 1
ATOM 5614 O O . TYR A 1 713 ? 16.610 15.479 -7.761 1.00 95.81 713 TYR A O 1
ATOM 5622 N N . ARG A 1 714 ? 16.008 17.635 -7.969 1.00 96.75 714 ARG A N 1
ATOM 5623 C CA . ARG A 1 714 ? 17.358 18.100 -8.344 1.00 96.75 714 ARG A CA 1
ATOM 5624 C C . ARG A 1 714 ? 18.390 17.745 -7.277 1.00 96.75 714 ARG A C 1
ATOM 5626 O O . ARG A 1 714 ? 19.479 17.271 -7.601 1.00 96.75 714 ARG A O 1
ATOM 5633 N N . ASN A 1 715 ? 18.038 17.946 -6.008 1.00 96.69 715 ASN A N 1
ATOM 5634 C CA . ASN A 1 715 ? 18.923 17.650 -4.890 1.00 96.69 715 ASN A CA 1
ATOM 5635 C C . ASN A 1 715 ? 19.150 16.144 -4.713 1.00 96.69 715 ASN A C 1
ATOM 5637 O O . ASN A 1 715 ? 20.297 15.727 -4.552 1.00 96.69 715 ASN A O 1
ATOM 5641 N N . GLU A 1 716 ? 18.097 15.324 -4.752 1.00 97.19 716 GLU A N 1
ATOM 5642 C CA . GLU A 1 716 ? 18.238 13.875 -4.569 1.00 97.19 716 GLU A CA 1
ATOM 5643 C C . GLU A 1 716 ? 18.966 13.214 -5.746 1.00 97.19 716 GLU A C 1
ATOM 5645 O O . GLU A 1 716 ? 19.924 12.474 -5.527 1.00 97.19 716 GLU A O 1
ATOM 5650 N N . ILE A 1 717 ? 18.626 13.553 -6.994 1.00 97.94 717 ILE A N 1
ATOM 5651 C CA . ILE A 1 717 ? 19.327 13.023 -8.177 1.00 97.94 717 ILE A CA 1
ATOM 5652 C C . ILE A 1 717 ? 20.796 13.469 -8.175 1.00 97.94 717 ILE A C 1
ATOM 5654 O O . ILE A 1 717 ? 21.680 12.655 -8.436 1.00 97.94 717 ILE A O 1
ATOM 5658 N N . GLY A 1 718 ? 21.089 14.718 -7.797 1.00 97.94 718 GLY A N 1
ATOM 5659 C CA . GLY A 1 718 ? 22.467 15.203 -7.674 1.00 97.94 718 GLY A CA 1
ATOM 5660 C C . GLY A 1 718 ? 23.281 14.482 -6.588 1.00 97.94 718 GLY A C 1
ATOM 5661 O O . GLY A 1 718 ? 24.495 14.322 -6.729 1.00 97.94 718 GLY A O 1
ATOM 5662 N N . LYS A 1 719 ? 22.645 14.007 -5.505 1.00 98.19 719 LYS A N 1
ATOM 5663 C CA . LYS A 1 719 ? 23.301 13.130 -4.516 1.00 98.19 719 LYS A CA 1
ATOM 5664 C C . LYS A 1 719 ? 23.577 11.749 -5.105 1.00 98.19 719 LYS A C 1
ATOM 5666 O O . LYS A 1 719 ? 24.687 11.246 -4.934 1.00 98.19 719 LYS A O 1
ATOM 5671 N N . LEU A 1 720 ? 22.602 11.162 -5.805 1.00 98.25 720 LEU A N 1
ATOM 5672 C CA . LEU A 1 720 ? 22.757 9.856 -6.451 1.00 98.25 720 LEU A CA 1
ATOM 5673 C C . LEU A 1 720 ? 23.874 9.873 -7.496 1.00 98.25 720 LEU A C 1
ATOM 5675 O O . LEU A 1 720 ? 24.695 8.963 -7.496 1.00 98.25 720 LEU A O 1
ATOM 5679 N N . GLU A 1 721 ? 23.967 10.923 -8.317 1.00 97.56 721 GLU A N 1
ATOM 5680 C CA . GLU A 1 721 ? 25.054 11.102 -9.288 1.00 97.56 721 GLU A CA 1
ATOM 5681 C C . GLU A 1 721 ? 26.429 11.068 -8.603 1.00 97.56 721 GLU A C 1
ATOM 5683 O O . GLU A 1 721 ? 27.310 10.302 -8.995 1.00 97.56 721 GLU A O 1
ATOM 5688 N N . LYS A 1 722 ? 26.610 11.875 -7.550 1.00 97.88 722 LYS A N 1
ATOM 5689 C CA . LYS A 1 722 ? 27.880 11.943 -6.812 1.00 97.88 722 LYS A CA 1
ATOM 5690 C C . LYS A 1 722 ? 28.246 10.596 -6.200 1.00 97.88 722 LYS A C 1
ATOM 5692 O O . LYS A 1 722 ? 29.391 10.172 -6.307 1.00 97.88 722 LYS A O 1
ATOM 5697 N N . LEU A 1 723 ? 27.288 9.921 -5.563 1.00 98.06 723 LEU A N 1
ATOM 5698 C CA . LEU A 1 723 ? 27.512 8.597 -4.980 1.00 98.06 723 LEU A CA 1
ATOM 5699 C C . LEU A 1 723 ? 27.869 7.567 -6.056 1.00 98.06 723 LEU A C 1
ATOM 5701 O O . LEU A 1 723 ? 28.808 6.800 -5.867 1.00 98.06 723 LEU A O 1
ATOM 5705 N N . PHE A 1 724 ? 27.173 7.592 -7.193 1.00 98.25 724 PHE A N 1
ATOM 5706 C CA . PHE A 1 724 ? 27.406 6.682 -8.307 1.00 98.25 724 PHE A CA 1
ATOM 5707 C C . PHE A 1 724 ? 28.833 6.806 -8.858 1.00 98.25 724 PHE A C 1
ATOM 5709 O O . PHE A 1 724 ? 29.550 5.810 -8.923 1.00 98.25 724 PHE A O 1
ATOM 5716 N N . PHE A 1 725 ? 29.293 8.022 -9.167 1.00 97.44 725 PHE A N 1
ATOM 5717 C CA . PHE A 1 725 ? 30.655 8.230 -9.676 1.00 97.44 725 PHE A CA 1
ATOM 5718 C C . PHE A 1 725 ? 31.747 8.098 -8.608 1.00 97.44 725 PHE A C 1
ATOM 5720 O O . PHE A 1 725 ? 32.887 7.805 -8.950 1.00 97.44 725 PHE A O 1
ATOM 5727 N N . ASN A 1 726 ? 31.427 8.253 -7.320 1.00 97.75 726 ASN A N 1
ATOM 5728 C CA . ASN A 1 726 ? 32.369 7.914 -6.248 1.00 97.75 726 ASN A CA 1
ATOM 5729 C C . ASN A 1 726 ? 32.620 6.401 -6.162 1.00 97.75 726 ASN A C 1
ATOM 5731 O O . ASN A 1 726 ? 33.725 5.989 -5.816 1.00 97.75 726 ASN A O 1
ATOM 5735 N N . LEU A 1 727 ? 31.602 5.583 -6.450 1.00 97.75 727 LEU A N 1
ATOM 5736 C CA . LEU A 1 727 ? 31.716 4.123 -6.479 1.00 97.75 727 LEU A CA 1
ATOM 5737 C C . LEU A 1 727 ? 32.356 3.605 -7.774 1.00 97.75 727 LEU A C 1
ATOM 5739 O O . LEU A 1 727 ? 33.013 2.569 -7.742 1.00 97.75 727 LEU A O 1
ATOM 5743 N N . LEU A 1 728 ? 32.171 4.320 -8.889 1.00 97.31 728 LEU A N 1
ATOM 5744 C CA . LEU A 1 728 ? 32.699 3.971 -10.213 1.00 97.31 728 LEU A CA 1
ATOM 5745 C C . LEU A 1 728 ? 33.479 5.156 -10.820 1.00 97.31 728 LEU A C 1
ATOM 5747 O O . LEU A 1 728 ? 33.030 5.766 -11.800 1.00 97.31 728 LEU A O 1
ATOM 5751 N N . PRO A 1 729 ? 34.632 5.537 -10.232 1.00 96.50 729 PRO A N 1
ATOM 5752 C CA . PRO A 1 729 ? 35.398 6.714 -10.650 1.00 96.50 729 PRO A CA 1
ATOM 5753 C C . PRO A 1 729 ? 35.915 6.618 -12.089 1.00 96.50 729 PRO A C 1
ATOM 5755 O O . PRO A 1 729 ? 36.106 7.637 -12.749 1.00 96.50 729 PRO A O 1
ATOM 5758 N N . GLU A 1 730 ? 36.103 5.410 -12.615 1.00 95.31 730 GLU A N 1
ATOM 5759 C CA . GLU A 1 730 ? 36.506 5.165 -13.998 1.00 95.31 730 GLU A CA 1
ATOM 5760 C C . GLU A 1 730 ? 35.452 5.589 -15.033 1.00 95.31 730 GLU A C 1
ATOM 5762 O O . GLU A 1 730 ? 35.776 5.722 -16.215 1.00 95.31 730 GLU A O 1
ATOM 5767 N N . LEU A 1 731 ? 34.204 5.819 -14.607 1.00 96.00 731 LEU A N 1
ATOM 5768 C CA . LEU A 1 731 ? 33.105 6.242 -15.476 1.00 96.00 731 LEU A CA 1
ATOM 5769 C C . LEU A 1 731 ? 32.904 7.766 -15.500 1.00 96.00 731 LEU A C 1
ATOM 5771 O O . LEU A 1 731 ? 32.121 8.250 -16.310 1.00 96.00 731 LEU A O 1
ATOM 5775 N N . ILE A 1 732 ? 33.603 8.536 -14.654 1.00 92.94 732 ILE A N 1
ATOM 5776 C CA . ILE A 1 732 ? 33.336 9.975 -14.444 1.00 92.94 732 ILE A CA 1
ATOM 5777 C C . ILE A 1 732 ? 33.481 10.837 -15.709 1.00 92.94 732 ILE A C 1
ATOM 5779 O O . ILE A 1 732 ? 32.754 11.812 -15.881 1.00 92.94 732 ILE A O 1
ATOM 5783 N N . ASN A 1 733 ? 34.403 10.464 -16.602 1.00 92.00 733 ASN A N 1
ATOM 5784 C CA . ASN A 1 733 ? 34.691 11.173 -17.854 1.00 92.00 733 ASN A CA 1
ATOM 5785 C C . ASN A 1 733 ? 34.062 10.488 -19.075 1.00 92.00 733 ASN A C 1
ATOM 5787 O O . ASN A 1 733 ? 34.488 10.730 -20.200 1.00 92.00 733 ASN A O 1
ATOM 5791 N N . LYS A 1 734 ? 33.094 9.595 -18.854 1.00 95.38 734 LYS A N 1
ATOM 5792 C CA . LYS A 1 734 ? 32.404 8.845 -19.903 1.00 95.38 734 LYS A CA 1
ATOM 5793 C C . LYS A 1 734 ? 30.911 9.126 -19.848 1.00 95.38 734 LYS A C 1
ATOM 5795 O O . LYS A 1 734 ? 30.361 9.458 -18.799 1.00 95.38 734 LYS A O 1
ATOM 5800 N N . GLN A 1 735 ? 30.229 8.919 -20.967 1.00 96.38 735 GLN A N 1
ATOM 5801 C CA . GLN A 1 735 ? 28.775 8.909 -20.994 1.00 96.38 735 GLN A CA 1
ATOM 5802 C C . GLN A 1 735 ? 28.268 7.489 -20.755 1.00 96.38 735 GLN A C 1
ATOM 5804 O O . GLN A 1 735 ? 28.344 6.642 -21.641 1.00 96.38 735 GLN A O 1
ATOM 5809 N N . VAL A 1 736 ? 27.705 7.225 -19.576 1.00 97.62 736 VAL A N 1
ATOM 5810 C CA . VAL A 1 736 ? 26.944 5.988 -19.344 1.00 97.62 736 VAL A CA 1
ATOM 5811 C C . VAL A 1 736 ? 25.666 6.054 -20.174 1.00 97.62 736 VAL A C 1
ATOM 5813 O O . VAL A 1 736 ? 24.891 6.994 -20.026 1.00 97.62 736 VAL A O 1
ATOM 5816 N N . VAL A 1 737 ? 25.456 5.087 -21.064 1.00 97.25 737 VAL A N 1
ATOM 5817 C CA . VAL A 1 737 ? 24.277 5.044 -21.948 1.00 97.25 737 VAL A CA 1
ATOM 5818 C C . VAL A 1 737 ? 23.237 4.038 -21.474 1.00 97.25 737 VAL A C 1
ATOM 5820 O O . VAL A 1 737 ? 22.050 4.214 -21.736 1.00 97.25 737 VAL A O 1
ATOM 5823 N N . PHE A 1 738 ? 23.654 2.989 -20.757 1.00 98.25 738 PHE A N 1
ATOM 5824 C CA . PHE A 1 738 ? 22.734 1.963 -20.282 1.00 98.25 738 PHE A CA 1
ATOM 5825 C C . PHE A 1 738 ? 23.281 1.193 -19.081 1.00 98.25 738 PHE A C 1
ATOM 5827 O O . PHE A 1 738 ? 24.487 0.960 -18.979 1.00 98.25 738 PHE A O 1
ATOM 5834 N N . ILE A 1 739 ? 22.373 0.760 -18.205 1.00 98.44 739 ILE A N 1
ATOM 5835 C CA . ILE A 1 739 ? 22.663 -0.095 -17.050 1.00 98.44 739 ILE A CA 1
ATOM 5836 C C . ILE A 1 739 ? 21.742 -1.307 -17.117 1.00 98.44 739 ILE A C 1
ATOM 5838 O O . ILE A 1 739 ? 20.543 -1.175 -17.381 1.00 98.44 739 ILE A O 1
ATOM 5842 N N . PHE A 1 740 ? 22.289 -2.488 -16.863 1.00 98.31 740 PHE A N 1
ATOM 5843 C CA . PHE A 1 740 ? 21.535 -3.734 -16.840 1.00 98.31 740 PHE A CA 1
ATOM 5844 C C . PHE A 1 740 ? 22.064 -4.686 -15.772 1.00 98.31 740 PHE A C 1
ATOM 5846 O O . PHE A 1 740 ? 23.200 -4.569 -15.323 1.00 98.31 740 PHE A O 1
ATOM 5853 N N . ARG A 1 741 ? 21.244 -5.659 -15.379 1.00 97.12 741 ARG A N 1
ATOM 5854 C CA . ARG A 1 741 ? 21.647 -6.774 -14.520 1.00 97.12 741 ARG A CA 1
ATOM 5855 C C . ARG A 1 741 ? 21.684 -8.073 -15.315 1.00 97.12 741 ARG A C 1
ATOM 5857 O O . ARG A 1 741 ? 20.846 -8.294 -16.192 1.00 97.12 741 ARG A O 1
ATOM 5864 N N . LEU A 1 742 ? 22.635 -8.931 -14.966 1.00 97.06 742 LEU A N 1
ATOM 5865 C CA . LEU A 1 742 ? 22.778 -10.283 -15.491 1.00 97.06 742 LEU A CA 1
ATOM 5866 C C . LEU A 1 742 ? 22.458 -11.299 -14.403 1.00 97.06 742 LEU A C 1
ATOM 5868 O O . LEU A 1 742 ? 22.783 -11.106 -13.230 1.00 97.06 742 LEU A O 1
ATOM 5872 N N . SER A 1 743 ? 21.805 -12.393 -14.772 1.00 94.69 743 SER A N 1
ATOM 5873 C CA . SER A 1 743 ? 21.487 -13.480 -13.842 1.00 94.69 743 SER A CA 1
ATOM 5874 C C . SER A 1 743 ? 21.463 -14.812 -14.566 1.00 94.69 743 SER A C 1
ATOM 5876 O O . SER A 1 743 ? 21.023 -14.895 -15.710 1.00 94.69 743 SER A O 1
ATOM 5878 N N . LYS A 1 744 ? 21.885 -15.880 -13.894 1.00 89.69 744 LYS A N 1
ATOM 5879 C CA . LYS A 1 744 ? 21.643 -17.231 -14.395 1.00 89.69 744 LYS A CA 1
ATOM 5880 C C . LYS A 1 744 ? 20.208 -17.636 -14.075 1.00 89.69 744 LYS A C 1
ATOM 5882 O O . LYS A 1 744 ? 19.839 -17.744 -12.910 1.00 89.69 744 LYS A O 1
ATOM 5887 N N . ALA A 1 745 ? 19.404 -17.817 -15.112 1.00 82.12 745 ALA A N 1
ATOM 5888 C CA . ALA A 1 745 ? 17.965 -17.995 -14.993 1.00 82.12 745 ALA A CA 1
ATOM 5889 C C . ALA A 1 745 ? 17.406 -18.705 -16.231 1.00 82.12 745 ALA A C 1
ATOM 5891 O O . ALA A 1 745 ? 18.035 -18.694 -17.287 1.00 82.12 745 ALA A O 1
ATOM 5892 N N . GLY A 1 746 ? 16.248 -19.347 -16.074 1.00 75.44 746 GLY A N 1
ATOM 5893 C CA . GLY A 1 746 ? 15.567 -20.051 -17.163 1.00 75.44 746 GLY A CA 1
ATOM 5894 C C . GLY A 1 746 ? 14.814 -19.118 -18.116 1.00 75.44 746 GLY A C 1
ATOM 5895 O O . GLY A 1 746 ? 14.900 -17.893 -18.013 1.00 75.44 746 GLY A O 1
ATOM 5896 N N . GLU A 1 747 ? 14.045 -19.721 -19.025 1.00 80.56 747 GLU A N 1
ATOM 5897 C CA . GLU A 1 747 ? 13.078 -19.003 -19.866 1.00 80.56 747 GLU A CA 1
ATOM 5898 C C . GLU A 1 747 ? 12.065 -18.241 -18.988 1.00 80.56 747 GLU A C 1
ATOM 5900 O O . GLU A 1 747 ? 11.576 -18.801 -18.000 1.00 80.56 747 GLU A O 1
ATOM 5905 N N . PRO A 1 748 ? 11.733 -16.982 -19.323 1.00 81.62 748 PRO A N 1
ATOM 5906 C CA . PRO A 1 748 ? 10.722 -16.232 -18.590 1.00 81.62 748 PRO A CA 1
ATOM 5907 C C . PRO A 1 748 ? 9.333 -16.827 -18.822 1.00 81.62 748 PRO A C 1
ATOM 5909 O O . PRO A 1 748 ? 9.024 -17.341 -19.898 1.00 81.62 748 PRO A O 1
ATOM 5912 N N . LYS A 1 749 ? 8.457 -16.687 -17.824 1.00 78.31 749 LYS A N 1
ATOM 5913 C CA . LYS A 1 749 ? 7.072 -17.183 -17.900 1.00 78.31 749 LYS A CA 1
ATOM 5914 C C . LYS A 1 749 ? 6.233 -16.480 -18.968 1.00 78.31 749 LYS A C 1
ATOM 5916 O O . LYS A 1 749 ? 5.335 -17.087 -19.543 1.00 78.31 749 LYS A O 1
ATOM 5921 N N . VAL A 1 750 ? 6.507 -15.198 -19.198 1.00 87.31 750 VAL A N 1
ATOM 5922 C CA . VAL A 1 750 ? 5.726 -14.320 -20.073 1.00 87.31 750 VAL A CA 1
ATOM 5923 C C . VAL A 1 750 ? 6.673 -13.536 -20.971 1.00 87.31 750 VAL A C 1
ATOM 5925 O O . VAL A 1 750 ? 7.700 -13.027 -20.520 1.00 87.31 750 VAL A O 1
ATOM 5928 N N . ARG A 1 751 ? 6.313 -13.418 -22.251 1.00 90.81 751 ARG A N 1
ATOM 5929 C CA . ARG A 1 751 ? 7.027 -12.607 -23.240 1.00 90.81 751 ARG A CA 1
ATOM 5930 C C . ARG A 1 751 ? 6.155 -11.428 -23.652 1.00 90.81 751 ARG A C 1
ATOM 5932 O O . ARG A 1 751 ? 4.969 -11.598 -23.914 1.00 90.81 751 ARG A O 1
ATOM 5939 N N . SER A 1 752 ? 6.751 -10.240 -23.727 1.00 92.88 752 SER A N 1
ATOM 5940 C CA . SER A 1 752 ? 6.059 -9.051 -24.226 1.00 92.88 752 SER A CA 1
ATOM 5941 C C . SER A 1 752 ? 5.654 -9.231 -25.687 1.00 92.88 752 SER A C 1
ATOM 5943 O O . SER A 1 752 ? 6.446 -9.712 -26.500 1.00 92.88 752 SER A O 1
ATOM 5945 N N . LEU A 1 753 ? 4.444 -8.790 -26.025 1.00 95.00 753 LEU A N 1
ATOM 5946 C CA . LEU A 1 753 ? 3.986 -8.746 -27.408 1.00 95.00 753 LEU A CA 1
ATOM 5947 C C . LEU A 1 753 ? 4.670 -7.611 -28.186 1.00 95.00 753 LEU A C 1
ATOM 5949 O O . LEU A 1 753 ? 5.348 -6.741 -27.619 1.00 95.00 753 LEU A O 1
ATOM 5953 N N . ARG A 1 754 ? 4.522 -7.673 -29.509 1.00 95.94 754 ARG A N 1
ATOM 5954 C CA . ARG A 1 754 ? 4.984 -6.665 -30.460 1.00 95.94 754 ARG A CA 1
ATOM 5955 C C . ARG A 1 754 ? 3.843 -6.261 -31.367 1.00 95.94 754 ARG A C 1
ATOM 5957 O O . ARG A 1 754 ? 3.023 -7.102 -31.738 1.00 95.94 754 ARG A O 1
ATOM 5964 N N . ARG A 1 755 ? 3.830 -4.989 -31.751 1.00 95.81 755 ARG A N 1
ATOM 5965 C CA . ARG A 1 755 ? 2.864 -4.472 -32.714 1.00 95.81 755 ARG A CA 1
ATOM 5966 C C . ARG A 1 755 ? 3.066 -5.140 -34.079 1.00 95.81 755 ARG A C 1
ATOM 5968 O O . ARG A 1 755 ? 4.209 -5.439 -34.440 1.00 95.81 755 ARG A O 1
ATOM 5975 N N . PRO A 1 756 ? 1.984 -5.390 -34.836 1.00 95.00 756 PRO A N 1
ATOM 5976 C CA . PRO A 1 756 ? 2.085 -5.963 -36.173 1.00 95.00 756 PRO A CA 1
ATOM 5977 C C . PRO A 1 756 ? 2.980 -5.118 -37.085 1.00 95.00 756 PRO A C 1
ATOM 5979 O O . PRO A 1 756 ? 3.020 -3.892 -36.978 1.00 95.00 756 PRO A O 1
ATOM 5982 N N . VAL A 1 757 ? 3.685 -5.756 -38.021 1.00 96.31 757 VAL A N 1
ATOM 5983 C CA . VAL A 1 757 ? 4.587 -5.035 -38.938 1.00 96.31 757 VAL A CA 1
ATOM 5984 C C . VAL A 1 757 ? 3.825 -4.002 -39.774 1.00 96.31 757 VAL A C 1
ATOM 5986 O O . VAL A 1 757 ? 4.338 -2.927 -40.060 1.00 96.31 757 VAL A O 1
ATOM 5989 N N . GLU A 1 758 ? 2.562 -4.278 -40.083 1.00 94.50 758 GLU A N 1
ATOM 5990 C CA . GLU A 1 758 ? 1.677 -3.431 -40.876 1.00 94.50 758 GLU A CA 1
ATOM 5991 C C . GLU A 1 758 ? 1.354 -2.097 -40.188 1.00 94.50 758 GLU A C 1
ATOM 5993 O O . GLU A 1 758 ? 1.012 -1.133 -40.870 1.00 94.50 758 GLU A O 1
ATOM 5998 N N . SER A 1 759 ? 1.481 -2.012 -38.857 1.00 92.81 759 SER A N 1
ATOM 5999 C CA . SER A 1 759 ? 1.240 -0.765 -38.122 1.00 92.81 759 SER A CA 1
ATOM 6000 C C . SER A 1 759 ? 2.429 0.196 -38.166 1.00 92.81 759 SER A C 1
ATOM 6002 O O . SER A 1 759 ? 2.282 1.364 -37.816 1.00 92.81 759 SER A O 1
ATOM 6004 N N . SER A 1 760 ? 3.619 -0.285 -38.538 1.00 94.06 760 SER A N 1
ATOM 6005 C CA . SER A 1 760 ? 4.856 0.502 -38.480 1.00 94.06 760 SER A CA 1
ATOM 6006 C C . SER A 1 760 ? 5.685 0.467 -39.762 1.00 94.06 760 SER A C 1
ATOM 6008 O O . SER A 1 760 ? 6.616 1.255 -39.866 1.00 94.06 760 SER A O 1
ATOM 6010 N N . PHE A 1 761 ? 5.361 -0.370 -40.754 1.00 97.75 761 PHE A N 1
ATOM 6011 C CA . PHE A 1 761 ? 6.129 -0.509 -41.994 1.00 97.75 761 PHE A CA 1
ATOM 6012 C C . PHE A 1 761 ? 5.336 -0.141 -43.248 1.00 97.75 761 PHE A C 1
ATOM 6014 O O . PHE A 1 761 ? 4.241 -0.643 -43.499 1.00 97.75 761 PHE A O 1
ATOM 6021 N N . VAL A 1 762 ? 5.946 0.688 -44.094 1.00 96.81 762 VAL A N 1
ATOM 6022 C CA . VAL A 1 762 ? 5.422 1.066 -45.404 1.00 96.81 762 VAL A CA 1
ATOM 6023 C C . VAL A 1 762 ? 6.432 0.697 -46.490 1.00 96.81 762 VAL A C 1
ATOM 6025 O O . VAL A 1 762 ? 7.550 1.205 -46.528 1.00 96.81 762 VAL A O 1
ATOM 6028 N N . TYR A 1 763 ? 6.008 -0.158 -47.416 1.00 95.00 763 TYR A N 1
ATOM 6029 C CA . TYR A 1 763 ? 6.750 -0.467 -48.637 1.00 95.00 763 TYR A CA 1
ATOM 6030 C C . TYR A 1 763 ? 6.243 0.421 -49.780 1.00 95.00 763 TYR A C 1
ATOM 6032 O O . TYR A 1 763 ? 5.045 0.425 -50.083 1.00 95.00 763 TYR A O 1
ATOM 6040 N N . LEU A 1 764 ? 7.140 1.189 -50.393 1.00 91.94 764 LEU A N 1
ATOM 6041 C CA . LEU A 1 764 ? 6.877 2.013 -51.569 1.00 91.94 764 LEU A CA 1
ATOM 6042 C C . LEU A 1 764 ? 7.606 1.386 -52.755 1.00 91.94 764 LEU A C 1
ATOM 6044 O O . LEU A 1 764 ? 8.810 1.154 -52.686 1.00 91.94 764 LEU A O 1
ATOM 6048 N N . LYS A 1 765 ? 6.848 1.088 -53.808 1.00 73.00 765 LYS A N 1
ATOM 6049 C CA . LYS A 1 765 ? 7.375 0.518 -55.045 1.00 73.00 765 LYS A CA 1
ATOM 6050 C C . LYS A 1 765 ? 7.957 1.593 -55.952 1.00 73.00 765 LYS A C 1
ATOM 6052 O O . LYS A 1 765 ? 7.349 2.689 -55.999 1.00 73.00 765 LYS A O 1
#

Radius of gyration: 37.34 Å; Cα contacts (8 Å, |Δi|>4): 1307; chains: 1; bounding box: 83×48×115 Å

Sequence (765 aa):
MLKNSSHLYSSSADKFTYTPTFYRLNTDTDKQTFNAFLDGGKVAIIHDEIKGQLQELIKSQNPSIKIKAEDYEALIAAHLNGADINEYGVWVYYPWSRNLVHLLDEDEFVEVRTNRNQYKITRQEQEFLKQKKIGIVGLSVGQSIALTIAMERICGEIRLADFDIAELSNLNRLRTGLHNMGINKTIIAAREILEIDPYIKIKLFHEGLNHKNMDEFFTADGKLDLFIEVCDGLDIKIESRYKARELQIPVVMDTNDKGMLDVERFDLEPNRPVLHGLADGLDPANIKSLTNEEKIPYILKMVGAETISTRLKASMMEVEQSINTWPQLASSVVLGGALTTDVCRRILLDQYHDSGRYYVDLEDLVKDKKTETDSIPSSYIGPAELTREEMIQTVKGFSGKTTSVEVPQSIITEIVKAGIMAPSGGNAQPWKFIYNDKGLFIFHDEHFSYSLLDFNHLGSYVAIGAVVENINIKASSLGFGIDVAYFPIESNNKVVAHIVFNMAEATAANQFLEKGIAIRVTNRDLFAKQPLPKDFYDSIKGAVKTYEGVELHIVDDEQLMKQLGEILATAEMLRIIHPRGHYDTFTNELRWTPEEIMQKADGVDVNSLGASIGELAALKVAADSKAIDFIRDLKGGKAFTKAVNKSVASSSALGFITMPEYSELNFLQGGRALERIWIEANLAGVSFQPVAQLVFLIARLKQGNGADLDDYYRNEIGKLEKLFFNLLPELINKQVVFIFRLSKAGEPKVRSLRRPVESSFVYLK

Foldseek 3Di:
DPPPPPPPDDPPVLLQDQAKDKAQLVDVVSVVVVVVVVVVPQADEEAEPLLVLQLLLLCLVVVVDPDDPVCSVVVSCVVCVPPDSVNAAIWIAGNNVSYIYGDHHDPSRCSSLCSVVCVVQPPVQLVLQQDAEEEEFDQLLCLLQLLLCLSNVSHQEYEYFDQDADDPVSVQARPDDPVRGRRQSLSRSSNSSCVSPVRRHYHYHNNGDDPVCLCVSQQPVHGHQAYEYEDPDPLCLQANQLVCLVVQHKYWYFPLFQRKIFIDRSVQVSPQDRLNCLCPPDHNVCPVVDDPLRCQSSVCSSVVLVPGDLQQLLVVLCDVPPDPDGDHGNVSSNSNSVVRNVVVSCVSVVNDDDGDMDGNRPCVVDDDPDDDDPDDPPLLQWDDWDDPVNVVVVVVPADDQQPADDDDPVLVLVLQVLLLLFDAVLQLSQWFWEQDSRAIWIFGGRNSVVALLCVVPLRVLLRNLLSVLSSQLSQLLVQKHWDKDACSDVVDNRGGIGIGIDGHHRDPVSNLLNVLSVLQFAAQAFDAADADDPVLVVVLQVQLVVQPQKGKDKFQDLVLLLLVLQLLLVLQLCLCLQLRSVCCQLPNAEDDDPVSQVVPLGHDDPLRNNDDPSRVSSVVSSNPNSSSPVCVVVVHRSSSSVSSSSRSNRFNIKMWMWGQDDDSVRSSSSSSSVSSSSSSCSSVQKHKHWSFSLLSLVCCVPVVVVVSHDPVSNVSSVVSVVSVCVSVVVCVSIRTSTMMTIGNDHRHPDGRGGDDSVVRYDYDD

Solvent-accessible surface area (backbone atoms only — not comparable to full-atom values): 41542 Å² total; per-residue (Å²): 138,78,88,83,52,81,84,77,55,79,53,80,67,60,58,72,57,53,75,66,47,79,34,46,44,84,35,75,68,35,38,54,50,47,53,57,48,62,76,64,67,64,61,77,45,78,46,81,52,43,67,61,51,51,53,46,38,57,44,68,78,36,73,91,56,87,79,52,85,85,51,47,63,62,52,48,51,59,73,46,69,81,54,55,75,92,39,52,44,29,38,40,34,35,75,79,77,18,38,34,37,40,35,60,38,71,73,59,40,49,49,48,73,42,55,92,43,36,89,84,50,36,70,70,53,42,61,57,22,41,74,30,30,39,35,40,33,24,46,58,54,36,35,44,27,53,47,46,34,51,72,72,40,60,38,29,30,42,34,35,21,22,58,51,55,38,47,82,85,43,61,65,53,36,92,70,62,83,87,49,58,72,30,40,36,40,47,56,44,44,38,54,34,39,73,76,37,72,82,53,44,77,46,79,32,64,80,27,78,43,91,89,47,42,64,51,73,44,41,57,102,49,63,46,63,33,39,36,58,44,55,89,52,64,63,52,55,49,42,51,49,54,49,29,31,76,68,38,24,28,37,40,30,51,72,47,54,54,40,30,36,41,35,43,38,16,61,82,40,58,81,61,53,63,77,81,45,45,42,70,95,63,47,78,85,55,50,82,76,52,51,77,57,71,43,40,53,42,51,40,48,65,70,29,67,89,74,50,50,53,67,55,54,31,45,66,54,29,44,81,68,82,38,85,61,88,86,75,53,38,70,31,32,49,50,31,13,52,56,50,36,54,51,51,48,30,44,76,69,71,72,54,88,74,61,48,78,47,70,58,33,60,65,75,77,68,53,76,91,74,78,84,76,92,66,80,60,75,90,70,62,54,60,77,70,75,50,72,67,59,53,53,55,56,59,70,73,62,82,69,90,42,87,29,58,88,67,56,70,73,58,48,50,52,26,49,52,42,19,64,58,38,66,37,69,53,38,37,62,40,56,33,39,40,35,43,82,53,26,41,36,36,30,56,30,55,42,52,46,64,46,68,61,30,41,92,47,44,43,54,30,24,20,51,14,15,20,52,39,34,27,48,31,40,32,22,54,74,36,25,38,74,50,78,40,66,48,72,39,89,92,42,73,46,38,45,36,36,35,27,36,41,86,33,84,53,47,75,68,37,52,58,51,42,62,16,59,80,63,44,65,71,41,49,64,83,51,75,60,42,83,72,62,67,68,58,57,54,46,50,46,54,65,34,66,79,43,87,65,49,44,72,47,77,47,63,53,67,70,62,45,49,57,51,18,54,48,50,9,49,38,50,24,55,38,53,53,30,74,59,32,30,47,38,45,62,69,66,18,48,28,92,46,74,65,56,37,69,72,63,17,42,25,36,51,56,81,45,53,50,61,51,71,32,54,51,49,51,51,59,54,63,60,41,62,69,18,34,52,53,31,45,78,70,68,57,54,67,59,56,22,51,62,44,34,53,51,46,69,30,31,27,30,42,38,37,37,31,24,69,51,90,47,71,67,43,27,23,54,47,11,24,44,48,42,53,42,46,26,53,33,40,70,70,50,29,32,36,30,83,62,39,64,51,51,31,53,51,45,30,42,70,78,46,75,28,64,99,47,55,74,66,52,50,52,53,53,53,50,45,52,54,54,52,34,70,76,40,58,91,48,67,81,39,25,65,68,42,30,31,39,32,30,60,48,76,85,61,96,51,79,79,63,62,63,61,60,78,82,34,49,45,85,50,132

pLDDT: mean 93.05, std 7.7, range [45.25, 98.88]

Secondary structure (DSSP, 8-state):
--SS-TTSS--TTTTT----EEE-TTSHHHHHHHHHHHHTT--SEEEE-HHHHHHHHHHHH-TTS---GGGHHHHHHHHHTT--TTTSSEEEEETTTTEEEEE--HHHHHHHHHGGGTTTS-HHHHHHHTT-EEEEE-SSHHHHHHHHHHHHT--SEEEEE--PBP-GGGTTTS---GGGTTSBHHHHHHHHHHHH-TTSEEEEETT-S-TTTHHHHHHTTS--SEEEE--S-HHHHHHHHHHHHHTT--EEEE-SSTTEEEEE-TTT-TTPPGGGGTTTT--TTTGGGS-HHHHHHHHHHHHTTTTS-HHHHHHHHHBTTTBSS----HHHHHHHHHHHHHHHHHHHTT-----EEEE--HHHHT--S-----PPPGGG-PPPPPPHHHHHHHHHT--S--------HHHHHHHHHHHHTS--GGG---EEEEEETTEEEEEE-GGGT-SSSSGGGHHHHHHHHHHHHHHHHHHHHTTEEEEEEES--TT-TTEEEEEEEEE-PPPHHHHHHHHHHHH--B--------PPPHHHHHHHHHHHTTSTT-EEEEE--HHHHHHHHHHHHHHHHHHHHSHHHHHIIIIIIEE-SHHHHHHH--SEEGGGG---HHHHHHHHHHT-HHHHHHHHHTT--GGGHHHHHHHHHT-SEEEEEEESS--HHHHHHHHHHHHHHHHHHHHTTEEEEE--HHHHHHHHHHHSTTTT--HHHHHHHHHHHHHHHHH-GGGTTSEEEEEEEEEE----S-------GGGTEEE--

Nearest PDB structures (foldseek):
  2ymv-assembly1_A  TM=7.990E-01  e=1.315E-14  Mycolicibacterium smegmatis
  1r4m-assembly2_C  TM=2.854E-01  e=4.575E-07  Homo sapiens
  3dbh-assembly1_C  TM=2.825E-01  e=6.279E-07  Homo sapiens
  1yov-assembly1_A  TM=2.728E-01  e=1.859E-06  Homo sapiens
  3dbr-assembly1_E  TM=2.862E-01  e=4.389E-06  Homo sapiens

Mean predicted aligned error: 7.8 Å